Protein AF-0000000065777118 (afdb_homodimer)

Sequence (782 aa):
MFEVKHMDGIDVFFFMWAASLIFFMKAGFIALEIGQFRAKNVSYHCVLKLLDLAAVFIAYLFIGYGISYGFENIMPLITGTFDADLGAWWMKMVMFAAAAVTIITGGVAERIKILPYFIGALIVGGILYPIVEHLVWGGGFANLGINFHDYAGSGAVHLFGGLVGLMAAYVLGPRIDKYINGKPQAIPGHNIPIAVLGAFILAFGWYGFNIGSASGIANGVELASVAMATTMALAGGIIGGALSSRNDPLYTANGMCAGLVAVCSGVDLFTPIGAFIVGLLAGIQQPFTYKFIEEKLKIDDVCAIGPVHAMSGLIGVICAGIPFLLKADAVSKVSITGQIIGAIVIALIAIVGGLIIYKGLDLTIGLRVSEEAEKVGLDTAILQTTAYSEEMFEVKHMDGIDVFFFMWAASLIFFMKAGFIALEIGQFRAKNVSYHCVLKLLDLAAVFIAYLFIGYGISYGFENIMPLITGTFDADLGAWWMKMVMFAAAAVTIITGGVAERIKILPYFIGALIVGGILYPIVEHLVWGGGFANLGINFHDYAGSGAVHLFGGLVGLMAAYVLGPRIDKYINGKPQAIPGHNIPIAVLGAFILAFGWYGFNIGSASGIANGVELASVAMATTMALAGGIIGGALSSRNDPLYTANGMCAGLVAVCSGVDLFTPIGAFIVGLLAGIQQPFTYKFIEEKLKIDDVCAIGPVHAMSGLIGVICAGIPFLLKADAVSKVSITGQIIGAIVIALIAIVGGLIIYKGLDLTIGLRVSEEAEKVGLDTAILQTTAYSEE

pLDDT: mean 95.53, std 7.37, range [27.62, 98.94]

Foldseek 3Di:
DPPQDDDDPQFLVLLVVLLVLLVLLLLLLLLQQQQFFDQLANVVLVLLSVLLLVLLLVLCLQALVCLQAHNVLNVCSVVVVDDSSSVSVSSNVSSLLSQQLSLLCLQQGLWWDSVLSSVLSNCCSNPLLSNLNNCAPNCNCVVVVQLFFFQQPLQSRQQLSLQLSLLLLLLQAAAPPQADPLDGDDGGGDHLVSSLVSLVSNLSSLLSRQLVSDSGCPPNPLSVQLNLLLVLLLVLLLVQQCVQVVHDSSLSSLSSLLSSSQQRRQSSWFGSVLSNVLSNVLSNCQVVQVCCCCRPVVGCSSSSSCSSGNVSSLSNLQSNQPQVRGDPVCNVSGHNVSSVVSNVVSSCSSNVVSNCSSVVSCVPVRTTDDPVCSVSGVCCSPVVHGPDDPD/DPPLPDDDPQFLVLLVVLLVLLVLLLLLLLLQQQQFADQLANVVLVVLSVLLLVLLLVLCLQALVCLQANNVLNVCSVVVVDDSSSVSVSSNVSSLLSQQLSLLCLQQGLWWDNVLSSVLSNCCSNPLLSNLNNCAPNCNCVVVVQLFFFQQPLQSRQQLSLQLSLLLLLLQAAADPQDDPLRGDDGGGDHLVSSLVSLVSNLSSLLSRQLVSDSGCPPPPLSVQLNLLLVLLLVLLLVQQCVQVVHDSSLSSLSSLLSSSQQRRQSSWFGSVLSNVLSNVLSNCQVVQVCCCCRPVVGRSSSSSCSSGNVSSLSNLQSNQPQVRGDPVCNVSGHSVSSVVSNVVSSCSSNVVSNCSSVVSCVPVRTTDDPVCSVSGVCCSPVVHGPDDPD

Radius of gyration: 25.87 Å; Cα contacts (8 Å, |Δi|>4): 1769; chains: 2; bounding box: 61×69×56 Å

Solvent-accessible surface area (backbone atoms only — not comparable to full-atom values): 35357 Å² total; per-residue (Å²): 122,89,73,75,66,84,63,51,72,66,36,42,49,48,32,52,55,14,26,53,28,37,52,49,22,54,60,9,52,51,30,29,43,51,12,38,29,46,50,50,28,38,53,44,49,53,51,52,57,54,46,35,48,54,27,18,58,52,27,23,58,75,40,7,50,22,64,20,74,38,61,82,56,29,60,31,60,75,72,64,70,50,54,71,55,58,52,36,50,49,54,36,50,52,36,50,42,39,54,20,51,59,42,25,53,32,16,38,62,75,42,56,34,68,65,49,50,38,53,48,27,26,46,40,25,20,44,57,48,16,52,44,40,12,30,71,75,48,45,40,33,58,75,73,71,38,54,55,65,56,60,49,22,3,41,66,26,28,21,24,17,15,35,24,12,48,31,38,11,49,68,60,48,60,60,90,72,34,56,57,95,84,38,79,47,90,72,65,29,18,27,42,62,48,18,47,46,8,40,41,40,32,56,42,11,42,52,21,44,49,40,41,50,49,96,51,55,72,66,13,40,65,44,25,45,20,46,47,12,45,53,29,4,27,28,18,0,26,53,16,7,22,66,63,50,74,47,30,48,63,47,20,38,43,6,25,50,3,1,49,33,10,32,23,10,25,26,82,36,31,9,29,54,30,18,19,50,47,1,23,53,23,6,37,44,29,67,58,45,43,46,44,38,41,70,71,68,62,34,45,51,61,54,43,29,48,23,33,22,20,49,8,2,48,51,9,24,48,52,46,27,41,56,90,34,32,21,82,85,40,45,82,76,46,33,46,66,23,20,50,52,47,48,51,52,45,46,47,51,18,42,53,50,21,39,52,54,43,47,49,38,37,75,72,76,40,40,58,54,53,71,66,34,46,73,71,12,39,11,46,63,71,68,67,46,71,72,72,76,89,122,121,89,70,75,68,84,56,51,17,68,36,32,50,49,31,51,55,15,26,43,28,36,51,39,22,54,48,8,51,50,31,29,46,51,13,40,30,58,62,51,27,40,40,44,52,52,36,52,57,52,46,35,48,27,27,18,60,53,26,23,57,75,40,8,50,22,63,21,73,38,59,81,54,28,61,32,52,47,53,51,71,50,55,32,55,59,36,27,50,49,50,36,50,52,36,50,41,39,54,20,50,59,44,26,53,33,17,38,62,75,42,57,33,67,66,48,49,38,52,48,26,27,45,41,25,19,45,58,48,16,53,44,42,12,31,70,76,47,45,42,34,58,76,71,70,40,54,56,66,56,59,49,23,3,41,66,27,27,22,22,17,15,34,25,11,49,31,37,12,48,67,59,48,60,58,90,71,34,54,57,94,84,38,78,46,91,70,69,44,67,34,62,69,48,18,49,50,9,40,50,40,33,55,60,11,40,53,22,45,49,37,43,49,48,95,52,58,85,92,40,60,66,45,53,47,20,48,47,12,48,52,29,4,27,52,18,0,30,51,16,6,23,64,62,48,76,58,34,67,63,47,18,37,44,6,27,50,4,2,47,33,10,32,23,8,23,26,80,35,32,31,50,66,30,18,20,50,48,0,23,54,24,5,37,45,29,65,57,46,42,48,44,37,41,70,71,67,63,34,47,50,62,56,42,29,49,24,32,21,19,50,8,3,48,51,10,23,48,51,45,28,40,57,91,34,34,32,81,86,39,45,82,76,46,31,46,68,23,19,49,51,46,50,51,53,45,45,48,51,18,42,54,48,21,39,51,55,43,46,49,39,38,74,73,75,40,40,60,53,53,70,66,34,47,73,72,12,40,11,48,65,70,53,69,45,65,32,67,42,97,80

InterPro domains:
  IPR001905 Ammonium transporter [TIGR00836] (11-388)
  IPR018047 Ammonium transporter, conserved site [PS01219] (150-175)
  IPR024041 Ammonium transporter AmtB-like domain [PF00909] (14-388)
  IPR029020 Ammonium/urea transporter [G3DSA:1.10.3430.10] (3-391)

Secondary structure (DSSP, 8-state):
----PPPPHHHHHHHHHHHHHHHHHHHHHHHHHHTTS-GGGHHHHHHHHHHHHHHHHHHIIIIIHHHHH-GGGHHHHHHT---HHHHHHHHHHHHHHHHHHHTTHHHHTTTB-HHHHHHHHHHIIIIIHHHHHHHHTSSHHHHTT-----SS-IIIIIIHHHHHHHHHHHHH-PPTTSEETTEE-----SBHHHHHHHHHHHHHHHHHHHHTTSS--TTSHHHHHHHHHHHHHHHHHHHHHHHHHTS-HHHHHHHHHHHHHHGGGGTTTB-HHHHHHHHHHHHHTHHHHHHIIIIIS----TT-HIIIIIIHHHHHHHHTT-GGGB-GGGGGG--HHHHHHHHHHHHHHHHHHHHHHHHHHHHHT-SBPPHHHHHH-HHHHTT---S----/----PPPPHHHHHHHHHHHHHHHHHHHHHHHHHHTTS-GGGHHHHHHHHHHHHHHHHHHIIIIIHHHHH-GGGHHHHHHT---HHHHHHHHHHHHHHHHHHHTTHHHHTTTB-HHHHHHHHHHIIIIIHHHHHHHHTSSHHHHTT-----SS-IIIIIIHHHHHHHHHHHHH-PPTTSEETTEE-----S-HHHHHHHHHHHHHHHHHHHHTTSS--TTSHHHHHHHHHHHHHHHHHHHHHHHHHTS-HHHHHHHHHHHHHHGGGGTTTB-HHHHHHHHHHHHHTHHHHHHIIIIIS----TT-HIIIIIIHHHHHHHHTT-GGGB-GGGGGG--HHHHHHHHHHHHHHHHHHHHHHHHHHHHHT-SBPPHHHHHH-HHHHTTS--SB---

Organism: Methanocaldococcus jannaschii (strain ATCC 43067 / DSM 2661 / JAL-1 / JCM 10045 / NBRC 100440) (NCBI:txid243232)

Nearest PDB structures (foldseek):
  5aez-assembly1_A  TM=8.636E-01  e=5.325E-15  Candida albicans
  5aex-assembly2_D  TM=8.416E-01  e=9.501E-15  Saccharomyces cerevisiae
  5ah3-assembly1_A  TM=8.411E-01  e=1.039E-14  Candida albicans
  6ejh-assembly1_A  TM=8.598E-01  e=3.779E-14  Candida albicans SC5314
  5aex-assembly3_I  TM=8.581E-01  e=4.722E-14  Saccharomyces cerevisiae

Structure (mmCIF, N/CA/C/O backbone):
data_AF-0000000065777118-model_v1
#
loop_
_entity.id
_entity.type
_entity.pdbx_description
1 polymer 'Ammonium transporter Amt1'
#
loop_
_atom_site.group_PDB
_atom_site.id
_atom_site.type_symbol
_atom_site.label_atom_id
_atom_site.label_alt_id
_atom_site.label_comp_id
_atom_site.label_asym_id
_atom_site.label_entity_id
_atom_site.label_seq_id
_atom_site.pdbx_PDB_ins_code
_atom_site.Cartn_x
_atom_site.Cartn_y
_atom_site.Cartn_z
_atom_site.occupancy
_atom_site.B_iso_or_equiv
_atom_site.auth_seq_id
_atom_site.auth_comp_id
_atom_site.auth_asym_id
_atom_site.auth_atom_id
_atom_site.pdbx_PDB_model_num
ATOM 1 N N . MET A 1 1 ? -24.031 -26.688 -6.555 1 27.62 1 MET A N 1
ATOM 2 C CA . MET A 1 1 ? -24.125 -25.781 -7.699 1 27.62 1 MET A CA 1
ATOM 3 C C . MET A 1 1 ? -23.922 -24.328 -7.27 1 27.62 1 MET A C 1
ATOM 5 O O . MET A 1 1 ? -24.438 -23.906 -6.238 1 27.62 1 MET A O 1
ATOM 9 N N . PHE A 1 2 ? -22.812 -23.812 -7.715 1 36.97 2 PHE A N 1
ATOM 10 C CA . PHE A 1 2 ? -22.562 -22.406 -7.445 1 36.97 2 PHE A CA 1
ATOM 11 C C . PHE A 1 2 ? -23.797 -21.578 -7.781 1 36.97 2 PHE A C 1
ATOM 13 O O . PHE A 1 2 ? -24.188 -21.469 -8.945 1 36.97 2 PHE A O 1
ATOM 20 N N . GLU A 1 3 ? -24.75 -21.703 -7.082 1 39.75 3 GLU A N 1
ATOM 21 C CA . GLU A 1 3 ? -25.938 -20.891 -7.348 1 39.75 3 GLU A CA 1
ATOM 22 C C . GLU A 1 3 ? -25.578 -19.406 -7.453 1 39.75 3 GLU A C 1
ATOM 24 O O . GLU A 1 3 ? -25.078 -18.812 -6.496 1 39.75 3 GLU A O 1
ATOM 29 N N . VAL A 1 4 ? -25.375 -19.016 -8.656 1 49.09 4 VAL A N 1
ATOM 30 C CA . VAL A 1 4 ? -25.141 -17.609 -8.93 1 49.09 4 VAL A CA 1
ATOM 31 C C . VAL A 1 4 ? -26.375 -16.797 -8.57 1 49.09 4 VAL A C 1
ATOM 33 O O . VAL A 1 4 ? -27.453 -16.984 -9.148 1 49.09 4 VAL A O 1
ATOM 36 N N . LYS A 1 5 ? -26.453 -16.484 -7.438 1 57.91 5 LYS A N 1
ATOM 37 C CA . LYS A 1 5 ? -27.5 -15.523 -7.086 1 57.91 5 LYS A CA 1
ATOM 38 C C . LYS A 1 5 ? -27.484 -14.328 -8.031 1 57.91 5 LYS A C 1
ATOM 40 O O . LYS A 1 5 ? -26.406 -13.859 -8.422 1 57.91 5 LYS A O 1
ATOM 45 N N . HIS A 1 6 ? -28.609 -14.055 -8.555 1 73.19 6 HIS A N 1
ATOM 46 C CA . HIS A 1 6 ? -28.75 -12.883 -9.414 1 73.19 6 HIS A CA 1
ATOM 47 C C . HIS A 1 6 ? -28.172 -11.641 -8.742 1 73.19 6 HIS A C 1
ATOM 49 O O . HIS A 1 6 ? -28.5 -11.344 -7.594 1 73.19 6 HIS A O 1
ATOM 55 N N . MET A 1 7 ? -27.203 -11.102 -9.414 1 84.81 7 MET A N 1
ATOM 56 C CA . MET A 1 7 ? -26.547 -9.914 -8.883 1 84.81 7 MET A CA 1
ATOM 57 C C . MET A 1 7 ? -27.375 -8.664 -9.148 1 84.81 7 MET A C 1
ATOM 59 O O . MET A 1 7 ? -27.953 -8.516 -10.227 1 84.81 7 MET A O 1
ATOM 63 N N . ASP A 1 8 ? -27.5 -7.805 -8.141 1 89.06 8 ASP A N 1
ATOM 64 C CA . ASP A 1 8 ? -28.047 -6.477 -8.391 1 89.06 8 ASP A CA 1
ATOM 65 C C . ASP A 1 8 ? -26.969 -5.527 -8.914 1 89.06 8 ASP A C 1
ATOM 67 O O . ASP A 1 8 ? -25.797 -5.891 -8.977 1 89.06 8 ASP A O 1
ATOM 71 N N . GLY A 1 9 ? -27.453 -4.465 -9.414 1 86.69 9 GLY A N 1
ATOM 72 C CA . GLY A 1 9 ? -26.578 -3.504 -10.047 1 86.69 9 GLY A CA 1
ATOM 73 C C . GLY A 1 9 ? -25.406 -3.098 -9.172 1 86.69 9 GLY A C 1
ATOM 74 O O . GLY A 1 9 ? -24.281 -2.939 -9.656 1 86.69 9 GLY A O 1
ATOM 75 N N . ILE A 1 10 ? -25.625 -2.996 -7.949 1 91.25 10 ILE A N 1
ATOM 76 C CA . ILE A 1 10 ? -24.578 -2.541 -7.031 1 91.25 10 ILE A CA 1
ATOM 77 C C . ILE A 1 10 ? -23.531 -3.639 -6.852 1 91.25 10 ILE A C 1
ATOM 79 O O . ILE A 1 10 ? -22.344 -3.35 -6.684 1 91.25 10 ILE A O 1
ATOM 83 N N . ASP A 1 11 ? -23.953 -4.82 -6.902 1 93.38 11 ASP A N 1
ATOM 84 C CA . ASP A 1 11 ? -23.016 -5.934 -6.828 1 93.38 11 ASP A CA 1
ATOM 85 C C . ASP A 1 11 ? -22.156 -6.008 -8.086 1 93.38 11 ASP A C 1
ATOM 87 O O . ASP A 1 11 ? -20.953 -6.316 -8.008 1 93.38 11 ASP A O 1
ATOM 91 N N . VAL A 1 12 ? -22.766 -5.789 -9.234 1 91.06 12 VAL A N 1
ATOM 92 C CA . VAL A 1 12 ? -22 -5.746 -10.469 1 91.06 12 VAL A CA 1
ATOM 93 C C . VAL A 1 12 ? -20.938 -4.652 -10.383 1 91.06 12 VAL A C 1
ATOM 95 O O . VAL A 1 12 ? -19.781 -4.883 -10.727 1 91.06 12 VAL A O 1
ATOM 98 N N . PHE A 1 13 ? -21.297 -3.477 -9.891 1 90.88 13 PHE A N 1
ATOM 99 C CA . PHE A 1 13 ? -20.344 -2.385 -9.727 1 90.88 13 PHE A CA 1
ATOM 100 C C . PHE A 1 13 ? -19.234 -2.775 -8.758 1 90.88 13 PHE A C 1
ATOM 102 O O . PHE A 1 13 ? -18.062 -2.467 -8.992 1 90.88 13 PHE A O 1
ATOM 109 N N . PHE A 1 14 ? -19.641 -3.395 -7.703 1 94.94 14 PHE A N 1
ATOM 110 C CA . PHE A 1 14 ? -18.688 -3.893 -6.719 1 94.94 14 PHE A CA 1
ATOM 111 C C . PHE A 1 14 ? -17.641 -4.793 -7.379 1 94.94 14 PHE A C 1
ATOM 113 O O . PHE A 1 14 ? -16.453 -4.652 -7.129 1 94.94 14 PHE A O 1
ATOM 120 N N . PHE A 1 15 ? -18.031 -5.656 -8.266 1 93.94 15 PHE A N 1
ATOM 121 C CA . PHE A 1 15 ? -17.125 -6.539 -8.992 1 93.94 15 PHE A CA 1
ATOM 122 C C . PHE A 1 15 ? -16.234 -5.742 -9.938 1 93.94 15 PHE A C 1
ATOM 124 O O . PHE A 1 15 ? -15.039 -6.043 -10.078 1 93.94 15 PHE A O 1
ATOM 131 N N . MET A 1 16 ? -16.75 -4.734 -10.617 1 90.19 16 MET A N 1
ATOM 132 C CA . MET A 1 16 ? -15.953 -3.902 -11.508 1 90.19 16 MET A CA 1
ATOM 133 C C . MET A 1 16 ? -14.875 -3.152 -10.734 1 90.19 16 MET A C 1
ATOM 135 O O . MET A 1 16 ? -13.75 -3.016 -11.203 1 90.19 16 MET A O 1
ATOM 139 N N . TRP A 1 17 ? -15.25 -2.658 -9.523 1 93.75 17 TRP A N 1
ATOM 140 C CA . TRP A 1 17 ? -14.273 -1.994 -8.664 1 93.75 17 TRP A CA 1
ATOM 141 C C . TRP A 1 17 ? -13.133 -2.938 -8.297 1 93.75 17 TRP A C 1
ATOM 143 O O . TRP A 1 17 ? -11.961 -2.586 -8.445 1 93.75 17 TRP A O 1
ATOM 153 N N . ALA A 1 18 ? -13.492 -4.09 -7.891 1 96.5 18 ALA A N 1
ATOM 154 C CA . ALA A 1 18 ? -12.492 -5.082 -7.508 1 96.5 18 ALA A CA 1
ATOM 155 C C . ALA A 1 18 ? -11.602 -5.453 -8.695 1 96.5 18 ALA A C 1
ATOM 157 O O . ALA A 1 18 ? -10.375 -5.445 -8.578 1 96.5 18 ALA A O 1
ATOM 158 N N . ALA A 1 19 ? -12.211 -5.73 -9.844 1 94.69 19 ALA A N 1
ATOM 159 C CA . ALA A 1 19 ? -11.469 -6.105 -11.055 1 94.69 19 ALA A CA 1
ATOM 160 C C . ALA A 1 19 ? -10.484 -5.012 -11.453 1 94.69 19 ALA A C 1
ATOM 162 O O . ALA A 1 19 ? -9.367 -5.301 -11.875 1 94.69 19 ALA A O 1
ATOM 163 N N . SER A 1 20 ? -10.906 -3.791 -11.32 1 93.25 20 SER A N 1
ATOM 164 C CA . SER A 1 20 ? -10.047 -2.672 -11.688 1 93.25 20 SER A CA 1
ATOM 165 C C . SER A 1 20 ? -8.82 -2.594 -10.781 1 93.25 20 SER A C 1
ATOM 167 O O . SER A 1 20 ? -7.715 -2.312 -11.25 1 93.25 20 SER A O 1
ATOM 169 N N . LEU A 1 21 ? -8.984 -2.779 -9.508 1 96.62 21 LEU A N 1
ATOM 170 C CA . LEU A 1 21 ? -7.859 -2.746 -8.578 1 96.62 21 LEU A CA 1
ATOM 171 C C . LEU A 1 21 ? -6.922 -3.924 -8.82 1 96.62 21 LEU A C 1
ATOM 173 O O . LEU A 1 21 ? -5.699 -3.764 -8.781 1 96.62 21 LEU A O 1
ATOM 177 N N . ILE A 1 22 ? -7.492 -5.105 -9.07 1 96.5 22 ILE A N 1
ATOM 178 C CA . ILE A 1 22 ? -6.664 -6.27 -9.367 1 96.5 22 ILE A CA 1
ATOM 179 C C . ILE A 1 22 ? -5.887 -6.035 -10.664 1 96.5 22 ILE A C 1
ATOM 181 O O . ILE A 1 22 ? -4.703 -6.363 -10.75 1 96.5 22 ILE A O 1
ATOM 185 N N . PHE A 1 23 ? -6.52 -5.449 -11.688 1 93.56 23 PHE A N 1
ATOM 186 C CA . PHE A 1 23 ? -5.84 -5.102 -12.93 1 93.56 23 PHE A CA 1
ATOM 187 C C . PHE A 1 23 ? -4.645 -4.191 -12.656 1 93.56 23 PHE A C 1
ATOM 189 O O . PHE A 1 23 ? -3.572 -4.379 -13.234 1 93.56 23 PHE A O 1
ATOM 196 N N . PHE A 1 24 ? -4.84 -3.262 -11.766 1 95.62 24 PHE A N 1
ATOM 197 C CA . PHE A 1 24 ? -3.816 -2.264 -11.477 1 95.62 24 PHE A CA 1
ATOM 198 C C . PHE A 1 24 ? -2.611 -2.9 -10.797 1 95.62 24 PHE A C 1
ATOM 200 O O . PHE A 1 24 ? -1.499 -2.375 -10.875 1 95.62 24 PHE A O 1
ATOM 207 N N . MET A 1 25 ? -2.754 -4.066 -10.211 1 96.5 25 MET A N 1
ATOM 208 C CA . MET A 1 25 ? -1.643 -4.809 -9.625 1 96.5 25 MET A CA 1
ATOM 209 C C . MET A 1 25 ? -0.584 -5.125 -10.672 1 96.5 25 MET A C 1
ATOM 211 O O . MET A 1 25 ? 0.591 -5.297 -10.344 1 96.5 25 MET A O 1
ATOM 215 N N . LYS A 1 26 ? -0.977 -5.164 -11.945 1 94.25 26 LYS A N 1
ATOM 216 C CA . LYS A 1 26 ? -0.004 -5.402 -13.008 1 94.25 26 LYS A CA 1
ATOM 217 C C . LYS A 1 26 ? 1.086 -4.336 -13.008 1 94.25 26 LYS A C 1
ATOM 219 O O . LYS A 1 26 ? 2.264 -4.641 -13.203 1 94.25 26 LYS A O 1
ATOM 224 N N . ALA A 1 27 ? 0.699 -3.066 -12.781 1 93.88 27 ALA A N 1
ATOM 225 C CA . ALA A 1 27 ? 1.677 -1.989 -12.641 1 93.88 27 ALA A CA 1
ATOM 226 C C . ALA A 1 27 ? 2.598 -2.238 -11.453 1 93.88 27 ALA A C 1
ATOM 228 O O . ALA A 1 27 ? 3.797 -1.954 -11.516 1 93.88 27 ALA A O 1
ATOM 229 N N . GLY A 1 28 ? 2.047 -2.75 -10.375 1 97 28 GLY A N 1
ATOM 230 C CA . GLY A 1 28 ? 2.838 -3.094 -9.203 1 97 28 GLY A CA 1
ATOM 231 C C . GLY A 1 28 ? 3.842 -4.199 -9.461 1 97 28 GLY A C 1
ATOM 232 O O . GLY A 1 28 ? 4.996 -4.113 -9.039 1 97 28 GLY A O 1
ATOM 233 N N . PHE A 1 29 ? 3.424 -5.234 -10.195 1 96.38 29 PHE A N 1
ATOM 234 C CA . PHE A 1 29 ? 4.316 -6.332 -10.555 1 96.38 29 PHE A CA 1
ATOM 235 C C . PHE A 1 29 ? 5.477 -5.828 -11.398 1 96.38 29 PHE A C 1
ATOM 237 O O . PHE A 1 29 ? 6.629 -6.203 -11.172 1 96.38 29 PHE A O 1
ATOM 244 N N . ILE A 1 30 ? 5.168 -4.984 -12.367 1 94.56 30 ILE A N 1
ATOM 245 C CA . ILE A 1 30 ? 6.211 -4.445 -13.234 1 94.56 30 ILE A CA 1
ATOM 246 C C . ILE A 1 30 ? 7.23 -3.672 -12.398 1 94.56 30 ILE A C 1
ATOM 248 O O . ILE A 1 30 ? 8.43 -3.961 -12.445 1 94.56 30 ILE A O 1
ATOM 252 N N . ALA A 1 31 ? 6.738 -2.781 -11.547 1 95.75 31 ALA A N 1
ATOM 253 C CA . ALA A 1 31 ? 7.621 -1.926 -10.758 1 95.75 31 ALA A CA 1
ATOM 254 C C . ALA A 1 31 ? 8.43 -2.748 -9.75 1 95.75 31 ALA A C 1
ATOM 256 O O . ALA A 1 31 ? 9.648 -2.594 -9.648 1 95.75 31 ALA A O 1
ATOM 257 N N . LEU A 1 32 ? 7.789 -3.637 -9.078 1 96.06 32 LEU A N 1
ATOM 258 C CA . LEU A 1 32 ? 8.453 -4.465 -8.078 1 96.06 32 LEU A CA 1
ATOM 259 C C . LEU A 1 32 ? 9.547 -5.32 -8.711 1 96.06 32 LEU A C 1
ATOM 261 O O . LEU A 1 32 ? 10.656 -5.406 -8.188 1 96.06 32 LEU A O 1
ATOM 265 N N . GLU A 1 33 ? 9.266 -5.898 -9.867 1 96 33 GLU A N 1
ATOM 266 C CA . GLU A 1 33 ? 10.195 -6.848 -10.492 1 96 33 GLU A CA 1
ATOM 267 C C . GLU A 1 33 ? 11.352 -6.121 -11.172 1 96 33 GLU A C 1
ATOM 269 O O . GLU A 1 33 ? 12.516 -6.469 -10.961 1 96 33 GLU A O 1
ATOM 274 N N . ILE A 1 34 ? 11.094 -5.055 -11.906 1 93.5 34 ILE A N 1
ATOM 275 C CA . ILE A 1 34 ? 12.172 -4.414 -12.648 1 93.5 34 ILE A CA 1
ATOM 276 C C . ILE A 1 34 ? 13.156 -3.766 -11.672 1 93.5 34 ILE A C 1
ATOM 278 O O . ILE A 1 34 ? 14.344 -3.648 -11.969 1 93.5 34 ILE A O 1
ATOM 282 N N . GLY A 1 35 ? 12.68 -3.379 -10.516 1 94.31 35 GLY A N 1
ATOM 283 C CA . GLY A 1 35 ? 13.586 -2.791 -9.539 1 94.31 35 GLY A CA 1
ATOM 284 C C . GLY A 1 35 ? 14.555 -3.795 -8.945 1 94.31 35 GLY A C 1
ATOM 285 O O . GLY A 1 35 ? 15.57 -3.414 -8.359 1 94.31 35 GLY A O 1
ATOM 286 N N . GLN A 1 36 ? 14.344 -5.09 -9.141 1 93.69 36 GLN A N 1
ATOM 287 C CA . GLN A 1 36 ? 15.07 -6.129 -8.422 1 93.69 36 GLN A CA 1
ATOM 288 C C . GLN A 1 36 ? 16.094 -6.801 -9.328 1 93.69 36 GLN A C 1
ATOM 290 O O . GLN A 1 36 ? 16.75 -7.773 -8.922 1 93.69 36 GLN A O 1
ATOM 295 N N . PHE A 1 37 ? 16.297 -6.32 -10.586 1 90.88 37 PHE A N 1
ATOM 296 C CA . PHE A 1 37 ? 17.312 -6.918 -11.43 1 90.88 37 PHE A CA 1
ATOM 297 C C . PHE A 1 37 ? 18.031 -5.848 -12.242 1 90.88 37 PHE A C 1
ATOM 299 O O . PHE A 1 37 ? 17.906 -4.656 -11.961 1 90.88 37 PHE A O 1
ATOM 306 N N . ARG A 1 38 ? 18.969 -6.297 -13.172 1 92.25 38 ARG A N 1
ATOM 307 C CA . ARG A 1 38 ? 19.922 -5.406 -13.82 1 92.25 38 ARG A CA 1
ATOM 308 C C . ARG A 1 38 ? 19.219 -4.449 -14.781 1 92.25 38 ARG A C 1
ATOM 310 O O . ARG A 1 38 ? 18.281 -4.84 -15.484 1 92.25 38 ARG A O 1
ATOM 317 N N . ALA A 1 39 ? 19.641 -3.301 -14.852 1 92.88 39 ALA A N 1
ATOM 318 C CA . ALA A 1 39 ? 19.031 -2.213 -15.625 1 92.88 39 ALA A CA 1
ATOM 319 C C . ALA A 1 39 ? 18.984 -2.553 -17.109 1 92.88 39 ALA A C 1
ATOM 321 O O . ALA A 1 39 ? 18.078 -2.129 -17.812 1 92.88 39 ALA A O 1
ATOM 322 N N . LYS A 1 40 ? 19.922 -3.354 -17.609 1 93.19 40 LYS A N 1
ATOM 323 C CA . LYS A 1 40 ? 20.062 -3.625 -19.031 1 93.19 40 LYS A CA 1
ATOM 324 C C . LYS A 1 40 ? 18.969 -4.551 -19.531 1 93.19 40 LYS A C 1
ATOM 326 O O . LYS A 1 40 ? 18.922 -4.891 -20.719 1 93.19 40 LYS A O 1
ATOM 331 N N . ASN A 1 41 ? 17.969 -4.949 -18.656 1 95.38 41 ASN A N 1
ATOM 332 C CA . ASN A 1 41 ? 16.906 -5.883 -19.031 1 95.38 41 ASN A CA 1
ATOM 333 C C . ASN A 1 41 ? 15.523 -5.301 -18.766 1 95.38 41 ASN A C 1
ATOM 335 O O . ASN A 1 41 ? 14.516 -5.996 -18.891 1 95.38 41 ASN A O 1
ATOM 339 N N . VAL A 1 42 ? 15.406 -4.047 -18.422 1 93.88 42 VAL A N 1
ATOM 340 C CA . VAL A 1 42 ? 14.188 -3.42 -17.922 1 93.88 42 VAL A CA 1
ATOM 341 C C . VAL A 1 42 ? 13.148 -3.334 -19.031 1 93.88 42 VAL A C 1
ATOM 343 O O . VAL A 1 42 ? 12.008 -3.768 -18.859 1 93.88 42 VAL A O 1
ATOM 346 N N . SER A 1 43 ? 13.531 -2.771 -20.188 1 90.88 43 SER A N 1
ATO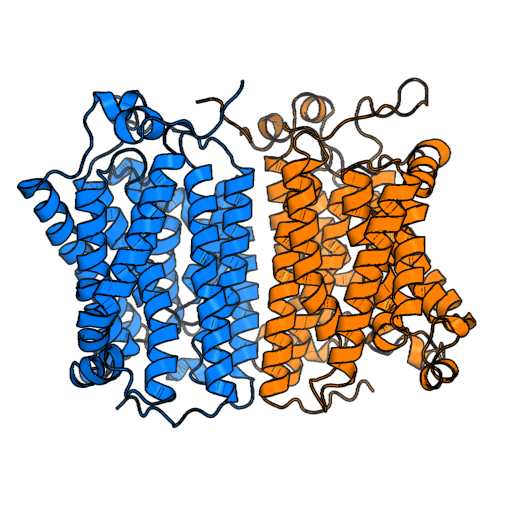M 347 C CA . SER A 1 43 ? 12.602 -2.613 -21.297 1 90.88 43 SER A CA 1
ATOM 348 C C . SER A 1 43 ? 12.062 -3.963 -21.766 1 90.88 43 SER A C 1
ATOM 350 O O . SER A 1 43 ? 10.875 -4.098 -22.078 1 90.88 43 SER A O 1
ATOM 352 N N . TYR A 1 44 ? 12.969 -4.91 -21.859 1 94.12 44 TYR A N 1
ATOM 353 C CA . TYR A 1 44 ? 12.602 -6.262 -22.266 1 94.12 44 TYR A CA 1
ATOM 354 C C . TYR A 1 44 ? 11.555 -6.848 -21.328 1 94.12 44 TYR A C 1
ATOM 356 O O . TYR A 1 44 ? 10.562 -7.422 -21.781 1 94.12 44 TYR A O 1
ATOM 364 N N . HIS A 1 45 ? 11.695 -6.703 -20.078 1 95.62 45 HIS A N 1
ATOM 365 C CA . HIS A 1 45 ? 10.766 -7.219 -19.078 1 95.62 45 HIS A CA 1
ATOM 366 C C . HIS A 1 45 ? 9.398 -6.551 -19.203 1 95.62 45 HIS A C 1
ATOM 368 O O . HIS A 1 45 ? 8.367 -7.191 -19 1 95.62 45 HIS A O 1
ATOM 374 N N . CYS A 1 46 ? 9.336 -5.254 -19.469 1 93.06 46 CYS A N 1
ATOM 375 C CA . CYS A 1 46 ? 8.078 -4.551 -19.703 1 93.06 46 CYS A CA 1
ATOM 376 C C . CYS A 1 46 ? 7.277 -5.195 -20.828 1 93.06 46 CYS A C 1
ATOM 378 O O . CYS A 1 46 ? 6.059 -5.352 -20.719 1 93.06 46 CYS A O 1
ATOM 380 N N . VAL A 1 47 ? 7.973 -5.602 -21.875 1 92.31 47 VAL A N 1
ATOM 381 C CA . VAL A 1 47 ? 7.32 -6.258 -23 1 92.31 47 VAL A CA 1
ATOM 382 C C . VAL A 1 47 ? 6.742 -7.598 -22.562 1 92.31 47 VAL A C 1
ATOM 384 O O . VAL A 1 47 ? 5.605 -7.934 -22.906 1 92.31 47 VAL A O 1
ATOM 387 N N . LEU A 1 48 ? 7.473 -8.43 -21.812 1 95.69 48 LEU A N 1
ATOM 388 C CA . LEU A 1 48 ? 6.977 -9.703 -21.312 1 95.69 48 LEU A CA 1
ATOM 389 C C . LEU A 1 48 ? 5.684 -9.508 -20.531 1 95.69 48 LEU A C 1
ATOM 391 O O . LEU A 1 48 ? 4.727 -10.266 -20.703 1 95.69 48 LEU A O 1
ATOM 395 N N . LYS A 1 49 ? 5.645 -8.477 -19.688 1 95.88 49 LYS A N 1
ATOM 396 C CA . LYS A 1 49 ? 4.496 -8.211 -18.828 1 95.88 49 LYS A CA 1
ATOM 397 C C . LYS A 1 49 ? 3.273 -7.812 -19.641 1 95.88 49 LYS A C 1
ATOM 399 O O . LYS A 1 49 ? 2.148 -8.203 -19.328 1 95.88 49 LYS A O 1
ATOM 404 N N . LEU A 1 50 ? 3.512 -7.059 -20.703 1 91.5 50 LEU A N 1
ATOM 405 C CA . LEU A 1 50 ? 2.418 -6.648 -21.578 1 91.5 50 LEU A CA 1
ATOM 406 C C . LEU A 1 50 ? 1.87 -7.836 -22.359 1 91.5 50 LEU A C 1
ATOM 408 O O . LEU A 1 50 ? 0.654 -8.016 -22.453 1 91.5 50 LEU A O 1
ATOM 412 N N . LEU A 1 51 ? 2.734 -8.688 -22.781 1 91.81 51 LEU A N 1
ATOM 413 C CA . LEU A 1 51 ? 2.334 -9.797 -23.641 1 91.81 51 LEU A CA 1
ATOM 414 C C . LEU A 1 51 ? 1.661 -10.898 -22.828 1 91.81 51 LEU A C 1
ATOM 416 O O . LEU A 1 51 ? 0.749 -11.57 -23.328 1 91.81 51 LEU A O 1
ATOM 420 N N . ASP A 1 52 ? 2.109 -11.156 -21.609 1 96.5 52 ASP A N 1
ATOM 421 C CA . ASP A 1 52 ? 1.453 -12.219 -20.859 1 96.5 52 ASP A CA 1
ATOM 422 C C . ASP A 1 52 ? 0.053 -11.805 -20.422 1 96.5 52 ASP A C 1
ATOM 424 O O . ASP A 1 52 ? -0.83 -12.648 -20.25 1 96.5 52 ASP A O 1
ATOM 428 N N . LEU A 1 53 ? -0.162 -10.484 -20.266 1 95 53 LEU A N 1
ATOM 429 C CA . LEU A 1 53 ? -1.502 -9.984 -19.969 1 95 53 LEU A CA 1
ATOM 430 C C . LEU A 1 53 ? -2.447 -10.258 -21.141 1 95 53 LEU A C 1
ATOM 432 O O . LEU A 1 53 ? -3.553 -10.766 -20.938 1 95 53 LEU A O 1
ATOM 436 N N . ALA A 1 54 ? -1.969 -9.945 -22.359 1 93.44 54 ALA A N 1
ATOM 437 C CA . ALA A 1 54 ? -2.758 -10.195 -23.562 1 93.44 54 ALA A CA 1
ATOM 438 C C . ALA A 1 54 ? -3.029 -11.688 -23.734 1 93.44 54 ALA A C 1
ATOM 440 O O . ALA A 1 54 ? -4.145 -12.086 -24.062 1 93.44 54 ALA A O 1
ATOM 441 N N . ALA A 1 55 ? -2.027 -12.492 -23.469 1 97 55 ALA A N 1
ATOM 442 C CA . ALA A 1 55 ? -2.152 -13.938 -23.609 1 97 55 ALA A CA 1
ATOM 443 C C . ALA A 1 55 ? -3.246 -14.492 -22.703 1 97 55 ALA A C 1
ATOM 445 O O . ALA A 1 55 ? -4.098 -15.266 -23.156 1 97 55 ALA A O 1
ATOM 446 N N . VAL A 1 56 ? -3.262 -14.086 -21.484 1 98 56 VAL A N 1
ATOM 447 C CA . VAL A 1 56 ? -4.199 -14.641 -20.516 1 98 56 VAL A CA 1
ATOM 448 C C . VAL A 1 56 ? -5.617 -14.195 -20.844 1 98 56 VAL A C 1
ATOM 450 O O . VAL A 1 56 ? -6.559 -14.992 -20.797 1 98 56 VAL A O 1
ATOM 453 N N . PHE A 1 57 ? -5.82 -12.867 -21.203 1 95.75 57 PHE A N 1
ATOM 454 C CA . PHE A 1 57 ? -7.148 -12.359 -21.531 1 95.75 57 PHE A CA 1
ATOM 455 C C . PHE A 1 57 ? -7.75 -13.125 -22.703 1 95.75 57 PHE A C 1
ATOM 457 O O . PHE A 1 57 ? -8.922 -13.508 -22.656 1 95.75 57 PHE A O 1
ATOM 464 N N . ILE A 1 58 ? -6.945 -13.445 -23.672 1 95 58 ILE A N 1
ATOM 465 C CA . ILE A 1 58 ? -7.402 -14.148 -24.875 1 95 58 ILE A CA 1
ATOM 466 C C . ILE A 1 58 ? -7.688 -15.609 -24.531 1 95 58 ILE A C 1
ATOM 468 O O . ILE A 1 58 ? -8.789 -16.109 -24.781 1 95 58 ILE A O 1
ATOM 472 N N . ALA A 1 59 ? -6.742 -16.281 -23.906 1 98.12 59 ALA A N 1
ATOM 473 C CA . ALA A 1 59 ? -6.852 -17.719 -23.641 1 98.12 59 ALA A CA 1
ATOM 474 C C . ALA A 1 59 ? -7.98 -18 -22.656 1 98.12 59 ALA A C 1
ATOM 476 O O . ALA A 1 59 ? -8.664 -19.016 -22.781 1 98.12 59 ALA A O 1
ATOM 477 N N . TYR A 1 60 ? -8.148 -17.125 -21.703 1 98.06 60 TYR A N 1
ATOM 478 C CA . TYR A 1 60 ? -9.18 -17.344 -20.688 1 98.06 60 TYR A CA 1
ATOM 479 C C . TYR A 1 60 ? -10.57 -17.172 -21.281 1 98.06 60 TYR A C 1
ATOM 481 O O . TYR A 1 60 ? -11.508 -17.875 -20.906 1 98.06 60 TYR A O 1
ATOM 489 N N . LEU A 1 61 ? -10.758 -16.219 -22.219 1 95.94 61 LEU A N 1
ATOM 490 C CA . LEU A 1 61 ? -12.039 -15.992 -22.859 1 95.94 61 LEU A CA 1
ATOM 491 C C . LEU A 1 61 ? -12.445 -17.188 -23.719 1 95.94 61 LEU A C 1
ATOM 493 O O . LEU A 1 61 ? -13.602 -17.625 -23.672 1 95.94 61 LEU A O 1
ATOM 497 N N . PHE A 1 62 ? -11.539 -17.781 -24.422 1 96.44 62 PHE A N 1
ATOM 498 C CA . PHE A 1 62 ? -11.891 -18.766 -25.422 1 96.44 62 PHE A CA 1
ATOM 499 C C . PHE A 1 62 ? -11.891 -20.172 -24.844 1 96.44 62 PHE A C 1
ATOM 501 O O . PHE A 1 62 ? -12.57 -21.062 -25.344 1 96.44 62 PHE A O 1
ATOM 508 N N . ILE A 1 63 ? -11.117 -20.406 -23.734 1 97.94 63 ILE A N 1
ATOM 509 C CA . ILE A 1 63 ? -10.984 -21.781 -23.25 1 97.94 63 ILE A CA 1
ATOM 510 C C . ILE A 1 63 ? -11.07 -21.797 -21.719 1 97.94 63 ILE A C 1
ATOM 512 O O . ILE A 1 63 ? -11.836 -22.562 -21.141 1 97.94 63 ILE A O 1
ATOM 516 N N . GLY A 1 64 ? -10.344 -20.984 -21.031 1 98.62 64 GLY A N 1
ATOM 517 C CA . GLY A 1 64 ? -10.078 -21.062 -19.609 1 98.62 64 GLY A CA 1
ATOM 518 C C . GLY A 1 64 ? -11.336 -20.984 -18.766 1 98.62 64 GLY A C 1
ATOM 519 O O . GLY A 1 64 ? -11.516 -21.797 -17.844 1 98.62 64 GLY A O 1
ATOM 520 N N . TYR A 1 65 ? -12.18 -19.984 -19.078 1 98.06 65 TYR A N 1
ATOM 521 C CA . TYR A 1 65 ? -13.406 -19.859 -18.297 1 98.06 65 TYR A CA 1
ATOM 522 C C . TYR A 1 65 ? -14.266 -21.109 -18.438 1 98.06 65 TYR A C 1
ATOM 524 O O . TYR A 1 65 ? -14.945 -21.516 -17.5 1 98.06 65 TYR A O 1
ATOM 532 N N . GLY A 1 66 ? -14.297 -21.75 -19.641 1 98.12 66 GLY A N 1
ATOM 533 C CA . GLY A 1 66 ? -15.023 -22.984 -19.875 1 98.12 66 GLY A CA 1
ATOM 534 C C . GLY A 1 66 ? -14.523 -24.141 -19.016 1 98.12 66 GLY A C 1
ATOM 535 O O . GLY A 1 66 ? -15.32 -24.891 -18.453 1 98.12 66 GLY A O 1
ATOM 536 N N . ILE A 1 67 ? -13.234 -24.203 -18.844 1 98.31 67 ILE A N 1
ATOM 537 C CA . ILE A 1 67 ? -12.648 -25.25 -18.016 1 98.31 67 ILE A CA 1
ATOM 538 C C . ILE A 1 67 ? -13 -25 -16.547 1 98.31 67 ILE A C 1
ATOM 540 O O . ILE A 1 67 ? -13.344 -25.938 -15.828 1 98.31 67 ILE A O 1
ATOM 544 N N . SER A 1 68 ? -12.969 -23.797 -16.125 1 98.44 68 SER A N 1
ATOM 545 C CA . SER A 1 68 ? -13.18 -23.438 -14.727 1 98.44 68 SER A CA 1
ATOM 546 C C . SER A 1 68 ? -14.648 -23.578 -14.328 1 98.44 68 SER A C 1
ATOM 548 O O . SER A 1 68 ? -14.961 -24.016 -13.227 1 98.44 68 SER A O 1
ATOM 550 N N . TYR A 1 69 ? -15.625 -23.188 -15.227 1 97.69 69 TYR A N 1
ATOM 551 C CA . TYR A 1 69 ? -17 -23 -14.781 1 97.69 69 TYR A CA 1
ATOM 552 C C . TYR A 1 69 ? -17.984 -23.594 -15.773 1 97.69 69 TYR A C 1
ATOM 554 O O . TYR A 1 69 ? -19.203 -23.531 -15.578 1 97.69 69 TYR A O 1
ATOM 562 N N . GLY A 1 70 ? -17.547 -24.156 -16.938 1 97.81 70 GLY A N 1
ATOM 563 C CA . GLY A 1 70 ? -18.406 -24.812 -17.906 1 97.81 70 GLY A CA 1
ATOM 564 C C . GLY A 1 70 ? -18.281 -24.219 -19.297 1 97.81 70 GLY A C 1
ATOM 565 O O . GLY A 1 70 ? -18.359 -23 -19.484 1 97.81 70 GLY A O 1
ATOM 566 N N . PHE A 1 71 ? -18.188 -25.078 -20.297 1 97.44 71 PHE A N 1
ATOM 567 C CA . PHE A 1 71 ? -17.922 -24.672 -21.672 1 97.44 71 PHE A CA 1
ATOM 568 C C . PHE A 1 71 ? -19.141 -24 -22.281 1 97.44 71 PHE A C 1
ATOM 570 O O . PHE A 1 71 ? -19.031 -23.281 -23.281 1 97.44 71 PHE A O 1
ATOM 577 N N . GLU A 1 72 ? -20.312 -24.188 -21.719 1 96.75 72 GLU A N 1
ATOM 578 C CA . GLU A 1 72 ? -21.547 -23.547 -22.188 1 96.75 72 GLU A CA 1
ATOM 579 C C . GLU A 1 72 ? -21.469 -22.031 -22.047 1 96.75 72 GLU A C 1
ATOM 581 O O . GLU A 1 72 ? -22.219 -21.297 -22.703 1 96.75 72 GLU A O 1
ATOM 586 N N . ASN A 1 73 ? -20.609 -21.547 -21.188 1 96.62 73 ASN A N 1
ATOM 587 C CA . ASN A 1 73 ? -20.5 -20.109 -20.938 1 96.62 73 ASN A CA 1
ATOM 588 C C . ASN A 1 73 ? -19.656 -19.422 -22 1 96.62 73 ASN A C 1
ATOM 590 O O . ASN A 1 73 ? -19.672 -18.188 -22.109 1 96.62 73 ASN A O 1
ATOM 594 N N . ILE A 1 74 ? -18.953 -20.125 -22.859 1 95.62 74 ILE A N 1
ATOM 595 C CA . ILE A 1 74 ? -17.953 -19.547 -23.766 1 95.62 74 ILE A CA 1
ATOM 596 C C . ILE A 1 74 ? -18.656 -18.797 -24.875 1 95.62 74 ILE A C 1
ATOM 598 O O . ILE A 1 74 ? -18.312 -17.641 -25.172 1 95.62 74 ILE A O 1
ATOM 602 N N . MET A 1 75 ? -19.672 -19.344 -25.516 1 94.06 75 MET A N 1
ATOM 603 C CA . MET A 1 75 ? -20.328 -18.719 -26.672 1 94.06 75 MET A CA 1
ATOM 604 C C . MET A 1 75 ? -21.016 -17.422 -26.266 1 94.06 75 MET A C 1
ATOM 606 O O . MET A 1 75 ? -20.875 -16.406 -26.953 1 94.06 75 MET A O 1
ATOM 610 N N . PRO A 1 76 ? -21.766 -17.453 -25.172 1 93.69 76 PRO A N 1
ATOM 611 C CA . PRO A 1 76 ? -22.344 -16.188 -24.734 1 93.69 76 PRO A CA 1
ATOM 612 C C . PRO A 1 76 ? -21.297 -15.109 -24.453 1 93.69 76 PRO A C 1
ATOM 614 O O . PRO A 1 76 ? -21.516 -13.93 -24.734 1 93.69 76 PRO A O 1
ATOM 617 N N . LEU A 1 77 ? -20.203 -15.477 -23.922 1 92.94 77 LEU A N 1
ATOM 618 C CA . LEU A 1 77 ? -19.141 -14.523 -23.625 1 92.94 77 LEU A CA 1
ATOM 619 C C . LEU A 1 77 ? -18.531 -13.969 -24.922 1 92.94 77 LEU A C 1
ATOM 621 O O . LEU A 1 77 ? -18.375 -12.758 -25.062 1 92.94 77 LEU A O 1
ATOM 625 N N . ILE A 1 78 ? -18.297 -14.844 -25.922 1 92.88 78 ILE A N 1
ATOM 626 C CA . ILE A 1 78 ? -17.641 -14.445 -27.156 1 92.88 78 ILE A CA 1
ATOM 627 C C . ILE A 1 78 ? -18.578 -13.594 -28 1 92.88 78 ILE A C 1
ATOM 629 O O . ILE A 1 78 ? -18.156 -12.641 -28.656 1 92.88 78 ILE A O 1
ATOM 633 N N . THR A 1 79 ? -19.938 -13.898 -27.953 1 93.19 79 THR A N 1
ATOM 634 C CA . THR A 1 79 ? -20.875 -13.227 -28.828 1 93.19 79 THR A CA 1
ATOM 635 C C . THR A 1 79 ? -21.516 -12.023 -28.125 1 93.19 79 THR A C 1
ATOM 637 O O . THR A 1 79 ? -22.25 -11.258 -28.75 1 93.19 79 THR A O 1
ATOM 640 N N . GLY A 1 80 ? -21.297 -11.922 -26.859 1 91.5 80 GLY A N 1
ATOM 641 C CA . GLY A 1 80 ? -21.828 -10.781 -26.125 1 91.5 80 GLY A CA 1
ATOM 642 C C . GLY A 1 80 ? -23.281 -10.969 -25.688 1 91.5 80 GLY A C 1
ATOM 643 O O . GLY A 1 80 ? -23.969 -9.992 -25.406 1 91.5 80 GLY A O 1
ATOM 644 N N . THR A 1 81 ? -23.797 -12.18 -25.656 1 91.88 81 THR A N 1
ATOM 645 C CA . THR A 1 81 ? -25.188 -12.445 -25.281 1 91.88 81 THR A CA 1
ATOM 646 C C . THR A 1 81 ? -25.266 -12.875 -23.812 1 91.88 81 THR A C 1
ATOM 648 O O . THR A 1 81 ? -26.281 -13.422 -23.391 1 91.88 81 THR A O 1
ATOM 651 N N . PHE A 1 82 ? -24.203 -12.672 -23.078 1 90.88 82 PHE A N 1
ATOM 652 C CA . PHE A 1 82 ? -24.141 -13.039 -21.656 1 90.88 82 PHE A CA 1
ATOM 653 C C . PHE A 1 82 ? -25.016 -12.117 -20.828 1 90.88 82 PHE A C 1
ATOM 655 O O . PHE A 1 82 ? -25.344 -11.008 -21.25 1 90.88 82 PHE A O 1
ATOM 662 N N . ASP A 1 83 ? -25.5 -12.523 -19.641 1 91.25 83 ASP A N 1
ATOM 663 C CA . ASP A 1 83 ? -26.219 -11.68 -18.688 1 91.25 83 ASP A CA 1
ATOM 664 C C . ASP A 1 83 ? -25.25 -11 -17.719 1 91.25 83 ASP A C 1
ATOM 666 O O . ASP A 1 83 ? -24.031 -11.156 -17.844 1 91.25 83 ASP A O 1
ATOM 670 N N . ALA A 1 84 ? -25.781 -10.203 -16.797 1 89.69 84 ALA A N 1
ATOM 671 C CA . ALA A 1 84 ? -24.969 -9.383 -15.891 1 89.69 84 ALA A CA 1
ATOM 672 C C . ALA A 1 84 ? -24.109 -10.25 -14.977 1 89.69 84 ALA A C 1
ATOM 674 O O . ALA A 1 84 ? -22.953 -9.938 -14.727 1 89.69 84 ALA A O 1
ATOM 675 N N . ASP A 1 85 ? -24.688 -11.328 -14.523 1 92.25 85 ASP A N 1
ATOM 676 C CA . ASP A 1 85 ? -23.953 -12.211 -13.617 1 92.25 85 ASP A CA 1
ATOM 677 C C . ASP A 1 85 ? -22.734 -12.812 -14.297 1 92.25 85 ASP A C 1
ATOM 679 O O . ASP A 1 85 ? -21.609 -12.727 -13.766 1 92.25 85 ASP A O 1
ATOM 683 N N . LEU A 1 86 ? -22.922 -13.398 -15.453 1 93.5 86 LEU A N 1
ATOM 684 C CA . LEU A 1 86 ? -21.844 -14.047 -16.188 1 93.5 86 LEU A CA 1
ATOM 685 C C . LEU A 1 86 ? -20.75 -13.039 -16.547 1 93.5 86 LEU A C 1
ATOM 687 O O . LEU A 1 86 ? -19.562 -13.32 -16.391 1 93.5 86 LEU A O 1
ATOM 691 N N . GLY A 1 87 ? -21.172 -11.914 -17.047 1 93.44 87 GLY A N 1
ATOM 692 C CA . GLY A 1 87 ? -20.203 -10.883 -17.406 1 93.44 87 GLY A CA 1
ATOM 693 C C . GLY A 1 87 ? -19.391 -10.398 -16.219 1 93.44 87 GLY A C 1
ATOM 694 O O . GLY A 1 87 ? -18.172 -10.234 -16.328 1 93.44 87 GLY A O 1
ATOM 695 N N . ALA A 1 88 ? -20.047 -10.148 -15.062 1 93.62 88 ALA A N 1
ATOM 696 C CA . ALA A 1 88 ? -19.359 -9.664 -13.859 1 93.62 88 ALA A CA 1
ATOM 697 C C . ALA A 1 88 ? -18.375 -10.703 -13.336 1 93.62 88 ALA A C 1
ATOM 699 O O . ALA A 1 88 ? -17.25 -10.367 -12.977 1 93.62 88 ALA A O 1
ATOM 700 N N . TRP A 1 89 ? -18.797 -11.906 -13.32 1 95.06 89 TRP A N 1
ATOM 701 C CA . TRP A 1 89 ? -17.938 -12.977 -12.828 1 95.06 89 TRP A CA 1
ATOM 702 C C . TRP A 1 89 ? -16.734 -13.172 -13.742 1 95.06 89 TRP A C 1
ATOM 704 O O . TRP A 1 89 ? -15.609 -13.359 -13.266 1 95.06 89 TRP A O 1
ATOM 714 N N . TRP A 1 90 ? -16.953 -13.156 -15.031 1 95.12 90 TRP A N 1
ATOM 715 C CA . TRP A 1 90 ? -15.836 -13.289 -15.969 1 95.12 90 TRP A CA 1
ATOM 716 C C . TRP A 1 90 ? -14.797 -12.195 -15.742 1 95.12 90 TRP A C 1
ATOM 718 O O . TRP A 1 90 ? -13.594 -12.461 -15.703 1 95.12 90 TRP A O 1
ATOM 728 N N . MET A 1 91 ? -15.242 -10.945 -15.586 1 94.38 91 MET A N 1
ATOM 729 C CA . MET A 1 91 ? -14.344 -9.805 -15.406 1 94.38 91 MET A CA 1
ATOM 730 C C . MET A 1 91 ? -13.492 -9.977 -14.156 1 94.38 91 MET A C 1
ATOM 732 O O . MET A 1 91 ? -12.289 -9.688 -14.172 1 94.38 91 MET A O 1
ATOM 736 N N . LYS A 1 92 ? -14.094 -10.406 -13.148 1 94.5 92 LYS A N 1
ATOM 737 C CA . LYS A 1 92 ? -13.367 -10.602 -11.891 1 94.5 92 LYS A CA 1
ATOM 738 C C . LYS A 1 92 ? -12.375 -11.75 -12 1 94.5 92 LYS A C 1
ATOM 740 O O . LYS A 1 92 ? -11.195 -11.594 -11.672 1 94.5 92 LYS A O 1
ATOM 745 N N . MET A 1 93 ? -12.828 -12.859 -12.523 1 97.38 93 MET A N 1
ATOM 746 C CA . MET A 1 93 ? -12.039 -14.094 -12.469 1 97.38 93 MET A CA 1
ATOM 747 C C . MET A 1 93 ? -10.883 -14.039 -13.453 1 97.38 93 MET A C 1
ATOM 749 O O . MET A 1 93 ? -9.82 -14.609 -13.203 1 97.38 93 MET A O 1
ATOM 753 N N . VAL A 1 94 ? -11.031 -13.312 -14.578 1 97.31 94 VAL A N 1
ATOM 754 C CA . VAL A 1 94 ? -9.93 -13.203 -15.531 1 97.31 94 VAL A CA 1
ATOM 755 C C . VAL A 1 94 ? -8.766 -12.438 -14.906 1 97.31 94 VAL A C 1
ATOM 757 O O . VAL A 1 94 ? -7.605 -12.695 -15.219 1 97.31 94 VAL A O 1
ATOM 760 N N . MET A 1 95 ? -9.094 -11.531 -13.984 1 97.81 95 MET A N 1
ATOM 761 C CA . MET A 1 95 ? -8.039 -10.781 -13.297 1 97.81 95 MET A CA 1
ATOM 762 C C . MET A 1 95 ? -7.246 -11.695 -12.367 1 97.81 95 MET A C 1
ATOM 764 O O . MET A 1 95 ? -6.031 -11.531 -12.227 1 97.81 95 MET A O 1
ATOM 768 N N . PHE A 1 96 ? -7.898 -12.664 -11.758 1 98.06 96 PHE A N 1
ATOM 769 C CA . PHE A 1 96 ? -7.199 -13.648 -10.93 1 98.06 96 PHE A CA 1
ATOM 770 C C . PHE A 1 96 ? -6.289 -14.516 -11.789 1 98.06 96 PHE A C 1
ATOM 772 O O . PHE A 1 96 ? -5.164 -14.836 -11.391 1 98.06 96 PHE A O 1
ATOM 779 N N . ALA A 1 97 ? -6.785 -14.883 -12.914 1 98.31 97 ALA A N 1
ATOM 780 C CA . ALA A 1 97 ? -5.965 -15.656 -13.836 1 98.31 97 ALA A CA 1
ATOM 781 C C . ALA A 1 97 ? -4.715 -14.883 -14.242 1 98.31 97 ALA A C 1
ATOM 783 O O . ALA A 1 97 ? -3.611 -15.438 -14.258 1 98.31 97 ALA A O 1
ATOM 784 N N . ALA A 1 98 ? -4.93 -13.633 -14.586 1 97.94 98 ALA A N 1
ATOM 785 C CA . ALA A 1 98 ? -3.805 -12.781 -14.969 1 97.94 98 ALA A CA 1
ATOM 786 C C . ALA A 1 98 ? -2.797 -12.656 -13.828 1 97.94 98 ALA A C 1
ATOM 788 O O . ALA A 1 98 ? -1.586 -12.656 -14.062 1 97.94 98 ALA A O 1
ATOM 789 N N . ALA A 1 99 ? -3.32 -12.57 -12.641 1 97.38 99 ALA A N 1
ATOM 790 C CA . ALA A 1 99 ? -2.451 -12.453 -11.477 1 97.38 99 ALA A CA 1
ATOM 791 C C . ALA A 1 99 ? -1.638 -13.727 -11.273 1 97.38 99 ALA A C 1
ATOM 793 O O . ALA A 1 99 ? -0.456 -13.672 -10.922 1 97.38 99 ALA A O 1
ATOM 794 N N . ALA A 1 100 ? -2.191 -14.812 -11.484 1 98.31 100 ALA A N 1
ATOM 795 C CA . ALA A 1 100 ? -1.497 -16.078 -11.312 1 98.31 100 ALA A CA 1
ATOM 796 C C . ALA A 1 100 ? -0.372 -16.234 -12.336 1 98.31 100 ALA A C 1
ATOM 798 O O . ALA A 1 100 ? 0.747 -16.609 -11.984 1 98.31 100 ALA A O 1
ATOM 799 N N . VAL A 1 101 ? -0.641 -15.906 -13.539 1 98.38 101 VAL A N 1
ATOM 800 C CA . VAL A 1 101 ? 0.299 -16.141 -14.633 1 98.38 101 VAL A CA 1
ATOM 801 C C . VAL A 1 101 ? 1.452 -15.141 -14.539 1 98.38 101 VAL A C 1
ATOM 803 O O . VAL A 1 101 ? 2.605 -15.484 -14.805 1 98.38 101 VAL A O 1
ATOM 806 N N . THR A 1 102 ? 1.118 -13.922 -14.172 1 97.69 102 THR A N 1
ATOM 807 C CA . THR A 1 102 ? 2.121 -12.867 -14.195 1 97.69 102 THR A CA 1
ATOM 808 C C . THR A 1 102 ? 3.219 -13.133 -13.172 1 97.69 102 THR A C 1
ATOM 810 O O . THR A 1 102 ? 4.316 -12.578 -13.266 1 97.69 102 THR A O 1
ATOM 813 N N . ILE A 1 103 ? 2.996 -13.984 -12.172 1 98.25 103 ILE A N 1
ATOM 814 C CA . ILE A 1 103 ? 3.971 -14.344 -11.148 1 98.25 103 ILE A CA 1
ATOM 815 C C . ILE A 1 103 ? 5.172 -15.023 -11.797 1 98.25 103 ILE A C 1
ATOM 817 O O . ILE A 1 103 ? 6.309 -14.852 -11.359 1 98.25 103 ILE A O 1
ATOM 821 N N . ILE A 1 104 ? 5.012 -15.664 -12.898 1 98.19 104 ILE A N 1
ATOM 822 C CA . ILE A 1 104 ? 6 -16.531 -13.531 1 98.19 104 ILE A CA 1
ATOM 823 C C . ILE A 1 104 ? 7.191 -15.703 -14 1 98.19 104 ILE A C 1
ATOM 825 O O . ILE A 1 104 ? 8.336 -16.141 -13.906 1 98.19 104 ILE A O 1
ATOM 829 N N . THR A 1 105 ? 6.945 -14.484 -14.477 1 96.56 105 THR A N 1
ATOM 830 C CA . THR A 1 105 ? 8.016 -13.648 -15.016 1 96.56 105 THR A CA 1
ATOM 831 C C . THR A 1 105 ? 9.047 -13.32 -13.945 1 96.56 105 THR A C 1
ATOM 833 O O . THR A 1 105 ? 10.227 -13.133 -14.242 1 96.56 105 THR A O 1
ATOM 836 N N . GLY A 1 106 ? 8.672 -13.312 -12.719 1 96.12 106 GLY A N 1
ATOM 837 C CA . GLY A 1 106 ? 9.602 -13.047 -11.641 1 96.12 106 GLY A CA 1
ATOM 838 C C . GLY A 1 106 ? 10.672 -14.117 -11.492 1 96.12 106 GLY A C 1
ATOM 839 O O . GLY A 1 106 ? 11.742 -13.852 -10.945 1 96.12 106 GLY A O 1
ATOM 840 N N . GLY A 1 107 ? 10.383 -15.273 -11.922 1 97.19 107 GLY A N 1
ATOM 841 C CA . GLY A 1 107 ? 11.336 -16.375 -11.867 1 97.19 107 GLY A CA 1
ATOM 842 C C . GLY A 1 107 ? 12.227 -16.438 -13.094 1 97.19 107 GLY A C 1
ATOM 843 O O . GLY A 1 107 ? 13.391 -16.844 -13 1 97.19 107 GLY A O 1
ATOM 844 N N . VAL A 1 108 ? 11.789 -15.977 -14.227 1 97.5 108 VAL A N 1
ATOM 845 C CA . VAL A 1 108 ? 12.477 -16.281 -15.484 1 97.5 108 VAL A CA 1
ATOM 846 C C . VAL A 1 108 ? 13.07 -15.008 -16.078 1 97.5 108 VAL A C 1
ATOM 848 O O . VAL A 1 108 ? 13.648 -15.031 -17.156 1 97.5 108 VAL A O 1
ATOM 851 N N . ALA A 1 109 ? 13.055 -13.953 -15.367 1 96.69 109 ALA A N 1
ATOM 852 C CA . ALA A 1 109 ? 13.5 -12.648 -15.859 1 96.69 109 ALA A CA 1
ATOM 853 C C . ALA A 1 109 ? 14.953 -12.695 -16.312 1 96.69 109 ALA A C 1
ATOM 855 O O . ALA A 1 109 ? 15.734 -13.523 -15.836 1 96.69 109 ALA A O 1
ATOM 856 N N . GLU A 1 110 ? 15.328 -11.82 -17.266 1 96.56 110 GLU A N 1
ATOM 857 C CA . GLU A 1 110 ? 16.672 -11.445 -17.719 1 96.56 110 GLU A CA 1
ATOM 858 C C . GLU A 1 110 ? 17.219 -12.461 -18.703 1 96.56 110 GLU A C 1
ATOM 860 O O . GLU A 1 110 ? 18.281 -12.242 -19.297 1 96.56 110 GLU A O 1
ATOM 865 N N . ARG A 1 111 ? 16.469 -13.625 -18.938 1 97.56 111 ARG A N 1
ATOM 866 C CA . ARG A 1 111 ? 17.156 -14.562 -19.828 1 97.56 111 ARG A CA 1
ATOM 867 C C . ARG A 1 111 ? 16.172 -15.398 -20.625 1 97.56 111 ARG A C 1
ATOM 869 O O . ARG A 1 111 ? 16.562 -16.219 -21.453 1 97.56 111 ARG A O 1
ATOM 876 N N . ILE A 1 112 ? 14.859 -15.266 -20.484 1 98.31 112 ILE A N 1
ATOM 877 C CA . ILE A 1 112 ? 13.883 -16.062 -21.219 1 98.31 112 ILE A CA 1
ATOM 878 C C . ILE A 1 112 ? 13.578 -15.398 -22.547 1 98.31 112 ILE A C 1
ATOM 880 O O . ILE A 1 112 ? 13.539 -14.164 -22.641 1 98.31 112 ILE A O 1
ATOM 884 N N . LYS A 1 113 ? 13.266 -16.219 -23.562 1 98.31 113 LYS A N 1
ATOM 885 C CA . LYS A 1 113 ? 12.82 -15.711 -24.859 1 98.31 113 LYS A CA 1
ATOM 886 C C . LYS A 1 113 ? 11.359 -15.258 -24.797 1 98.31 113 LYS A C 1
ATOM 888 O O . LYS A 1 113 ? 10.555 -15.852 -24.062 1 98.31 113 LYS A O 1
ATOM 893 N N . ILE A 1 114 ? 10.961 -14.289 -25.641 1 97.19 114 ILE A N 1
ATOM 894 C CA . ILE A 1 114 ? 9.625 -13.703 -25.641 1 97.19 114 ILE A CA 1
ATOM 895 C C . ILE A 1 114 ? 8.609 -14.75 -26.109 1 97.19 114 ILE A C 1
ATOM 897 O O . ILE A 1 114 ? 7.582 -14.953 -25.453 1 97.19 114 ILE A O 1
ATOM 901 N N . LEU A 1 115 ? 8.898 -15.461 -27.188 1 96.88 115 LEU A N 1
ATOM 902 C CA . LEU A 1 115 ? 7.91 -16.328 -27.812 1 96.88 115 LEU A CA 1
ATOM 903 C C . LEU A 1 115 ? 7.551 -17.484 -26.891 1 96.88 115 LEU A C 1
ATOM 905 O O . LEU A 1 115 ? 6.367 -17.734 -26.641 1 96.88 115 LEU A O 1
ATOM 909 N N . PRO A 1 116 ? 8.531 -18.25 -26.453 1 98 116 PRO A N 1
ATOM 910 C CA . PRO A 1 116 ? 8.141 -19.359 -25.562 1 98 116 PRO A CA 1
ATOM 911 C C . PRO A 1 116 ? 7.465 -18.859 -24.281 1 98 116 PRO A C 1
ATOM 913 O O . PRO A 1 116 ? 6.598 -19.547 -23.734 1 98 116 PRO A O 1
ATOM 916 N N . TYR A 1 117 ? 7.844 -17.734 -23.766 1 97.81 117 TYR A N 1
ATOM 917 C CA . TYR A 1 117 ? 7.156 -17.188 -22.594 1 97.81 117 TYR A CA 1
ATOM 918 C C . TYR A 1 117 ? 5.695 -16.891 -22.922 1 97.81 117 TYR A C 1
ATOM 920 O O . TYR A 1 117 ? 4.805 -17.188 -22.125 1 97.81 117 TYR A O 1
ATOM 928 N N . PHE A 1 118 ? 5.449 -16.25 -24.031 1 97.62 118 PHE A N 1
ATOM 929 C CA . PHE A 1 118 ? 4.094 -15.914 -24.469 1 97.62 118 PHE A CA 1
ATOM 930 C C . PHE A 1 118 ? 3.246 -17.172 -24.609 1 97.62 118 PHE A C 1
ATOM 932 O O . PHE A 1 118 ? 2.115 -17.219 -24.109 1 97.62 118 PHE A O 1
ATOM 939 N N . ILE A 1 119 ? 3.779 -18.188 -25.234 1 98.44 119 ILE A N 1
ATOM 940 C CA . ILE A 1 119 ? 3.062 -19.453 -25.422 1 98.44 119 ILE A CA 1
ATOM 941 C C . ILE A 1 119 ? 2.811 -20.109 -24.062 1 98.44 119 ILE A C 1
ATOM 943 O O . ILE A 1 119 ? 1.726 -20.641 -23.812 1 98.44 119 ILE A O 1
ATOM 947 N N . GLY A 1 120 ? 3.832 -20.125 -23.219 1 98.62 120 GLY A N 1
ATOM 948 C CA . GLY A 1 120 ? 3.639 -20.609 -21.875 1 98.62 120 GLY A CA 1
ATOM 949 C C . GLY A 1 120 ? 2.512 -19.922 -21.141 1 98.62 120 GLY A C 1
ATOM 950 O O . GLY A 1 120 ? 1.701 -20.562 -20.469 1 98.62 120 GLY A O 1
ATOM 951 N N . ALA A 1 121 ? 2.449 -18.594 -21.266 1 98.44 121 ALA A N 1
ATOM 952 C CA . ALA A 1 121 ? 1.396 -17.812 -20.625 1 98.44 121 ALA A CA 1
ATOM 953 C C . ALA A 1 121 ? 0.021 -18.203 -21.156 1 98.44 121 ALA A C 1
ATOM 955 O O . ALA A 1 121 ? -0.95 -18.281 -20.406 1 98.44 121 ALA A O 1
ATOM 956 N N . LEU A 1 122 ? -0.077 -18.438 -22.469 1 98.38 122 LEU A N 1
ATOM 957 C CA . LEU A 1 122 ? -1.318 -18.891 -23.094 1 98.38 122 LEU A CA 1
ATOM 958 C C . LEU A 1 122 ? -1.769 -20.219 -22.484 1 98.38 122 LEU A C 1
ATOM 960 O O . LEU A 1 122 ? -2.936 -20.375 -22.125 1 98.38 122 LEU A O 1
ATOM 964 N N . ILE A 1 123 ? -0.857 -21.109 -22.328 1 98.81 123 ILE A N 1
ATOM 965 C CA . ILE A 1 123 ? -1.186 -22.453 -21.891 1 98.81 123 ILE A CA 1
ATOM 966 C C . ILE A 1 123 ? -1.495 -22.453 -20.391 1 98.81 123 ILE A C 1
ATOM 968 O O . ILE A 1 123 ? -2.471 -23.062 -19.953 1 98.81 123 ILE A O 1
ATOM 972 N N . VAL A 1 124 ? -0.677 -21.797 -19.656 1 98.88 124 VAL A N 1
ATOM 973 C CA . VAL A 1 124 ? -0.902 -21.75 -18.203 1 98.88 124 VAL A CA 1
ATOM 974 C C . VAL A 1 124 ? -2.199 -21 -17.906 1 98.88 124 VAL A C 1
ATOM 976 O O . VAL A 1 124 ? -3.012 -21.453 -17.094 1 98.88 124 VAL A O 1
ATOM 979 N N . GLY A 1 125 ? -2.457 -19.875 -18.562 1 98.62 125 GLY A N 1
ATOM 980 C CA . GLY A 1 125 ? -3.629 -19.062 -18.312 1 98.62 125 GLY A CA 1
ATOM 981 C C . GLY A 1 125 ? -4.902 -19.625 -18.906 1 98.62 125 GLY A C 1
ATOM 982 O O . GLY A 1 125 ? -5.996 -19.359 -18.406 1 98.62 125 GLY A O 1
ATOM 983 N N . GLY A 1 126 ? -4.738 -20.453 -19.953 1 98.44 126 GLY A N 1
ATOM 984 C CA . GLY A 1 126 ? -5.91 -20.953 -20.656 1 98.44 126 GLY A CA 1
ATOM 985 C C . GLY A 1 126 ? -6.281 -22.375 -20.266 1 98.44 126 GLY A C 1
ATOM 986 O O . GLY A 1 126 ? -7.41 -22.812 -20.5 1 98.44 126 GLY A O 1
ATOM 987 N N . ILE A 1 127 ? -5.336 -23.078 -19.641 1 98.75 127 ILE A N 1
ATOM 988 C CA . ILE A 1 127 ? -5.613 -24.484 -19.391 1 98.75 127 ILE A CA 1
ATOM 989 C C . ILE A 1 127 ? -5.203 -24.859 -17.969 1 98.75 127 ILE A C 1
ATOM 991 O O . ILE A 1 127 ? -6.051 -25.203 -17.141 1 98.75 127 ILE A O 1
ATOM 995 N N . LEU A 1 128 ? -3.951 -24.688 -17.609 1 98.88 128 LEU A N 1
ATOM 996 C CA . LEU A 1 128 ? -3.434 -25.234 -16.359 1 98.88 128 LEU A CA 1
ATOM 997 C C . LEU A 1 128 ? -4.062 -24.531 -15.164 1 98.88 128 LEU A C 1
ATOM 999 O O . LEU A 1 128 ? -4.527 -25.188 -14.234 1 98.88 128 LEU A O 1
ATOM 1003 N N . TYR A 1 129 ? -4.051 -23.203 -15.156 1 98.81 129 TYR A N 1
ATOM 1004 C CA . TYR A 1 129 ? -4.641 -22.453 -14.055 1 98.81 129 TYR A CA 1
ATOM 1005 C C . TYR A 1 129 ? -6.137 -22.719 -13.945 1 98.81 129 TYR A C 1
ATOM 1007 O O . TYR A 1 129 ? -6.656 -22.938 -12.852 1 98.81 129 TYR A O 1
ATOM 1015 N N . PRO A 1 130 ? -6.891 -22.734 -15.055 1 98.81 130 PRO A N 1
ATOM 1016 C CA . PRO A 1 130 ? -8.336 -22.984 -14.984 1 98.81 130 PRO A CA 1
ATOM 1017 C C . PRO A 1 130 ? -8.672 -24.328 -14.367 1 98.81 130 PRO A C 1
ATOM 1019 O O . PRO A 1 130 ? -9.719 -24.484 -13.734 1 98.81 130 PRO A O 1
ATOM 1022 N N . ILE A 1 131 ? -7.754 -25.297 -14.5 1 98.81 131 ILE A N 1
ATOM 1023 C CA . ILE A 1 131 ? -7.957 -26.594 -13.852 1 98.81 131 ILE A CA 1
ATOM 1024 C C . ILE A 1 131 ? -7.965 -26.422 -12.336 1 98.81 131 ILE A C 1
ATOM 1026 O O . ILE A 1 131 ? -8.852 -26.922 -11.648 1 98.81 131 ILE A O 1
ATOM 1030 N N . VAL A 1 132 ? -7.023 -25.688 -11.828 1 98.88 132 VAL A N 1
ATOM 1031 C CA . VAL A 1 132 ? -6.926 -25.422 -10.398 1 98.88 132 VAL A CA 1
ATOM 1032 C C . VAL A 1 132 ? -8.094 -24.547 -9.945 1 98.88 132 VAL A C 1
ATOM 1034 O O . VAL A 1 132 ? -8.68 -24.781 -8.891 1 98.88 132 VAL A O 1
ATOM 1037 N N . GLU A 1 133 ? -8.383 -23.531 -10.789 1 98.75 133 GLU A N 1
ATOM 1038 C CA . GLU A 1 133 ? -9.516 -22.656 -10.492 1 98.75 133 GLU A CA 1
ATOM 1039 C C . GLU A 1 133 ? -10.812 -23.453 -10.383 1 98.75 133 GLU A C 1
ATOM 1041 O O . GLU A 1 133 ? -11.641 -23.172 -9.508 1 98.75 133 GLU A O 1
ATOM 1046 N N . HIS A 1 134 ? -11.062 -24.438 -11.234 1 98.62 134 HIS A N 1
ATOM 1047 C CA . HIS A 1 134 ? -12.234 -25.297 -11.164 1 98.62 134 HIS A CA 1
ATOM 1048 C C . HIS A 1 134 ? -12.25 -26.094 -9.867 1 98.62 134 HIS A C 1
ATOM 1050 O O . HIS A 1 134 ? -13.297 -26.234 -9.227 1 98.62 134 HIS A O 1
ATOM 1056 N N . LEU A 1 135 ? -11.148 -26.625 -9.523 1 98.5 135 LEU A N 1
ATOM 1057 C CA . LEU A 1 135 ? -11.062 -27.422 -8.305 1 98.5 135 LEU A CA 1
ATOM 1058 C C . LEU A 1 135 ? -11.422 -26.578 -7.086 1 98.5 135 LEU A C 1
ATOM 1060 O O . LEU A 1 135 ? -12.172 -27.016 -6.215 1 98.5 135 LEU A O 1
ATOM 1064 N N . VAL A 1 136 ? -10.938 -25.391 -7.016 1 98.5 136 VAL A N 1
ATOM 1065 C CA . VAL A 1 136 ? -11.016 -24.562 -5.809 1 98.5 136 VAL A CA 1
ATOM 1066 C C . VAL A 1 136 ? -12.344 -23.828 -5.777 1 98.5 136 VAL A C 1
ATOM 1068 O O . VAL A 1 136 ? -13.055 -23.844 -4.77 1 98.5 136 VAL A O 1
ATOM 1071 N N . TRP A 1 137 ? -12.719 -23.188 -6.926 1 97.94 137 TRP A N 1
ATOM 1072 C CA . TRP A 1 137 ? -13.852 -22.281 -6.875 1 97.94 137 TRP A CA 1
ATOM 1073 C C . TRP A 1 137 ? -14.969 -22.734 -7.816 1 97.94 137 TRP A C 1
ATOM 1075 O O . TRP A 1 137 ? -16.094 -22.266 -7.723 1 97.94 137 TRP A O 1
ATOM 1085 N N . GLY A 1 138 ? -14.656 -23.656 -8.711 1 97.31 138 GLY A N 1
ATOM 1086 C CA . GLY A 1 138 ? -15.648 -24.141 -9.656 1 97.31 138 GLY A CA 1
ATOM 1087 C C . GLY A 1 138 ? -16.375 -25.375 -9.156 1 97.31 138 GLY A C 1
ATOM 1088 O O . GLY A 1 138 ? -17.141 -26 -9.906 1 97.31 138 GLY A O 1
ATOM 1089 N N . GLY A 1 139 ? -16.125 -25.812 -7.926 1 96.44 139 GLY A N 1
ATOM 1090 C CA . GLY A 1 139 ? -16.859 -26.922 -7.316 1 96.44 139 GLY A CA 1
ATOM 1091 C C . GLY A 1 139 ? -16.094 -28.234 -7.352 1 96.44 139 GLY A C 1
ATOM 1092 O O . GLY A 1 139 ? -16.578 -29.25 -6.844 1 96.44 139 GLY A O 1
ATOM 1093 N N . GLY A 1 140 ? -14.883 -28.219 -7.844 1 95.81 140 GLY A N 1
ATOM 1094 C CA . GLY A 1 140 ? -14.125 -29.453 -8 1 95.81 140 GLY A CA 1
ATOM 1095 C C . GLY A 1 140 ? -13.852 -30.156 -6.691 1 95.81 140 GLY A C 1
ATOM 1096 O O . GLY A 1 140 ? -14.289 -31.297 -6.492 1 95.81 140 GLY A O 1
ATOM 1097 N N . PHE A 1 141 ? -13.211 -29.516 -5.723 1 97.38 141 PHE A N 1
ATOM 1098 C CA . PHE A 1 141 ? -12.891 -30.109 -4.43 1 97.38 141 PHE A CA 1
ATOM 1099 C C . PHE A 1 141 ? -14.164 -30.5 -3.684 1 97.38 141 PHE A C 1
ATOM 1101 O O . PHE A 1 141 ? -14.242 -31.562 -3.082 1 97.38 141 PHE A O 1
ATOM 1108 N N . ALA A 1 142 ? -15.156 -29.641 -3.762 1 95.5 142 ALA A N 1
ATOM 1109 C CA . ALA A 1 142 ? -16.422 -29.922 -3.094 1 95.5 142 ALA A CA 1
ATOM 1110 C C . ALA A 1 142 ? -17.047 -31.203 -3.627 1 95.5 142 ALA A C 1
ATOM 1112 O O . ALA A 1 142 ? -17.531 -32.031 -2.854 1 95.5 142 ALA A O 1
ATOM 1113 N N . ASN A 1 143 ? -17.078 -31.359 -4.949 1 96.81 143 ASN A N 1
ATOM 1114 C CA . ASN A 1 143 ? -17.656 -32.531 -5.586 1 96.81 143 ASN A CA 1
ATOM 1115 C C . ASN A 1 143 ? -16.891 -33.812 -5.23 1 96.81 143 ASN A C 1
ATOM 1117 O O . ASN A 1 143 ? -17.453 -34.906 -5.242 1 96.81 143 ASN A O 1
ATOM 1121 N N . LEU A 1 144 ? -15.664 -33.656 -4.895 1 96.75 144 LEU A N 1
ATOM 1122 C CA . LEU A 1 144 ? -14.836 -34.812 -4.523 1 96.75 144 LEU A CA 1
ATOM 1123 C C . LEU A 1 144 ? -14.906 -35.062 -3.023 1 96.75 144 LEU A C 1
ATOM 1125 O O . LEU A 1 144 ? -14.211 -35.938 -2.508 1 96.75 144 LEU A O 1
ATOM 1129 N N . GLY A 1 145 ? -15.695 -34.25 -2.266 1 96.06 145 GLY A N 1
ATOM 1130 C CA . GLY A 1 145 ? -15.867 -34.406 -0.831 1 96.06 145 GLY A CA 1
ATOM 1131 C C . GLY A 1 145 ? -14.703 -33.844 -0.026 1 96.06 145 GLY A C 1
ATOM 1132 O O . GLY A 1 145 ? -14.516 -34.219 1.134 1 96.06 145 GLY A O 1
ATOM 1133 N N . ILE A 1 146 ? -13.875 -33.062 -0.594 1 96.25 146 ILE A N 1
ATOM 1134 C CA . ILE A 1 146 ? -12.734 -32.469 0.088 1 96.25 146 ILE A CA 1
ATOM 1135 C C . ILE A 1 146 ? -13.133 -31.078 0.606 1 96.25 146 ILE A C 1
ATOM 1137 O O . ILE A 1 146 ? -13.492 -30.188 -0.175 1 96.25 146 ILE A O 1
ATOM 1141 N N . ASN A 1 147 ? -13.102 -30.906 1.943 1 96.94 147 ASN A N 1
ATOM 1142 C CA . ASN A 1 147 ? -13.422 -29.625 2.559 1 96.94 147 ASN A CA 1
ATOM 1143 C C . ASN A 1 147 ? -12.234 -28.672 2.502 1 96.94 147 ASN A C 1
ATOM 1145 O O . ASN A 1 147 ? -11.508 -28.516 3.486 1 96.94 147 ASN A O 1
ATOM 1149 N N . PHE A 1 148 ? -12.094 -28.047 1.384 1 97.69 148 PHE A N 1
ATOM 1150 C CA . PHE A 1 148 ? -11 -27.109 1.119 1 97.69 148 PHE A CA 1
ATOM 1151 C C . PHE A 1 148 ? -11.508 -25.688 1.022 1 97.69 148 PHE A C 1
ATOM 1153 O O . PHE A 1 148 ? -12.508 -25.422 0.344 1 97.69 148 PHE A O 1
ATOM 1160 N N . HIS A 1 149 ? -10.875 -24.781 1.779 1 98.06 149 HIS A N 1
ATOM 1161 C CA . HIS A 1 149 ? -11.25 -23.375 1.775 1 98.06 149 HIS A CA 1
ATOM 1162 C C . HIS A 1 149 ? -10.102 -22.484 1.311 1 98.06 149 HIS A C 1
ATOM 1164 O O . HIS A 1 149 ? -9.016 -22.516 1.894 1 98.06 149 HIS A O 1
ATOM 1170 N N . ASP A 1 150 ? -10.289 -21.781 0.283 1 98.38 150 ASP A N 1
ATOM 1171 C CA . ASP A 1 150 ? -9.391 -20.781 -0.27 1 98.38 150 ASP A CA 1
ATOM 1172 C C . ASP A 1 150 ? -10.164 -19.578 -0.796 1 98.38 150 ASP A C 1
ATOM 1174 O O . ASP A 1 150 ? -10.523 -19.531 -1.975 1 98.38 150 ASP A O 1
ATOM 1178 N N . TYR A 1 151 ? -10.328 -18.641 0.083 1 98.25 151 TYR A N 1
ATOM 1179 C CA . TYR A 1 151 ? -11.266 -17.547 -0.132 1 98.25 151 TYR A CA 1
ATOM 1180 C C . TYR A 1 151 ? -10.828 -16.672 -1.301 1 98.25 151 TYR A C 1
ATOM 1182 O O . TYR A 1 151 ? -11.648 -16.312 -2.152 1 98.25 151 TYR A O 1
ATOM 1190 N N . ALA A 1 152 ? -9.508 -16.312 -1.296 1 98.38 152 ALA A N 1
ATOM 1191 C CA . ALA A 1 152 ? -9.062 -15.344 -2.285 1 98.38 152 ALA A CA 1
ATOM 1192 C C . ALA A 1 152 ? -7.82 -15.844 -3.021 1 98.38 152 ALA A C 1
ATOM 1194 O O . ALA A 1 152 ? -7.301 -15.156 -3.908 1 98.38 152 ALA A O 1
ATOM 1195 N N . GLY A 1 153 ? -7.254 -17 -2.668 1 98.62 153 GLY A N 1
ATOM 1196 C CA . GLY A 1 153 ? -6.34 -17.562 -3.648 1 98.62 153 GLY A CA 1
ATOM 1197 C C . GLY A 1 153 ? -4.93 -17.734 -3.115 1 98.62 153 GLY A C 1
ATOM 1198 O O . GLY A 1 153 ? -3.965 -17.719 -3.883 1 98.62 153 GLY A O 1
ATOM 1199 N N . SER A 1 154 ? -4.707 -17.875 -1.748 1 98.81 154 SER A N 1
ATOM 1200 C CA . SER A 1 154 ? -3.383 -18.328 -1.316 1 98.81 154 SER A CA 1
ATOM 1201 C 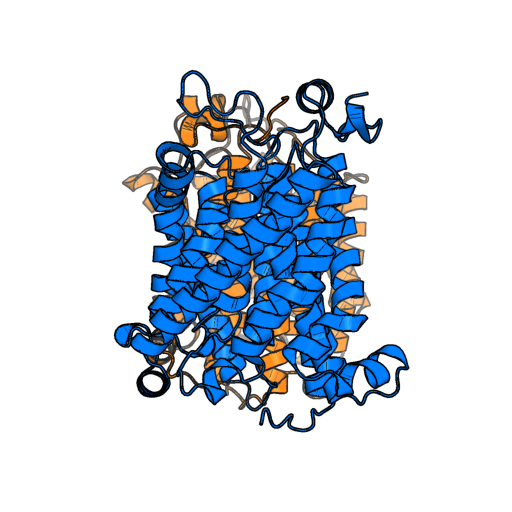C . SER A 1 154 ? -2.939 -19.562 -2.078 1 98.81 154 SER A C 1
ATOM 1203 O O . SER A 1 154 ? -1.773 -19.688 -2.461 1 98.81 154 SER A O 1
ATOM 1205 N N . GLY A 1 155 ? -3.848 -20.453 -2.229 1 98.81 155 GLY A N 1
ATOM 1206 C CA . GLY A 1 155 ? -3.58 -21.703 -2.932 1 98.81 155 GLY A CA 1
ATOM 1207 C C . GLY A 1 155 ? -3.736 -21.578 -4.438 1 98.81 155 GLY A C 1
ATOM 1208 O O . GLY A 1 155 ? -2.758 -21.688 -5.176 1 98.81 155 GLY A O 1
ATOM 1209 N N . ALA A 1 156 ? -4.93 -21.25 -4.883 1 98.81 156 ALA A N 1
ATOM 1210 C CA . ALA A 1 156 ? -5.297 -21.281 -6.297 1 98.81 156 ALA A CA 1
ATOM 1211 C C . ALA A 1 156 ? -4.41 -20.344 -7.109 1 98.81 156 ALA A C 1
ATOM 1213 O O . ALA A 1 156 ? -4.062 -20.641 -8.25 1 98.81 156 ALA A O 1
ATOM 1214 N N . VAL A 1 157 ? -4.047 -19.203 -6.555 1 98.81 157 VAL A N 1
ATOM 1215 C CA . VAL A 1 157 ? -3.326 -18.203 -7.324 1 98.81 157 VAL A CA 1
ATOM 1216 C C . VAL A 1 157 ? -1.843 -18.234 -6.961 1 98.81 157 VAL A C 1
ATOM 1218 O O . VAL A 1 157 ? -0.992 -18.484 -7.816 1 98.81 157 VAL A O 1
ATOM 1221 N N . HIS A 1 158 ? -1.531 -18.094 -5.66 1 98.94 158 HIS A N 1
ATOM 1222 C CA . HIS A 1 158 ? -0.164 -17.781 -5.262 1 98.94 158 HIS A CA 1
ATOM 1223 C C . HIS A 1 158 ? 0.675 -19.047 -5.125 1 98.94 158 HIS A C 1
ATOM 1225 O O . HIS A 1 158 ? 1.798 -19.125 -5.629 1 98.94 158 HIS A O 1
ATOM 1231 N N . LEU A 1 159 ? 0.197 -20.047 -4.406 1 98.94 159 LEU A N 1
ATOM 1232 C CA . LEU A 1 159 ? 0.904 -21.312 -4.367 1 98.94 159 LEU A CA 1
ATOM 1233 C C . LEU A 1 159 ? 1.095 -21.875 -5.773 1 98.94 159 LEU A C 1
ATOM 1235 O O . LEU A 1 159 ? 2.207 -22.25 -6.148 1 98.94 159 LEU A O 1
ATOM 1239 N N . PHE A 1 160 ? 0.045 -21.891 -6.531 1 98.88 160 PHE A N 1
ATOM 1240 C CA . PHE A 1 160 ? 0.065 -22.375 -7.91 1 98.88 160 PHE A CA 1
ATOM 1241 C C . PHE A 1 160 ? 1.04 -21.562 -8.75 1 98.88 160 PHE A C 1
ATOM 1243 O O . PHE A 1 160 ? 1.972 -22.109 -9.344 1 98.88 160 PHE A O 1
ATOM 1250 N N . GLY A 1 161 ? 0.832 -20.25 -8.82 1 98.81 161 GLY A N 1
ATOM 1251 C CA . GLY A 1 161 ? 1.654 -19.391 -9.656 1 98.81 161 GLY A CA 1
ATOM 1252 C C . GLY A 1 161 ? 3.123 -19.422 -9.273 1 98.81 161 GLY A C 1
ATOM 1253 O O . GLY A 1 161 ? 3.994 -19.422 -10.148 1 98.81 161 GLY A O 1
ATOM 1254 N N . GLY A 1 162 ? 3.398 -19.375 -7.957 1 98.88 162 GLY A N 1
ATOM 1255 C CA . GLY A 1 162 ? 4.77 -19.438 -7.477 1 98.88 162 GLY A CA 1
ATOM 1256 C C . GLY A 1 162 ? 5.477 -20.719 -7.879 1 98.88 162 GLY A C 1
ATOM 1257 O O . GLY A 1 162 ? 6.621 -20.688 -8.336 1 98.88 162 GLY A O 1
ATOM 1258 N N . LEU A 1 163 ? 4.797 -21.812 -7.746 1 98.88 163 LEU A N 1
ATOM 1259 C CA . LEU A 1 163 ? 5.41 -23.094 -8.062 1 98.88 163 LEU A CA 1
ATOM 1260 C C . LEU A 1 163 ? 5.586 -23.266 -9.562 1 98.88 163 LEU A C 1
ATOM 1262 O O . LEU A 1 163 ? 6.605 -23.781 -10.023 1 98.88 163 LEU A O 1
ATOM 1266 N N . VAL A 1 164 ? 4.602 -22.875 -10.375 1 98.88 164 VAL A N 1
ATOM 1267 C CA . VAL A 1 164 ? 4.762 -22.922 -11.82 1 98.88 164 VAL A CA 1
ATOM 1268 C C . VAL A 1 164 ? 5.961 -22.062 -12.234 1 98.88 164 VAL A C 1
ATOM 1270 O O . VAL A 1 164 ? 6.766 -22.469 -13.07 1 98.88 164 VAL A O 1
ATOM 1273 N N . GLY A 1 165 ? 6.062 -20.859 -11.648 1 98.81 165 GLY A N 1
ATOM 1274 C CA . GLY A 1 165 ? 7.191 -19.984 -11.93 1 98.81 165 GLY A CA 1
ATOM 1275 C C . GLY A 1 165 ? 8.523 -20.594 -11.555 1 98.81 165 GLY A C 1
ATOM 1276 O O . GLY A 1 165 ? 9.508 -20.453 -12.281 1 98.81 165 GLY A O 1
ATOM 1277 N N . LEU A 1 166 ? 8.594 -21.266 -10.414 1 98.81 166 LEU A N 1
ATOM 1278 C CA . LEU A 1 166 ? 9.82 -21.906 -9.984 1 98.81 166 LEU A CA 1
ATOM 1279 C C . LEU A 1 166 ? 10.195 -23.047 -10.93 1 98.81 166 LEU A C 1
ATOM 1281 O O . LEU A 1 166 ? 11.383 -23.266 -11.195 1 98.81 166 LEU A O 1
ATOM 1285 N N . MET A 1 167 ? 9.195 -23.797 -11.391 1 98.81 167 MET A N 1
ATOM 1286 C CA . MET A 1 167 ? 9.477 -24.844 -12.359 1 98.81 167 MET A CA 1
ATOM 1287 C C . MET A 1 167 ? 9.992 -24.266 -13.672 1 98.81 167 MET A C 1
ATOM 1289 O O . MET A 1 167 ? 10.914 -24.812 -14.281 1 98.81 167 MET A O 1
ATOM 1293 N N . ALA A 1 168 ? 9.367 -23.203 -14.109 1 98.81 168 ALA A N 1
ATOM 1294 C CA . ALA A 1 168 ? 9.867 -22.516 -15.305 1 98.81 168 ALA A CA 1
ATOM 1295 C C . ALA A 1 168 ? 11.312 -22.078 -15.125 1 98.81 168 ALA A C 1
ATOM 1297 O O . ALA A 1 168 ? 12.141 -22.281 -16.016 1 98.81 168 ALA A O 1
ATOM 1298 N N . ALA A 1 169 ? 11.641 -21.516 -13.977 1 98.75 169 ALA A N 1
ATOM 1299 C CA . ALA A 1 169 ? 12.992 -21.078 -13.664 1 98.75 169 ALA A CA 1
ATOM 1300 C C . ALA A 1 169 ? 13.961 -22.25 -13.609 1 98.75 169 ALA A C 1
ATOM 1302 O O . ALA A 1 169 ? 15.102 -22.156 -14.062 1 98.75 169 ALA A O 1
ATOM 1303 N N . TYR A 1 170 ? 13.5 -23.297 -13.023 1 98.56 170 TYR A N 1
ATOM 1304 C CA . TYR A 1 170 ? 14.305 -24.516 -12.922 1 98.56 170 TYR A CA 1
ATOM 1305 C C . TYR A 1 170 ? 14.688 -25.031 -14.297 1 98.56 170 TYR A C 1
ATOM 1307 O O . TYR A 1 170 ? 15.867 -25.312 -14.555 1 98.56 170 TYR A O 1
ATOM 1315 N N . VAL A 1 171 ? 13.727 -25.156 -15.188 1 98.56 171 VAL A N 1
ATOM 1316 C CA . VAL A 1 171 ? 13.969 -25.656 -16.531 1 98.56 171 VAL A CA 1
ATOM 1317 C C . VAL A 1 171 ? 14.852 -24.688 -17.312 1 98.56 171 VAL A C 1
ATOM 1319 O O . VAL A 1 171 ? 15.734 -25.109 -18.062 1 98.56 171 VAL A O 1
ATOM 1322 N N . LEU A 1 172 ? 14.656 -23.406 -17.094 1 98.25 172 LEU A N 1
ATOM 1323 C CA . LEU A 1 172 ? 15.359 -22.344 -17.797 1 98.25 172 LEU A CA 1
ATOM 1324 C C . LEU A 1 172 ? 16.828 -22.297 -17.375 1 98.25 172 LEU A C 1
ATOM 1326 O O . LEU A 1 172 ? 17.688 -21.922 -18.172 1 98.25 172 LEU A O 1
ATOM 1330 N N . GLY A 1 173 ? 17.109 -22.688 -16.141 1 98 173 GLY A N 1
ATOM 1331 C CA . GLY A 1 173 ? 18.453 -22.594 -15.602 1 98 173 GLY A CA 1
ATOM 1332 C C . GLY A 1 173 ? 18.797 -21.219 -15.062 1 98 173 GLY A C 1
ATOM 1333 O O . GLY A 1 173 ? 18.078 -20.25 -15.328 1 98 173 GLY A O 1
ATOM 1334 N N . PRO A 1 174 ? 19.875 -21.125 -14.336 1 98.12 174 PRO A N 1
ATOM 1335 C CA . PRO A 1 174 ? 20.25 -19.875 -13.664 1 98.12 174 PRO A CA 1
ATOM 1336 C C . PRO A 1 174 ? 20.859 -18.859 -14.617 1 98.12 174 PRO A C 1
ATOM 1338 O O . PRO A 1 174 ? 21.422 -19.234 -15.656 1 98.12 174 PRO A O 1
ATOM 1341 N N . ARG A 1 175 ? 20.797 -17.547 -14.336 1 97.5 175 ARG A N 1
ATOM 1342 C CA . ARG A 1 175 ? 21.5 -16.469 -15.047 1 97.5 175 ARG A CA 1
ATOM 1343 C C . ARG A 1 175 ? 23 -16.703 -15.023 1 97.5 175 ARG A C 1
ATOM 1345 O O . ARG A 1 175 ? 23.531 -17.281 -14.078 1 97.5 175 ARG A O 1
ATOM 1352 N N . ILE A 1 176 ? 23.531 -16.109 -16.016 1 95.75 176 ILE A N 1
ATOM 1353 C CA . ILE A 1 176 ? 25 -16.172 -16.078 1 95.75 176 ILE A CA 1
ATOM 1354 C C . ILE A 1 176 ? 25.594 -15.516 -14.836 1 95.75 176 ILE A C 1
ATOM 1356 O O . ILE A 1 176 ? 25.141 -14.445 -14.406 1 95.75 176 ILE A O 1
ATOM 1360 N N . ASP A 1 177 ? 26.531 -16.172 -14.117 1 93.06 177 ASP A N 1
ATOM 1361 C CA . ASP A 1 177 ? 27.312 -15.688 -12.992 1 93.06 177 ASP A CA 1
ATOM 1362 C C . ASP A 1 177 ? 26.531 -15.805 -11.68 1 93.06 177 ASP A C 1
ATOM 1364 O O . ASP A 1 177 ? 27.031 -15.406 -10.625 1 93.06 177 ASP A O 1
ATOM 1368 N N . LYS A 1 178 ? 25.328 -16.359 -11.758 1 96.12 178 LYS A N 1
ATOM 1369 C CA . LYS A 1 178 ? 24.562 -16.547 -10.531 1 96.12 178 LYS A CA 1
ATOM 1370 C C . LYS A 1 178 ? 25.234 -17.562 -9.609 1 96.12 178 LYS A C 1
ATOM 1372 O O . LYS A 1 178 ? 25.172 -17.422 -8.383 1 96.12 178 LYS A O 1
ATOM 1377 N N . TYR A 1 179 ? 25.828 -18.516 -10.195 1 96.44 179 TYR A N 1
ATOM 1378 C CA . TYR A 1 179 ? 26.578 -19.531 -9.445 1 96.44 179 TYR A CA 1
ATOM 1379 C C . TYR A 1 179 ? 28.016 -19.625 -9.953 1 96.44 179 TYR A C 1
ATOM 1381 O O . TYR A 1 179 ? 28.25 -19.844 -11.141 1 96.44 179 TYR A O 1
ATOM 1389 N N . ILE A 1 180 ? 28.953 -19.422 -9.086 1 96.12 180 ILE A N 1
ATOM 1390 C CA . ILE A 1 180 ? 30.375 -19.609 -9.367 1 96.12 180 ILE A CA 1
ATOM 1391 C C . ILE A 1 180 ? 30.938 -20.703 -8.469 1 96.12 180 ILE A C 1
ATOM 1393 O O . ILE A 1 180 ? 30.938 -20.562 -7.242 1 96.12 180 ILE A O 1
ATOM 1397 N N . ASN A 1 181 ? 31.406 -21.781 -9.047 1 94.94 181 ASN A N 1
ATOM 1398 C CA . ASN A 1 181 ? 31.875 -22.938 -8.312 1 94.94 181 ASN A CA 1
ATOM 1399 C C . ASN A 1 181 ? 30.828 -23.469 -7.336 1 94.94 181 ASN A C 1
ATOM 1401 O O . ASN A 1 181 ? 31.125 -23.719 -6.168 1 94.94 181 ASN A O 1
ATOM 1405 N N . GLY A 1 182 ? 29.625 -23.406 -7.723 1 92.56 182 GLY A N 1
ATOM 1406 C CA . GLY A 1 182 ? 28.516 -23.953 -6.961 1 92.56 182 GLY A CA 1
ATOM 1407 C C . GLY A 1 182 ? 28.016 -23.016 -5.875 1 92.56 182 GLY A C 1
ATOM 1408 O O . GLY A 1 182 ? 27.047 -23.328 -5.172 1 92.56 182 GLY A O 1
ATOM 1409 N N . LYS A 1 183 ? 28.547 -21.938 -5.762 1 95.5 183 LYS A N 1
ATOM 1410 C CA . LYS A 1 183 ? 28.172 -20.969 -4.734 1 95.5 183 LYS A CA 1
ATOM 1411 C C . LYS A 1 183 ? 27.359 -19.828 -5.328 1 95.5 183 LYS A C 1
ATOM 1413 O O . LYS A 1 183 ? 27.75 -19.266 -6.352 1 95.5 183 LYS A O 1
ATOM 1418 N N . PRO A 1 184 ? 26.281 -19.484 -4.711 1 96.19 184 PRO A N 1
ATOM 1419 C CA . PRO A 1 184 ? 25.453 -18.406 -5.246 1 96.19 184 PRO A CA 1
ATOM 1420 C C . PRO A 1 184 ? 26.109 -17.031 -5.094 1 96.19 184 PRO A C 1
ATOM 1422 O O . PRO A 1 184 ? 26.75 -16.75 -4.078 1 96.19 184 PRO A O 1
ATOM 1425 N N . GLN A 1 185 ? 25.953 -16.219 -6.145 1 94.69 185 GLN A N 1
ATOM 1426 C CA . GLN A 1 185 ? 26.406 -14.836 -6.141 1 94.69 185 GLN A CA 1
ATOM 1427 C C . GLN A 1 185 ? 25.219 -13.875 -6.102 1 94.69 185 GLN A C 1
ATOM 1429 O O . GLN A 1 185 ? 24.188 -14.125 -6.719 1 94.69 185 GLN A O 1
ATOM 1434 N N . ALA A 1 186 ? 25.438 -12.742 -5.387 1 90.44 186 ALA A N 1
ATOM 1435 C CA . ALA A 1 186 ? 24.391 -11.719 -5.367 1 90.44 186 ALA A CA 1
ATOM 1436 C C . ALA A 1 186 ? 24.375 -10.922 -6.672 1 90.44 186 ALA A C 1
ATOM 1438 O O . ALA A 1 186 ? 25.438 -10.531 -7.176 1 90.44 186 ALA A O 1
ATOM 1439 N N . ILE A 1 187 ? 23.25 -10.82 -7.277 1 91.88 187 ILE A N 1
ATOM 1440 C CA . ILE A 1 187 ? 23 -9.914 -8.391 1 91.88 187 ILE A CA 1
ATOM 1441 C C . ILE A 1 187 ? 22.016 -8.828 -7.957 1 91.88 187 ILE A C 1
ATOM 1443 O O . ILE A 1 187 ? 20.812 -9.055 -7.941 1 91.88 187 ILE A O 1
ATOM 1447 N N . PRO A 1 188 ? 22.484 -7.672 -7.602 1 88.56 188 PRO A N 1
ATOM 1448 C CA . PRO A 1 188 ? 21.625 -6.66 -6.984 1 88.56 188 PRO A CA 1
ATOM 1449 C C . PRO A 1 188 ? 20.656 -6.02 -7.977 1 88.56 188 PRO A C 1
ATOM 1451 O O . PRO A 1 188 ? 20.984 -5.895 -9.164 1 88.56 188 PRO A O 1
ATOM 1454 N N . GLY A 1 189 ? 19.578 -5.605 -7.465 1 90.62 189 GLY A N 1
ATOM 1455 C CA . GLY A 1 189 ? 18.656 -4.805 -8.25 1 90.62 189 GLY A CA 1
ATOM 1456 C C . GLY A 1 189 ? 19.156 -3.395 -8.508 1 90.62 189 GLY A C 1
ATOM 1457 O O . GLY A 1 189 ? 19.891 -2.836 -7.691 1 90.62 189 GLY A O 1
ATOM 1458 N N . HIS A 1 190 ? 18.656 -2.814 -9.57 1 92.38 190 HIS A N 1
ATOM 1459 C CA . HIS A 1 190 ? 19.234 -1.537 -9.984 1 92.38 190 HIS A CA 1
ATOM 1460 C C . HIS A 1 190 ? 18.484 -0.368 -9.359 1 92.38 190 HIS A C 1
ATOM 1462 O O . HIS A 1 190 ? 18.969 0.761 -9.352 1 92.38 190 HIS A O 1
ATOM 1468 N N . ASN A 1 191 ? 17.25 -0.63 -8.805 1 94.56 191 ASN A N 1
ATOM 1469 C CA . ASN A 1 191 ? 16.406 0.487 -8.383 1 94.56 191 ASN A CA 1
ATOM 1470 C C . ASN A 1 191 ? 15.477 0.088 -7.246 1 94.56 191 ASN A C 1
ATOM 1472 O O . ASN A 1 191 ? 14.305 -0.233 -7.477 1 94.56 191 ASN A O 1
ATOM 1476 N N . ILE A 1 192 ? 15.859 0.211 -6.031 1 93.5 192 ILE A N 1
ATOM 1477 C CA . ILE A 1 192 ? 15.148 -0.266 -4.848 1 93.5 192 ILE A CA 1
ATOM 1478 C C . ILE A 1 192 ? 13.883 0.562 -4.637 1 93.5 192 ILE A C 1
ATOM 1480 O O . ILE A 1 192 ? 12.805 0.012 -4.398 1 93.5 192 ILE A O 1
ATOM 1484 N N . PRO A 1 193 ? 13.906 1.873 -4.777 1 92.94 193 PRO A N 1
ATOM 1485 C CA . PRO A 1 193 ? 12.688 2.65 -4.547 1 92.94 193 PRO A CA 1
ATOM 1486 C C . PRO A 1 193 ? 11.562 2.273 -5.504 1 92.94 193 PRO A C 1
ATOM 1488 O O . PRO A 1 193 ? 10.391 2.252 -5.109 1 92.94 193 PRO A O 1
ATOM 1491 N N . ILE A 1 194 ? 11.859 1.993 -6.758 1 93.25 194 ILE A N 1
ATOM 1492 C CA . ILE A 1 194 ? 10.828 1.573 -7.699 1 93.25 194 ILE A CA 1
ATOM 1493 C C . ILE A 1 194 ? 10.234 0.237 -7.254 1 93.25 194 ILE A C 1
ATOM 1495 O O . ILE A 1 194 ? 9.031 0.019 -7.363 1 93.25 194 ILE A O 1
ATOM 1499 N N . ALA A 1 195 ? 11.078 -0.631 -6.762 1 96.19 195 ALA A N 1
ATOM 1500 C CA . ALA A 1 195 ? 10.594 -1.913 -6.254 1 96.19 195 ALA A CA 1
ATOM 1501 C C . ALA A 1 195 ? 9.648 -1.713 -5.07 1 96.19 195 ALA A C 1
ATOM 1503 O O . ALA A 1 195 ? 8.586 -2.33 -5.004 1 96.19 195 ALA A O 1
ATOM 1504 N N . VAL A 1 196 ? 10.039 -0.856 -4.156 1 96.31 196 VAL A N 1
ATOM 1505 C CA . VAL A 1 196 ? 9.219 -0.615 -2.971 1 96.31 196 VAL A CA 1
ATOM 1506 C C . VAL A 1 196 ? 7.906 0.052 -3.373 1 96.31 196 VAL A C 1
ATOM 1508 O O . VAL A 1 196 ? 6.844 -0.294 -2.852 1 96.31 196 VAL A O 1
ATOM 1511 N N . LEU A 1 197 ? 7.918 0.961 -4.297 1 95.44 197 LEU A N 1
ATOM 1512 C CA . LEU A 1 197 ? 6.691 1.562 -4.816 1 95.44 197 LEU A CA 1
ATOM 1513 C C . LEU A 1 197 ? 5.797 0.505 -5.457 1 95.44 197 LEU A C 1
ATOM 1515 O O . LEU A 1 197 ? 4.578 0.529 -5.281 1 95.44 197 LEU A O 1
ATOM 1519 N N . GLY A 1 198 ? 6.441 -0.388 -6.227 1 97.56 198 GLY A N 1
ATOM 1520 C CA . GLY A 1 198 ? 5.688 -1.499 -6.785 1 97.56 198 GLY A CA 1
ATOM 1521 C C . GLY A 1 198 ? 4.973 -2.324 -5.734 1 97.56 198 GLY A C 1
ATOM 1522 O O . GLY A 1 198 ? 3.812 -2.701 -5.914 1 97.56 198 GLY A O 1
ATOM 1523 N N . ALA A 1 199 ? 5.633 -2.588 -4.648 1 97.88 199 ALA A N 1
ATOM 1524 C CA . ALA A 1 199 ? 5.027 -3.336 -3.549 1 97.88 199 ALA A CA 1
ATOM 1525 C C . ALA A 1 199 ? 3.805 -2.609 -2.998 1 97.88 199 ALA A C 1
ATOM 1527 O O . ALA A 1 199 ? 2.799 -3.238 -2.664 1 97.88 199 ALA A O 1
ATOM 1528 N N . PHE A 1 200 ? 3.822 -1.336 -2.908 1 97.06 200 PHE A N 1
ATOM 1529 C CA . PHE A 1 200 ? 2.693 -0.574 -2.391 1 97.06 200 PHE A CA 1
ATOM 1530 C C . PHE A 1 200 ? 1.545 -0.558 -3.393 1 97.06 200 PHE A C 1
ATOM 1532 O O . PHE A 1 200 ? 0.375 -0.559 -3.006 1 97.06 200 PHE A O 1
ATOM 1539 N N . ILE A 1 201 ? 1.861 -0.459 -4.668 1 96.06 201 ILE A N 1
ATOM 1540 C CA . ILE A 1 201 ? 0.821 -0.557 -5.684 1 96.06 201 ILE A CA 1
ATOM 1541 C C . ILE A 1 201 ? 0.129 -1.915 -5.586 1 96.06 201 ILE A C 1
ATOM 1543 O O . ILE A 1 201 ? -1.099 -2 -5.664 1 96.06 201 ILE A O 1
ATOM 1547 N N . LEU A 1 202 ? 0.923 -2.945 -5.395 1 97.94 202 LEU A N 1
ATOM 1548 C CA . LEU A 1 202 ? 0.351 -4.273 -5.191 1 97.94 202 LEU A CA 1
ATOM 1549 C C . LEU A 1 202 ? -0.548 -4.297 -3.961 1 97.94 202 LEU A C 1
ATOM 1551 O O . LEU A 1 202 ? -1.667 -4.812 -4.016 1 97.94 202 LEU A O 1
ATOM 1555 N N . ALA A 1 203 ? -0.048 -3.746 -2.883 1 98.12 203 ALA A N 1
ATOM 1556 C CA . ALA A 1 203 ? -0.816 -3.73 -1.642 1 98.12 203 ALA A CA 1
ATOM 1557 C C . ALA A 1 203 ? -2.143 -2.998 -1.827 1 98.12 203 ALA A C 1
ATOM 1559 O O . ALA A 1 203 ? -3.174 -3.428 -1.305 1 98.12 203 ALA A O 1
ATOM 1560 N N . PHE A 1 204 ? -2.146 -1.884 -2.543 1 97.38 204 PHE A N 1
ATOM 1561 C CA . PHE A 1 204 ? -3.363 -1.149 -2.871 1 97.38 204 PHE A CA 1
ATOM 1562 C C . PHE A 1 204 ? -4.336 -2.033 -3.641 1 97.38 204 PHE A C 1
ATOM 1564 O O . PHE A 1 204 ? -5.527 -2.082 -3.318 1 97.38 204 PHE A O 1
ATOM 1571 N N . GLY A 1 205 ? -3.857 -2.73 -4.625 1 98.12 205 GLY A N 1
ATOM 1572 C CA . GLY A 1 205 ? -4.68 -3.639 -5.406 1 98.12 205 GLY A CA 1
ATOM 1573 C C . GLY A 1 205 ? -5.223 -4.801 -4.598 1 98.12 205 GLY A C 1
ATOM 1574 O O . GLY A 1 205 ? -6.305 -5.316 -4.895 1 98.12 205 GLY A O 1
ATOM 1575 N N . TRP A 1 206 ? -4.551 -5.168 -3.523 1 98.06 206 TRP A N 1
ATOM 1576 C CA . TRP A 1 206 ? -4.934 -6.328 -2.729 1 98.06 206 TRP A CA 1
ATOM 1577 C C . TRP A 1 206 ? -6.246 -6.078 -1.991 1 98.06 206 TRP A C 1
ATOM 1579 O O . TRP A 1 206 ? -6.949 -7.023 -1.623 1 98.06 206 TRP A O 1
ATOM 1589 N N . TYR A 1 207 ? -6.586 -4.84 -1.725 1 97.5 207 TYR A N 1
ATOM 1590 C CA . TYR A 1 207 ? -7.895 -4.562 -1.144 1 97.5 207 TYR A CA 1
ATOM 1591 C C . TYR A 1 207 ? -9.016 -4.953 -2.102 1 97.5 207 TYR A C 1
ATOM 1593 O O . TYR A 1 207 ? -10.07 -5.426 -1.675 1 97.5 207 TYR A O 1
ATOM 1601 N N . GLY A 1 208 ? -8.812 -4.75 -3.406 1 96.5 208 GLY A N 1
ATOM 1602 C CA . GLY A 1 208 ? -9.75 -5.285 -4.375 1 96.5 208 GLY A CA 1
ATOM 1603 C C . GLY A 1 208 ? -9.711 -6.801 -4.477 1 96.5 208 GLY A C 1
ATOM 1604 O O . GLY A 1 208 ? -10.75 -7.449 -4.598 1 96.5 208 GLY A O 1
ATOM 1605 N N . PHE A 1 209 ? -8.5 -7.324 -4.371 1 97.31 209 PHE A N 1
ATOM 1606 C CA . PHE A 1 209 ? -8.258 -8.758 -4.5 1 97.31 209 PHE A CA 1
ATOM 1607 C C . PHE A 1 209 ? -8.977 -9.531 -3.404 1 97.31 209 PHE A C 1
ATOM 1609 O O . PHE A 1 209 ? -9.719 -10.469 -3.691 1 97.31 209 PHE A O 1
ATOM 1616 N N . ASN A 1 210 ? -8.844 -9.094 -2.156 1 98.5 210 ASN A N 1
ATOM 1617 C CA . ASN A 1 210 ? -9.414 -9.812 -1.021 1 98.5 210 ASN A CA 1
ATOM 1618 C C . ASN A 1 210 ? -10.867 -9.406 -0.781 1 98.5 210 ASN A C 1
ATOM 1620 O O . ASN A 1 210 ? -11.75 -10.266 -0.697 1 98.5 210 ASN A O 1
ATOM 1624 N N . ILE A 1 211 ? -11.203 -8.086 -0.659 1 97.94 211 ILE A N 1
ATOM 1625 C CA . ILE A 1 211 ? -12.562 -7.633 -0.416 1 97.94 211 ILE A CA 1
ATOM 1626 C C . ILE A 1 211 ? -13.461 -8.047 -1.581 1 97.94 211 ILE A C 1
ATOM 1628 O O . ILE A 1 211 ? -14.594 -8.484 -1.375 1 97.94 211 ILE A O 1
ATOM 1632 N N . GLY A 1 212 ? -12.906 -8.016 -2.748 1 96.56 212 GLY A N 1
ATOM 1633 C CA . GLY A 1 212 ? -13.656 -8.312 -3.955 1 96.56 212 GLY A CA 1
ATOM 1634 C C . GLY A 1 212 ? -13.953 -9.789 -4.129 1 96.56 212 GLY A C 1
ATOM 1635 O O . GLY A 1 212 ? -14.727 -10.18 -5.004 1 96.56 212 GLY A O 1
ATOM 1636 N N . SER A 1 213 ? -13.359 -10.586 -3.338 1 97.12 213 SER A N 1
ATOM 1637 C CA . SER A 1 213 ? -13.602 -12.023 -3.434 1 97.12 213 SER A CA 1
ATOM 1638 C C . SER A 1 213 ? -14.914 -12.414 -2.76 1 97.12 213 SER A C 1
ATOM 1640 O O . SER A 1 213 ? -15.344 -13.562 -2.854 1 97.12 213 SER A O 1
ATOM 1642 N N . ALA A 1 214 ? -15.594 -11.461 -2.082 1 95.38 214 ALA A N 1
ATOM 1643 C CA . ALA A 1 214 ? -16.969 -11.68 -1.621 1 95.38 214 ALA A CA 1
ATOM 1644 C C . ALA A 1 214 ? -17.922 -11.867 -2.799 1 95.38 214 ALA A C 1
ATOM 1646 O O . ALA A 1 214 ? -17.688 -11.328 -3.885 1 95.38 214 ALA A O 1
ATOM 1647 N N . SER A 1 215 ? -19 -12.602 -2.582 1 92.44 215 SER A N 1
ATOM 1648 C CA . SER A 1 215 ? -19.984 -12.859 -3.637 1 92.44 215 SER A CA 1
ATOM 1649 C C . SER A 1 215 ? -20.875 -11.641 -3.863 1 92.44 215 SER A C 1
ATOM 1651 O O . SER A 1 215 ? -21.594 -11.578 -4.859 1 92.44 215 SER A O 1
ATOM 1653 N N . GLY A 1 216 ? -20.859 -10.773 -3.004 1 93 216 GLY A N 1
ATOM 1654 C CA . GLY A 1 216 ? -21.641 -9.539 -3.049 1 93 216 GLY A CA 1
ATOM 1655 C C . GLY A 1 216 ? -21.453 -8.68 -1.811 1 93 216 GLY A C 1
ATOM 1656 O O . GLY A 1 216 ? -20.75 -9.07 -0.874 1 93 216 GLY A O 1
ATOM 1657 N N . ILE A 1 217 ? -22.094 -7.578 -1.842 1 93.31 217 ILE A N 1
ATOM 1658 C CA . ILE A 1 217 ? -21.906 -6.613 -0.764 1 93.31 217 ILE A CA 1
ATOM 1659 C C . ILE A 1 217 ? -22.656 -7.082 0.483 1 93.31 217 ILE A C 1
ATOM 1661 O O . ILE A 1 217 ? -22.141 -6.977 1.599 1 93.31 217 ILE A O 1
ATOM 1665 N N . ALA A 1 218 ? -23.922 -7.621 0.326 1 93.81 218 ALA A N 1
ATOM 1666 C CA . ALA A 1 218 ? -24.781 -8.07 1.418 1 93.81 218 ALA A CA 1
ATOM 1667 C C . ALA A 1 218 ? -24.859 -7.016 2.521 1 93.81 218 ALA A C 1
ATOM 1669 O O . ALA A 1 218 ? -25.094 -5.836 2.25 1 93.81 218 ALA A O 1
ATOM 1670 N N . ASN A 1 219 ? -24.766 -7.398 3.832 1 91.56 219 ASN A N 1
ATOM 1671 C CA . ASN A 1 219 ? -24.859 -6.441 4.93 1 91.56 219 ASN A CA 1
ATOM 1672 C C . ASN A 1 219 ? -23.531 -5.766 5.203 1 91.56 219 ASN A C 1
ATOM 1674 O O . ASN A 1 219 ? -23.422 -4.906 6.078 1 91.56 219 ASN A O 1
ATOM 1678 N N . GLY A 1 220 ? -22.453 -6.188 4.578 1 94.31 220 GLY A N 1
ATOM 1679 C CA . GLY A 1 220 ? -21.172 -5.492 4.609 1 94.31 220 GLY A CA 1
ATOM 1680 C C . GLY A 1 220 ? -20.234 -6.023 5.676 1 94.31 220 GLY A C 1
ATOM 1681 O O . GLY A 1 220 ? -19.062 -5.641 5.723 1 94.31 220 GLY A O 1
ATOM 1682 N N . VAL A 1 221 ? -20.688 -6.895 6.531 1 93.81 221 VAL A N 1
ATOM 1683 C CA . VAL A 1 221 ? -19.844 -7.375 7.629 1 93.81 221 VAL A CA 1
ATOM 1684 C C . VAL A 1 221 ? -18.672 -8.18 7.078 1 93.81 221 VAL A C 1
ATOM 1686 O O . VAL A 1 221 ? -17.547 -8.055 7.559 1 93.81 221 VAL A O 1
ATOM 1689 N N . GLU A 1 222 ? -18.953 -9 6.109 1 95.31 222 GLU A N 1
ATOM 1690 C CA . GLU A 1 222 ? -17.906 -9.773 5.469 1 95.31 222 GLU A CA 1
ATOM 1691 C C . GLU A 1 222 ? -16.844 -8.867 4.852 1 95.31 222 GLU A C 1
ATOM 1693 O O . GLU A 1 222 ? -15.641 -9.109 5.004 1 95.31 222 GLU A O 1
ATOM 1698 N N . LEU A 1 223 ? -17.312 -7.828 4.195 1 96.81 223 LEU A N 1
ATOM 1699 C CA . LEU A 1 223 ? -16.391 -6.887 3.568 1 96.81 223 LEU A CA 1
ATOM 1700 C C . LEU A 1 223 ? -15.477 -6.25 4.605 1 96.81 223 LEU A C 1
ATOM 1702 O O . LEU A 1 223 ? -14.258 -6.203 4.418 1 96.81 223 LEU A O 1
ATOM 1706 N N . ALA A 1 224 ? -16.016 -5.793 5.668 1 96.06 224 ALA A N 1
ATOM 1707 C CA . ALA A 1 224 ? -15.242 -5.148 6.73 1 96.06 224 ALA A CA 1
ATOM 1708 C C . ALA A 1 224 ? -14.266 -6.129 7.371 1 96.06 224 ALA A C 1
ATOM 1710 O O . ALA A 1 224 ? -13.117 -5.773 7.656 1 96.06 224 ALA A O 1
ATOM 1711 N N . SER A 1 225 ? -14.742 -7.324 7.602 1 96.56 225 SER A N 1
ATOM 1712 C CA . SER A 1 225 ? -13.914 -8.352 8.211 1 96.56 225 SER A CA 1
ATOM 1713 C C . SER A 1 225 ? -12.703 -8.68 7.336 1 96.56 225 SER A C 1
ATOM 1715 O O . SER A 1 225 ? -11.578 -8.766 7.828 1 96.56 225 SER A O 1
ATOM 1717 N N . VAL A 1 226 ? -12.922 -8.836 6.09 1 98.31 226 VAL A N 1
ATOM 1718 C CA . VAL A 1 226 ? -11.875 -9.164 5.133 1 98.31 226 VAL A CA 1
ATOM 1719 C C . VAL A 1 226 ? -10.883 -8.008 5.027 1 98.31 226 VAL A C 1
ATOM 1721 O O . VAL A 1 226 ? -9.672 -8.227 4.992 1 98.31 226 VAL A O 1
ATOM 1724 N N . ALA A 1 227 ? -11.375 -6.797 5.023 1 98.25 227 ALA A N 1
ATOM 1725 C CA . ALA A 1 227 ? -10.523 -5.613 4.941 1 98.25 227 ALA A CA 1
ATOM 1726 C C . ALA A 1 227 ? -9.602 -5.512 6.152 1 98.25 227 ALA A C 1
ATOM 1728 O O . ALA A 1 227 ? -8.406 -5.25 6.012 1 98.25 227 ALA A O 1
ATOM 1729 N N . MET A 1 228 ? -10.133 -5.707 7.324 1 97.19 228 MET A N 1
ATOM 1730 C CA . MET A 1 228 ? -9.352 -5.609 8.555 1 97.19 228 MET A CA 1
ATOM 1731 C C . MET A 1 228 ? -8.289 -6.707 8.609 1 97.19 228 MET A C 1
ATOM 1733 O O . MET A 1 228 ? -7.148 -6.449 8.984 1 97.19 228 MET A O 1
ATOM 1737 N N . ALA A 1 229 ? -8.711 -7.91 8.273 1 98.38 229 ALA A N 1
ATOM 1738 C CA . ALA A 1 229 ? -7.754 -9.016 8.25 1 98.38 229 ALA A CA 1
ATOM 1739 C C . ALA A 1 229 ? -6.637 -8.758 7.246 1 98.38 229 ALA A C 1
ATOM 1741 O O . ALA A 1 229 ? -5.465 -9.039 7.523 1 98.38 229 ALA A O 1
ATOM 1742 N N . THR A 1 230 ? -6.988 -8.266 6.059 1 98.62 230 THR A N 1
ATOM 1743 C CA . THR A 1 230 ? -6.012 -7.887 5.039 1 98.62 230 THR A CA 1
ATOM 1744 C C . THR A 1 230 ? -5.008 -6.879 5.598 1 98.62 230 THR A C 1
ATOM 1746 O O . THR A 1 230 ? -3.799 -7.047 5.438 1 98.62 230 THR A O 1
ATOM 1749 N N . THR A 1 231 ? -5.52 -5.895 6.285 1 98.5 231 THR A N 1
ATOM 1750 C CA . THR A 1 231 ? -4.711 -4.812 6.84 1 98.5 231 THR A CA 1
ATOM 1751 C C . THR A 1 231 ? -3.76 -5.344 7.91 1 98.5 231 THR A C 1
ATOM 1753 O O . THR A 1 231 ? -2.576 -5 7.922 1 98.5 231 THR A O 1
ATOM 1756 N N . MET A 1 232 ? -4.227 -6.164 8.742 1 98.5 232 MET A N 1
ATOM 1757 C CA . MET A 1 232 ? -3.402 -6.688 9.828 1 98.5 232 MET A CA 1
ATOM 1758 C C . MET A 1 232 ? -2.363 -7.668 9.297 1 98.5 232 MET A C 1
ATOM 1760 O O . MET A 1 232 ? -1.25 -7.742 9.82 1 98.5 232 MET A O 1
ATOM 1764 N N . ALA A 1 233 ? -2.736 -8.477 8.312 1 98.81 233 ALA A N 1
ATOM 1765 C CA . ALA A 1 233 ? -1.76 -9.367 7.688 1 98.81 233 ALA A CA 1
ATOM 1766 C C . ALA A 1 233 ? -0.641 -8.57 7.02 1 98.81 233 ALA A C 1
ATOM 1768 O O . ALA A 1 233 ? 0.525 -8.961 7.066 1 98.81 233 ALA A O 1
ATOM 1769 N N . LEU A 1 234 ? -1.071 -7.508 6.371 1 98.69 234 LEU A N 1
ATOM 1770 C CA . LEU A 1 234 ? -0.113 -6.578 5.785 1 98.69 234 LEU A CA 1
ATOM 1771 C C . LEU A 1 234 ? 0.881 -6.09 6.832 1 98.69 234 LEU A C 1
ATOM 1773 O O . LEU A 1 234 ? 2.094 -6.125 6.609 1 98.69 234 LEU A O 1
ATOM 1777 N N . ALA A 1 235 ? 0.437 -5.664 7.949 1 98.62 235 ALA A N 1
ATOM 1778 C CA . ALA A 1 235 ? 1.277 -5.176 9.039 1 98.62 235 ALA A CA 1
ATOM 1779 C C . ALA A 1 235 ? 2.189 -6.281 9.57 1 98.62 235 ALA A C 1
ATOM 1781 O O . ALA A 1 235 ? 3.383 -6.059 9.781 1 98.62 235 ALA A O 1
ATOM 1782 N N . GLY A 1 236 ? 1.628 -7.453 9.781 1 98.75 236 GLY A N 1
ATOM 1783 C CA . GLY A 1 236 ? 2.428 -8.594 10.219 1 98.75 236 GLY A CA 1
ATOM 1784 C C . GLY A 1 236 ? 3.543 -8.938 9.25 1 98.75 236 GLY A C 1
ATOM 1785 O O . GLY A 1 236 ? 4.66 -9.242 9.664 1 98.75 236 GLY A O 1
ATOM 1786 N N . GLY A 1 237 ? 3.18 -8.953 7.988 1 98.88 237 GLY A N 1
ATOM 1787 C CA . GLY A 1 237 ? 4.172 -9.242 6.965 1 98.88 237 GLY A CA 1
ATOM 1788 C C . GLY A 1 237 ? 5.328 -8.25 6.965 1 98.88 237 GLY A C 1
ATOM 1789 O O . GLY A 1 237 ? 6.484 -8.648 6.809 1 98.88 237 GLY A O 1
ATOM 1790 N N . ILE A 1 238 ? 5.039 -6.969 7.098 1 98.75 238 ILE A N 1
ATOM 1791 C CA . ILE A 1 238 ? 6.066 -5.938 7.172 1 98.75 238 ILE A CA 1
ATOM 1792 C C . ILE A 1 238 ? 6.992 -6.211 8.352 1 98.75 238 ILE A C 1
ATOM 1794 O O . ILE A 1 238 ? 8.219 -6.246 8.195 1 98.75 238 ILE A O 1
ATOM 1798 N N . ILE A 1 239 ? 6.461 -6.445 9.531 1 98.62 239 ILE A N 1
ATOM 1799 C CA . ILE A 1 239 ? 7.234 -6.672 10.742 1 98.62 239 ILE A CA 1
ATOM 1800 C C . ILE A 1 239 ? 8.07 -7.941 10.594 1 98.62 239 ILE A C 1
ATOM 1802 O O . ILE A 1 239 ? 9.266 -7.949 10.922 1 98.62 239 ILE A O 1
ATOM 1806 N N . GLY A 1 240 ? 7.445 -9 10.109 1 98.75 240 GLY A N 1
ATOM 1807 C CA . GLY A 1 240 ? 8.164 -10.25 9.914 1 98.75 240 GLY A CA 1
ATOM 1808 C C . GLY A 1 240 ? 9.336 -10.117 8.953 1 98.75 240 GLY A C 1
ATOM 1809 O O . GLY A 1 240 ? 10.43 -10.609 9.234 1 98.75 240 GLY A O 1
ATOM 1810 N N . GLY A 1 241 ? 9.109 -9.531 7.797 1 98.44 241 GLY A N 1
ATOM 1811 C CA . GLY A 1 241 ? 10.172 -9.305 6.832 1 98.44 241 GLY A CA 1
ATOM 1812 C C . GLY A 1 241 ? 11.297 -8.445 7.379 1 98.44 241 GLY A C 1
ATOM 1813 O O . GLY A 1 241 ? 12.477 -8.734 7.145 1 98.44 241 GLY A O 1
ATOM 1814 N N . ALA A 1 242 ? 10.938 -7.348 8.102 1 98.12 242 ALA A N 1
ATOM 1815 C CA . ALA A 1 242 ? 11.938 -6.461 8.688 1 98.12 242 ALA A CA 1
ATOM 1816 C C . ALA A 1 242 ? 12.781 -7.191 9.734 1 98.12 242 ALA A C 1
ATOM 1818 O O . ALA A 1 242 ? 14.008 -7.09 9.727 1 98.12 242 ALA A O 1
ATOM 1819 N N . LEU A 1 243 ? 12.164 -7.945 10.586 1 97.94 243 LEU A N 1
ATOM 1820 C CA . LEU A 1 243 ? 12.844 -8.641 11.672 1 97.94 243 LEU A CA 1
ATOM 1821 C C . LEU A 1 243 ? 13.797 -9.703 11.117 1 97.94 243 LEU A C 1
ATOM 1823 O O . LEU A 1 243 ? 14.953 -9.773 11.531 1 97.94 243 LEU A O 1
ATOM 1827 N N . SER A 1 244 ? 13.375 -10.492 10.164 1 97.88 244 SER A N 1
ATOM 1828 C CA . SER A 1 244 ? 14.133 -11.641 9.695 1 97.88 244 SER A CA 1
ATOM 1829 C C . SER A 1 244 ? 15.273 -11.211 8.773 1 97.88 244 SER A C 1
ATOM 1831 O O . SER A 1 244 ? 16.203 -11.977 8.523 1 97.88 244 SER A O 1
ATOM 1833 N N . SER A 1 245 ? 15.25 -9.984 8.281 1 97.12 245 SER A N 1
ATOM 1834 C CA . SER A 1 245 ? 16.25 -9.531 7.32 1 97.12 245 SER A CA 1
ATOM 1835 C C . SER A 1 245 ? 17.062 -8.359 7.867 1 97.12 245 SER A C 1
ATOM 1837 O O . SER A 1 245 ? 17.859 -7.762 7.145 1 97.12 245 SER A O 1
ATOM 1839 N N . ARG A 1 246 ? 16.875 -8 9.156 1 95.31 246 ARG A N 1
ATOM 1840 C CA . ARG A 1 246 ? 17.531 -6.848 9.758 1 95.31 246 ARG A CA 1
ATOM 1841 C C . ARG A 1 246 ? 17.266 -5.578 8.953 1 95.31 246 ARG A C 1
ATOM 1843 O O . ARG A 1 246 ? 18.203 -4.871 8.578 1 95.31 246 ARG A O 1
ATOM 1850 N N . ASN A 1 247 ? 16 -5.441 8.469 1 95.69 247 ASN A N 1
ATOM 1851 C CA . ASN A 1 247 ? 15.461 -4.234 7.863 1 95.69 247 ASN A CA 1
ATOM 1852 C C . ASN A 1 247 ? 15.938 -4.066 6.422 1 95.69 247 ASN A C 1
ATOM 1854 O O . ASN A 1 247 ? 16.094 -2.941 5.941 1 95.69 247 ASN A O 1
ATOM 1858 N N . ASP A 1 248 ? 16.297 -5.16 5.746 1 96.06 248 ASP A N 1
ATOM 1859 C CA . ASP A 1 248 ? 16.5 -5.059 4.305 1 96.06 248 ASP A CA 1
ATOM 1860 C C . ASP A 1 248 ? 15.266 -4.508 3.602 1 96.06 248 ASP A C 1
ATOM 1862 O O . ASP A 1 248 ? 14.156 -5.008 3.801 1 96.06 248 ASP A O 1
ATOM 1866 N N . PRO A 1 249 ? 15.422 -3.449 2.836 1 95.62 249 PRO A N 1
ATOM 1867 C CA . PRO A 1 249 ? 14.234 -2.791 2.277 1 95.62 249 PRO A CA 1
ATOM 1868 C C . PRO A 1 249 ? 13.414 -3.713 1.377 1 95.62 249 PRO A C 1
ATOM 1870 O O . PRO A 1 249 ? 12.188 -3.652 1.384 1 95.62 249 PRO A O 1
ATOM 1873 N N . LEU A 1 250 ? 14.055 -4.539 0.641 1 95.19 250 LEU A N 1
ATOM 1874 C CA . LEU A 1 250 ? 13.344 -5.395 -0.297 1 95.19 250 LEU A CA 1
ATOM 1875 C C . LEU A 1 250 ? 12.633 -6.531 0.437 1 95.19 250 LEU A C 1
ATOM 1877 O O . LEU A 1 250 ? 11.477 -6.84 0.147 1 95.19 250 LEU A O 1
ATOM 1881 N N . TYR A 1 251 ? 13.328 -7.137 1.394 1 96 251 TYR A N 1
ATOM 1882 C CA . TYR A 1 251 ? 12.68 -8.188 2.172 1 96 251 TYR A CA 1
ATOM 1883 C C . TYR A 1 251 ? 11.547 -7.613 3.016 1 96 251 TYR A C 1
ATOM 1885 O O . TYR A 1 251 ? 10.539 -8.281 3.24 1 96 251 TYR A O 1
ATOM 1893 N N . THR A 1 252 ? 11.703 -6.402 3.486 1 97.94 252 THR A N 1
ATOM 1894 C CA . THR A 1 252 ? 10.633 -5.758 4.242 1 97.94 252 THR A CA 1
ATOM 1895 C C . THR A 1 252 ? 9.43 -5.484 3.346 1 97.94 252 THR A C 1
ATOM 1897 O O . THR A 1 252 ? 8.289 -5.766 3.725 1 97.94 252 THR A O 1
ATOM 1900 N N . ALA A 1 253 ? 9.672 -4.977 2.166 1 97.88 253 ALA A N 1
ATOM 1901 C CA . ALA A 1 253 ? 8.602 -4.711 1.207 1 97.88 253 ALA A CA 1
ATOM 1902 C C . ALA A 1 253 ? 7.969 -6.012 0.724 1 97.88 253 ALA A C 1
ATOM 1904 O O . ALA A 1 253 ? 6.742 -6.129 0.666 1 97.88 253 ALA A O 1
ATOM 1905 N N . ASN A 1 254 ? 8.781 -7.012 0.384 1 97.88 254 ASN A N 1
ATOM 1906 C CA . ASN A 1 254 ? 8.281 -8.328 0.002 1 97.88 254 ASN A CA 1
ATOM 1907 C C . ASN A 1 254 ? 7.535 -9 1.15 1 97.88 254 ASN A C 1
ATOM 1909 O O . ASN A 1 254 ? 6.605 -9.773 0.922 1 97.88 254 ASN A O 1
ATOM 1913 N N . GLY A 1 255 ? 8.016 -8.688 2.344 1 98.69 255 GLY A N 1
ATOM 1914 C CA . GLY A 1 255 ? 7.289 -9.188 3.504 1 98.69 255 GLY A CA 1
ATOM 1915 C C . GLY A 1 255 ? 5.852 -8.703 3.559 1 98.69 255 GLY A C 1
ATOM 1916 O O . GLY A 1 255 ? 4.949 -9.477 3.898 1 98.69 255 GLY A O 1
ATOM 1917 N N . MET A 1 256 ? 5.641 -7.438 3.27 1 98.62 256 MET A N 1
ATOM 1918 C CA . MET A 1 256 ? 4.285 -6.902 3.16 1 98.62 256 MET A CA 1
ATOM 1919 C C . MET A 1 256 ? 3.461 -7.707 2.162 1 98.62 256 MET A C 1
ATOM 1921 O O . MET A 1 256 ? 2.346 -8.133 2.471 1 98.62 256 MET A O 1
ATOM 1925 N N . CYS A 1 257 ? 4.027 -8.008 0.991 1 98.69 257 CYS A N 1
ATOM 1926 C CA . CYS A 1 257 ? 3.348 -8.766 -0.05 1 98.69 257 CYS A CA 1
ATOM 1927 C C . CYS A 1 257 ? 3.115 -10.211 0.393 1 98.69 257 CYS A C 1
ATOM 1929 O O . CYS A 1 257 ? 2.049 -10.773 0.149 1 98.69 257 CYS A O 1
ATOM 1931 N N . ALA A 1 258 ? 4.137 -10.727 1.077 1 98.88 258 ALA A N 1
ATOM 1932 C CA . ALA A 1 258 ? 4.02 -12.102 1.566 1 98.88 258 ALA A CA 1
ATOM 1933 C C . ALA A 1 258 ? 2.861 -12.234 2.549 1 98.88 258 ALA A C 1
ATOM 1935 O O . ALA A 1 258 ? 2.117 -13.219 2.51 1 98.88 258 ALA A O 1
ATOM 1936 N N . GLY A 1 259 ? 2.76 -11.312 3.447 1 98.88 259 GLY A N 1
ATOM 1937 C CA . GLY A 1 259 ? 1.626 -11.32 4.355 1 98.88 259 GLY A CA 1
ATOM 1938 C C . GLY A 1 259 ? 0.289 -11.258 3.643 1 98.88 259 GLY A C 1
ATOM 1939 O O . GLY A 1 259 ? -0.646 -11.977 4 1 98.88 259 GLY A O 1
ATOM 1940 N N . LEU A 1 260 ? 0.205 -10.414 2.643 1 98.88 260 LEU A N 1
ATOM 1941 C CA . LEU A 1 260 ? -1.015 -10.234 1.862 1 98.88 260 LEU A CA 1
ATOM 1942 C C . LEU A 1 260 ? -1.341 -11.492 1.067 1 98.88 260 LEU A C 1
ATOM 1944 O O . LEU A 1 260 ? -2.514 -11.82 0.87 1 98.88 260 LEU A O 1
ATOM 1948 N N . VAL A 1 261 ? -0.305 -12.227 0.59 1 98.88 261 VAL A N 1
ATOM 1949 C CA . VAL A 1 261 ? -0.467 -13.5 -0.103 1 98.88 261 VAL A CA 1
ATOM 1950 C C . VAL A 1 261 ? -1.002 -14.555 0.866 1 98.88 261 VAL A C 1
ATOM 1952 O O . VAL A 1 261 ? -1.973 -15.25 0.562 1 98.88 261 VAL A O 1
ATOM 1955 N N . ALA A 1 262 ? -0.469 -14.617 2.018 1 98.94 262 ALA A N 1
ATOM 1956 C CA . ALA A 1 262 ? -0.744 -15.695 2.957 1 98.94 262 ALA A CA 1
ATOM 1957 C C . ALA A 1 262 ? -2.158 -15.594 3.518 1 98.94 262 ALA A C 1
ATOM 1959 O O . ALA A 1 262 ? -2.816 -16.609 3.756 1 98.94 262 ALA A O 1
ATOM 1960 N N . VAL A 1 263 ? -2.615 -14.438 3.66 1 98.88 263 VAL A N 1
ATOM 1961 C CA . VAL A 1 263 ? -3.889 -14.281 4.355 1 98.88 263 VAL A CA 1
ATOM 1962 C C . VAL A 1 263 ? -5.039 -14.641 3.418 1 98.88 263 VAL A C 1
ATOM 1964 O O . VAL A 1 263 ? -6.16 -14.883 3.867 1 98.88 263 VAL A O 1
ATOM 1967 N N . CYS A 1 264 ? -4.859 -14.805 2.162 1 98.75 264 CYS A N 1
ATOM 1968 C CA . CYS A 1 264 ? -5.891 -14.891 1.137 1 98.75 264 CYS A CA 1
ATOM 1969 C C . CYS A 1 264 ? -6.789 -16.109 1.372 1 98.75 264 CYS A C 1
ATOM 1971 O O . CYS A 1 264 ? -8 -16.031 1.169 1 98.75 264 CYS A O 1
ATOM 1973 N N . SER A 1 265 ? -6.242 -17.188 1.843 1 98.62 265 SER A N 1
ATOM 1974 C CA . SER A 1 265 ? -7.012 -18.422 1.941 1 98.62 265 SER A CA 1
ATOM 1975 C C . SER A 1 265 ? -8.094 -18.312 3.01 1 98.62 265 SER A C 1
ATOM 1977 O O . SER A 1 265 ? -9.219 -18.797 2.818 1 98.62 265 SER A O 1
ATOM 1979 N N . GLY A 1 266 ? -7.77 -17.703 4.082 1 98.5 266 GLY A N 1
ATOM 1980 C CA . GLY A 1 266 ? -8.695 -17.625 5.203 1 98.5 266 GLY A CA 1
ATOM 1981 C C . GLY A 1 266 ? -9.031 -16.203 5.613 1 98.5 266 GLY A C 1
ATOM 1982 O O . GLY A 1 266 ? -9.383 -15.961 6.766 1 98.5 266 GLY A O 1
ATOM 1983 N N . VAL A 1 267 ? -8.883 -15.266 4.73 1 98.56 267 VAL A N 1
ATOM 1984 C CA . VAL A 1 267 ? -8.984 -13.859 5.086 1 98.56 267 VAL A CA 1
ATOM 1985 C C . VAL A 1 267 ? -10.391 -13.555 5.598 1 98.56 267 VAL A C 1
ATOM 1987 O O . VAL A 1 267 ? -10.57 -12.664 6.43 1 98.56 267 VAL A O 1
ATOM 1990 N N . ASP A 1 268 ? -11.391 -14.312 5.176 1 97.62 268 ASP A N 1
ATOM 1991 C CA . ASP A 1 268 ? -12.758 -14.156 5.648 1 97.62 268 ASP A CA 1
ATOM 1992 C C . ASP A 1 268 ? -12.969 -14.859 6.984 1 97.62 268 ASP A C 1
ATOM 1994 O O . ASP A 1 268 ? -13.961 -14.625 7.672 1 97.62 268 ASP A O 1
ATOM 1998 N N . LEU A 1 269 ? -12.008 -15.68 7.379 1 97.69 269 LEU A N 1
ATOM 1999 C CA . LEU A 1 269 ? -12.18 -16.547 8.539 1 97.69 269 LEU A CA 1
ATOM 2000 C C . LEU A 1 269 ? -11.312 -16.062 9.703 1 97.69 269 LEU A C 1
ATOM 2002 O O . LEU A 1 269 ? -11.672 -16.266 10.867 1 97.69 269 LEU A O 1
ATOM 2006 N N . PHE A 1 270 ? -10.227 -15.477 9.484 1 98.31 270 PHE A N 1
ATOM 2007 C CA . PHE A 1 270 ? -9.258 -15.125 10.508 1 98.31 270 PHE A CA 1
ATOM 2008 C C . PHE A 1 270 ? -9.789 -14 11.391 1 98.31 270 PHE A C 1
ATOM 2010 O O . PHE A 1 270 ? -10.477 -13.094 10.898 1 98.31 270 PHE A O 1
ATOM 2017 N N . THR A 1 271 ? -9.453 -14.055 12.695 1 97.25 271 THR A N 1
ATOM 2018 C CA . THR A 1 271 ? -9.523 -12.844 13.508 1 97.25 271 THR A CA 1
ATOM 2019 C C . THR A 1 271 ? -8.445 -11.852 13.086 1 97.25 271 THR A C 1
ATOM 2021 O O . THR A 1 271 ? -7.473 -12.219 12.422 1 97.25 271 THR A O 1
ATOM 2024 N N . PRO A 1 272 ? -8.609 -10.578 13.445 1 97 272 PRO A N 1
ATOM 2025 C CA . PRO A 1 272 ? -7.555 -9.625 13.109 1 97 272 PRO A CA 1
ATOM 2026 C C . PRO A 1 272 ? -6.195 -10.023 13.688 1 97 272 PRO A C 1
ATOM 2028 O O . PRO A 1 272 ? -5.172 -9.883 13.008 1 97 272 PRO A O 1
ATOM 2031 N N . ILE A 1 273 ? -6.133 -10.57 14.883 1 96.69 273 ILE A N 1
ATOM 2032 C CA . ILE A 1 273 ? -4.871 -11.008 15.469 1 96.69 273 ILE A CA 1
ATOM 2033 C C . ILE A 1 273 ? -4.371 -12.258 14.742 1 96.69 273 ILE A C 1
ATOM 2035 O O . ILE A 1 273 ? -3.168 -12.422 14.531 1 96.69 273 ILE A O 1
ATOM 2039 N N . GLY A 1 274 ? -5.324 -13.148 14.461 1 98.31 274 GLY A N 1
ATOM 2040 C CA . GLY A 1 274 ? -4.938 -14.297 13.656 1 98.31 274 GLY A CA 1
ATOM 2041 C C . GLY A 1 274 ? -4.324 -13.914 12.328 1 98.31 274 GLY A C 1
ATOM 2042 O O . GLY A 1 274 ? -3.311 -14.484 11.922 1 98.31 274 GLY A O 1
ATOM 2043 N N . ALA A 1 275 ? -4.969 -12.969 11.633 1 98.75 275 ALA A N 1
ATOM 2044 C CA . ALA A 1 275 ? -4.445 -12.477 10.359 1 98.75 275 ALA A CA 1
ATOM 2045 C C . ALA A 1 275 ? -3.057 -11.867 10.539 1 98.75 275 ALA A C 1
ATOM 2047 O O . ALA A 1 275 ? -2.174 -12.07 9.695 1 98.75 275 ALA A O 1
ATOM 2048 N N . PHE A 1 276 ? -2.838 -11.125 11.594 1 98.5 276 PHE A N 1
ATOM 2049 C CA . PHE A 1 276 ? -1.537 -10.539 11.898 1 98.5 276 PHE A CA 1
ATOM 2050 C C . PHE A 1 276 ? -0.478 -11.625 12.039 1 98.5 276 PHE A C 1
ATOM 2052 O O . PHE A 1 276 ? 0.622 -11.508 11.492 1 98.5 276 PHE A O 1
ATOM 2059 N N . ILE A 1 277 ? -0.761 -12.664 12.75 1 98.62 277 ILE A N 1
ATOM 2060 C CA . ILE A 1 277 ? 0.163 -13.773 12.984 1 98.62 277 ILE A CA 1
ATOM 2061 C C . ILE A 1 277 ? 0.502 -14.453 11.664 1 98.62 277 ILE A C 1
ATOM 2063 O O . ILE A 1 277 ? 1.668 -14.758 11.398 1 98.62 277 ILE A O 1
ATOM 2067 N N . VAL A 1 278 ? -0.529 -14.711 10.875 1 98.81 278 VAL A N 1
ATOM 2068 C CA . VAL A 1 278 ? -0.314 -15.344 9.57 1 98.81 278 VAL A CA 1
ATOM 2069 C C . VAL A 1 278 ? 0.632 -14.484 8.734 1 98.81 278 VAL A C 1
ATOM 2071 O O . VAL A 1 278 ? 1.567 -15 8.117 1 98.81 278 VAL A O 1
ATOM 2074 N N . GLY A 1 279 ? 0.382 -13.133 8.695 1 98.88 279 GLY A N 1
ATOM 2075 C CA . GLY A 1 279 ? 1.274 -12.227 7.996 1 98.88 279 GLY A CA 1
ATOM 2076 C C . GLY A 1 279 ? 2.688 -12.234 8.547 1 98.88 279 GLY A C 1
ATOM 2077 O O . GLY A 1 279 ? 3.656 -12.219 7.785 1 98.88 279 GLY A O 1
ATOM 2078 N N . LEU A 1 280 ? 2.791 -12.25 9.852 1 98.81 280 LEU A N 1
ATOM 2079 C CA . LEU A 1 280 ? 4.09 -12.266 10.516 1 98.81 280 LEU A CA 1
ATOM 2080 C C . LEU A 1 280 ? 4.898 -13.492 10.109 1 98.81 280 LEU A C 1
ATOM 2082 O O . LEU A 1 280 ? 6.086 -13.383 9.797 1 98.81 280 LEU A O 1
ATOM 2086 N N . LEU A 1 281 ? 4.266 -14.641 10.078 1 98.81 281 LEU A N 1
ATOM 2087 C CA . LEU A 1 281 ? 4.922 -15.883 9.68 1 98.81 281 LEU A CA 1
ATOM 2088 C C . LEU A 1 281 ? 5.383 -15.812 8.227 1 98.81 281 LEU A C 1
ATOM 2090 O O . LEU A 1 281 ? 6.496 -16.234 7.91 1 98.81 281 LEU A O 1
ATOM 2094 N N . ALA A 1 282 ? 4.492 -15.305 7.418 1 98.88 282 ALA A N 1
ATOM 2095 C CA . ALA A 1 282 ? 4.816 -15.18 6 1 98.88 282 ALA A CA 1
ATOM 2096 C C . ALA A 1 282 ? 6.012 -14.25 5.789 1 98.88 282 ALA A C 1
ATOM 2098 O O . ALA A 1 282 ? 6.859 -14.5 4.93 1 98.88 282 ALA A O 1
ATOM 2099 N N . GLY A 1 283 ? 6.09 -13.172 6.559 1 98.81 283 GLY A N 1
ATOM 2100 C CA . GLY A 1 283 ? 7.215 -12.25 6.465 1 98.81 283 GLY A CA 1
ATOM 2101 C C . GLY A 1 283 ? 8.516 -12.852 6.969 1 98.81 283 GLY A C 1
ATOM 2102 O O . GLY A 1 283 ? 9.562 -12.695 6.332 1 98.81 283 GLY A O 1
ATOM 2103 N N . ILE A 1 284 ? 8.5 -13.578 8.023 1 98.75 284 ILE A N 1
ATOM 2104 C CA . ILE A 1 284 ? 9.68 -14.117 8.695 1 98.75 284 ILE A CA 1
ATOM 2105 C C . ILE A 1 284 ? 10.352 -15.164 7.809 1 98.75 284 ILE A C 1
ATOM 2107 O O . ILE A 1 284 ? 11.578 -15.211 7.719 1 98.75 284 ILE A O 1
ATOM 2111 N N . GLN A 1 285 ? 9.617 -15.898 7.07 1 98.75 285 GLN A N 1
ATOM 2112 C CA . GLN A 1 285 ? 10.164 -17.062 6.387 1 98.75 285 GLN A CA 1
ATOM 2113 C C . GLN A 1 285 ? 10.938 -16.656 5.137 1 98.75 285 GLN A C 1
ATOM 2115 O O . GLN A 1 285 ? 11.727 -17.438 4.605 1 98.75 285 GLN A O 1
ATOM 2120 N N . GLN A 1 286 ? 10.883 -15.5 4.645 1 98.06 286 GLN A N 1
ATOM 2121 C CA . GLN A 1 286 ? 11.305 -15.109 3.303 1 98.06 286 GLN A CA 1
ATOM 2122 C C . GLN A 1 286 ? 12.789 -15.359 3.092 1 98.06 286 GLN A C 1
ATOM 2124 O O . GLN A 1 286 ? 13.18 -16.094 2.18 1 98.06 286 GLN A O 1
ATOM 2129 N N . PRO A 1 287 ? 13.672 -14.797 4.023 1 97.44 287 PRO A N 1
ATOM 2130 C CA . PRO A 1 287 ? 15.102 -15 3.768 1 97.44 287 PRO A CA 1
ATOM 2131 C C . PRO A 1 287 ? 15.516 -16.469 3.85 1 97.44 287 PRO A C 1
ATOM 2133 O O . PRO A 1 287 ? 16.438 -16.891 3.146 1 97.44 287 PRO A O 1
ATOM 2136 N N . PHE A 1 288 ? 14.797 -17.234 4.633 1 98.25 288 PHE A N 1
ATOM 2137 C CA . PHE A 1 288 ? 15.141 -18.641 4.82 1 98.25 288 PHE A CA 1
ATOM 2138 C C . PHE A 1 288 ? 14.719 -19.469 3.611 1 98.25 288 PHE A C 1
ATOM 2140 O O . PHE A 1 288 ? 15.477 -20.312 3.135 1 98.25 288 PHE A O 1
ATOM 2147 N N . THR A 1 289 ? 13.539 -19.219 3.17 1 98.56 289 THR A N 1
ATOM 2148 C CA . THR A 1 289 ? 13.055 -19.922 1.991 1 98.56 289 THR A CA 1
ATOM 2149 C C . THR A 1 289 ? 13.875 -19.562 0.76 1 98.56 289 THR A C 1
ATOM 2151 O O . THR A 1 289 ? 14.219 -20.438 -0.043 1 98.56 289 THR A O 1
ATOM 2154 N N . TYR A 1 290 ? 14.164 -18.297 0.627 1 97.94 290 TYR A N 1
ATOM 2155 C CA . TYR A 1 290 ? 14.984 -17.859 -0.497 1 97.94 290 TYR A CA 1
ATOM 2156 C C . TYR A 1 290 ? 16.328 -18.578 -0.504 1 97.94 290 TYR A C 1
ATOM 2158 O O . TYR A 1 290 ? 16.766 -19.078 -1.543 1 97.94 290 TYR A O 1
ATOM 2166 N N . LYS A 1 291 ? 16.969 -18.594 0.628 1 97.5 291 LYS A N 1
ATOM 2167 C CA . LYS A 1 291 ? 18.281 -19.234 0.774 1 97.5 291 LYS A CA 1
ATOM 2168 C C . LYS A 1 291 ? 18.203 -20.719 0.444 1 97.5 291 LYS A C 1
ATOM 2170 O O . LYS A 1 291 ? 19.094 -21.266 -0.206 1 97.5 291 LYS A O 1
ATOM 2175 N N . PHE A 1 292 ? 17.188 -21.359 0.894 1 98.19 292 PHE A N 1
ATOM 2176 C CA . PHE A 1 292 ? 17 -22.781 0.611 1 98.19 292 PHE A CA 1
ATOM 2177 C C . PHE A 1 292 ? 16.875 -23.016 -0.889 1 98.19 292 PHE A C 1
ATOM 2179 O O . PHE A 1 292 ? 17.531 -23.922 -1.436 1 98.19 292 PHE A O 1
ATOM 2186 N N . ILE A 1 293 ? 16.078 -22.25 -1.567 1 98.12 293 ILE A N 1
ATOM 2187 C CA . ILE A 1 293 ? 15.836 -22.391 -2.998 1 98.12 293 ILE A CA 1
ATOM 2188 C C . ILE A 1 293 ? 17.125 -22.141 -3.771 1 98.12 293 ILE A C 1
ATOM 2190 O O . ILE A 1 293 ? 17.469 -22.891 -4.691 1 98.12 293 ILE A O 1
ATOM 2194 N N . GLU A 1 294 ? 17.812 -21.141 -3.34 1 97 294 GLU A N 1
ATOM 2195 C CA . GLU A 1 294 ? 19.031 -20.719 -4.043 1 97 294 GLU A CA 1
ATOM 2196 C C . GLU A 1 294 ? 20.172 -21.688 -3.766 1 97 294 GLU A C 1
ATOM 2198 O O . GLU A 1 294 ? 20.891 -22.078 -4.684 1 97 294 GLU A O 1
ATOM 2203 N N . GLU A 1 295 ? 20.359 -22.125 -2.559 1 97.31 295 GLU A N 1
ATOM 2204 C CA . GLU A 1 295 ? 21.562 -22.859 -2.158 1 97.31 295 GLU A CA 1
ATOM 2205 C C . GLU A 1 295 ? 21.344 -24.375 -2.283 1 97.31 295 GLU A C 1
ATOM 2207 O O . GLU A 1 295 ? 22.266 -25.109 -2.613 1 97.31 295 GLU A O 1
ATOM 2212 N N . LYS A 1 296 ? 20.203 -24.797 -1.991 1 97.31 296 LYS A N 1
ATOM 2213 C CA . LYS A 1 296 ? 19.953 -26.234 -1.977 1 97.31 296 LYS A CA 1
ATOM 2214 C C . LYS A 1 296 ? 19.312 -26.703 -3.285 1 97.31 296 LYS A C 1
ATOM 2216 O O . LYS A 1 296 ? 19.766 -27.672 -3.893 1 97.31 296 LYS A O 1
ATOM 2221 N N . LEU A 1 297 ? 18.281 -26 -3.736 1 97.62 297 LEU A N 1
ATOM 2222 C CA . LEU A 1 297 ? 17.578 -26.406 -4.949 1 97.62 297 LEU A CA 1
ATOM 2223 C C . LEU A 1 297 ? 18.297 -25.891 -6.191 1 97.62 297 LEU A C 1
ATOM 2225 O O . LEU A 1 297 ? 18.047 -26.359 -7.305 1 97.62 297 LEU A O 1
ATOM 2229 N N . LYS A 1 298 ? 19.156 -24.891 -5.973 1 97.44 298 LYS A N 1
ATOM 2230 C CA . LYS A 1 298 ? 19.953 -24.281 -7.039 1 97.44 298 LYS A CA 1
ATOM 2231 C C . LYS A 1 298 ? 19.062 -23.719 -8.141 1 97.44 298 LYS A C 1
ATOM 2233 O O . LYS A 1 298 ? 19.328 -23.938 -9.328 1 97.44 298 LYS A O 1
ATOM 2238 N N . ILE A 1 299 ? 17.969 -23.109 -7.746 1 98.38 299 ILE A N 1
ATOM 2239 C CA . ILE A 1 299 ? 17.078 -22.391 -8.648 1 98.38 299 ILE A CA 1
ATOM 2240 C C . ILE A 1 299 ? 17.297 -20.891 -8.508 1 98.38 299 ILE A C 1
ATOM 2242 O O . ILE A 1 299 ? 17.312 -20.359 -7.398 1 98.38 299 ILE A O 1
ATOM 2246 N N . ASP A 1 300 ? 17.578 -20.203 -9.625 1 98.12 300 ASP A N 1
ATOM 2247 C CA . ASP A 1 300 ? 17.719 -18.75 -9.656 1 98.12 300 ASP A CA 1
ATOM 2248 C C . ASP A 1 300 ? 16.359 -18.062 -9.688 1 98.12 300 ASP A C 1
ATOM 2250 O O . ASP A 1 300 ? 15.852 -17.734 -10.758 1 98.12 300 ASP A O 1
ATOM 2254 N N . ASP A 1 301 ? 15.875 -17.812 -8.555 1 97.19 301 ASP A N 1
ATOM 2255 C CA . ASP A 1 301 ? 14.594 -17.156 -8.336 1 97.19 301 ASP A CA 1
ATOM 2256 C C . ASP A 1 301 ? 14.766 -15.633 -8.312 1 97.19 301 ASP A C 1
ATOM 2258 O O . ASP A 1 301 ? 14.836 -15.031 -7.238 1 97.19 301 ASP A O 1
ATOM 2262 N N . VAL A 1 302 ? 14.695 -15 -9.453 1 96.38 302 VAL A N 1
ATOM 2263 C CA . VAL A 1 302 ? 15.188 -13.648 -9.688 1 96.38 302 VAL A CA 1
ATOM 2264 C C . VAL A 1 302 ? 14.492 -12.672 -8.734 1 96.38 302 VAL A C 1
ATOM 2266 O O . VAL A 1 302 ? 15.148 -11.852 -8.094 1 96.38 302 VAL A O 1
ATOM 2269 N N . CYS A 1 303 ? 13.156 -12.758 -8.609 1 96.25 303 CYS A N 1
ATOM 2270 C CA . CYS A 1 303 ? 12.422 -11.766 -7.844 1 96.25 303 CYS A CA 1
ATOM 2271 C C . CYS A 1 303 ? 11.805 -12.391 -6.598 1 96.25 303 CYS A C 1
ATOM 2273 O O . CYS A 1 303 ? 10.789 -11.898 -6.09 1 96.25 303 CYS A O 1
ATOM 2275 N N . ALA A 1 304 ? 12.281 -13.539 -6.156 1 97.5 304 ALA A N 1
ATOM 2276 C CA . ALA A 1 304 ? 11.875 -14.195 -4.918 1 97.5 304 ALA A CA 1
ATOM 2277 C C . ALA A 1 304 ? 10.414 -14.625 -4.977 1 97.5 304 ALA A C 1
ATOM 2279 O O . ALA A 1 304 ? 9.672 -14.469 -4 1 97.5 304 ALA A O 1
ATOM 2280 N N . ILE A 1 305 ? 9.969 -15.18 -6.07 1 98.19 305 ILE A N 1
ATOM 2281 C CA . ILE A 1 305 ? 8.578 -15.617 -6.176 1 98.19 305 ILE A CA 1
ATOM 2282 C C . ILE A 1 305 ? 8.359 -16.859 -5.312 1 98.19 305 ILE A C 1
ATOM 2284 O O . ILE A 1 305 ? 7.234 -17.125 -4.883 1 98.19 305 ILE A O 1
ATOM 2288 N N . GLY A 1 306 ? 9.398 -17.641 -5.027 1 98.56 306 GLY A N 1
ATOM 2289 C CA . GLY A 1 306 ? 9.312 -18.781 -4.121 1 98.56 306 GLY A CA 1
ATOM 2290 C C . GLY A 1 306 ? 8.852 -18.391 -2.729 1 98.56 306 GLY A C 1
ATOM 2291 O O . GLY A 1 306 ? 7.766 -18.797 -2.295 1 98.56 306 GLY A O 1
ATOM 2292 N N . PRO A 1 307 ? 9.641 -17.562 -2.061 1 98.69 307 PRO A N 1
ATOM 2293 C CA . PRO A 1 307 ? 9.242 -17.172 -0.703 1 98.69 307 PRO A CA 1
ATOM 2294 C C . PRO A 1 307 ? 7.977 -16.328 -0.676 1 98.69 307 PRO A C 1
ATOM 2296 O O . PRO A 1 307 ? 7.129 -16.5 0.204 1 98.69 307 PRO A O 1
ATOM 2299 N N . VAL A 1 308 ? 7.777 -15.422 -1.624 1 98.75 308 VAL A N 1
ATOM 2300 C CA . VAL A 1 308 ? 6.699 -14.445 -1.563 1 98.75 308 VAL A CA 1
ATOM 2301 C C . VAL A 1 308 ? 5.379 -15.109 -1.951 1 98.75 308 VAL A C 1
ATOM 2303 O O . VAL A 1 308 ? 4.336 -14.836 -1.348 1 98.75 308 VAL A O 1
ATOM 2306 N N . HIS A 1 309 ? 5.414 -15.984 -2.986 1 98.88 309 HIS A N 1
ATOM 2307 C CA . HIS A 1 309 ? 4.16 -16.547 -3.48 1 98.88 309 HIS A CA 1
ATOM 2308 C C . HIS A 1 309 ? 4.023 -18.016 -3.096 1 98.88 309 HIS A C 1
ATOM 2310 O O . HIS A 1 309 ? 3.105 -18.391 -2.363 1 98.88 309 HIS A O 1
ATOM 2316 N N . ALA A 1 310 ? 4.945 -18.875 -3.48 1 98.88 310 ALA A N 1
ATOM 2317 C CA . ALA A 1 310 ? 4.801 -20.312 -3.273 1 98.88 310 ALA A CA 1
ATOM 2318 C C . ALA A 1 310 ? 4.734 -20.641 -1.785 1 98.88 310 ALA A C 1
ATOM 2320 O O . ALA A 1 310 ? 3.734 -21.188 -1.31 1 98.88 310 ALA A O 1
ATOM 2321 N N . MET A 1 311 ? 5.734 -20.281 -1.066 1 98.88 311 MET A N 1
ATOM 2322 C CA . MET A 1 311 ? 5.789 -20.641 0.349 1 98.88 311 MET A CA 1
ATOM 2323 C C . MET A 1 311 ? 4.734 -19.875 1.144 1 98.88 311 MET A C 1
ATOM 2325 O O . MET A 1 311 ? 4.078 -20.438 2.018 1 98.88 311 MET A O 1
ATOM 2329 N N . SER A 1 312 ? 4.602 -18.594 0.943 1 98.94 312 SER A N 1
ATOM 2330 C CA . SER A 1 312 ? 3.572 -17.828 1.631 1 98.94 312 SER A CA 1
ATOM 2331 C C . SER A 1 312 ? 2.178 -18.344 1.301 1 98.94 312 SER A C 1
ATOM 2333 O O . SER A 1 312 ? 1.296 -18.359 2.162 1 98.94 312 SER A O 1
ATOM 2335 N N . GLY A 1 313 ? 1.957 -18.703 -0 1 98.88 313 GLY A N 1
ATOM 2336 C CA . GLY A 1 313 ? 0.703 -19.344 -0.365 1 98.88 313 GLY A CA 1
ATOM 2337 C C . GLY A 1 313 ? 0.439 -20.625 0.406 1 98.88 313 GLY A C 1
ATOM 2338 O O . GLY A 1 313 ? -0.675 -20.859 0.885 1 98.88 313 GLY A O 1
ATOM 2339 N N . LEU A 1 314 ? 1.469 -21.406 0.53 1 98.88 314 LEU A N 1
ATOM 2340 C CA . LEU A 1 314 ? 1.354 -22.641 1.295 1 98.88 314 LEU A CA 1
ATOM 2341 C C . LEU A 1 314 ? 1.029 -22.359 2.756 1 98.88 314 LEU A C 1
ATOM 2343 O O . LEU A 1 314 ? 0.144 -22.984 3.338 1 98.88 314 LEU A O 1
ATOM 2347 N N . ILE A 1 315 ? 1.719 -21.422 3.346 1 98.81 315 ILE A N 1
ATOM 2348 C CA . ILE A 1 315 ? 1.469 -21 4.723 1 98.81 315 ILE A CA 1
ATOM 2349 C C . ILE A 1 315 ? 0.013 -20.578 4.875 1 98.81 315 ILE A C 1
ATOM 2351 O O . ILE A 1 315 ? -0.665 -20.969 5.824 1 98.81 315 ILE A O 1
ATOM 2355 N N . GLY A 1 316 ? -0.468 -19.781 3.971 1 98.81 316 GLY A N 1
ATOM 2356 C CA . GLY A 1 316 ? -1.838 -19.297 4.016 1 98.81 316 GLY A CA 1
ATOM 2357 C C . GLY A 1 316 ? -2.867 -20.422 3.994 1 98.81 316 GLY A C 1
ATOM 2358 O O . GLY A 1 316 ? -3.799 -20.422 4.801 1 98.81 316 GLY A O 1
ATOM 2359 N N . VAL A 1 317 ? -2.664 -21.375 3.074 1 98.75 317 VAL A N 1
ATOM 2360 C CA . VAL A 1 317 ? -3.602 -22.484 2.926 1 98.75 317 VAL A CA 1
ATOM 2361 C C . VAL A 1 317 ? -3.631 -23.312 4.207 1 98.75 317 VAL A C 1
ATOM 2363 O O . VAL A 1 317 ? -4.703 -23.656 4.707 1 98.75 317 VAL A O 1
ATOM 2366 N N . ILE A 1 318 ? -2.48 -23.594 4.781 1 98.75 318 ILE A N 1
ATOM 2367 C CA . ILE A 1 318 ? -2.408 -24.422 5.984 1 98.75 318 ILE A CA 1
ATOM 2368 C C . ILE A 1 318 ? -3.002 -23.672 7.168 1 98.75 318 ILE A C 1
ATOM 2370 O O . ILE A 1 318 ? -3.787 -24.219 7.938 1 98.75 318 ILE A O 1
ATOM 2374 N N . CYS A 1 319 ? -2.686 -22.422 7.309 1 98.62 319 CYS A N 1
ATOM 2375 C CA . CYS A 1 319 ? -3.139 -21.609 8.438 1 98.62 319 CYS A CA 1
ATOM 2376 C C . CYS A 1 319 ? -4.656 -21.453 8.422 1 98.62 319 CYS A C 1
ATOM 2378 O O . CYS A 1 319 ? -5.281 -21.312 9.477 1 98.62 319 CYS A O 1
ATOM 2380 N N . ALA A 1 320 ? -5.273 -21.531 7.277 1 98.12 320 ALA A N 1
ATOM 2381 C CA . ALA A 1 320 ? -6.727 -21.406 7.172 1 98.12 320 ALA A CA 1
ATOM 2382 C C . ALA A 1 320 ? -7.43 -22.594 7.824 1 98.12 320 ALA A C 1
ATOM 2384 O O . ALA A 1 320 ? -8.633 -22.547 8.078 1 98.12 320 ALA A O 1
ATOM 2385 N N . GLY A 1 321 ? -6.664 -23.656 8.125 1 97.62 321 GLY A N 1
ATOM 2386 C CA . GLY A 1 321 ? -7.23 -24.812 8.789 1 97.62 321 GLY A CA 1
ATOM 2387 C C . GLY A 1 321 ? -6.875 -24.891 10.266 1 97.62 321 GLY A C 1
ATOM 2388 O O . GLY A 1 321 ? -7.227 -25.875 10.938 1 97.62 321 GLY A O 1
ATOM 2389 N N . ILE A 1 322 ? -6.203 -23.891 10.828 1 97.75 322 ILE A N 1
ATOM 2390 C CA . ILE A 1 322 ? -5.758 -23.906 12.219 1 97.75 322 ILE A CA 1
ATOM 2391 C C . ILE A 1 322 ? -6.746 -23.125 13.086 1 97.75 322 ILE A C 1
ATOM 2393 O O . ILE A 1 322 ? -6.848 -21.906 12.969 1 97.75 322 ILE A O 1
ATOM 2397 N N . PRO A 1 323 ? -7.371 -23.703 14.125 1 96.25 323 PRO A N 1
ATOM 2398 C CA . PRO A 1 323 ? -8.531 -23.141 14.828 1 96.25 323 PRO A CA 1
ATOM 2399 C C . PRO A 1 323 ? -8.195 -21.875 15.617 1 96.25 323 PRO A C 1
ATOM 2401 O O . PRO A 1 323 ? -8.977 -20.922 15.633 1 96.25 323 PRO A O 1
ATOM 2404 N N . PHE A 1 324 ? -7.055 -21.766 16.281 1 95.5 324 PHE A N 1
ATOM 2405 C CA . PHE A 1 324 ? -6.82 -20.641 17.188 1 95.5 324 PHE A CA 1
ATOM 2406 C C . PHE A 1 324 ? -6.605 -19.359 16.422 1 95.5 324 PHE A C 1
ATOM 2408 O O . PHE A 1 324 ? -6.637 -18.266 17 1 95.5 324 PHE A O 1
ATOM 2415 N N . LEU A 1 325 ? -6.41 -19.422 15.109 1 97.44 325 LEU A N 1
ATOM 2416 C CA . LEU A 1 325 ? -6.227 -18.25 14.266 1 97.44 325 LEU A CA 1
ATOM 2417 C C . LEU A 1 325 ? -7.57 -17.719 13.766 1 97.44 325 LEU A C 1
ATOM 2419 O O . LEU A 1 325 ? -7.648 -16.609 13.227 1 97.44 325 LEU A O 1
ATOM 2423 N N . LEU A 1 326 ? -8.594 -18.531 13.938 1 97.31 326 LEU A N 1
ATOM 2424 C CA . LEU A 1 326 ? -9.883 -18.281 13.297 1 97.31 326 LEU A CA 1
ATOM 2425 C C . LEU A 1 326 ? -10.891 -17.719 14.289 1 97.31 326 LEU A C 1
ATOM 2427 O O . LEU A 1 326 ? -10.742 -17.906 15.5 1 97.31 326 LEU A O 1
ATOM 2431 N N . LYS A 1 327 ? -11.875 -17 13.711 1 95.62 327 LYS A N 1
ATOM 2432 C CA . LYS A 1 327 ? -13.047 -16.656 14.508 1 95.62 327 LYS A CA 1
ATOM 2433 C C . LYS A 1 327 ? -13.734 -17.906 15.039 1 95.62 327 LYS A C 1
ATOM 2435 O O . LYS A 1 327 ? -13.719 -18.953 14.391 1 95.62 327 LYS A O 1
ATOM 2440 N N . ALA A 1 328 ? -14.461 -17.75 16.125 1 91.56 328 ALA A N 1
ATOM 2441 C CA . ALA A 1 328 ? -15.062 -18.891 16.797 1 91.56 328 ALA A CA 1
ATOM 2442 C C . ALA A 1 328 ? -16.062 -19.594 15.898 1 91.56 328 ALA A C 1
ATOM 2444 O O . ALA A 1 328 ? -16.141 -20.828 15.883 1 91.56 328 ALA A O 1
ATOM 2445 N N . ASP A 1 329 ? -16.812 -18.891 15.133 1 91.56 329 ASP A N 1
ATOM 2446 C CA . ASP A 1 329 ? -17.875 -19.484 14.32 1 91.56 329 ASP A CA 1
ATOM 2447 C C . ASP A 1 329 ? -17.328 -20.047 13.023 1 91.56 329 ASP A C 1
ATOM 2449 O O . ASP A 1 329 ? -18.047 -20.703 12.273 1 91.56 329 ASP A O 1
ATOM 2453 N N . ALA A 1 330 ? -16.047 -19.812 12.766 1 93.06 330 ALA A N 1
ATOM 2454 C CA . ALA A 1 330 ? -15.438 -20.266 11.523 1 93.06 330 ALA A CA 1
ATOM 2455 C C . ALA A 1 330 ? -14.758 -21.625 11.703 1 93.06 330 ALA A C 1
ATOM 2457 O O . ALA A 1 330 ? -14.484 -22.328 10.727 1 93.06 330 ALA A O 1
ATOM 2458 N N . VAL A 1 331 ? -14.5 -22.062 12.891 1 91.5 331 VAL A N 1
ATOM 2459 C CA . VAL A 1 331 ? -13.711 -23.234 13.203 1 91.5 331 VAL A CA 1
ATOM 2460 C C . VAL A 1 331 ? -14.383 -24.484 12.609 1 91.5 331 VAL A C 1
ATOM 2462 O O . VAL A 1 331 ? -13.711 -25.344 12.039 1 91.5 331 VAL A O 1
ATOM 2465 N N . SER A 1 332 ? -15.703 -24.516 12.625 1 90.12 332 SER A N 1
ATOM 2466 C CA . SER A 1 332 ? -16.438 -25.703 12.172 1 90.12 332 SER A CA 1
ATOM 2467 C C . SER A 1 332 ? -16.516 -25.75 10.648 1 90.12 332 SER A C 1
ATOM 2469 O O . SER A 1 332 ? -16.875 -26.781 10.07 1 90.12 332 SER A O 1
ATOM 2471 N N . LYS A 1 333 ? -16.141 -24.672 9.992 1 90.44 333 LYS A N 1
ATOM 2472 C CA . LYS A 1 333 ? -16.344 -24.547 8.547 1 90.44 333 LYS A CA 1
ATOM 2473 C C . LYS A 1 333 ? -15.109 -25.031 7.781 1 90.44 333 LYS A C 1
ATOM 2475 O O . LYS A 1 333 ? -15.156 -25.188 6.559 1 90.44 333 LYS A O 1
ATOM 2480 N N . VAL A 1 334 ? -14.133 -25.266 8.461 1 91.5 334 VAL A N 1
ATOM 2481 C CA . VAL A 1 334 ? -12.898 -25.594 7.766 1 91.5 334 VAL A CA 1
ATOM 2482 C C . VAL A 1 334 ? -12.336 -26.906 8.32 1 91.5 334 VAL A C 1
ATOM 2484 O O . VAL A 1 334 ? -12.828 -27.422 9.32 1 91.5 334 VAL A O 1
ATOM 2487 N N . SER A 1 335 ? -11.383 -27.531 7.59 1 94.25 335 SER A N 1
ATOM 2488 C CA . SER A 1 335 ? -10.703 -28.781 7.941 1 94.25 335 SER A CA 1
ATOM 2489 C C . SER A 1 335 ? -9.211 -28.703 7.633 1 94.25 335 SER A C 1
ATOM 2491 O O . SER A 1 335 ? -8.82 -28.469 6.488 1 94.25 335 SER A O 1
ATOM 2493 N N . ILE A 1 336 ? -8.406 -28.922 8.688 1 97 336 ILE A N 1
ATOM 2494 C CA . ILE A 1 336 ? -6.961 -28.922 8.477 1 97 336 ILE A CA 1
ATOM 2495 C C . ILE A 1 336 ? -6.59 -30 7.465 1 97 336 ILE A C 1
ATOM 2497 O O . ILE A 1 336 ? -5.688 -29.812 6.645 1 97 336 ILE A O 1
ATOM 2501 N N . THR A 1 337 ? -7.25 -31.141 7.535 1 97.38 337 THR A N 1
ATOM 2502 C CA . THR A 1 337 ? -7.004 -32.219 6.582 1 97.38 337 THR A CA 1
ATOM 2503 C C . THR A 1 337 ? -7.371 -31.781 5.168 1 97.38 337 THR A C 1
ATOM 2505 O O . THR A 1 337 ? -6.633 -32.062 4.219 1 97.38 337 THR A O 1
ATOM 2508 N N . GLY A 1 338 ? -8.555 -31.156 5.012 1 97.69 338 GLY A N 1
ATOM 2509 C CA . GLY A 1 338 ? -8.93 -30.625 3.713 1 97.69 338 GLY A CA 1
ATOM 2510 C C . GLY A 1 338 ? -7.926 -29.641 3.158 1 97.69 338 GLY A C 1
ATOM 2511 O O . GLY A 1 338 ? -7.617 -29.672 1.964 1 97.69 338 GLY A O 1
ATOM 2512 N N . GLN A 1 339 ? -7.465 -28.781 4.035 1 98.56 339 GLN A N 1
ATOM 2513 C CA . GLN A 1 339 ? -6.473 -27.781 3.631 1 98.56 339 GLN A CA 1
ATOM 2514 C C . GLN A 1 339 ? -5.184 -28.453 3.162 1 98.56 339 GLN A C 1
ATOM 2516 O O . GLN A 1 339 ? -4.609 -28.062 2.146 1 98.56 339 GLN A O 1
ATOM 2521 N N . ILE A 1 340 ? -4.703 -29.422 3.854 1 98.56 340 ILE A N 1
ATOM 2522 C CA . ILE A 1 340 ? -3.475 -30.141 3.502 1 98.56 340 ILE A CA 1
ATOM 2523 C C . ILE A 1 340 ? -3.656 -30.844 2.164 1 98.56 340 ILE A C 1
ATOM 2525 O O . ILE A 1 340 ? -2.801 -30.75 1.281 1 98.56 340 ILE A O 1
ATOM 2529 N N . ILE A 1 341 ? -4.77 -31.516 1.968 1 98.38 341 ILE A N 1
ATOM 2530 C CA . ILE A 1 341 ? -5.035 -32.25 0.729 1 98.38 341 ILE A CA 1
ATOM 2531 C C . ILE A 1 341 ? -5.102 -31.266 -0.438 1 98.38 341 ILE A C 1
ATOM 2533 O O . ILE A 1 341 ? -4.484 -31.484 -1.482 1 98.38 341 ILE A O 1
ATOM 2537 N N . GLY A 1 342 ? -5.887 -30.188 -0.221 1 98.56 342 GLY A N 1
ATOM 2538 C CA . GLY A 1 342 ? -5.969 -29.172 -1.267 1 98.56 342 GLY A CA 1
ATOM 2539 C C . GLY A 1 342 ? -4.613 -28.609 -1.65 1 98.56 342 GLY A C 1
ATOM 2540 O O . GLY A 1 342 ? -4.316 -28.453 -2.836 1 98.56 342 GLY A O 1
ATOM 2541 N N . ALA A 1 343 ? -3.811 -28.328 -0.643 1 98.75 343 ALA A N 1
ATOM 2542 C CA . ALA A 1 343 ? -2.473 -27.797 -0.889 1 98.75 343 ALA A CA 1
ATOM 2543 C C . ALA A 1 343 ? -1.634 -28.766 -1.706 1 98.75 343 ALA A C 1
ATOM 2545 O O . ALA A 1 343 ? -0.937 -28.375 -2.641 1 98.75 343 ALA A O 1
ATOM 2546 N N . ILE A 1 344 ? -1.646 -30 -1.381 1 98.81 344 ILE A N 1
ATOM 2547 C CA . ILE A 1 344 ? -0.865 -31.031 -2.059 1 98.81 344 ILE A CA 1
ATOM 2548 C C . ILE A 1 344 ? -1.319 -31.141 -3.512 1 98.81 344 ILE A C 1
ATOM 2550 O O . ILE A 1 344 ? -0.493 -31.203 -4.426 1 98.81 344 ILE A O 1
ATOM 2554 N N . VAL A 1 345 ? -2.611 -31.188 -3.727 1 98.75 345 VAL A N 1
ATOM 2555 C CA . VAL A 1 345 ? -3.156 -31.359 -5.07 1 98.75 345 VAL A CA 1
ATOM 2556 C C . VAL A 1 345 ? -2.762 -30.156 -5.938 1 98.75 345 VAL A C 1
ATOM 2558 O O . VAL A 1 345 ? -2.297 -30.328 -7.066 1 98.75 345 VAL A O 1
ATOM 2561 N N . ILE A 1 346 ? -2.973 -28.969 -5.402 1 98.88 346 ILE A N 1
ATOM 2562 C CA . ILE A 1 346 ? -2.629 -27.75 -6.137 1 98.88 346 ILE A CA 1
ATOM 2563 C C . ILE A 1 346 ? -1.134 -27.75 -6.449 1 98.88 346 ILE A C 1
ATOM 2565 O O . ILE A 1 346 ? -0.728 -27.438 -7.57 1 98.88 346 ILE A O 1
ATOM 2569 N N . ALA A 1 347 ? -0.301 -28.078 -5.465 1 98.88 347 ALA A N 1
ATOM 2570 C CA . ALA A 1 347 ? 1.148 -28.109 -5.648 1 98.88 347 ALA A CA 1
ATOM 2571 C C . ALA A 1 347 ? 1.542 -29.109 -6.73 1 98.88 347 ALA A C 1
ATOM 2573 O O . ALA A 1 347 ? 2.396 -28.812 -7.57 1 98.88 347 ALA A O 1
ATOM 2574 N N . LEU A 1 348 ? 0.937 -30.219 -6.719 1 98.88 348 LEU A N 1
ATOM 2575 C CA . LEU A 1 348 ? 1.26 -31.266 -7.695 1 98.88 348 LEU A CA 1
ATOM 2576 C C . LEU A 1 348 ? 0.899 -30.812 -9.102 1 98.88 348 LEU A C 1
ATOM 2578 O O . LEU A 1 348 ? 1.671 -31.016 -10.047 1 98.88 348 LEU A O 1
ATOM 2582 N N . ILE A 1 349 ? -0.284 -30.266 -9.25 1 98.81 349 ILE A N 1
ATOM 2583 C CA . ILE A 1 349 ? -0.688 -29.766 -10.562 1 98.81 349 ILE A CA 1
ATOM 2584 C C . ILE A 1 349 ? 0.297 -28.688 -11.031 1 98.81 349 ILE A C 1
ATOM 2586 O O . ILE A 1 349 ? 0.707 -28.688 -12.195 1 98.81 349 ILE A O 1
ATOM 2590 N N . ALA A 1 350 ? 0.672 -27.766 -10.148 1 98.94 350 ALA A N 1
ATOM 2591 C CA . ALA A 1 350 ? 1.569 -26.672 -10.492 1 98.94 350 ALA A CA 1
ATOM 2592 C C . ALA A 1 350 ? 2.953 -27.188 -10.875 1 98.94 350 ALA A C 1
ATOM 2594 O O . ALA A 1 350 ? 3.52 -26.781 -11.891 1 98.94 350 ALA A O 1
ATOM 2595 N N . ILE A 1 351 ? 3.535 -28.109 -10.039 1 98.88 351 ILE A N 1
ATOM 2596 C CA . ILE A 1 351 ? 4.887 -28.609 -10.242 1 98.88 351 ILE A CA 1
ATOM 2597 C C . ILE A 1 351 ? 4.934 -29.469 -11.5 1 98.88 351 ILE A C 1
ATOM 2599 O O . ILE A 1 351 ? 5.746 -29.234 -12.398 1 98.88 351 ILE A O 1
ATOM 2603 N N . VAL A 1 352 ? 4.043 -30.438 -11.641 1 98.88 352 VAL A N 1
ATOM 2604 C CA . VAL A 1 352 ? 4.039 -31.359 -12.773 1 98.88 352 VAL A CA 1
ATOM 2605 C C . VAL A 1 352 ? 3.643 -30.609 -14.047 1 98.88 352 VAL A C 1
ATOM 2607 O O . VAL A 1 352 ? 4.289 -30.75 -15.086 1 98.88 352 VAL A O 1
ATOM 2610 N N . GLY A 1 353 ? 2.553 -29.859 -13.961 1 98.81 353 GLY A N 1
ATOM 2611 C CA . GLY A 1 353 ? 2.135 -29.078 -15.109 1 98.81 353 GLY A CA 1
ATOM 2612 C C . GLY A 1 353 ? 3.186 -28.094 -15.57 1 98.81 353 GLY A C 1
ATOM 2613 O O . GLY A 1 353 ? 3.43 -27.953 -16.766 1 98.81 353 GLY A O 1
ATOM 2614 N N . GLY A 1 354 ? 3.787 -27.328 -14.602 1 98.75 354 GLY A N 1
ATOM 2615 C CA . GLY A 1 354 ? 4.848 -26.391 -14.938 1 98.75 354 GLY A CA 1
ATOM 2616 C C . GLY A 1 354 ? 6.027 -27.062 -15.625 1 98.75 354 GLY A C 1
ATOM 2617 O O . GLY A 1 354 ? 6.543 -26.547 -16.625 1 98.75 354 GLY A O 1
ATOM 2618 N N . LEU A 1 355 ? 6.43 -28.234 -15.102 1 98.69 355 LEU A N 1
ATOM 2619 C CA . LEU A 1 355 ? 7.539 -28.969 -15.695 1 98.69 355 LEU A CA 1
ATOM 2620 C C . LEU A 1 355 ? 7.199 -29.406 -17.109 1 98.69 355 LEU A C 1
ATOM 2622 O O . LEU A 1 355 ? 8.016 -29.266 -18.031 1 98.69 355 LEU A O 1
ATOM 2626 N N . ILE A 1 356 ? 6.027 -29.938 -17.297 1 98.81 356 ILE A N 1
ATOM 2627 C CA . ILE A 1 356 ? 5.617 -30.453 -18.609 1 98.81 356 ILE A CA 1
ATOM 2628 C C . ILE A 1 356 ? 5.594 -29.312 -19.609 1 98.81 356 ILE A C 1
ATOM 2630 O O . ILE A 1 356 ? 6.133 -29.438 -20.719 1 98.81 356 ILE A O 1
ATOM 2634 N N . ILE A 1 357 ? 4.988 -28.203 -19.281 1 98.75 357 ILE A N 1
ATOM 2635 C CA . ILE A 1 357 ? 4.809 -27.078 -20.203 1 98.75 357 ILE A CA 1
ATOM 2636 C C . ILE A 1 357 ? 6.168 -26.484 -20.562 1 98.75 357 ILE A C 1
ATOM 2638 O O . ILE A 1 357 ? 6.508 -26.359 -21.734 1 98.75 357 ILE A O 1
ATOM 2642 N N . TYR A 1 358 ? 7.016 -26.141 -19.578 1 98.69 358 TYR A N 1
ATOM 2643 C CA . TYR A 1 358 ? 8.227 -25.375 -19.859 1 98.69 358 TYR A CA 1
ATOM 2644 C C . TYR A 1 358 ? 9.344 -26.297 -20.344 1 98.69 358 TYR A C 1
ATOM 2646 O O . TYR A 1 358 ? 10.195 -25.875 -21.141 1 98.69 358 TYR A O 1
ATOM 2654 N N . LYS A 1 359 ? 9.375 -27.609 -19.938 1 98.69 359 LYS A N 1
ATOM 2655 C CA . LYS A 1 359 ? 10.289 -28.547 -20.562 1 98.69 359 LYS A CA 1
ATOM 2656 C C . LYS A 1 359 ? 9.898 -28.812 -22.016 1 98.69 359 LYS A C 1
ATOM 2658 O O . LYS A 1 359 ? 10.766 -28.938 -22.875 1 98.69 359 LYS A O 1
ATOM 2663 N N . GLY A 1 360 ? 8.609 -28.953 -22.219 1 98.62 360 GLY A N 1
ATOM 2664 C CA . GLY A 1 360 ? 8.141 -29.094 -23.578 1 98.62 360 GLY A CA 1
ATOM 2665 C C . GLY A 1 360 ? 8.539 -27.938 -24.484 1 98.62 360 GLY A C 1
ATOM 2666 O O . GLY A 1 360 ? 8.992 -28.141 -25.609 1 98.62 360 GLY A O 1
ATOM 2667 N N . LEU A 1 361 ? 8.359 -26.719 -24.031 1 98.5 361 LEU A N 1
ATOM 2668 C CA . LEU A 1 361 ? 8.734 -25.531 -24.781 1 98.5 361 LEU A CA 1
ATOM 2669 C C . LEU A 1 361 ? 10.242 -25.469 -25 1 98.5 361 LEU A C 1
ATOM 2671 O O . LEU A 1 361 ? 10.711 -25.062 -26.062 1 98.5 361 LEU A O 1
ATOM 2675 N N . ASP A 1 362 ? 10.977 -25.891 -23.984 1 98.31 362 ASP A N 1
ATOM 2676 C CA . ASP A 1 362 ? 12.43 -25.906 -24.094 1 98.31 362 ASP A CA 1
ATOM 2677 C C . ASP A 1 362 ? 12.891 -26.891 -25.172 1 98.31 362 ASP A C 1
ATOM 2679 O O . ASP A 1 362 ? 13.797 -26.578 -25.953 1 98.31 362 ASP A O 1
ATOM 2683 N N . LEU A 1 363 ? 12.297 -28.047 -25.203 1 97.94 363 LEU A N 1
ATOM 2684 C CA . LEU A 1 363 ? 12.68 -29.125 -26.125 1 97.94 363 LEU A CA 1
ATOM 2685 C C . LEU A 1 363 ? 12.281 -28.781 -27.547 1 97.94 363 LEU A C 1
ATOM 2687 O O . LEU A 1 363 ? 12.883 -29.281 -28.5 1 97.94 363 LEU A O 1
ATOM 2691 N N . THR A 1 364 ? 11.328 -27.938 -27.75 1 97.75 364 THR A N 1
ATOM 2692 C CA . THR A 1 364 ? 10.797 -27.703 -29.078 1 97.75 364 THR A CA 1
ATOM 2693 C C . THR A 1 364 ? 11.352 -26.406 -29.672 1 97.75 364 THR A C 1
ATOM 2695 O O . THR A 1 364 ? 11.977 -26.422 -30.734 1 97.75 364 THR A O 1
ATOM 2698 N N . ILE A 1 365 ? 11.211 -25.25 -28.922 1 97.12 365 ILE A N 1
ATOM 2699 C CA . ILE A 1 365 ? 11.57 -23.969 -29.531 1 97.12 365 ILE A CA 1
ATOM 2700 C C . ILE A 1 365 ? 12.641 -23.281 -28.688 1 97.12 365 ILE A C 1
ATOM 2702 O O . ILE A 1 365 ? 13.164 -22.234 -29.078 1 97.12 365 ILE A O 1
ATOM 2706 N N . GLY A 1 366 ? 13 -23.922 -27.625 1 97.81 366 GLY A N 1
ATOM 2707 C CA . GLY A 1 366 ? 14.023 -23.328 -26.781 1 97.81 366 GLY A CA 1
ATOM 2708 C C . GLY A 1 366 ? 13.5 -22.203 -25.906 1 97.81 366 GLY A C 1
ATOM 2709 O O . GLY A 1 366 ? 12.75 -21.344 -26.375 1 97.81 366 GLY A O 1
ATOM 2710 N N . LEU A 1 367 ? 13.961 -22.125 -24.625 1 98.06 367 LEU A N 1
ATOM 2711 C CA . LEU A 1 367 ? 13.438 -21.172 -23.656 1 98.06 367 LEU A CA 1
ATOM 2712 C C . LEU A 1 367 ? 14.375 -19.984 -23.516 1 98.06 367 LEU A C 1
ATOM 2714 O O . LEU A 1 367 ? 13.93 -18.875 -23.203 1 98.06 367 LEU A O 1
ATOM 2718 N N . ARG A 1 368 ? 15.648 -20.234 -23.656 1 98.38 368 ARG A N 1
ATOM 2719 C CA . ARG A 1 368 ? 16.672 -19.297 -23.203 1 98.38 368 ARG A CA 1
ATOM 2720 C C . ARG A 1 368 ? 17.25 -18.516 -24.375 1 98.38 368 ARG A C 1
ATOM 2722 O O . ARG A 1 368 ? 17.422 -19.047 -25.469 1 98.38 368 ARG A O 1
ATOM 2729 N N . VAL A 1 369 ? 17.562 -17.266 -24.109 1 98.06 369 VAL A N 1
ATOM 2730 C CA . VAL A 1 369 ? 18.25 -16.438 -25.094 1 98.06 369 VAL A CA 1
ATOM 2731 C C . VAL A 1 369 ? 19.703 -16.891 -25.234 1 98.06 369 VAL A C 1
ATOM 2733 O O . VAL A 1 369 ? 20.172 -17.703 -24.438 1 98.06 369 VAL A O 1
ATOM 2736 N N . SER A 1 370 ? 20.344 -16.359 -26.25 1 97.75 370 SER A N 1
ATOM 2737 C CA . SER A 1 370 ? 21.75 -16.719 -26.438 1 97.75 370 SER A CA 1
ATOM 2738 C C . SER A 1 370 ? 22.625 -16.156 -25.312 1 97.75 370 SER A C 1
ATOM 2740 O O . SER A 1 370 ? 22.25 -15.164 -24.672 1 97.75 370 SER A O 1
ATOM 2742 N N . GLU A 1 371 ? 23.734 -16.828 -25.078 1 97.31 371 GLU A N 1
ATOM 2743 C CA . GLU A 1 371 ? 24.672 -16.359 -24.062 1 97.31 371 GLU A CA 1
ATOM 2744 C C . GLU A 1 371 ? 25.109 -14.93 -24.328 1 97.31 371 GLU A C 1
ATOM 2746 O O . GLU A 1 371 ? 25.234 -14.133 -23.391 1 97.31 371 GLU A O 1
ATOM 2751 N N . GLU A 1 372 ? 25.328 -14.609 -25.547 1 97.19 372 GLU A N 1
ATOM 2752 C CA . GLU A 1 372 ? 25.766 -13.273 -25.938 1 97.19 372 GLU A CA 1
ATOM 2753 C C . GLU A 1 372 ? 24.688 -12.234 -25.609 1 97.19 372 GLU A C 1
ATOM 2755 O O . GLU A 1 372 ? 25 -11.164 -25.078 1 97.19 372 GLU A O 1
ATOM 2760 N N . ALA A 1 373 ? 23.516 -12.547 -25.938 1 96.81 373 ALA A N 1
ATOM 2761 C CA . ALA A 1 373 ? 22.406 -11.633 -25.672 1 96.81 373 ALA A CA 1
ATOM 2762 C C . ALA A 1 373 ? 22.219 -11.398 -24.188 1 96.81 373 ALA A C 1
ATOM 2764 O O . ALA A 1 373 ? 21.969 -10.273 -23.75 1 96.81 373 ALA A O 1
ATOM 2765 N N . GLU A 1 374 ? 22.344 -12.461 -23.438 1 97.12 374 GLU A N 1
ATOM 2766 C CA . GLU A 1 374 ? 22.188 -12.367 -22 1 97.12 374 GLU A CA 1
ATOM 2767 C C . GLU A 1 374 ? 23.281 -11.492 -21.391 1 97.12 374 GLU A C 1
ATOM 2769 O O . GLU A 1 374 ? 23.016 -10.695 -20.484 1 97.12 374 GLU A O 1
ATOM 2774 N N . LYS A 1 375 ? 24.5 -11.602 -21.859 1 95.75 375 LYS A N 1
ATOM 2775 C CA . LYS A 1 375 ? 25.641 -10.836 -21.344 1 95.75 375 LYS A CA 1
ATOM 2776 C C . LYS A 1 375 ? 25.5 -9.352 -21.672 1 95.75 375 LYS A C 1
ATOM 2778 O O . LYS A 1 375 ? 25.781 -8.492 -20.844 1 95.75 375 LYS A O 1
ATOM 2783 N N . VAL A 1 376 ? 25.047 -9.078 -22.828 1 94.31 376 VAL A N 1
ATOM 2784 C CA . VAL A 1 376 ? 24.906 -7.699 -23.297 1 94.31 376 VAL A CA 1
ATOM 2785 C C . VAL A 1 376 ? 23.719 -7.031 -22.625 1 94.31 376 VAL A C 1
ATOM 2787 O O . VAL A 1 376 ? 23.766 -5.836 -22.328 1 94.31 376 VAL A O 1
ATOM 2790 N N . GLY A 1 377 ? 22.703 -7.832 -22.406 1 95.06 377 GLY A N 1
ATOM 2791 C CA . GLY A 1 377 ? 21.406 -7.316 -21.953 1 95.06 377 GLY A CA 1
ATOM 2792 C C . GLY A 1 377 ? 20.344 -7.387 -23.031 1 95.06 377 GLY A C 1
ATOM 2793 O O . GLY A 1 377 ? 20.578 -7.062 -24.188 1 95.06 377 GLY A O 1
ATOM 2794 N N . LEU A 1 378 ? 19.219 -7.707 -22.656 1 95.88 378 LEU A N 1
ATOM 2795 C CA . LEU A 1 378 ? 18.172 -8.039 -23.609 1 95.88 378 LEU A CA 1
ATOM 2796 C C . LEU A 1 378 ? 17.562 -6.773 -24.219 1 95.88 378 LEU A C 1
ATOM 2798 O O . LEU A 1 378 ? 17.016 -6.809 -25.328 1 95.88 378 LEU A O 1
ATOM 2802 N N . ASP A 1 379 ? 17.625 -5.645 -23.5 1 94.31 379 ASP A N 1
ATOM 2803 C CA . ASP A 1 379 ? 17.141 -4.383 -24.062 1 94.31 379 ASP A CA 1
ATOM 2804 C C . ASP A 1 379 ? 17.859 -4.043 -25.359 1 94.31 379 ASP A C 1
ATOM 2806 O O . ASP A 1 379 ? 17.219 -3.781 -26.375 1 94.31 379 ASP A O 1
ATOM 2810 N N . THR A 1 380 ? 19.125 -4.168 -25.281 1 93.06 380 THR A N 1
ATOM 2811 C CA . THR A 1 380 ? 19.922 -3.811 -26.438 1 93.06 380 THR A CA 1
ATOM 2812 C C . THR A 1 380 ? 20 -4.973 -27.422 1 93.06 380 THR A C 1
ATOM 2814 O O . THR A 1 380 ? 19.781 -4.789 -28.625 1 93.06 380 THR A O 1
ATOM 2817 N N . ALA A 1 381 ? 20.266 -6.145 -26.953 1 94.62 381 ALA A N 1
ATOM 2818 C CA . ALA A 1 381 ? 20.547 -7.297 -27.812 1 94.62 381 ALA A CA 1
ATOM 2819 C C . ALA A 1 381 ? 19.312 -7.723 -28.594 1 94.62 381 ALA A C 1
ATOM 2821 O O . ALA A 1 381 ? 19.422 -8.195 -29.734 1 94.62 381 ALA A O 1
ATOM 2822 N N . ILE A 1 382 ? 18.141 -7.543 -28.047 1 94.25 382 ILE A N 1
ATOM 2823 C CA . ILE A 1 382 ? 16.938 -8.078 -28.672 1 94.25 382 ILE A CA 1
ATOM 2824 C C . ILE A 1 382 ? 16.031 -6.934 -29.109 1 94.25 382 ILE A C 1
ATOM 2826 O O . ILE A 1 382 ? 15.617 -6.867 -30.281 1 94.25 382 ILE A O 1
ATOM 2830 N N . LEU A 1 383 ? 15.758 -5.934 -28.219 1 93.75 383 LEU A N 1
ATOM 2831 C CA . LEU A 1 383 ? 14.797 -4.875 -28.516 1 93.75 383 LEU A CA 1
ATOM 2832 C C . LEU A 1 383 ? 15.477 -3.709 -29.234 1 93.75 383 LEU A C 1
ATOM 2834 O O . LEU A 1 383 ? 14.805 -2.838 -29.781 1 93.75 383 LEU A O 1
ATOM 2838 N N . GLN A 1 384 ? 16.828 -3.672 -29.188 1 90.81 384 GLN A N 1
ATOM 2839 C CA . GLN A 1 384 ? 17.594 -2.6 -29.797 1 90.81 384 GLN A CA 1
ATOM 2840 C C . GLN A 1 384 ? 17.234 -1.243 -29.203 1 90.81 384 GLN A C 1
ATOM 2842 O O . GLN A 1 384 ? 17 -0.281 -29.938 1 90.81 384 GLN A O 1
ATOM 2847 N N . THR A 1 385 ? 17.156 -1.218 -27.812 1 88.31 385 THR A N 1
ATOM 2848 C CA . THR A 1 385 ? 16.859 -0.002 -27.062 1 88.31 385 THR A CA 1
ATOM 2849 C C . THR A 1 385 ? 17.516 -0.039 -25.688 1 88.31 385 THR A C 1
ATOM 2851 O O . THR A 1 385 ? 18.219 -1.002 -25.344 1 88.31 385 THR A O 1
ATOM 2854 N N . THR A 1 386 ? 17.516 1.172 -24.953 1 83.19 386 THR A N 1
ATOM 2855 C CA . THR A 1 386 ? 17.969 1.263 -23.578 1 83.19 386 THR A CA 1
ATOM 2856 C C . THR A 1 386 ? 16.859 1.812 -22.672 1 83.19 386 THR A C 1
ATOM 2858 O O . THR A 1 386 ? 16.078 2.662 -23.109 1 83.19 386 THR A O 1
ATOM 2861 N N . ALA A 1 387 ? 16.891 1.318 -21.516 1 83.19 387 ALA A N 1
ATOM 2862 C CA . ALA A 1 387 ? 15.844 1.768 -20.594 1 83.19 387 ALA A CA 1
ATOM 2863 C C . ALA A 1 387 ? 16.125 3.18 -20.078 1 83.19 387 ALA A C 1
ATOM 2865 O O . ALA A 1 387 ? 15.203 3.945 -19.812 1 83.19 387 ALA A O 1
ATOM 2866 N N . TYR A 1 388 ? 17.359 3.457 -19.844 1 79.31 388 TYR A N 1
ATOM 2867 C CA . TYR A 1 388 ? 17.797 4.734 -19.297 1 79.31 388 TYR A CA 1
ATOM 2868 C C . TYR A 1 388 ? 18.812 5.402 -20.203 1 79.31 388 TYR A C 1
ATOM 2870 O O . TYR A 1 388 ? 19.781 4.77 -20.625 1 79.31 388 TYR A O 1
ATOM 2878 N N . SER A 1 389 ? 18.531 6.523 -20.719 1 66.94 389 SER A N 1
ATOM 2879 C CA . SER A 1 389 ? 19.484 7.234 -21.562 1 66.94 389 SER A CA 1
ATOM 2880 C C . SER A 1 389 ? 20.156 8.375 -20.812 1 66.94 389 SER A C 1
ATOM 2882 O O . SER A 1 389 ? 19.5 9.102 -20.047 1 66.94 389 SER A O 1
ATOM 2884 N N . GLU A 1 390 ? 21.516 8.172 -20.438 1 59.84 390 GLU A N 1
ATOM 2885 C CA . GLU A 1 390 ? 22.297 9.203 -19.766 1 59.84 390 GLU A CA 1
ATOM 2886 C C . GLU A 1 390 ? 22.438 10.445 -20.641 1 59.84 390 GLU A C 1
ATOM 2888 O O . GLU A 1 390 ? 22.797 11.523 -20.156 1 59.84 390 GLU A O 1
ATOM 2893 N N . GLU A 1 391 ? 22.344 10.383 -22.031 1 45.56 391 GLU A N 1
ATOM 2894 C CA . GLU A 1 391 ? 22.625 11.594 -22.812 1 45.56 391 GLU A CA 1
ATOM 2895 C C . GLU A 1 391 ? 21.5 12.625 -22.656 1 45.56 391 GLU A C 1
ATOM 2897 O O . GLU A 1 391 ? 20.328 12.258 -22.516 1 45.56 391 GLU A O 1
ATOM 2902 N N . MET B 1 1 ? -23.719 11.617 21.516 1 28.52 1 MET B N 1
ATOM 2903 C CA . MET B 1 1 ? -23.297 10.25 21.234 1 28.52 1 MET B CA 1
ATOM 2904 C C . MET B 1 1 ? -23.188 10.016 19.734 1 28.52 1 MET B C 1
ATOM 2906 O O . MET B 1 1 ? -24.062 10.414 18.953 1 28.52 1 MET B O 1
ATOM 2910 N N . PHE B 1 2 ? -21.984 9.984 19.281 1 37.56 2 PHE B N 1
ATOM 2911 C CA . PHE B 1 2 ? -21.828 9.656 17.875 1 37.56 2 PHE B CA 1
ATOM 2912 C C . PHE B 1 2 ? -22.781 8.523 17.484 1 37.56 2 PHE B C 1
ATOM 2914 O O . PHE B 1 2 ? -22.672 7.406 17.984 1 37.56 2 PHE B O 1
ATOM 2921 N N . GLU B 1 3 ? -23.984 8.867 17.391 1 41.41 3 GLU B N 1
ATOM 2922 C CA . GLU B 1 3 ? -24.953 7.848 16.969 1 41.41 3 GLU B CA 1
ATOM 2923 C C . GLU B 1 3 ? -24.484 7.121 15.711 1 41.41 3 GLU B C 1
ATOM 2925 O O . GLU B 1 3 ? -24.328 7.742 14.656 1 41.41 3 GLU B O 1
ATOM 2930 N N . VAL B 1 4 ? -23.875 6.113 15.938 1 49.69 4 VAL B N 1
ATOM 2931 C CA . VAL B 1 4 ? -23.469 5.301 14.797 1 49.69 4 VAL B CA 1
ATOM 2932 C C . VAL B 1 4 ? -24.703 4.746 14.094 1 49.69 4 VAL B C 1
ATOM 2934 O O . VAL B 1 4 ? -25.438 3.949 14.664 1 49.69 4 VAL B O 1
ATOM 2937 N N . LYS B 1 5 ? -25.312 5.594 13.227 1 59.41 5 LYS B N 1
ATOM 2938 C CA . LYS B 1 5 ? -26.391 5.086 12.391 1 59.41 5 LYS B CA 1
ATOM 2939 C C . LYS B 1 5 ? -26.016 3.762 11.734 1 59.41 5 LYS B C 1
ATOM 2941 O O . LYS B 1 5 ? -24.859 3.572 11.328 1 59.41 5 LYS B O 1
ATOM 2946 N N . HIS B 1 6 ? -26.891 2.84 11.82 1 77.75 6 HIS B N 1
ATOM 2947 C CA . HIS B 1 6 ? -26.672 1.528 11.227 1 77.75 6 HIS B CA 1
ATOM 2948 C C . HIS B 1 6 ? -26.391 1.645 9.734 1 77.75 6 HIS B C 1
ATOM 2950 O O . HIS B 1 6 ? -27.156 2.258 8.992 1 77.75 6 HIS B O 1
ATOM 2956 N N . MET B 1 7 ? -25.219 1.232 9.398 1 87.75 7 MET B N 1
ATOM 2957 C CA . MET B 1 7 ? -24.797 1.288 8 1 87.75 7 MET B CA 1
ATOM 2958 C C . MET B 1 7 ? -25.391 0.135 7.203 1 87.75 7 MET B C 1
ATOM 2960 O O . MET B 1 7 ? -25.484 -0.988 7.703 1 87.75 7 MET B O 1
ATOM 2964 N N . ASP B 1 8 ? -25.891 0.522 5.98 1 91.19 8 ASP B N 1
ATOM 2965 C CA . ASP B 1 8 ? -26.219 -0.544 5.039 1 91.19 8 ASP B CA 1
ATOM 2966 C C . ASP B 1 8 ? -24.984 -1.023 4.297 1 91.19 8 ASP B C 1
ATOM 2968 O O . ASP B 1 8 ? -23.906 -0.426 4.418 1 91.19 8 ASP B O 1
ATOM 2972 N N . GLY B 1 9 ? -25.172 -2.109 3.594 1 92.88 9 GLY B N 1
ATOM 2973 C CA . GLY B 1 9 ? -24.031 -2.721 2.908 1 92.88 9 GLY B CA 1
ATOM 2974 C C . GLY B 1 9 ? -23.328 -1.772 1.957 1 92.88 9 GLY B C 1
ATOM 2975 O O . GLY B 1 9 ? -22.109 -1.796 1.846 1 92.88 9 GLY B O 1
ATOM 2976 N N . ILE B 1 10 ? -24.062 -0.938 1.322 1 93.19 10 ILE B N 1
ATOM 2977 C CA . ILE B 1 10 ? -23.5 -0.037 0.328 1 93.19 10 ILE B CA 1
ATOM 2978 C C . ILE B 1 10 ? -22.656 1.029 1.023 1 93.19 10 ILE B C 1
ATOM 2980 O O . ILE B 1 10 ? -21.625 1.471 0.486 1 93.19 10 ILE B O 1
ATOM 2984 N N . ASP B 1 11 ? -23.016 1.429 2.189 1 95.38 11 ASP B N 1
ATOM 2985 C CA . ASP B 1 11 ? -22.219 2.373 2.961 1 95.38 11 ASP B CA 1
ATOM 2986 C C . ASP B 1 11 ? -20.906 1.734 3.422 1 95.38 11 ASP B C 1
ATOM 2988 O O . ASP B 1 11 ? -19.859 2.391 3.445 1 95.38 11 ASP B O 1
ATOM 2992 N N . VAL B 1 12 ? -21.031 0.469 3.846 1 95.56 12 VAL B N 1
ATOM 2993 C CA . VAL B 1 12 ? -19.812 -0.25 4.227 1 95.56 12 VAL B CA 1
ATOM 2994 C C . VAL B 1 12 ? -18.844 -0.301 3.043 1 95.56 12 VAL B C 1
ATOM 2996 O O . VAL B 1 12 ? -17.672 0.001 3.189 1 95.56 12 VAL B O 1
ATOM 2999 N N . PHE B 1 13 ? -19.344 -0.637 1.854 1 95.25 13 PHE B N 1
ATOM 3000 C CA . PHE B 1 13 ? -18.516 -0.675 0.648 1 95.25 13 PHE B CA 1
ATOM 3001 C C . PHE B 1 13 ? -17.922 0.694 0.362 1 95.25 13 PHE B C 1
ATOM 3003 O O . PHE B 1 13 ? -16.75 0.795 -0.03 1 95.25 13 PHE B O 1
ATOM 3010 N N . PHE B 1 14 ? -18.75 1.724 0.501 1 95.31 14 PHE B N 1
ATOM 3011 C CA . PHE B 1 14 ? -18.297 3.1 0.328 1 95.31 14 PHE B CA 1
ATOM 3012 C C . PHE B 1 14 ? -17.094 3.391 1.218 1 95.31 14 PHE B C 1
ATOM 3014 O O . PHE B 1 14 ? -16.125 3.984 0.768 1 95.31 14 PHE B O 1
ATOM 3021 N N . PHE B 1 15 ? -17.062 2.928 2.461 1 96 15 PHE B N 1
ATOM 3022 C CA . PHE B 1 15 ? -15.945 3.121 3.381 1 96 15 PHE B CA 1
ATOM 3023 C C . PHE B 1 15 ? -14.734 2.311 2.941 1 96 15 PHE B C 1
ATOM 3025 O O . PHE B 1 15 ? -13.594 2.766 3.07 1 96 15 PHE B O 1
ATOM 3032 N N . MET B 1 16 ? -14.922 1.097 2.4 1 96.38 16 MET B N 1
ATOM 3033 C CA . MET B 1 16 ? -13.812 0.296 1.902 1 96.38 16 MET B CA 1
ATOM 3034 C C . MET B 1 16 ? -13.125 0.987 0.726 1 96.38 16 MET B C 1
ATOM 3036 O O . MET B 1 16 ? -11.898 0.991 0.631 1 96.38 16 MET B O 1
ATOM 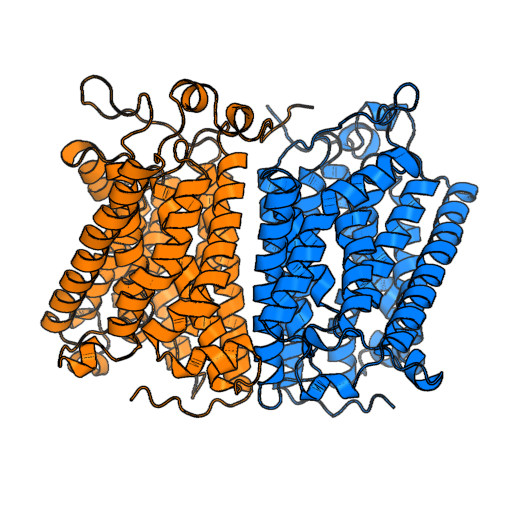3040 N N . TRP B 1 17 ? -13.93 1.52 -0.149 1 94.62 17 TRP B N 1
ATOM 3041 C CA . TRP B 1 17 ? -13.406 2.285 -1.277 1 94.62 17 TRP B CA 1
ATOM 3042 C C . TRP B 1 17 ? -12.531 3.439 -0.795 1 94.62 17 TRP B C 1
ATOM 3044 O O . TRP B 1 17 ? -11.391 3.584 -1.229 1 94.62 17 TRP B O 1
ATOM 3054 N N . ALA B 1 18 ? -13.07 4.215 0.105 1 97.19 18 ALA B N 1
ATOM 3055 C CA . ALA B 1 18 ? -12.352 5.371 0.625 1 97.19 18 ALA B CA 1
ATOM 3056 C C . ALA B 1 18 ? -11.062 4.949 1.324 1 97.19 18 ALA B C 1
ATOM 3058 O O . ALA B 1 18 ? -10 5.512 1.068 1 97.19 18 ALA B O 1
ATOM 3059 N N . ALA B 1 19 ? -11.164 3.939 2.189 1 97.5 19 ALA B N 1
ATOM 3060 C CA . ALA B 1 19 ? -10.008 3.455 2.947 1 97.5 19 ALA B CA 1
ATOM 3061 C C . ALA B 1 19 ? -8.898 2.98 2.014 1 97.5 19 ALA B C 1
ATOM 3063 O O . ALA B 1 19 ? -7.719 3.217 2.273 1 97.5 19 ALA B O 1
ATOM 3064 N N . SER B 1 20 ? -9.234 2.332 0.952 1 96.75 20 SER B N 1
ATOM 3065 C CA . SER B 1 20 ? -8.234 1.84 0.009 1 96.75 20 SER B CA 1
ATOM 3066 C C . SER B 1 20 ? -7.496 2.99 -0.66 1 96.75 20 SER B C 1
ATOM 3068 O O . SER B 1 20 ? -6.281 2.916 -0.868 1 96.75 20 SER B O 1
ATOM 3070 N N . LEU B 1 21 ? -8.18 4.043 -1.02 1 96.44 21 LEU B N 1
ATOM 3071 C CA . LEU B 1 21 ? -7.543 5.199 -1.64 1 96.44 21 LEU B CA 1
ATOM 3072 C C . LEU B 1 21 ? -6.633 5.914 -0.647 1 96.44 21 LEU B C 1
ATOM 3074 O O . LEU B 1 21 ? -5.535 6.352 -1.007 1 96.44 21 LEU B O 1
ATOM 3078 N N . ILE B 1 22 ? -7.102 6.035 0.598 1 97.69 22 ILE B N 1
ATOM 3079 C CA . ILE B 1 22 ? -6.27 6.672 1.615 1 97.69 22 ILE B CA 1
ATOM 3080 C C . ILE B 1 22 ? -5.023 5.828 1.865 1 97.69 22 ILE B C 1
ATOM 3082 O O . ILE B 1 22 ? -3.924 6.367 2.027 1 97.69 22 ILE B O 1
ATOM 3086 N N . PHE B 1 23 ? -5.141 4.516 1.916 1 97.81 23 PHE B N 1
ATOM 3087 C CA . PHE B 1 23 ? -3.982 3.639 2.025 1 97.81 23 PHE B CA 1
ATOM 3088 C C . PHE B 1 23 ? -2.973 3.936 0.924 1 97.81 23 PHE B C 1
ATOM 3090 O O . PHE B 1 23 ? -1.768 3.99 1.179 1 97.81 23 PHE B O 1
ATOM 3097 N N . PHE B 1 24 ? -3.428 4.098 -0.299 1 97.12 24 PHE B N 1
ATOM 3098 C CA . PHE B 1 24 ? -2.568 4.262 -1.467 1 97.12 24 PHE B CA 1
ATOM 3099 C C . PHE B 1 24 ? -1.768 5.555 -1.37 1 97.12 24 PHE B C 1
ATOM 3101 O O . PHE B 1 24 ? -0.718 5.691 -2.004 1 97.12 24 PHE B O 1
ATOM 3108 N N . MET B 1 25 ? -2.225 6.504 -0.572 1 97.44 25 MET B N 1
ATOM 3109 C CA . MET B 1 25 ? -1.488 7.742 -0.346 1 97.44 25 MET B CA 1
ATOM 3110 C C . MET B 1 25 ? -0.102 7.457 0.221 1 97.44 25 MET B C 1
ATOM 3112 O O . MET B 1 25 ? 0.823 8.25 0.044 1 97.44 25 MET B O 1
ATOM 3116 N N . LYS B 1 26 ? 0.034 6.301 0.901 1 97.12 26 LYS B N 1
ATOM 3117 C CA . LYS B 1 26 ? 1.346 5.949 1.436 1 97.12 26 LYS B CA 1
ATOM 3118 C C . LYS B 1 26 ? 2.389 5.871 0.325 1 97.12 26 LYS B C 1
ATOM 3120 O O . LYS B 1 26 ? 3.529 6.301 0.506 1 97.12 26 LYS B O 1
ATOM 3125 N N . ALA B 1 27 ? 2.012 5.312 -0.828 1 96.62 27 ALA B N 1
ATOM 3126 C CA . ALA B 1 27 ? 2.904 5.293 -1.984 1 96.62 27 ALA B CA 1
ATOM 3127 C C . ALA B 1 27 ? 3.246 6.711 -2.436 1 96.62 27 ALA B C 1
ATOM 3129 O O . ALA B 1 27 ? 4.371 6.98 -2.859 1 96.62 27 ALA B O 1
ATOM 3130 N N . GLY B 1 28 ? 2.297 7.582 -2.369 1 97.44 28 GLY B N 1
ATOM 3131 C CA . GLY B 1 28 ? 2.527 8.977 -2.713 1 97.44 28 GLY B CA 1
ATOM 3132 C C . GLY B 1 28 ? 3.502 9.672 -1.777 1 97.44 28 GLY B C 1
ATOM 3133 O O . GLY B 1 28 ? 4.383 10.406 -2.225 1 97.44 28 GLY B O 1
ATOM 3134 N N . PHE B 1 29 ? 3.342 9.406 -0.484 1 97.31 29 PHE B N 1
ATOM 3135 C CA . PHE B 1 29 ? 4.258 9.977 0.497 1 97.31 29 PHE B CA 1
ATOM 3136 C C . PHE B 1 29 ? 5.688 9.508 0.237 1 97.31 29 PHE B C 1
ATOM 3138 O O . PHE B 1 29 ? 6.625 10.305 0.287 1 97.31 29 PHE B O 1
ATOM 3145 N N . ILE B 1 30 ? 5.848 8.234 -0.021 1 96.62 30 ILE B N 1
ATOM 3146 C CA . ILE B 1 30 ? 7.176 7.691 -0.281 1 96.62 30 ILE B CA 1
ATOM 3147 C C . ILE B 1 30 ? 7.789 8.383 -1.493 1 96.62 30 ILE B C 1
ATOM 3149 O O . ILE B 1 30 ? 8.883 8.945 -1.406 1 96.62 30 ILE B O 1
ATOM 3153 N N . ALA B 1 31 ? 7.051 8.422 -2.604 1 96 31 ALA B N 1
ATOM 3154 C CA . ALA B 1 31 ? 7.566 8.977 -3.852 1 96 31 ALA B CA 1
ATOM 3155 C C . ALA B 1 31 ? 7.863 10.469 -3.707 1 96 31 ALA B C 1
ATOM 3157 O O . ALA B 1 31 ? 8.938 10.938 -4.094 1 96 31 ALA B O 1
ATOM 3158 N N . LEU B 1 32 ? 6.961 11.188 -3.08 1 95.5 32 LEU B N 1
ATOM 3159 C CA . LEU B 1 32 ? 7.133 12.625 -2.902 1 95.5 32 LEU B CA 1
ATOM 3160 C C . LEU B 1 32 ? 8.359 12.93 -2.045 1 95.5 32 LEU B C 1
ATOM 3162 O O . LEU B 1 32 ? 9.172 13.781 -2.395 1 95.5 32 LEU B O 1
ATOM 3166 N N . GLU B 1 33 ? 8.555 12.203 -0.987 1 96.06 33 GLU B N 1
ATOM 3167 C CA . GLU B 1 33 ? 9.609 12.5 -0.024 1 96.06 33 GLU B CA 1
ATOM 3168 C C . GLU B 1 33 ? 10.977 12.055 -0.547 1 96.06 33 GLU B C 1
ATOM 3170 O O . GLU B 1 33 ? 11.945 12.82 -0.509 1 96.06 33 GLU B O 1
ATOM 3175 N N . ILE B 1 34 ? 11.062 10.852 -1.094 1 94.25 34 ILE B N 1
ATOM 3176 C CA . ILE B 1 34 ? 12.375 10.367 -1.496 1 94.25 34 ILE B CA 1
ATOM 3177 C C . ILE B 1 34 ? 12.906 11.219 -2.648 1 94.25 34 ILE B C 1
ATOM 3179 O O . ILE B 1 34 ? 14.125 11.367 -2.809 1 94.25 34 ILE B O 1
ATOM 3183 N N . GLY B 1 35 ? 12.039 11.812 -3.439 1 93.5 35 GLY B N 1
ATOM 3184 C CA . GLY B 1 35 ? 12.492 12.656 -4.531 1 93.5 35 GLY B CA 1
ATOM 3185 C C . GLY B 1 35 ? 13.094 13.969 -4.059 1 93.5 35 GLY B C 1
ATOM 3186 O O . GLY B 1 35 ? 13.781 14.648 -4.816 1 93.5 35 GLY B O 1
ATOM 3187 N N . GLN B 1 36 ? 12.938 14.289 -2.766 1 92.19 36 GLN B N 1
ATOM 3188 C CA . GLN B 1 36 ? 13.258 15.625 -2.279 1 92.19 36 GLN B CA 1
ATOM 3189 C C . GLN B 1 36 ? 14.539 15.617 -1.453 1 92.19 36 GLN B C 1
ATOM 3191 O O . GLN B 1 36 ? 14.906 16.641 -0.864 1 92.19 36 GLN B O 1
ATOM 3196 N N . PHE B 1 37 ? 15.305 14.453 -1.342 1 90.25 37 PHE B N 1
ATOM 3197 C CA . PHE B 1 37 ? 16.562 14.453 -0.597 1 90.25 37 PHE B CA 1
ATOM 3198 C C . PHE B 1 37 ? 17.594 13.57 -1.278 1 90.25 37 PHE B C 1
ATOM 3200 O O . PHE B 1 37 ? 17.422 13.188 -2.438 1 90.25 37 PHE B O 1
ATOM 3207 N N . ARG B 1 38 ? 18.766 13.477 -0.617 1 91.62 38 ARG B N 1
ATOM 3208 C CA . ARG B 1 38 ? 19.938 12.898 -1.252 1 91.62 38 ARG B CA 1
ATOM 3209 C C . ARG B 1 38 ? 19.734 11.414 -1.536 1 91.62 38 ARG B C 1
ATOM 3211 O O . ARG B 1 38 ? 19.172 10.688 -0.711 1 91.62 38 ARG B O 1
ATOM 3218 N N . ALA B 1 39 ? 20.172 10.93 -2.592 1 93.69 39 ALA B N 1
ATOM 3219 C CA . ALA B 1 39 ? 19.969 9.578 -3.107 1 93.69 39 ALA B CA 1
ATOM 3220 C C . ALA B 1 39 ? 20.516 8.531 -2.139 1 93.69 39 ALA B C 1
ATOM 3222 O O . ALA B 1 39 ? 20 7.422 -2.051 1 93.69 39 ALA B O 1
ATOM 3223 N N . LYS B 1 40 ? 21.516 8.836 -1.368 1 94.62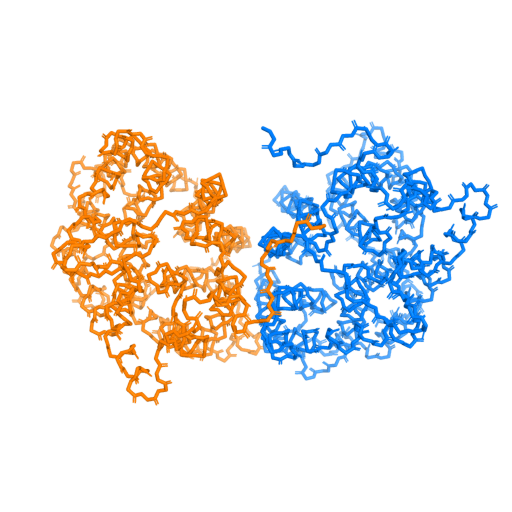 40 LYS B N 1
ATOM 3224 C CA . LYS B 1 40 ? 22.234 7.883 -0.525 1 94.62 40 LYS B CA 1
ATOM 3225 C C . LYS B 1 40 ? 21.406 7.488 0.689 1 94.62 40 LYS B C 1
ATOM 3227 O O . LYS B 1 40 ? 21.844 6.695 1.524 1 94.62 40 LYS B O 1
ATOM 3232 N N . ASN B 1 41 ? 20.109 8.023 0.792 1 96.38 41 ASN B N 1
ATOM 3233 C CA . ASN B 1 41 ? 19.266 7.762 1.95 1 96.38 41 ASN B CA 1
ATOM 3234 C C . ASN B 1 41 ? 17.922 7.18 1.537 1 96.38 41 ASN B C 1
ATOM 3236 O O . ASN B 1 41 ? 17.031 7.016 2.371 1 96.38 41 ASN B O 1
ATOM 3240 N N . VAL B 1 42 ? 17.766 6.84 0.309 1 95.5 42 VAL B N 1
ATOM 3241 C CA . VAL B 1 42 ? 16.469 6.531 -0.274 1 95.5 42 VAL B CA 1
ATOM 3242 C C . VAL B 1 42 ? 15.969 5.188 0.257 1 95.5 42 VAL B C 1
ATOM 3244 O O . VAL B 1 42 ? 14.82 5.074 0.698 1 95.5 42 VAL B O 1
ATOM 3247 N N . SER B 1 43 ? 16.766 4.156 0.234 1 95.56 43 SER B N 1
ATOM 3248 C CA . SER B 1 43 ? 16.359 2.836 0.709 1 95.56 43 SER B CA 1
ATOM 3249 C C . SER B 1 43 ? 16 2.867 2.191 1 95.56 43 SER B C 1
ATOM 3251 O O . SER B 1 43 ? 15.047 2.219 2.615 1 95.56 43 SER B O 1
ATOM 3253 N N . TYR B 1 44 ? 16.812 3.588 2.9 1 96.88 44 TYR B N 1
ATOM 3254 C CA . TYR B 1 44 ? 16.578 3.746 4.332 1 96.88 44 TYR B CA 1
ATOM 3255 C C . TYR B 1 44 ? 15.211 4.359 4.602 1 96.88 44 TYR B C 1
ATOM 3257 O O . TYR B 1 44 ? 14.469 3.887 5.469 1 96.88 44 TYR B O 1
ATOM 3265 N N . HIS B 1 45 ? 14.844 5.359 3.863 1 96.88 45 HIS B N 1
ATOM 3266 C CA . HIS B 1 45 ? 13.562 6.039 4.016 1 96.88 45 HIS B CA 1
ATOM 3267 C C . HIS B 1 45 ? 12.398 5.105 3.688 1 96.88 45 HIS B C 1
ATOM 3269 O O . HIS B 1 45 ? 11.344 5.164 4.328 1 96.88 45 HIS B O 1
ATOM 3275 N N . CYS B 1 46 ? 12.531 4.262 2.719 1 96.56 46 CYS B N 1
ATOM 3276 C CA . CYS B 1 46 ? 11.516 3.266 2.377 1 96.56 46 CYS B CA 1
ATOM 3277 C C . CYS B 1 46 ? 11.219 2.363 3.566 1 96.56 46 CYS B C 1
ATOM 3279 O O . CYS B 1 46 ? 10.055 2.064 3.848 1 96.56 46 CYS B O 1
ATOM 3281 N N . VAL B 1 47 ? 12.234 1.941 4.242 1 97.31 47 VAL B N 1
ATOM 3282 C CA . VAL B 1 47 ? 12.078 1.085 5.414 1 97.31 47 VAL B CA 1
ATOM 3283 C C . VAL B 1 47 ? 11.305 1.832 6.5 1 97.31 47 VAL B C 1
ATOM 3285 O O . VAL B 1 47 ? 10.391 1.274 7.117 1 97.31 47 VAL B O 1
ATOM 3288 N N . LEU B 1 48 ? 11.656 3.104 6.754 1 97.88 48 LEU B N 1
ATOM 3289 C CA . LEU B 1 48 ? 10.945 3.902 7.742 1 97.88 48 LEU B CA 1
ATOM 3290 C C . LEU B 1 48 ? 9.453 3.951 7.43 1 97.88 48 LEU B C 1
ATOM 3292 O O . LEU B 1 48 ? 8.617 3.809 8.328 1 97.88 48 LEU B O 1
ATOM 3296 N N . LYS B 1 49 ? 9.125 4.129 6.141 1 97.69 49 LYS B N 1
ATOM 3297 C CA . LYS B 1 49 ? 7.738 4.266 5.711 1 97.69 49 LYS B CA 1
ATOM 3298 C C . LYS B 1 49 ? 6.977 2.955 5.891 1 97.69 49 LYS B C 1
ATOM 3300 O O . LYS B 1 49 ? 5.805 2.961 6.277 1 97.69 49 LYS B O 1
ATOM 3305 N N . LEU B 1 50 ? 7.629 1.891 5.617 1 97.75 50 LEU B N 1
ATOM 3306 C CA . LEU B 1 50 ? 7.016 0.586 5.832 1 97.75 50 LEU B CA 1
ATOM 3307 C C . LEU B 1 50 ? 6.781 0.332 7.316 1 97.75 50 LEU B C 1
ATOM 3309 O O . LEU B 1 50 ? 5.688 -0.081 7.715 1 97.75 50 LEU B O 1
ATOM 3313 N N . LEU B 1 51 ? 7.699 0.656 8.117 1 97.38 51 LEU B N 1
ATOM 3314 C CA . LEU B 1 51 ? 7.652 0.323 9.531 1 97.38 51 LEU B CA 1
ATOM 3315 C C . LEU B 1 51 ? 6.66 1.22 10.273 1 97.38 51 LEU B C 1
ATOM 3317 O O . LEU B 1 51 ? 6.004 0.78 11.219 1 97.38 51 LEU B O 1
ATOM 3321 N N . ASP B 1 52 ? 6.59 2.467 9.883 1 97.88 52 ASP B N 1
ATOM 3322 C CA . ASP B 1 52 ? 5.641 3.309 10.602 1 97.88 52 ASP B CA 1
ATOM 3323 C C . ASP B 1 52 ? 4.199 2.941 10.25 1 97.88 52 ASP B C 1
ATOM 3325 O O . ASP B 1 52 ? 3.291 3.105 11.062 1 97.88 52 ASP B O 1
ATOM 3329 N N . LEU B 1 53 ? 3.996 2.424 9.023 1 97.94 53 LEU B N 1
ATOM 3330 C CA . LEU B 1 53 ? 2.68 1.919 8.648 1 97.94 53 LEU B CA 1
ATOM 3331 C C . LEU B 1 53 ? 2.268 0.755 9.539 1 97.94 53 LEU B C 1
ATOM 3333 O O . LEU B 1 53 ? 1.163 0.75 10.094 1 97.94 53 LEU B O 1
ATOM 3337 N N . ALA B 1 54 ? 3.15 -0.19 9.68 1 98.25 54 ALA B N 1
ATOM 3338 C CA . ALA B 1 54 ? 2.889 -1.348 10.531 1 98.25 54 ALA B CA 1
ATOM 3339 C C . ALA B 1 54 ? 2.672 -0.923 11.984 1 98.25 54 ALA B C 1
ATOM 3341 O O . ALA B 1 54 ? 1.771 -1.431 12.656 1 98.25 54 ALA B O 1
ATOM 3342 N N . ALA B 1 55 ? 3.467 0.007 12.461 1 98.31 55 ALA B N 1
ATOM 3343 C CA . ALA B 1 55 ? 3.363 0.492 13.836 1 98.31 55 ALA B CA 1
ATOM 3344 C C . ALA B 1 55 ? 1.974 1.058 14.117 1 98.31 55 ALA B C 1
ATOM 3346 O O . ALA B 1 55 ? 1.353 0.725 15.125 1 98.31 55 ALA B O 1
ATOM 3347 N N . VAL B 1 56 ? 1.507 1.865 13.211 1 98.56 56 VAL B N 1
ATOM 3348 C CA . VAL B 1 56 ? 0.231 2.539 13.438 1 98.56 56 VAL B CA 1
ATOM 3349 C C . VAL B 1 56 ? -0.905 1.52 13.398 1 98.56 56 VAL B C 1
ATOM 3351 O O . VAL B 1 56 ? -1.817 1.562 14.227 1 98.56 56 VAL B O 1
ATOM 3354 N N . PHE B 1 57 ? -0.9 0.59 12.375 1 98.38 57 PHE B N 1
ATOM 3355 C CA . PHE B 1 57 ? -1.959 -0.406 12.258 1 98.38 57 PHE B CA 1
ATOM 3356 C C . PHE B 1 57 ? -2.053 -1.245 13.523 1 98.38 57 PHE B C 1
ATOM 3358 O O . PHE B 1 57 ? -3.148 -1.503 14.023 1 98.38 57 PHE B O 1
ATOM 3365 N N . ILE B 1 58 ? -0.922 -1.586 14.125 1 97.56 58 ILE B N 1
ATOM 3366 C CA . ILE B 1 58 ? -0.878 -2.41 15.328 1 97.56 58 ILE B CA 1
ATOM 3367 C C . ILE B 1 58 ? -1.338 -1.589 16.531 1 97.56 58 ILE B C 1
ATOM 3369 O O . ILE B 1 58 ? -2.256 -1.99 17.25 1 97.56 58 ILE B O 1
ATOM 3373 N N . ALA B 1 59 ? -0.765 -0.399 16.734 1 98.5 59 ALA B N 1
ATOM 3374 C CA . ALA B 1 59 ? -1.034 0.421 17.906 1 98.5 59 ALA B CA 1
ATOM 3375 C C . ALA B 1 59 ? -2.484 0.899 17.922 1 98.5 59 ALA B C 1
ATOM 3377 O O . ALA B 1 59 ? -3.1 0.999 18.984 1 98.5 59 ALA B O 1
ATOM 3378 N N . TYR B 1 60 ? -3 1.217 16.75 1 98.44 60 TYR B N 1
ATOM 3379 C CA . TYR B 1 60 ? -4.363 1.733 16.672 1 98.44 60 TYR B CA 1
ATOM 3380 C C . TYR B 1 60 ? -5.379 0.64 16.969 1 98.44 60 TYR B C 1
ATOM 3382 O O . TYR B 1 60 ? -6.43 0.905 17.562 1 98.44 60 TYR B O 1
ATOM 3390 N N . LEU B 1 61 ? -5.117 -0.608 16.547 1 97.69 61 LEU B N 1
ATOM 3391 C CA . LEU B 1 61 ? -6.012 -1.731 16.812 1 97.69 61 LEU B CA 1
ATOM 3392 C C . LEU B 1 61 ? -6.086 -2.021 18.312 1 97.69 61 LEU B C 1
ATOM 3394 O O . LEU B 1 61 ? -7.176 -2.23 18.859 1 97.69 61 LEU B O 1
ATOM 3398 N N . PHE B 1 62 ? -4.965 -1.964 19.016 1 97.25 62 PHE B N 1
ATOM 3399 C CA . PHE B 1 62 ? -4.906 -2.449 20.391 1 97.25 62 PHE B CA 1
ATOM 3400 C C . PHE B 1 62 ? -5.238 -1.332 21.375 1 97.25 62 PHE B C 1
ATOM 3402 O O . PHE B 1 62 ? -5.699 -1.594 22.484 1 97.25 62 PHE B O 1
ATOM 3409 N N . ILE B 1 63 ? -4.969 -0.033 20.984 1 97.94 63 ILE B N 1
ATOM 3410 C CA . ILE B 1 63 ? -5.113 1.029 21.969 1 97.94 63 ILE B CA 1
ATOM 3411 C C . ILE B 1 63 ? -5.82 2.229 21.344 1 97.94 63 ILE B C 1
ATOM 3413 O O . ILE B 1 63 ? -6.793 2.746 21.906 1 97.94 63 ILE B O 1
ATOM 3417 N N . GLY B 1 64 ? -5.406 2.709 20.219 1 98.62 64 GLY B N 1
ATOM 3418 C CA . GLY B 1 64 ? -5.75 4.004 19.656 1 98.62 64 GLY B CA 1
ATOM 3419 C C . GLY B 1 64 ? -7.242 4.176 19.422 1 98.62 64 GLY B C 1
ATOM 3420 O O . GLY B 1 64 ? -7.816 5.211 19.781 1 98.62 64 GLY B O 1
ATOM 3421 N N . TYR B 1 65 ? -7.859 3.113 18.812 1 98.5 65 TYR B N 1
ATOM 3422 C CA . TYR B 1 65 ? -9.297 3.223 18.562 1 98.5 65 TYR B CA 1
ATOM 3423 C C . TYR B 1 65 ? -10.062 3.359 19.875 1 98.5 65 TYR B C 1
ATOM 3425 O O . TYR B 1 65 ? -11.086 4.051 19.922 1 98.5 65 TYR B O 1
ATOM 3433 N N . GLY B 1 66 ? -9.617 2.678 20.953 1 98.44 66 GLY B N 1
ATOM 3434 C CA . GLY B 1 66 ? -10.234 2.781 22.266 1 98.44 66 GLY B CA 1
ATOM 3435 C C . GLY B 1 66 ? -10.188 4.184 22.844 1 98.44 66 GLY B C 1
ATOM 3436 O O . GLY B 1 66 ? -11.172 4.664 23.406 1 98.44 66 GLY B O 1
ATOM 3437 N N . ILE B 1 67 ? -9.078 4.844 22.641 1 98.38 67 ILE B N 1
ATOM 3438 C CA . ILE B 1 67 ? -8.922 6.215 23.125 1 98.38 67 ILE B CA 1
ATOM 3439 C C . ILE B 1 67 ? -9.836 7.145 22.328 1 98.38 67 ILE B C 1
ATOM 3441 O O . ILE B 1 67 ? -10.492 8.023 22.906 1 98.38 67 ILE B O 1
ATOM 3445 N N . SER B 1 68 ? -9.938 6.945 21.078 1 98.5 68 SER B N 1
ATOM 3446 C CA . SER B 1 68 ? -10.688 7.832 20.188 1 98.5 68 SER B CA 1
ATOM 3447 C C . SER B 1 68 ? -12.195 7.652 20.375 1 98.5 68 SER B C 1
ATOM 3449 O O . SER B 1 68 ? -12.945 8.625 20.344 1 98.5 68 SER B O 1
ATOM 3451 N N . TYR B 1 69 ? -12.695 6.371 20.562 1 97.81 69 TYR B N 1
ATOM 3452 C CA . TYR B 1 69 ? -14.125 6.121 20.422 1 97.81 69 TYR B CA 1
ATOM 3453 C C . TYR B 1 69 ? -14.633 5.211 21.531 1 97.81 69 TYR B C 1
ATOM 3455 O O . TYR B 1 69 ? -15.82 4.867 21.578 1 97.81 69 TYR B O 1
ATOM 3463 N N . GLY B 1 70 ? -13.781 4.723 22.469 1 97.88 70 GLY B N 1
ATOM 3464 C CA . GLY B 1 70 ? -14.195 3.9 23.594 1 97.88 70 GLY B CA 1
ATOM 3465 C C . GLY B 1 70 ? -13.477 2.566 23.656 1 97.88 70 GLY B C 1
ATOM 3466 O O . GLY B 1 70 ? -13.43 1.834 22.656 1 97.88 70 GLY B O 1
ATOM 3467 N N . PHE B 1 71 ? -12.961 2.152 24.797 1 97.5 71 PHE B N 1
ATOM 3468 C CA . PHE B 1 71 ? -12.133 0.967 24.984 1 97.5 71 PHE B CA 1
ATOM 3469 C C . PHE B 1 71 ? -12.969 -0.301 24.844 1 97.5 71 PHE B C 1
ATOM 3471 O O . PHE B 1 71 ? -12.422 -1.39 24.641 1 97.5 71 PHE B O 1
ATOM 3478 N N . GLU B 1 72 ? -14.297 -0.201 24.953 1 97.06 72 GLU B N 1
ATOM 3479 C CA . GLU B 1 72 ? -15.18 -1.35 24.797 1 97.06 72 GLU B CA 1
ATOM 3480 C C . GLU B 1 72 ? -15.109 -1.912 23.375 1 97.06 72 GLU B C 1
ATOM 3482 O O . GLU B 1 72 ? -15.484 -3.061 23.141 1 97.06 72 GLU B O 1
ATOM 3487 N N . ASN B 1 73 ? -14.672 -1.095 22.453 1 96.94 73 ASN B N 1
ATOM 3488 C CA . ASN B 1 73 ? -14.617 -1.509 21.047 1 96.94 73 ASN B CA 1
ATOM 3489 C C . ASN B 1 73 ? -13.383 -2.365 20.766 1 96.94 73 ASN B C 1
ATOM 3491 O O . ASN B 1 73 ? -13.312 -3.023 19.734 1 96.94 73 ASN B O 1
ATOM 3495 N N . ILE B 1 74 ? -12.414 -2.43 21.641 1 96.75 74 ILE B N 1
ATOM 3496 C CA . ILE B 1 74 ? -11.109 -3.02 21.359 1 96.75 74 ILE B CA 1
ATOM 3497 C C . ILE B 1 74 ? -11.234 -4.539 21.281 1 96.75 74 ILE B C 1
ATOM 3499 O O . ILE B 1 74 ? -10.75 -5.164 20.344 1 96.75 74 ILE B O 1
ATOM 3503 N N . MET B 1 75 ? -11.914 -5.195 22.25 1 95.44 75 MET B N 1
ATOM 3504 C CA . MET B 1 75 ? -11.984 -6.656 22.297 1 95.44 75 MET B CA 1
ATOM 3505 C C . MET B 1 75 ? -12.711 -7.199 21.062 1 95.44 75 MET B C 1
ATOM 3507 O O . MET B 1 75 ? -12.242 -8.141 20.422 1 95.44 75 MET B O 1
ATOM 3511 N N . PRO B 1 76 ? -13.906 -6.57 20.734 1 95.62 76 PRO B N 1
ATOM 3512 C CA . PRO B 1 76 ? -14.555 -7.031 19.5 1 95.62 76 PRO B CA 1
ATOM 3513 C C . PRO B 1 76 ? -13.656 -6.887 18.281 1 95.62 76 PRO B C 1
ATOM 3515 O O . PRO B 1 76 ? -13.672 -7.746 17.391 1 95.62 76 PRO B O 1
ATOM 3518 N N . LEU B 1 77 ? -12.914 -5.855 18.172 1 95.88 77 LEU B N 1
ATOM 3519 C CA . LEU B 1 77 ? -12.023 -5.625 17.047 1 95.88 77 LEU B CA 1
ATOM 3520 C C . LEU B 1 77 ? -10.922 -6.676 17 1 95.88 77 LEU B C 1
ATOM 3522 O O . LEU B 1 77 ? -10.664 -7.266 15.945 1 95.88 77 LEU B O 1
ATOM 3526 N N . ILE B 1 78 ? -10.32 -6.984 18.125 1 94.62 78 ILE B N 1
ATOM 3527 C CA . ILE B 1 78 ? -9.18 -7.891 18.188 1 94.62 78 ILE B CA 1
ATOM 3528 C C . ILE B 1 78 ? -9.641 -9.32 17.906 1 94.62 78 ILE B C 1
ATOM 3530 O O . ILE B 1 78 ? -8.945 -10.094 17.25 1 94.62 78 ILE B O 1
ATOM 3534 N N . THR B 1 79 ? -10.891 -9.695 18.391 1 92.56 79 THR B N 1
ATOM 3535 C CA . THR B 1 79 ? -11.352 -11.078 18.312 1 92.56 79 THR B CA 1
ATOM 3536 C C . THR B 1 79 ? -12.164 -11.312 17.047 1 92.56 79 THR B C 1
ATOM 3538 O O . THR B 1 79 ? -12.547 -12.445 16.75 1 92.56 79 THR B O 1
ATOM 3541 N N . GLY B 1 80 ? -12.547 -10.211 16.375 1 93.38 80 GLY B N 1
ATOM 3542 C CA . GLY B 1 80 ? -13.281 -10.359 15.133 1 93.38 80 GLY B CA 1
ATOM 3543 C C . GLY B 1 80 ? -14.781 -10.5 15.344 1 93.38 80 GLY B C 1
ATOM 3544 O O . GLY B 1 80 ? -15.484 -10.984 14.453 1 93.38 80 GLY B O 1
ATOM 3545 N N . THR B 1 81 ? -15.297 -10.172 16.5 1 93.81 81 THR B N 1
ATOM 3546 C CA . THR B 1 81 ? -16.719 -10.305 16.781 1 93.81 81 THR B CA 1
ATOM 3547 C C . THR B 1 81 ? -17.438 -8.977 16.578 1 93.81 81 THR B C 1
ATOM 3549 O O . THR B 1 81 ? -18.578 -8.812 17.016 1 93.81 81 THR B O 1
ATOM 3552 N N . PHE B 1 82 ? -16.828 -8.062 15.883 1 94.19 82 PHE B N 1
ATOM 3553 C CA . PHE B 1 82 ? -17.406 -6.742 15.633 1 94.19 82 PHE B CA 1
ATOM 3554 C C . PHE B 1 82 ? -18.516 -6.824 14.578 1 94.19 82 PHE B C 1
ATOM 3556 O O . PHE B 1 82 ? -18.578 -7.797 13.828 1 94.19 82 PHE B O 1
ATOM 3563 N N . ASP B 1 83 ? -19.453 -5.82 14.602 1 93.81 83 ASP B N 1
ATOM 3564 C CA . ASP B 1 83 ? -20.469 -5.695 13.547 1 93.81 83 ASP B CA 1
ATOM 3565 C C . ASP B 1 83 ? -19.938 -4.859 12.383 1 93.81 83 ASP B C 1
ATOM 3567 O O . ASP B 1 83 ? -18.781 -4.43 12.391 1 93.81 83 ASP B O 1
ATOM 3571 N N . ALA B 1 84 ? -20.781 -4.656 11.367 1 93.69 84 ALA B N 1
ATOM 3572 C CA . ALA B 1 84 ? -20.391 -4 10.125 1 93.69 84 ALA B CA 1
ATOM 3573 C C . ALA B 1 84 ? -20 -2.547 10.375 1 93.69 84 ALA B C 1
ATOM 3575 O O . ALA B 1 84 ? -19.016 -2.057 9.812 1 93.69 84 ALA B O 1
ATOM 3576 N N . ASP B 1 85 ? -20.734 -1.909 11.195 1 95.19 85 ASP B N 1
ATOM 3577 C CA . ASP B 1 85 ? -20.484 -0.5 11.477 1 95.19 85 ASP B CA 1
ATOM 3578 C C . ASP B 1 85 ? -19.094 -0.307 12.102 1 95.19 85 ASP B C 1
ATOM 3580 O O . ASP B 1 85 ? -18.297 0.501 11.617 1 95.19 85 ASP B O 1
ATOM 3584 N N . LEU B 1 86 ? -18.828 -1.063 13.133 1 96.12 86 LEU B N 1
ATOM 3585 C CA . LEU B 1 86 ? -17.578 -0.939 13.859 1 96.12 86 LEU B CA 1
ATOM 3586 C C . LEU B 1 86 ? -16.391 -1.285 12.961 1 96.12 86 LEU B C 1
ATOM 3588 O O . LEU B 1 86 ? -15.383 -0.575 12.953 1 96.12 86 LEU B O 1
ATOM 3592 N N . GLY B 1 87 ? -16.5 -2.338 12.227 1 96.56 87 GLY B N 1
ATOM 3593 C CA . GLY B 1 87 ? -15.43 -2.711 11.312 1 96.56 87 GLY B CA 1
ATOM 3594 C C . GLY B 1 87 ? -15.156 -1.668 10.25 1 96.56 87 GLY B C 1
ATOM 3595 O O . GLY B 1 87 ? -14 -1.356 9.953 1 96.56 87 GLY B O 1
ATOM 3596 N N . ALA B 1 88 ? -16.219 -1.159 9.68 1 96.12 88 ALA B N 1
ATOM 3597 C CA . ALA B 1 88 ? -16.094 -0.159 8.625 1 96.12 88 ALA B CA 1
ATOM 3598 C C . ALA B 1 88 ? -15.453 1.123 9.156 1 96.12 88 ALA B C 1
ATOM 3600 O O . ALA B 1 88 ? -14.562 1.694 8.523 1 96.12 88 ALA B O 1
ATOM 3601 N N . TRP B 1 89 ? -15.875 1.542 10.258 1 96.19 89 TRP B N 1
ATOM 3602 C CA . TRP B 1 89 ? -15.336 2.762 10.852 1 96.19 89 TRP B CA 1
ATOM 3603 C C . TRP B 1 89 ? -13.867 2.582 11.234 1 96.19 89 TRP B C 1
ATOM 3605 O O . TRP B 1 89 ? -13.047 3.479 11.016 1 96.19 89 TRP B O 1
ATOM 3615 N N . TRP B 1 90 ? -13.547 1.465 11.797 1 97.44 90 TRP B N 1
ATOM 3616 C CA . TRP B 1 90 ? -12.148 1.214 12.141 1 97.44 90 TRP B CA 1
ATOM 3617 C C . TRP B 1 90 ? -11.266 1.302 10.898 1 97.44 90 TRP B C 1
ATOM 3619 O O . TRP B 1 90 ? -10.203 1.928 10.938 1 97.44 90 TRP B O 1
ATOM 3629 N N . MET B 1 91 ? -11.672 0.691 9.812 1 97.25 91 MET B N 1
ATOM 3630 C CA . MET B 1 91 ? -10.898 0.668 8.578 1 97.25 91 MET B CA 1
ATOM 3631 C C . MET B 1 91 ? -10.641 2.082 8.07 1 97.25 91 MET B C 1
ATOM 3633 O O . MET B 1 91 ? -9.539 2.4 7.625 1 97.25 91 MET B O 1
ATOM 3637 N N . LYS B 1 92 ? -11.641 2.844 8.109 1 96.06 92 LYS B N 1
ATOM 3638 C CA . LYS B 1 92 ? -11.5 4.219 7.633 1 96.06 92 LYS B CA 1
ATOM 3639 C C . LYS B 1 92 ? -10.586 5.023 8.547 1 96.06 92 LYS B C 1
ATOM 3641 O O . LYS B 1 92 ? -9.633 5.652 8.086 1 96.06 92 LYS B O 1
ATOM 3646 N N . MET B 1 93 ? -10.836 4.934 9.812 1 97.94 93 MET B N 1
ATOM 3647 C CA . MET B 1 93 ? -10.18 5.832 10.766 1 97.94 93 MET B CA 1
ATOM 3648 C C . MET B 1 93 ? -8.719 5.441 10.953 1 97.94 93 MET B C 1
ATOM 3650 O O . MET B 1 93 ? -7.867 6.301 11.188 1 97.94 93 MET B O 1
ATOM 3654 N N . VAL B 1 94 ? -8.383 4.172 10.828 1 98.38 94 VAL B N 1
ATOM 3655 C CA . VAL B 1 94 ? -6.988 3.762 10.969 1 98.38 94 VAL B CA 1
ATOM 3656 C C . VAL B 1 94 ? -6.152 4.359 9.844 1 98.38 94 VAL B C 1
ATOM 3658 O O . VAL B 1 94 ? -4.973 4.664 10.031 1 98.38 94 VAL B O 1
ATOM 3661 N N . MET B 1 95 ? -6.77 4.527 8.688 1 98.44 95 MET B N 1
ATOM 3662 C CA . MET B 1 95 ? -6.051 5.133 7.566 1 98.44 95 MET B CA 1
ATOM 3663 C C . MET B 1 95 ? -5.742 6.598 7.848 1 98.44 95 MET B C 1
ATOM 3665 O O . MET B 1 95 ? -4.688 7.105 7.453 1 98.44 95 MET B O 1
ATOM 3669 N N . PHE B 1 96 ? -6.66 7.301 8.523 1 98.31 96 PHE B N 1
ATOM 3670 C CA . PHE B 1 96 ? -6.395 8.672 8.938 1 98.31 96 PHE B CA 1
ATOM 3671 C C . PHE B 1 96 ? -5.246 8.727 9.938 1 98.31 96 PHE B C 1
ATOM 3673 O O . PHE B 1 96 ? -4.395 9.617 9.867 1 98.31 96 PHE B O 1
ATOM 3680 N N . ALA B 1 97 ? -5.246 7.793 10.828 1 98.62 97 ALA B N 1
ATOM 3681 C CA . ALA B 1 97 ? -4.145 7.711 11.781 1 98.62 97 ALA B CA 1
ATOM 3682 C C . ALA B 1 97 ? -2.812 7.504 11.07 1 98.62 97 ALA B C 1
ATOM 3684 O O . ALA B 1 97 ? -1.816 8.148 11.398 1 98.62 97 ALA B O 1
ATOM 3685 N N . ALA B 1 98 ? -2.816 6.582 10.133 1 98.56 98 ALA B N 1
ATOM 3686 C CA . ALA B 1 98 ? -1.604 6.312 9.367 1 98.56 98 ALA B CA 1
ATOM 3687 C C . ALA B 1 98 ? -1.143 7.555 8.609 1 98.56 98 ALA B C 1
ATOM 3689 O O . ALA B 1 98 ? 0.058 7.824 8.523 1 98.56 98 ALA B O 1
ATOM 3690 N N . ALA B 1 99 ? -2.094 8.305 8.102 1 97.88 99 ALA B N 1
ATOM 3691 C CA . ALA B 1 99 ? -1.774 9.523 7.363 1 97.88 99 ALA B CA 1
ATOM 3692 C C . ALA B 1 99 ? -1.158 10.578 8.281 1 97.88 99 ALA B C 1
ATOM 3694 O O . ALA B 1 99 ? -0.211 11.266 7.898 1 97.88 99 ALA B O 1
ATOM 3695 N N . ALA B 1 100 ? -1.64 10.672 9.438 1 98.5 100 ALA B N 1
ATOM 3696 C CA . ALA B 1 100 ? -1.122 11.664 10.383 1 98.5 100 ALA B CA 1
ATOM 3697 C C . ALA B 1 100 ? 0.313 11.336 10.781 1 98.5 100 ALA B C 1
ATOM 3699 O O . ALA B 1 100 ? 1.178 12.211 10.789 1 98.5 100 ALA B O 1
ATOM 3700 N N . VAL B 1 101 ? 0.563 10.102 11.062 1 98.56 101 VAL B N 1
ATOM 3701 C CA . VAL B 1 101 ? 1.856 9.68 11.594 1 98.56 101 VAL B CA 1
ATOM 3702 C C . VAL B 1 101 ? 2.91 9.734 10.492 1 98.56 101 VAL B C 1
ATOM 3704 O O . VAL B 1 101 ? 4.059 10.109 10.734 1 98.56 101 VAL B O 1
ATOM 3707 N N . THR B 1 102 ? 2.527 9.375 9.312 1 98 102 THR B N 1
ATOM 3708 C CA . THR B 1 102 ? 3.502 9.242 8.234 1 98 102 THR B CA 1
ATOM 3709 C C . THR B 1 102 ? 4.066 10.609 7.844 1 98 102 THR B C 1
ATOM 3711 O O . THR B 1 102 ? 5.125 10.695 7.215 1 98 102 THR B O 1
ATOM 3714 N N . ILE B 1 103 ? 3.412 11.727 8.195 1 98.38 103 ILE B N 1
ATOM 3715 C CA . ILE B 1 103 ? 3.873 13.086 7.918 1 98.38 103 ILE B CA 1
ATOM 3716 C C . ILE B 1 103 ? 5.207 13.328 8.617 1 98.38 103 ILE B C 1
ATOM 3718 O O . ILE B 1 103 ? 6.07 14.039 8.086 1 98.38 103 ILE B O 1
ATOM 3722 N N . ILE B 1 104 ? 5.469 12.672 9.695 1 98.25 104 ILE B N 1
ATOM 3723 C CA . ILE B 1 104 ? 6.59 12.938 10.586 1 98.25 104 ILE B CA 1
ATOM 3724 C C . ILE B 1 104 ? 7.906 12.633 9.867 1 98.25 104 ILE B C 1
ATOM 3726 O O . ILE B 1 104 ? 8.891 13.352 10.039 1 98.25 104 ILE B O 1
ATOM 3730 N N . THR B 1 105 ? 7.926 11.602 9.031 1 96.75 105 THR B N 1
ATOM 3731 C CA . THR B 1 105 ? 9.164 11.188 8.375 1 96.75 105 THR B CA 1
ATOM 3732 C C . THR B 1 105 ? 9.68 12.297 7.457 1 96.75 105 THR B C 1
ATOM 3734 O O . THR B 1 105 ? 10.891 12.422 7.25 1 96.75 105 THR B O 1
ATOM 3737 N N . GLY B 1 106 ? 8.852 13.148 6.98 1 96.19 106 GLY B N 1
ATOM 3738 C CA . GLY B 1 106 ? 9.266 14.25 6.125 1 96.19 106 GLY B CA 1
ATOM 3739 C C . GLY B 1 106 ? 10.125 15.273 6.844 1 96.19 106 GLY B C 1
ATOM 3740 O O . GLY B 1 106 ? 10.891 16 6.211 1 96.19 106 GLY B O 1
ATOM 3741 N N . GLY B 1 107 ? 9.984 15.336 8.094 1 97 107 GLY B N 1
ATOM 3742 C CA . GLY B 1 107 ? 10.789 16.266 8.883 1 97 107 GLY B CA 1
ATOM 3743 C C . GLY B 1 107 ? 12.094 15.656 9.359 1 97 107 GLY B C 1
ATOM 3744 O O . GLY B 1 107 ? 13.094 16.359 9.5 1 97 107 GLY B O 1
ATOM 3745 N N . VAL B 1 108 ? 12.164 14.328 9.508 1 97.31 108 VAL B N 1
ATOM 3746 C CA . VAL B 1 108 ? 13.289 13.734 10.227 1 97.31 108 VAL B CA 1
ATOM 3747 C C . VAL B 1 108 ? 14.133 12.898 9.266 1 97.31 108 VAL B C 1
ATOM 3749 O O . VAL B 1 108 ? 15.086 12.242 9.68 1 97.31 108 VAL B O 1
ATOM 3752 N N . ALA B 1 109 ? 13.883 13 8.062 1 96.75 109 ALA B N 1
ATOM 3753 C CA . ALA B 1 109 ? 14.555 12.172 7.055 1 96.75 109 ALA B CA 1
ATOM 3754 C C . ALA B 1 109 ? 16.062 12.383 7.09 1 96.75 109 ALA B C 1
ATOM 3756 O O . ALA B 1 109 ? 16.547 13.445 7.5 1 96.75 109 ALA B O 1
ATOM 3757 N N . GLU B 1 110 ? 16.844 11.383 6.656 1 96.69 110 GLU B N 1
ATOM 3758 C CA . GLU B 1 110 ? 18.266 11.359 6.332 1 96.69 110 GLU B CA 1
ATOM 3759 C C . GLU B 1 110 ? 19.109 11.25 7.594 1 96.69 110 GLU B C 1
ATOM 3761 O O . GLU B 1 110 ? 20.328 11.086 7.512 1 96.69 110 GLU B O 1
ATOM 3766 N N . ARG B 1 111 ? 18.453 11.289 8.844 1 97.44 111 ARG B N 1
ATOM 3767 C CA . ARG B 1 111 ? 19.391 11.281 9.953 1 97.44 111 ARG B CA 1
ATOM 3768 C C . ARG B 1 111 ? 18.766 10.648 11.195 1 97.44 111 ARG B C 1
ATOM 3770 O O . ARG B 1 111 ? 19.438 10.508 12.227 1 97.44 111 ARG B O 1
ATOM 3777 N N . ILE B 1 112 ? 17.547 10.156 11.164 1 98.38 112 ILE B N 1
ATOM 3778 C CA . ILE B 1 112 ? 16.922 9.555 12.336 1 98.38 112 ILE B CA 1
ATOM 3779 C C . ILE B 1 112 ? 17.219 8.055 12.367 1 98.38 112 ILE B C 1
ATOM 3781 O O . ILE B 1 112 ? 17.281 7.41 11.32 1 98.38 112 ILE B O 1
ATOM 3785 N N . LYS B 1 113 ? 17.297 7.504 13.594 1 98.56 113 LYS B N 1
ATOM 3786 C CA . LYS B 1 113 ? 17.438 6.062 13.773 1 98.56 113 LYS B CA 1
ATOM 3787 C C . LYS B 1 113 ? 16.109 5.344 13.57 1 98.56 113 LYS B C 1
ATOM 3789 O O . LYS B 1 113 ? 15.055 5.879 13.906 1 98.56 113 LYS B O 1
ATOM 3794 N N . ILE B 1 114 ? 16.172 4.082 13.133 1 97.94 114 ILE B N 1
ATOM 3795 C CA . ILE B 1 114 ? 14.977 3.291 12.82 1 97.94 114 ILE B CA 1
ATOM 3796 C C . ILE B 1 114 ? 14.195 3.008 14.102 1 97.94 114 ILE B C 1
ATOM 3798 O O . ILE B 1 114 ? 12.984 3.236 14.156 1 97.94 114 ILE B O 1
ATOM 3802 N N . LEU B 1 115 ? 14.828 2.551 15.148 1 97.81 115 LEU B N 1
ATOM 3803 C CA . LEU B 1 115 ? 14.141 2.061 16.328 1 97.81 115 LEU B CA 1
ATOM 3804 C C . LEU B 1 115 ? 13.383 3.188 17.031 1 97.81 115 LEU B C 1
ATOM 3806 O O . LEU B 1 115 ? 12.195 3.055 17.328 1 97.81 115 LEU B O 1
ATOM 3810 N N . PRO B 1 116 ? 14.062 4.293 17.344 1 98.25 116 PRO B N 1
ATOM 3811 C CA . PRO B 1 116 ? 13.289 5.355 18 1 98.25 116 PRO B CA 1
ATOM 3812 C C . PRO B 1 116 ? 12.18 5.902 17.109 1 98.25 116 PRO B C 1
ATOM 3814 O O . PRO B 1 116 ? 11.133 6.32 17.609 1 98.25 116 PRO B O 1
ATOM 3817 N N . TYR B 1 117 ? 12.406 5.984 15.805 1 98.12 117 TYR B N 1
ATOM 3818 C CA . TYR B 1 117 ? 11.32 6.406 14.93 1 98.12 117 TYR B CA 1
ATOM 3819 C C . TYR B 1 117 ? 10.141 5.445 15.016 1 98.12 117 TYR B C 1
ATOM 3821 O O . TYR B 1 117 ? 8.984 5.871 15.078 1 98.12 117 TYR B O 1
ATOM 3829 N N . PHE B 1 118 ? 10.398 4.145 14.945 1 98.5 118 PHE B N 1
ATOM 3830 C CA . PHE B 1 118 ? 9.359 3.125 15.047 1 98.5 118 PHE B CA 1
ATOM 3831 C C . PHE B 1 118 ? 8.586 3.264 16.344 1 98.5 118 PHE B C 1
ATOM 3833 O O . PHE B 1 118 ? 7.352 3.236 16.344 1 98.5 118 PHE B O 1
ATOM 3840 N N . ILE B 1 119 ? 9.25 3.41 17.453 1 98.56 119 ILE B N 1
ATOM 3841 C CA . ILE B 1 119 ? 8.617 3.559 18.766 1 98.56 119 ILE B CA 1
ATOM 3842 C C . ILE B 1 119 ? 7.801 4.852 18.797 1 98.56 119 ILE B C 1
ATOM 3844 O O . ILE B 1 119 ? 6.684 4.875 19.328 1 98.56 119 ILE B O 1
ATOM 3848 N N . GLY B 1 120 ? 8.398 5.957 18.312 1 98.75 120 GLY B N 1
ATOM 3849 C CA . GLY B 1 120 ? 7.641 7.191 18.188 1 98.75 120 GLY B CA 1
ATOM 3850 C C . GLY B 1 120 ? 6.348 7.027 17.406 1 98.75 120 GLY B C 1
ATOM 3851 O O . GLY B 1 120 ? 5.305 7.551 17.812 1 98.75 120 GLY B O 1
ATOM 3852 N N . ALA B 1 121 ? 6.426 6.305 16.281 1 98.69 121 ALA B N 1
ATOM 3853 C CA . ALA B 1 121 ? 5.238 6.055 15.477 1 98.69 121 ALA B CA 1
ATOM 3854 C C . ALA B 1 121 ? 4.188 5.277 16.266 1 98.69 121 ALA B C 1
ATOM 3856 O O . ALA B 1 121 ? 2.99 5.551 16.156 1 98.69 121 ALA B O 1
ATOM 3857 N N . LEU B 1 122 ? 4.605 4.281 17.047 1 98.69 122 LEU B N 1
ATOM 3858 C CA . LEU B 1 122 ? 3.709 3.521 17.922 1 98.69 122 LEU B CA 1
ATOM 3859 C C . LEU B 1 122 ? 2.998 4.438 18.906 1 98.69 122 LEU B C 1
ATOM 3861 O O . LEU B 1 122 ? 1.778 4.355 19.062 1 98.69 122 LEU B O 1
ATOM 3865 N N . ILE B 1 123 ? 3.711 5.324 19.484 1 98.88 123 ILE B N 1
ATOM 3866 C CA . ILE B 1 123 ? 3.176 6.172 20.547 1 98.88 123 ILE B CA 1
ATOM 3867 C C . ILE B 1 123 ? 2.289 7.258 19.938 1 98.88 123 ILE B C 1
ATOM 3869 O O . ILE B 1 123 ? 1.19 7.516 20.438 1 98.88 123 ILE B O 1
ATOM 3873 N N . VAL B 1 124 ? 2.777 7.887 18.922 1 98.88 124 VAL B N 1
ATOM 3874 C CA . VAL B 1 124 ? 1.983 8.938 18.297 1 98.88 124 VAL B CA 1
ATOM 3875 C C . VAL B 1 124 ? 0.712 8.344 17.703 1 98.88 124 VAL B C 1
ATOM 3877 O O . VAL B 1 124 ? -0.379 8.891 17.875 1 98.88 124 VAL B O 1
ATOM 3880 N N . GLY B 1 125 ? 0.798 7.219 17.016 1 98.69 125 GLY B N 1
ATOM 3881 C CA . GLY B 1 125 ? -0.337 6.594 16.359 1 98.69 125 GLY B CA 1
ATOM 3882 C C . GLY B 1 125 ? -1.278 5.898 17.312 1 98.69 125 GLY B C 1
ATOM 3883 O O . GLY B 1 125 ? -2.473 5.762 17.031 1 98.69 125 GLY B O 1
ATOM 3884 N N . GLY B 1 126 ? -0.757 5.48 18.484 1 98.69 126 GLY B N 1
ATOM 3885 C CA . GLY B 1 126 ? -1.555 4.691 19.406 1 98.69 126 GLY B CA 1
ATOM 3886 C C . GLY B 1 126 ? -2.113 5.512 20.562 1 98.69 126 GLY B C 1
ATOM 3887 O O . GLY B 1 126 ? -3.061 5.09 21.234 1 98.69 126 GLY B O 1
ATOM 3888 N N . ILE B 1 127 ? -1.522 6.695 20.781 1 98.75 127 ILE B N 1
ATOM 3889 C CA . ILE B 1 127 ? -1.932 7.434 21.969 1 98.75 127 ILE B CA 1
ATOM 3890 C C . ILE B 1 127 ? -2.158 8.898 21.609 1 98.75 127 ILE B C 1
ATOM 3892 O O . ILE B 1 127 ? -3.281 9.398 21.703 1 98.75 127 ILE B O 1
ATOM 3896 N N . LEU B 1 128 ? -1.16 9.594 21.109 1 98.88 128 LEU B N 1
ATOM 3897 C CA . LEU B 1 128 ? -1.227 11.047 20.969 1 98.88 128 LEU B CA 1
ATOM 3898 C C . LEU B 1 128 ? -2.266 11.445 19.922 1 98.88 128 LEU B C 1
ATOM 3900 O O . LEU B 1 128 ? -3.111 12.305 20.188 1 98.88 128 LEU B O 1
ATOM 3904 N N . TYR B 1 129 ? -2.203 10.867 18.75 1 98.81 129 TYR B N 1
ATOM 3905 C CA . TYR B 1 129 ? -3.164 11.172 17.703 1 98.81 129 TYR B CA 1
ATOM 3906 C C . TYR B 1 129 ? -4.582 10.82 18.125 1 98.81 129 TYR B C 1
ATOM 3908 O O . TYR B 1 129 ? -5.512 11.602 17.938 1 98.81 129 TYR B O 1
ATOM 3916 N N . PRO B 1 130 ? -4.781 9.664 18.75 1 98.88 130 PRO B N 1
ATOM 3917 C CA . PRO B 1 130 ? -6.133 9.281 19.156 1 98.88 130 PRO B CA 1
ATOM 3918 C C . PRO B 1 130 ? -6.758 10.266 20.141 1 98.88 130 PRO B C 1
ATOM 3920 O O . PRO B 1 130 ? -7.977 10.445 20.156 1 98.88 130 PRO B O 1
ATOM 3923 N N . ILE B 1 131 ? -5.922 10.945 20.906 1 98.81 131 ILE B N 1
ATOM 3924 C CA . ILE B 1 131 ? -6.426 11.977 21.797 1 98.81 131 ILE B CA 1
ATOM 3925 C C . ILE B 1 131 ? -7.047 13.109 20.984 1 98.81 131 ILE B C 1
ATOM 3927 O O . ILE B 1 131 ? -8.156 13.555 21.281 1 98.81 131 ILE B O 1
ATOM 3931 N N . VAL B 1 132 ? -6.367 13.531 19.969 1 98.88 132 VAL B N 1
ATOM 3932 C CA . VAL B 1 132 ? -6.855 14.594 19.094 1 98.88 132 VAL B CA 1
ATOM 3933 C C . VAL B 1 132 ? -8.062 14.109 18.312 1 98.88 132 VAL B C 1
ATOM 3935 O O . VAL B 1 132 ? -9.047 14.836 18.156 1 98.88 132 VAL B O 1
ATOM 3938 N N . GLU B 1 133 ? -7.949 12.867 17.812 1 98.69 133 GLU B N 1
ATOM 3939 C CA . GLU B 1 133 ? -9.062 12.266 17.094 1 98.69 133 GLU B CA 1
ATOM 3940 C C . GLU B 1 133 ? -10.328 12.227 17.938 1 98.69 133 GLU B C 1
ATOM 3942 O O . GLU B 1 133 ? -11.422 12.492 17.453 1 98.69 133 GLU B O 1
ATOM 3947 N N . HIS B 1 134 ? -10.234 11.906 19.219 1 98.62 134 HIS B N 1
ATOM 3948 C CA . HIS B 1 134 ? -11.367 11.906 20.141 1 98.62 134 HIS B CA 1
ATOM 3949 C C . HIS B 1 134 ? -11.953 13.305 20.281 1 98.62 134 HIS B C 1
ATOM 3951 O O . HIS B 1 134 ? -13.18 13.469 20.281 1 98.62 134 HIS B O 1
ATOM 3957 N N . LEU B 1 135 ? -11.125 14.273 20.422 1 98.5 135 LEU B N 1
ATOM 3958 C CA . LEU B 1 135 ? -11.594 15.648 20.594 1 98.5 135 LEU B CA 1
ATOM 3959 C C . LEU B 1 135 ? -12.383 16.094 19.359 1 98.5 135 LEU B C 1
ATOM 3961 O O . LEU B 1 135 ? -13.445 16.703 19.5 1 98.5 135 LEU B O 1
ATOM 3965 N N . VAL B 1 136 ? -11.914 15.781 18.219 1 98.44 136 VAL B N 1
ATOM 3966 C CA . VAL B 1 136 ? -12.453 16.328 16.969 1 98.44 136 VAL B CA 1
ATOM 3967 C C . VAL B 1 136 ? -13.648 15.508 16.516 1 98.44 136 VAL B C 1
ATOM 3969 O O . VAL B 1 136 ? -14.711 16.062 16.203 1 98.44 136 VAL B O 1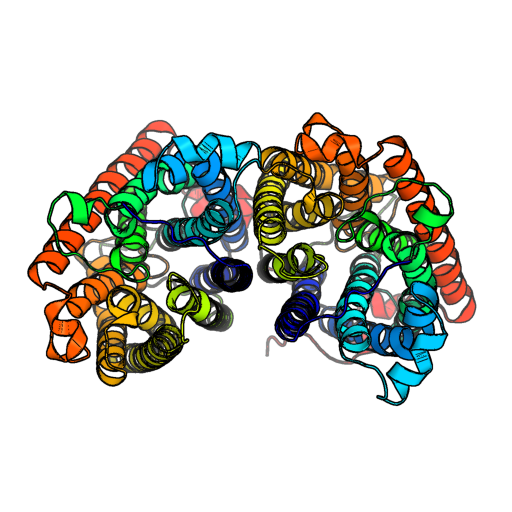
ATOM 3972 N N . TRP B 1 137 ? -13.492 14.172 16.5 1 97.88 137 TRP B N 1
ATOM 3973 C CA . TRP B 1 137 ? -14.508 13.352 15.852 1 97.88 137 TRP B CA 1
ATOM 3974 C C . TRP B 1 137 ? -15.156 12.391 16.844 1 97.88 137 TRP B C 1
ATOM 3976 O O . TRP B 1 137 ? -16.203 11.812 16.562 1 97.88 137 TRP B O 1
ATOM 3986 N N . GLY B 1 138 ? -14.547 12.211 17.984 1 97.44 138 GLY B N 1
ATOM 3987 C CA . GLY B 1 138 ? -15.086 11.305 19 1 97.44 138 GLY B CA 1
ATOM 3988 C C . GLY B 1 138 ? -16 11.992 19.984 1 97.44 138 GLY B C 1
ATOM 3989 O O . GLY B 1 138 ? -16.406 11.391 20.984 1 97.44 138 GLY B O 1
ATOM 3990 N N . GLY B 1 139 ? -16.281 13.312 19.812 1 96.38 139 GLY B N 1
ATOM 3991 C CA . GLY B 1 139 ? -17.234 14.031 20.641 1 96.38 139 GLY B CA 1
ATOM 3992 C C . GLY B 1 139 ? -16.578 14.898 21.688 1 96.38 139 GLY B C 1
ATOM 3993 O O . GLY B 1 139 ? -17.266 15.586 22.453 1 96.38 139 GLY B O 1
ATOM 3994 N N . GLY B 1 140 ? -15.266 14.953 21.703 1 96.19 140 GLY B N 1
ATOM 3995 C CA . GLY B 1 140 ? -14.562 15.68 22.75 1 96.19 140 GLY B CA 1
ATOM 3996 C C . GLY B 1 140 ? -14.883 17.156 22.766 1 96.19 140 GLY B C 1
ATOM 3997 O O . GLY B 1 140 ? -15.398 17.688 23.766 1 96.19 140 GLY B O 1
ATOM 3998 N N . PHE B 1 141 ? -14.688 17.859 21.688 1 97.25 141 PHE B N 1
ATOM 3999 C CA . PHE B 1 141 ? -14.961 19.297 21.594 1 97.25 141 PHE B CA 1
ATOM 4000 C C . PHE B 1 141 ? -16.438 19.578 21.797 1 97.25 141 PHE B C 1
ATOM 4002 O O . PHE B 1 141 ? -16.797 20.531 22.516 1 97.25 141 PHE B O 1
ATOM 4009 N N . ALA B 1 142 ? -17.297 18.75 21.234 1 95.38 142 ALA B N 1
ATOM 4010 C CA . ALA B 1 142 ? -18.734 18.922 21.406 1 95.38 142 ALA B CA 1
ATOM 4011 C C . ALA B 1 142 ? -19.125 18.859 22.875 1 95.38 142 ALA B C 1
ATOM 4013 O O . ALA B 1 142 ? -19.922 19.672 23.359 1 95.38 142 ALA B O 1
ATOM 4014 N N . ASN B 1 143 ? -18.609 17.859 23.594 1 96.88 143 ASN B N 1
ATOM 4015 C CA . ASN B 1 143 ? -18.922 17.672 25 1 96.88 143 ASN B CA 1
ATOM 4016 C C . ASN B 1 143 ? -18.422 18.828 25.844 1 96.88 143 ASN B C 1
ATOM 4018 O O . ASN B 1 143 ? -18.969 19.094 26.922 1 96.88 143 ASN B O 1
ATOM 4022 N N . LEU B 1 144 ? -17.438 19.516 25.375 1 96.69 144 LEU B N 1
ATOM 4023 C CA . LEU B 1 144 ? -16.875 20.656 26.094 1 96.69 144 LEU B CA 1
ATOM 4024 C C . LEU B 1 144 ? -17.578 21.953 25.688 1 96.69 144 LEU B C 1
ATOM 4026 O O . LEU B 1 144 ? -17.203 23.031 26.125 1 96.69 144 LEU B O 1
ATOM 4030 N N . GLY B 1 145 ? -18.547 21.844 24.719 1 95.81 145 GLY B N 1
ATOM 4031 C CA . GLY B 1 145 ? -19.312 22.984 24.266 1 95.81 145 GLY B CA 1
ATOM 4032 C C . GLY B 1 145 ? -18.562 23.828 23.25 1 95.81 145 GLY B C 1
ATOM 4033 O O . GLY B 1 145 ? -18.875 25.016 23.062 1 95.81 145 GLY B O 1
ATOM 4034 N N . ILE B 1 146 ? -17.562 23.344 22.703 1 96.06 146 ILE B N 1
ATOM 4035 C CA . ILE B 1 146 ? -16.781 24.031 21.672 1 96.06 146 ILE B CA 1
ATOM 4036 C C . ILE B 1 146 ? -17.297 23.672 20.297 1 96.06 146 ILE B C 1
ATOM 4038 O O . ILE B 1 146 ? -17.266 22.5 19.906 1 96.06 146 ILE B O 1
ATOM 4042 N N . ASN B 1 147 ? -17.812 24.688 19.562 1 96.81 147 ASN B N 1
ATOM 4043 C CA . ASN B 1 147 ? -18.297 24.469 18.203 1 96.81 147 ASN B CA 1
ATOM 4044 C C . ASN B 1 147 ? -17.141 24.422 17.203 1 96.81 147 ASN B C 1
ATOM 4046 O O . ASN B 1 147 ? -16.859 25.422 16.547 1 96.81 147 ASN B O 1
ATOM 4050 N N . PHE B 1 148 ? -16.531 23.297 17.078 1 97.69 148 PHE B N 1
ATOM 4051 C CA . PHE B 1 148 ? -15.383 23.062 16.203 1 97.69 148 PHE B CA 1
ATOM 4052 C C . PHE B 1 148 ? -15.758 22.125 15.062 1 97.69 148 PHE B C 1
ATOM 4054 O O . PHE B 1 148 ? -16.375 21.078 15.289 1 97.69 148 PHE B O 1
ATOM 4061 N N . HIS B 1 149 ? -15.438 22.562 13.836 1 98 149 HIS B N 1
ATOM 4062 C CA . HIS B 1 149 ? -15.727 21.75 12.656 1 98 149 HIS B CA 1
ATOM 4063 C C . HIS B 1 149 ? -14.453 21.406 11.898 1 98 149 HIS B C 1
ATOM 4065 O O . HIS B 1 149 ? -13.703 22.312 11.492 1 98 149 HIS B O 1
ATOM 4071 N N . ASP B 1 150 ? -14.172 20.203 11.727 1 98.44 150 ASP B N 1
ATOM 4072 C CA . ASP B 1 150 ? -13.078 19.641 10.938 1 98.44 150 ASP B CA 1
ATOM 4073 C C . ASP B 1 150 ? -13.523 18.359 10.227 1 98.44 150 ASP B C 1
ATOM 4075 O O . ASP B 1 150 ? -13.352 17.266 10.758 1 98.44 150 ASP B O 1
ATOM 4079 N N . TYR B 1 151 ? -13.984 18.562 9.039 1 98.19 151 TYR B N 1
ATOM 4080 C CA . TYR B 1 151 ? -14.703 17.516 8.312 1 98.19 151 TYR B CA 1
ATOM 4081 C C . TYR B 1 151 ? -13.781 16.359 7.98 1 98.19 151 TYR B C 1
ATOM 4083 O O . TYR B 1 151 ? -14.156 15.195 8.156 1 98.19 151 TYR B O 1
ATOM 4091 N N . ALA B 1 152 ? -12.57 16.688 7.457 1 98.25 152 ALA B N 1
ATOM 4092 C CA . ALA B 1 152 ? -11.711 15.617 6.949 1 98.25 152 ALA B CA 1
ATOM 4093 C C . ALA B 1 152 ? -10.297 15.734 7.508 1 98.25 152 ALA B C 1
ATOM 4095 O O . ALA B 1 152 ? -9.422 14.922 7.191 1 98.25 152 ALA B O 1
ATOM 4096 N N . GLY B 1 153 ? -9.969 16.781 8.297 1 98.62 153 GLY B N 1
ATOM 4097 C CA . GLY B 1 153 ? -8.758 16.594 9.078 1 98.62 153 GLY B CA 1
ATOM 4098 C C . GLY B 1 153 ? -7.703 17.641 8.781 1 98.62 153 GLY B C 1
ATOM 4099 O O . GLY B 1 153 ? -6.508 17.406 8.961 1 98.62 153 GLY B O 1
ATOM 4100 N N . SER B 1 154 ? -8.055 18.906 8.312 1 98.88 154 SER B N 1
ATOM 4101 C CA . SER B 1 154 ? -7.051 19.969 8.312 1 98.88 154 SER B CA 1
ATOM 4102 C C . SER B 1 154 ? -6.391 20.109 9.68 1 98.88 154 SER B C 1
ATOM 4104 O O . SER B 1 154 ? -5.18 20.312 9.773 1 98.88 154 SER B O 1
ATOM 4106 N N . GLY B 1 155 ? -7.223 20.062 10.648 1 98.81 155 GLY B N 1
ATOM 4107 C CA . GLY B 1 155 ? -6.746 20.172 12.016 1 98.81 155 GLY B CA 1
ATOM 4108 C C . GLY B 1 155 ? -6.262 18.859 12.594 1 98.81 155 GLY B C 1
ATOM 4109 O O . GLY B 1 155 ? -5.074 18.688 12.867 1 98.81 155 GLY B O 1
ATOM 4110 N N . ALA B 1 156 ? -7.133 17.859 12.68 1 98.81 156 ALA B N 1
ATOM 4111 C CA . ALA B 1 156 ? -6.883 16.594 13.375 1 98.81 156 ALA B CA 1
ATOM 4112 C C . ALA B 1 156 ? -5.699 15.859 12.766 1 98.81 156 ALA B C 1
ATOM 4114 O O . ALA B 1 156 ? -4.918 15.219 13.477 1 98.81 156 ALA B O 1
ATOM 4115 N N . VAL B 1 157 ? -5.555 15.938 11.477 1 98.81 157 VAL B N 1
ATOM 4116 C CA . VAL B 1 157 ? -4.535 15.133 10.812 1 98.81 157 VAL B CA 1
ATOM 4117 C C . VAL B 1 157 ? -3.338 16.016 10.461 1 98.81 157 VAL B C 1
ATOM 4119 O O . VAL B 1 157 ? -2.223 15.766 10.922 1 98.81 157 VAL B O 1
ATOM 4122 N N . HIS B 1 158 ? -3.578 17.109 9.703 1 98.94 158 HIS B N 1
ATOM 4123 C CA . HIS B 1 158 ? -2.482 17.812 9.039 1 98.94 158 HIS B CA 1
ATOM 4124 C C . HIS B 1 158 ? -1.834 18.828 9.969 1 9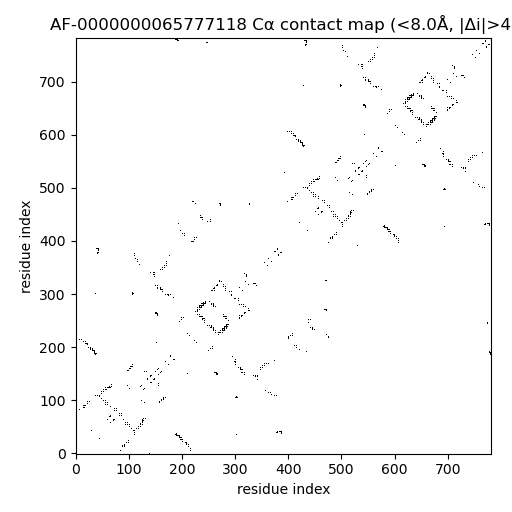8.94 158 HIS B C 1
ATOM 4126 O O . HIS B 1 158 ? -0.606 18.891 10.062 1 98.94 158 HIS B O 1
ATOM 4132 N N . LEU B 1 159 ? -2.625 19.656 10.609 1 98.94 159 LEU B N 1
ATOM 4133 C CA . LEU B 1 159 ? -2.053 20.547 11.609 1 98.94 159 LEU B CA 1
ATOM 4134 C C . LEU B 1 159 ? -1.322 19.75 12.688 1 98.94 159 LEU B C 1
ATOM 4136 O O . LEU B 1 159 ? -0.172 20.062 13.016 1 98.94 159 LEU B O 1
ATOM 4140 N N . PHE B 1 160 ? -1.98 18.75 13.18 1 98.94 160 PHE B N 1
ATOM 4141 C CA . PHE B 1 160 ? -1.419 17.875 14.203 1 98.94 160 PHE B CA 1
ATOM 4142 C C . PHE B 1 160 ? -0.148 17.188 13.703 1 98.94 160 PHE B C 1
ATOM 4144 O O . PHE B 1 160 ? 0.917 17.344 14.305 1 98.94 160 PHE B O 1
ATOM 4151 N N . GLY B 1 161 ? -0.243 16.469 12.633 1 98.88 161 GLY B N 1
ATOM 4152 C CA . GLY B 1 161 ? 0.889 15.711 12.117 1 98.88 161 GLY B CA 1
ATOM 4153 C C . GLY B 1 161 ? 2.072 16.594 11.742 1 98.88 161 GLY B C 1
ATOM 4154 O O . GLY B 1 161 ? 3.223 16.219 12 1 98.88 161 GLY B O 1
ATOM 4155 N N . GLY B 1 162 ? 1.792 17.734 11.078 1 98.88 162 GLY B N 1
ATOM 4156 C CA . GLY B 1 162 ? 2.844 18.672 10.727 1 98.88 162 GLY B CA 1
ATOM 4157 C C . GLY B 1 162 ? 3.6 19.203 11.93 1 98.88 162 GLY B C 1
ATOM 4158 O O . GLY B 1 162 ? 4.832 19.266 11.922 1 98.88 162 GLY B O 1
ATOM 4159 N N . LEU B 1 163 ? 2.854 19.547 12.914 1 98.88 163 LEU B N 1
ATOM 4160 C CA . LEU B 1 163 ? 3.484 20.125 14.094 1 98.88 163 LEU B CA 1
ATOM 4161 C C . LEU B 1 163 ? 4.254 19.062 14.875 1 98.88 163 LEU B C 1
ATOM 4163 O O . LEU B 1 163 ? 5.34 19.328 15.391 1 98.88 163 LEU B O 1
ATOM 4167 N N . VAL B 1 164 ? 3.715 17.844 15.031 1 98.88 164 VAL B N 1
ATOM 4168 C CA . VAL B 1 164 ? 4.453 16.766 15.68 1 98.88 164 VAL B CA 1
ATOM 4169 C C . VAL B 1 164 ? 5.75 16.5 14.922 1 98.88 164 VAL B C 1
ATOM 4171 O O . VAL B 1 164 ? 6.809 16.328 15.531 1 98.88 164 VAL B O 1
ATOM 4174 N N . GLY B 1 165 ? 5.672 16.469 13.602 1 98.81 165 GLY B N 1
ATOM 4175 C CA . GLY B 1 165 ? 6.859 16.266 12.781 1 98.81 165 GLY B CA 1
ATOM 4176 C C . GLY B 1 165 ? 7.895 17.375 12.961 1 98.81 165 GLY B C 1
ATOM 4177 O O . GLY B 1 165 ? 9.094 17.094 12.992 1 98.81 165 GLY B O 1
ATOM 4178 N N . LEU B 1 166 ? 7.461 18.641 13.031 1 98.75 166 LEU B N 1
ATOM 4179 C CA . LEU B 1 166 ? 8.375 19.75 13.227 1 98.75 166 LEU B CA 1
ATOM 4180 C C . LEU B 1 166 ? 9.047 19.672 14.594 1 98.75 166 LEU B C 1
ATOM 4182 O O . LEU B 1 166 ? 10.227 20 14.734 1 98.75 166 LEU B O 1
ATOM 4186 N N . MET B 1 167 ? 8.281 19.219 15.617 1 98.81 167 MET B N 1
ATOM 4187 C CA . MET B 1 167 ? 8.883 19.031 16.938 1 98.81 167 MET B CA 1
ATOM 4188 C C . MET B 1 167 ? 9.922 17.906 16.906 1 98.81 167 MET B C 1
ATOM 4190 O O . MET B 1 167 ? 10.977 18.031 17.531 1 98.81 167 MET B O 1
ATOM 4194 N N . ALA B 1 168 ? 9.586 16.844 16.25 1 98.81 168 ALA B N 1
ATOM 4195 C CA . ALA B 1 168 ? 10.562 15.773 16.094 1 98.81 168 ALA B CA 1
ATOM 4196 C C . ALA B 1 168 ? 11.828 16.266 15.414 1 98.81 168 ALA B C 1
ATOM 4198 O O . ALA B 1 168 ? 12.938 15.961 15.844 1 98.81 168 ALA B O 1
ATOM 4199 N N . ALA B 1 169 ? 11.688 17.062 14.359 1 98.69 169 ALA B N 1
ATOM 4200 C CA . ALA B 1 169 ? 12.82 17.625 13.625 1 98.69 169 ALA B CA 1
ATOM 4201 C C . ALA B 1 169 ? 13.617 18.578 14.508 1 98.69 169 ALA B C 1
ATOM 4203 O O . ALA B 1 169 ? 14.852 18.609 14.445 1 98.69 169 ALA B O 1
ATOM 4204 N N . TYR B 1 170 ? 12.906 19.344 15.242 1 98.56 170 TYR B N 1
ATOM 4205 C CA . TYR B 1 170 ? 13.539 20.297 16.141 1 98.56 170 TYR B CA 1
ATOM 4206 C C . TYR B 1 170 ? 14.43 19.594 17.156 1 98.56 170 TYR B C 1
ATOM 4208 O O . TYR B 1 170 ? 15.594 19.953 17.344 1 98.56 170 TYR B O 1
ATOM 4216 N N . VAL B 1 171 ? 13.906 18.547 17.781 1 98.56 171 VAL B N 1
ATOM 4217 C CA . VAL B 1 171 ? 14.648 17.797 18.797 1 98.56 171 VAL B CA 1
ATOM 4218 C C . VAL B 1 171 ? 15.812 17.078 18.141 1 98.56 171 VAL B C 1
ATOM 4220 O O . VAL B 1 171 ? 16.906 17 18.703 1 98.56 171 VAL B O 1
ATOM 4223 N N . LEU B 1 172 ? 15.617 16.578 16.953 1 98.25 172 LEU B N 1
ATOM 4224 C CA . LEU B 1 172 ? 16.594 15.789 16.203 1 98.25 172 LEU B CA 1
ATOM 4225 C C . LEU B 1 172 ? 17.766 16.672 15.75 1 98.25 172 LEU B C 1
ATOM 4227 O O . LEU B 1 172 ? 18.891 16.188 15.648 1 98.25 172 LEU B O 1
ATOM 4231 N N . GLY B 1 173 ? 17.516 17.953 15.492 1 98 173 GLY B N 1
ATOM 4232 C CA . GLY B 1 173 ? 18.516 18.859 14.969 1 98 173 GLY B CA 1
ATOM 4233 C C . GLY B 1 173 ? 18.656 18.781 13.461 1 98 173 GLY B C 1
ATOM 4234 O O . GLY B 1 173 ? 18.172 17.844 12.828 1 98 173 GLY B O 1
ATOM 4235 N N . PRO B 1 174 ? 19.391 19.75 12.906 1 98 174 PRO B N 1
ATOM 4236 C CA . PRO B 1 174 ? 19.516 19.844 11.453 1 98 174 PRO B CA 1
ATOM 4237 C C . PRO B 1 174 ? 20.516 18.844 10.875 1 98 174 PRO B C 1
ATOM 4239 O O . PRO B 1 174 ? 21.422 18.406 11.578 1 98 174 PRO B O 1
ATOM 4242 N N . ARG B 1 175 ? 20.344 18.531 9.609 1 97.5 175 ARG B N 1
ATOM 4243 C CA . ARG B 1 175 ? 21.328 17.734 8.875 1 97.5 175 ARG B CA 1
ATOM 4244 C C . ARG B 1 175 ? 22.672 18.422 8.844 1 97.5 175 ARG B C 1
ATOM 4246 O O . ARG B 1 175 ? 22.75 19.656 8.883 1 97.5 175 ARG B O 1
ATOM 4253 N N . ILE B 1 176 ? 23.625 17.516 8.703 1 95.75 176 ILE B N 1
ATOM 4254 C CA . ILE B 1 176 ? 24.969 18.031 8.555 1 95.75 176 ILE B CA 1
ATOM 4255 C C . ILE B 1 176 ? 25.047 18.953 7.336 1 95.75 176 ILE B C 1
ATOM 4257 O O . ILE B 1 176 ? 24.516 18.625 6.27 1 95.75 176 ILE B O 1
ATOM 4261 N N . ASP B 1 177 ? 25.562 20.172 7.473 1 93.19 177 ASP B N 1
ATOM 4262 C CA . ASP B 1 177 ? 25.844 21.141 6.422 1 93.19 177 ASP B CA 1
ATOM 4263 C C . ASP B 1 177 ? 24.594 21.953 6.066 1 93.19 177 ASP B C 1
ATOM 4265 O O . ASP B 1 177 ? 24.625 22.797 5.172 1 93.19 177 ASP B O 1
ATOM 4269 N N . LYS B 1 178 ? 23.516 21.688 6.777 1 96.19 178 LYS B N 1
ATOM 4270 C CA . LYS B 1 178 ? 22.312 22.469 6.508 1 96.19 178 LYS B CA 1
ATOM 4271 C C . LYS B 1 178 ? 22.5 23.922 6.902 1 96.19 178 LYS B C 1
ATOM 4273 O O . LYS B 1 178 ? 21.938 24.828 6.266 1 96.19 178 LYS B O 1
ATOM 4278 N N . TYR B 1 179 ? 23.203 24.125 7.906 1 96.38 179 TYR B N 1
ATOM 4279 C CA . TYR B 1 179 ? 23.531 25.484 8.352 1 96.38 179 TYR B CA 1
ATOM 4280 C C . TYR B 1 179 ? 25.047 25.672 8.445 1 96.38 179 TYR B C 1
ATOM 4282 O O . TYR B 1 179 ? 25.734 24.906 9.125 1 96.38 179 TYR B O 1
ATOM 4290 N N . ILE B 1 180 ? 25.531 26.609 7.773 1 95.44 180 ILE B N 1
ATOM 4291 C CA . ILE B 1 180 ? 26.922 27.016 7.844 1 95.44 180 ILE B CA 1
ATOM 4292 C C . ILE B 1 180 ? 27.016 28.453 8.344 1 95.44 180 ILE B C 1
ATOM 4294 O O . ILE B 1 180 ? 26.531 29.375 7.691 1 95.44 180 ILE B O 1
ATOM 4298 N N . ASN B 1 181 ? 27.625 28.641 9.469 1 94.56 181 ASN B N 1
ATOM 4299 C CA . ASN B 1 181 ? 27.719 29.953 10.102 1 94.56 181 ASN B CA 1
ATOM 4300 C C . ASN B 1 181 ? 26.328 30.562 10.297 1 94.56 181 ASN B C 1
ATOM 4302 O O . ASN B 1 181 ? 26.125 31.734 9.961 1 94.56 181 ASN B O 1
ATOM 4306 N N . GLY B 1 182 ? 25.391 29.734 10.57 1 92.25 182 GLY B N 1
ATOM 4307 C CA . GLY B 1 182 ? 24.047 30.188 10.898 1 92.25 182 GLY B CA 1
ATOM 4308 C C . GLY B 1 182 ? 23.188 30.438 9.672 1 92.25 182 GLY B C 1
ATOM 4309 O O . GLY B 1 182 ? 22.016 30.781 9.789 1 92.25 182 GLY B O 1
ATOM 4310 N N . LYS B 1 183 ? 23.719 30.281 8.594 1 94.88 183 LYS B N 1
ATOM 4311 C CA . LYS B 1 183 ? 23 30.516 7.348 1 94.88 183 LYS B CA 1
ATOM 4312 C C . LYS B 1 183 ? 22.562 29.203 6.715 1 94.88 183 LYS B C 1
ATOM 4314 O O . LYS B 1 183 ? 23.344 28.266 6.594 1 94.88 183 LYS B O 1
ATOM 4319 N N . PRO B 1 184 ? 21.328 29.109 6.324 1 95.88 184 PRO B N 1
ATOM 4320 C CA . PRO B 1 184 ? 20.828 27.859 5.73 1 95.88 184 PRO B CA 1
ATOM 4321 C C . PRO B 1 184 ? 21.438 27.578 4.352 1 95.88 184 PRO B C 1
ATOM 4323 O O . PRO B 1 184 ? 21.609 28.516 3.562 1 95.88 184 PRO B O 1
ATOM 4326 N N . GLN B 1 185 ? 21.734 26.328 4.098 1 94.31 185 GLN B N 1
ATOM 4327 C CA . GLN B 1 185 ? 22.219 25.844 2.801 1 94.31 185 GLN B CA 1
ATOM 4328 C C . GLN B 1 185 ? 21.156 24.984 2.115 1 94.31 185 GLN B C 1
ATOM 4330 O O . GLN B 1 185 ? 20.469 24.203 2.771 1 94.31 185 GLN B O 1
ATOM 4335 N N . ALA B 1 186 ? 21.094 25.109 0.778 1 90.12 186 ALA B N 1
ATOM 4336 C CA . ALA B 1 186 ? 20.188 24.266 0.017 1 90.12 186 ALA B CA 1
ATOM 4337 C C . ALA B 1 186 ? 20.75 22.844 -0.122 1 90.12 186 ALA B C 1
ATOM 4339 O O . ALA B 1 186 ? 21.938 22.672 -0.402 1 90.12 186 ALA B O 1
ATOM 4340 N N . ILE B 1 187 ? 20 21.906 0.196 1 92.56 187 ILE B N 1
ATOM 4341 C CA . ILE B 1 187 ? 20.281 20.5 -0.084 1 92.56 187 ILE B CA 1
ATOM 4342 C C . ILE B 1 187 ? 19.25 19.953 -1.086 1 92.56 187 ILE B C 1
ATOM 4344 O O . ILE B 1 187 ? 18.141 19.594 -0.709 1 92.56 187 ILE B O 1
ATOM 4348 N N . PRO B 1 188 ? 19.594 19.906 -2.316 1 87.44 188 PRO B N 1
ATOM 4349 C CA . PRO B 1 188 ? 18.609 19.594 -3.357 1 87.44 188 PRO B CA 1
ATOM 4350 C C . PRO B 1 188 ? 18.188 18.141 -3.357 1 87.44 188 PRO B C 1
ATOM 4352 O O . PRO B 1 188 ? 18.984 17.266 -2.994 1 87.44 188 PRO B O 1
ATOM 4355 N N . GLY B 1 189 ? 17 17.906 -3.85 1 89.25 189 GLY B N 1
ATOM 4356 C CA . GLY B 1 189 ? 16.516 16.547 -4.062 1 89.25 189 GLY B CA 1
ATOM 4357 C C . GLY B 1 189 ? 17.141 15.883 -5.277 1 89.25 189 GLY B C 1
ATOM 4358 O O . GLY B 1 189 ? 17.531 16.562 -6.234 1 89.25 189 GLY B O 1
ATOM 4359 N N . HIS B 1 190 ? 17.141 14.57 -5.297 1 91.12 190 HIS B N 1
ATOM 4360 C CA . HIS B 1 190 ? 17.875 13.859 -6.332 1 91.12 190 HIS B CA 1
ATOM 4361 C C . HIS B 1 190 ? 16.984 13.5 -7.512 1 91.12 190 HIS B C 1
ATOM 4363 O O . HIS B 1 190 ? 17.469 13.156 -8.586 1 91.12 190 HIS B O 1
ATOM 4369 N N . ASN B 1 191 ? 15.609 13.57 -7.371 1 92.38 191 ASN B N 1
ATOM 4370 C CA . ASN B 1 191 ? 14.719 13.055 -8.406 1 92.38 191 ASN B CA 1
ATOM 4371 C C . ASN B 1 191 ? 13.383 13.797 -8.422 1 92.38 191 ASN B C 1
ATOM 4373 O O . ASN B 1 191 ? 12.391 13.305 -7.895 1 92.38 191 ASN B O 1
ATOM 4377 N N . ILE B 1 192 ? 13.281 14.867 -9.133 1 86.44 192 ILE B N 1
ATOM 4378 C CA . ILE B 1 192 ? 12.133 15.773 -9.125 1 86.44 192 ILE B CA 1
ATOM 4379 C C . ILE B 1 192 ? 10.93 15.086 -9.773 1 86.44 192 ILE B C 1
ATOM 4381 O O . ILE B 1 192 ? 9.812 15.148 -9.25 1 86.44 192 ILE B O 1
ATOM 4385 N N . PRO B 1 193 ? 11.102 14.336 -10.859 1 85.69 193 PRO B N 1
ATOM 4386 C CA . PRO B 1 193 ? 9.945 13.672 -11.469 1 85.69 193 PRO B CA 1
ATOM 4387 C C . PRO B 1 193 ? 9.266 12.68 -10.523 1 85.69 193 PRO B C 1
ATOM 4389 O O . PRO B 1 193 ? 8.039 12.594 -10.5 1 85.69 193 PRO B O 1
ATOM 4392 N N . ILE B 1 194 ? 10.016 11.938 -9.727 1 91.44 194 ILE B N 1
ATOM 4393 C CA . ILE B 1 194 ? 9.43 10.992 -8.781 1 91.44 194 ILE B CA 1
ATOM 4394 C C . ILE B 1 194 ? 8.664 11.75 -7.703 1 91.44 194 ILE B C 1
ATOM 4396 O O . ILE B 1 194 ? 7.598 11.305 -7.266 1 91.44 194 ILE B O 1
ATOM 4400 N N . ALA B 1 195 ? 9.164 12.891 -7.281 1 93.69 195 ALA B N 1
ATOM 4401 C CA . ALA B 1 195 ? 8.469 13.719 -6.293 1 93.69 195 ALA B CA 1
ATOM 4402 C C . ALA B 1 195 ? 7.133 14.211 -6.836 1 93.69 195 ALA B C 1
ATOM 4404 O O . ALA B 1 195 ? 6.109 14.133 -6.148 1 93.69 195 ALA B O 1
ATOM 4405 N N . VAL B 1 196 ? 7.133 14.664 -8.062 1 90.5 196 VAL B N 1
ATOM 4406 C CA . VAL B 1 196 ? 5.914 15.188 -8.672 1 90.5 196 VAL B CA 1
ATOM 4407 C C . VAL B 1 196 ? 4.902 14.062 -8.867 1 90.5 196 VAL B C 1
ATOM 4409 O O . VAL B 1 196 ? 3.709 14.242 -8.625 1 90.5 196 VAL B O 1
ATOM 4412 N N . LEU B 1 197 ? 5.395 12.891 -9.242 1 89.88 197 LEU B N 1
ATOM 4413 C CA . LEU B 1 197 ? 4.52 11.727 -9.344 1 89.88 197 LEU B CA 1
ATOM 4414 C C . LEU B 1 197 ? 3.9 11.391 -7.988 1 89.88 197 LEU B C 1
ATOM 4416 O O . LEU B 1 197 ? 2.711 11.078 -7.906 1 89.88 197 LEU B O 1
ATOM 4420 N N . GLY B 1 198 ? 4.734 11.438 -6.984 1 96.25 198 GLY B N 1
ATOM 4421 C CA . GLY B 1 198 ? 4.234 11.219 -5.637 1 96.25 198 GLY B CA 1
ATOM 4422 C C . GLY B 1 198 ? 3.125 12.172 -5.246 1 96.25 198 GLY B C 1
ATOM 4423 O O . GLY B 1 198 ? 2.129 11.766 -4.645 1 96.25 198 GLY B O 1
ATOM 4424 N N . ALA B 1 199 ? 3.219 13.406 -5.613 1 95.31 199 ALA B N 1
ATOM 4425 C CA . ALA B 1 199 ? 2.188 14.406 -5.34 1 95.31 199 ALA B CA 1
ATOM 4426 C C . ALA B 1 199 ? 0.875 14.039 -6.027 1 95.31 199 ALA B C 1
ATOM 4428 O O . ALA B 1 199 ? -0.202 14.203 -5.445 1 95.31 199 ALA B O 1
ATOM 4429 N N . PHE B 1 200 ? 0.93 13.523 -7.215 1 91.5 200 PHE B N 1
ATOM 4430 C CA . PHE B 1 200 ? -0.276 13.141 -7.941 1 91.5 200 PHE B CA 1
ATOM 4431 C C . PHE B 1 200 ? -0.913 11.906 -7.316 1 91.5 200 PHE B C 1
ATOM 4433 O O . PHE B 1 200 ? -2.139 11.781 -7.281 1 91.5 200 PHE B O 1
ATOM 4440 N N . ILE B 1 201 ? -0.107 10.938 -6.871 1 95.88 201 ILE B N 1
ATOM 4441 C CA . ILE B 1 201 ? -0.652 9.781 -6.168 1 95.88 201 ILE B CA 1
ATOM 4442 C C . ILE B 1 201 ? -1.36 10.242 -4.895 1 95.88 201 ILE B C 1
ATOM 4444 O O . ILE B 1 201 ? -2.445 9.75 -4.57 1 95.88 201 ILE B O 1
ATOM 4448 N N . LEU B 1 202 ? -0.784 11.203 -4.195 1 97.25 202 LEU B N 1
ATOM 4449 C CA . LEU B 1 202 ? -1.429 11.773 -3.018 1 97.25 202 LEU B CA 1
ATOM 4450 C C . LEU B 1 202 ? -2.758 12.422 -3.389 1 97.25 202 LEU B C 1
ATOM 4452 O O . LEU B 1 202 ? -3.773 12.195 -2.729 1 97.25 202 LEU B O 1
ATOM 4456 N N . ALA B 1 203 ? -2.762 13.188 -4.461 1 95.56 203 ALA B N 1
ATOM 4457 C CA . ALA B 1 203 ? -3.975 13.875 -4.902 1 95.56 203 ALA B CA 1
ATOM 4458 C C . ALA B 1 203 ? -5.066 12.875 -5.266 1 95.56 203 ALA B C 1
ATOM 4460 O O . ALA B 1 203 ? -6.242 13.086 -4.945 1 95.56 203 ALA B O 1
ATOM 4461 N N . PHE B 1 204 ? -4.684 11.805 -5.918 1 94.31 204 PHE B N 1
ATOM 4462 C CA . PHE B 1 204 ? -5.621 10.742 -6.254 1 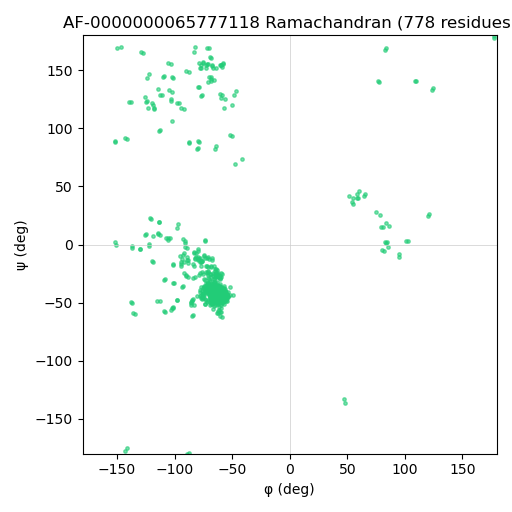94.31 204 PHE B CA 1
ATOM 4463 C C . PHE B 1 204 ? -6.258 10.164 -4.996 1 94.31 204 PHE B C 1
ATOM 4465 O O . PHE B 1 204 ? -7.48 10.016 -4.926 1 94.31 204 PHE B O 1
ATOM 4472 N N . GLY B 1 205 ? -5.441 9.852 -4 1 97.38 205 GLY B N 1
ATOM 4473 C CA . GLY B 1 205 ? -5.938 9.32 -2.74 1 97.38 205 GLY B CA 1
ATOM 4474 C C . GLY B 1 205 ? -6.805 10.297 -1.979 1 97.38 205 GLY B C 1
ATOM 4475 O O . GLY B 1 205 ? -7.691 9.898 -1.225 1 97.38 205 GLY B O 1
ATOM 4476 N N . TRP B 1 206 ? -6.672 11.633 -2.23 1 97.56 206 TRP B N 1
ATOM 4477 C CA . TRP B 1 206 ? -7.383 12.672 -1.487 1 97.56 206 TRP B CA 1
ATOM 4478 C C . TRP B 1 206 ? -8.875 12.641 -1.812 1 97.56 206 TRP B C 1
ATOM 4480 O O . TRP B 1 206 ? -9.695 13.094 -1.011 1 97.56 206 TRP B O 1
ATOM 4490 N N . TYR B 1 207 ? -9.242 12.141 -2.955 1 94.5 207 TYR B N 1
ATOM 4491 C CA . TYR B 1 207 ? -10.664 12.008 -3.256 1 94.5 207 TYR B CA 1
ATOM 4492 C C . TYR B 1 207 ? -11.32 11 -2.324 1 94.5 207 TYR B C 1
ATOM 4494 O O . TYR B 1 207 ? -12.469 11.18 -1.912 1 94.5 207 TYR B O 1
ATOM 4502 N N . GLY B 1 208 ? -10.617 9.914 -2 1 96.5 208 GLY B N 1
ATOM 4503 C CA . GLY B 1 208 ? -11.117 9.031 -0.958 1 96.5 208 GLY B CA 1
ATOM 4504 C C . GLY B 1 208 ? -11.086 9.664 0.422 1 96.5 208 GLY B C 1
ATOM 4505 O O . GLY B 1 208 ? -12.008 9.461 1.219 1 96.5 208 GLY B O 1
ATOM 4506 N N . PHE B 1 209 ? -10.055 10.453 0.685 1 97.12 209 PHE B N 1
ATOM 4507 C CA . PHE B 1 209 ? -9.836 11.109 1.967 1 97.12 209 PHE B CA 1
ATOM 4508 C C . PHE B 1 209 ? -10.977 12.07 2.293 1 97.12 209 PHE B C 1
ATOM 4510 O O . PHE B 1 209 ? -11.586 11.969 3.357 1 97.12 209 PHE B O 1
ATOM 4517 N N . ASN B 1 210 ? -11.32 12.945 1.334 1 98.31 210 ASN B N 1
ATOM 4518 C CA . ASN B 1 210 ? -12.344 13.961 1.56 1 98.31 210 ASN B CA 1
ATOM 4519 C C . ASN B 1 210 ? -13.75 13.406 1.336 1 98.31 210 ASN B C 1
ATOM 4521 O O . ASN B 1 210 ? -14.617 13.539 2.197 1 98.31 210 ASN B O 1
ATOM 4525 N N . ILE B 1 211 ? -14.039 12.758 0.167 1 96.56 211 ILE B N 1
ATOM 4526 C CA . ILE B 1 211 ? -15.367 12.227 -0.128 1 96.56 211 ILE B CA 1
ATOM 4527 C C . ILE B 1 211 ? -15.727 11.148 0.887 1 96.56 211 ILE B C 1
ATOM 4529 O O . ILE B 1 211 ? -16.859 11.102 1.376 1 96.56 211 ILE B O 1
ATOM 4533 N N . GLY B 1 212 ? -14.727 10.391 1.271 1 96.62 212 GLY B N 1
ATOM 4534 C CA . GLY B 1 212 ? -14.938 9.273 2.18 1 96.62 212 GLY B CA 1
ATOM 4535 C C . GLY B 1 212 ? -15.18 9.711 3.613 1 96.62 212 GLY B C 1
ATOM 4536 O O . GLY B 1 212 ? -15.539 8.891 4.465 1 96.62 212 GLY B O 1
ATOM 4537 N N . SER B 1 213 ? -15 10.984 3.898 1 97.25 213 SER B N 1
ATOM 4538 C CA . SER B 1 213 ? -15.227 11.484 5.25 1 97.25 213 SER B CA 1
ATOM 4539 C C . SER B 1 213 ? -16.719 11.703 5.516 1 97.25 213 SER B C 1
ATOM 4541 O O . SER B 1 213 ? -17.109 11.992 6.648 1 97.25 213 SER B O 1
ATOM 4543 N N . ALA B 1 214 ? -17.594 11.492 4.496 1 94.75 214 ALA B N 1
ATOM 4544 C CA . ALA B 1 214 ? -19.031 11.438 4.719 1 94.75 214 ALA B CA 1
ATOM 4545 C C . ALA B 1 214 ? -19.422 10.219 5.547 1 94.75 214 ALA B C 1
ATOM 4547 O O . ALA B 1 214 ? -18.719 9.195 5.512 1 94.75 214 ALA B O 1
ATOM 4548 N N . SER B 1 215 ? -20.516 10.32 6.285 1 91.56 215 SER B N 1
ATOM 4549 C CA . SER B 1 215 ? -20.969 9.219 7.129 1 91.56 215 SER B CA 1
ATOM 4550 C C . SER B 1 215 ? -21.641 8.125 6.297 1 91.56 215 SER B C 1
ATOM 4552 O O . SER B 1 215 ? -21.859 7.016 6.785 1 91.56 215 SER B O 1
ATOM 4554 N N . GLY B 1 216 ? -21.953 8.43 5.129 1 92.44 216 GLY B N 1
ATOM 4555 C CA . GLY B 1 216 ? -22.578 7.52 4.188 1 92.44 216 GLY B CA 1
ATOM 4556 C C . GLY B 1 216 ? -22.906 8.164 2.854 1 92.44 216 GLY B C 1
ATOM 4557 O O . GLY B 1 216 ? -22.656 9.352 2.658 1 92.44 216 GLY B O 1
ATOM 4558 N N . ILE B 1 217 ? -23.438 7.387 2.037 1 91.25 217 ILE B N 1
ATOM 4559 C CA . ILE B 1 217 ? -23.688 7.855 0.68 1 91.25 217 ILE B CA 1
ATOM 4560 C C . ILE B 1 217 ? -24.906 8.781 0.671 1 91.25 217 ILE B C 1
ATOM 4562 O O . ILE B 1 217 ? -24.906 9.805 -0.015 1 91.25 217 ILE B O 1
ATOM 4566 N N . ALA B 1 218 ? -25.969 8.406 1.486 1 91.88 218 ALA B N 1
ATOM 4567 C CA . ALA B 1 218 ? -27.219 9.156 1.546 1 91.88 218 ALA B CA 1
ATOM 4568 C C . ALA B 1 218 ? -27.734 9.484 0.146 1 91.88 218 ALA B C 1
ATOM 4570 O O . ALA B 1 218 ? -27.828 8.609 -0.712 1 91.88 218 ALA B O 1
ATOM 4571 N N . ASN B 1 219 ? -28.156 10.773 -0.152 1 86.12 219 ASN B N 1
ATOM 4572 C CA . ASN B 1 219 ? -28.672 11.117 -1.475 1 86.12 219 ASN B CA 1
ATOM 4573 C C . ASN B 1 219 ? -27.547 11.555 -2.414 1 86.12 219 ASN B C 1
ATOM 4575 O O . ASN B 1 219 ? -27.797 11.922 -3.562 1 86.12 219 ASN B O 1
ATOM 4579 N N . GLY B 1 220 ? -26.312 11.656 -2 1 91.19 220 GLY B N 1
ATOM 4580 C CA . GLY B 1 220 ? -25.141 11.852 -2.842 1 91.19 220 GLY B CA 1
ATOM 4581 C C . GLY B 1 220 ? -24.734 13.312 -2.979 1 91.19 220 GLY B C 1
ATOM 4582 O O . GLY B 1 220 ? -23.688 13.625 -3.529 1 91.19 220 GLY B O 1
ATOM 4583 N N . VAL B 1 221 ? -25.578 14.234 -2.527 1 88 221 VAL B N 1
ATOM 4584 C CA . VAL B 1 221 ? -25.312 15.656 -2.707 1 88 221 VAL B CA 1
ATOM 4585 C C . VAL B 1 221 ? -24.062 16.047 -1.934 1 88 221 VAL B C 1
ATOM 4587 O O . VAL B 1 221 ? -23.219 16.797 -2.443 1 88 221 VAL B O 1
ATOM 4590 N N . GLU B 1 222 ? -23.953 15.609 -0.718 1 93.44 222 GLU B N 1
ATOM 4591 C CA . GLU B 1 222 ? -22.766 15.875 0.084 1 93.44 222 GLU B CA 1
ATOM 4592 C C . GLU B 1 222 ? -21.5 15.359 -0.609 1 93.44 222 GLU B C 1
ATOM 4594 O O . GLU B 1 222 ? -20.5 16.062 -0.671 1 93.44 222 GLU B O 1
ATOM 4599 N N . LEU B 1 223 ? -21.609 14.18 -1.177 1 94.81 223 LEU B N 1
ATOM 4600 C CA . LEU B 1 223 ? -20.469 13.57 -1.85 1 94.81 223 LEU B CA 1
ATOM 4601 C C . LEU B 1 223 ? -20.031 14.414 -3.041 1 94.81 223 LEU B C 1
ATOM 4603 O O . LEU B 1 223 ? -18.828 14.688 -3.211 1 94.81 223 LEU B O 1
ATOM 4607 N N . ALA B 1 224 ? -20.984 14.883 -3.83 1 90.56 224 ALA B N 1
ATOM 4608 C CA . ALA B 1 224 ? -20.688 15.703 -5 1 90.56 224 ALA B CA 1
ATOM 4609 C C . ALA B 1 224 ? -20.094 17.062 -4.594 1 90.56 224 ALA B C 1
ATOM 4611 O O . ALA B 1 224 ? -19.156 17.547 -5.219 1 90.56 224 ALA B O 1
ATOM 4612 N N . SER B 1 225 ? -20.672 17.625 -3.578 1 93.88 225 SER B N 1
ATOM 4613 C CA . SER B 1 225 ? -20.188 18.906 -3.082 1 93.88 225 SER B CA 1
ATOM 4614 C C . SER B 1 225 ? -18.75 18.812 -2.598 1 93.88 225 SER B C 1
ATOM 4616 O O . SER B 1 225 ? -17.922 19.672 -2.928 1 93.88 225 SER B O 1
ATOM 4618 N N . VAL B 1 226 ? -18.406 17.844 -1.854 1 97.62 226 VAL B N 1
ATOM 4619 C CA . VAL B 1 226 ? -17.078 17.625 -1.303 1 97.62 226 VAL B CA 1
ATOM 4620 C C . VAL B 1 226 ? -16.094 17.359 -2.436 1 97.62 226 VAL B C 1
ATOM 4622 O O . VAL B 1 226 ? -14.977 17.906 -2.426 1 97.62 226 VAL B O 1
ATOM 4625 N N . ALA B 1 227 ? -16.484 16.609 -3.482 1 95.44 227 ALA B N 1
ATOM 4626 C CA . ALA B 1 227 ? -15.633 16.312 -4.633 1 95.44 227 ALA B CA 1
ATOM 4627 C C . ALA B 1 227 ? -15.289 17.594 -5.391 1 95.44 227 ALA B C 1
ATOM 4629 O O . ALA B 1 227 ? -14.125 17.812 -5.754 1 95.44 227 ALA B O 1
ATOM 4630 N N . MET B 1 228 ? -16.281 18.438 -5.598 1 92.75 228 MET B N 1
ATOM 4631 C CA . MET B 1 228 ? -16.078 19.688 -6.332 1 92.75 228 MET B CA 1
ATOM 4632 C C . MET B 1 228 ? -15.164 20.625 -5.555 1 92.75 228 MET B C 1
ATOM 4634 O O . MET B 1 228 ? -14.258 21.234 -6.129 1 92.75 228 MET B O 1
ATOM 4638 N N . ALA B 1 229 ? -15.445 20.766 -4.289 1 97.69 229 ALA B N 1
ATOM 4639 C CA . ALA B 1 229 ? -14.609 21.625 -3.453 1 97.69 229 ALA B CA 1
ATOM 4640 C C . ALA B 1 229 ? -13.172 21.125 -3.408 1 97.69 229 ALA B C 1
ATOM 4642 O O . ALA B 1 229 ? -12.227 21.922 -3.465 1 97.69 229 ALA B O 1
ATOM 4643 N N . THR B 1 230 ? -12.984 19.812 -3.279 1 98.19 230 THR B N 1
ATOM 4644 C CA . THR B 1 230 ? -11.664 19.203 -3.311 1 98.19 230 THR B CA 1
ATOM 4645 C C . THR B 1 230 ? -10.93 19.562 -4.598 1 98.19 230 THR B C 1
ATOM 4647 O O . THR B 1 230 ? -9.766 19.969 -4.562 1 98.19 230 THR B O 1
ATOM 4650 N N . THR B 1 231 ? -11.617 19.484 -5.715 1 97.12 231 THR B N 1
ATOM 4651 C CA . THR B 1 231 ? -11.039 19.734 -7.031 1 97.12 231 THR B CA 1
ATOM 4652 C C . THR B 1 231 ? -10.641 21.203 -7.172 1 97.12 231 THR B C 1
ATOM 4654 O O . THR B 1 231 ? -9.555 21.5 -7.672 1 97.12 231 THR B O 1
ATOM 4657 N N . MET B 1 232 ? -11.461 22.031 -6.691 1 97.12 232 MET B N 1
ATOM 4658 C CA . MET B 1 232 ? -11.172 23.469 -6.828 1 97.12 232 MET B CA 1
ATOM 4659 C C . MET B 1 232 ? -10.039 23.875 -5.898 1 97.12 232 MET B C 1
ATOM 4661 O O . MET B 1 232 ? -9.242 24.75 -6.242 1 97.12 232 MET B O 1
ATOM 4665 N N . ALA B 1 233 ? -9.992 23.359 -4.723 1 98.69 233 ALA B N 1
ATOM 4666 C CA . ALA B 1 233 ? -8.883 23.641 -3.816 1 98.69 233 ALA B CA 1
ATOM 4667 C C . ALA B 1 233 ? -7.559 23.156 -4.398 1 98.69 233 ALA B C 1
ATOM 4669 O O . ALA B 1 233 ? -6.523 23.812 -4.238 1 98.69 233 ALA B O 1
ATOM 4670 N N . LEU B 1 234 ? -7.625 21.953 -5.031 1 98.06 234 LEU B N 1
ATOM 4671 C CA . LEU B 1 234 ? -6.465 21.438 -5.742 1 98.06 234 LEU B CA 1
ATOM 4672 C C . LEU B 1 234 ? -5.961 22.438 -6.777 1 98.06 234 LEU B C 1
ATOM 4674 O O . LEU B 1 234 ? -4.77 22.75 -6.816 1 98.06 234 LEU B O 1
ATOM 4678 N N . ALA B 1 235 ? -6.801 22.984 -7.582 1 96.75 235 ALA B N 1
ATOM 4679 C CA . ALA B 1 235 ? -6.457 23.969 -8.609 1 96.75 235 ALA B CA 1
ATOM 4680 C C . ALA B 1 235 ? -5.891 25.234 -7.984 1 96.75 235 ALA B C 1
ATOM 4682 O O . ALA B 1 235 ? -4.875 25.766 -8.445 1 96.75 235 ALA B O 1
ATOM 4683 N N . GLY B 1 236 ? -6.512 25.719 -6.973 1 98.44 236 GLY B N 1
ATOM 4684 C CA . GLY B 1 236 ? -6.016 26.891 -6.27 1 98.44 236 GLY B CA 1
ATOM 4685 C C . GLY B 1 236 ? -4.625 26.703 -5.699 1 98.44 236 GLY B C 1
ATOM 4686 O O . GLY B 1 236 ? -3.785 27.594 -5.781 1 98.44 236 GLY B O 1
ATOM 4687 N N . GLY B 1 237 ? -4.445 25.547 -5.051 1 98.69 237 GLY B N 1
ATOM 4688 C CA . GLY B 1 237 ? -3.139 25.25 -4.488 1 98.69 237 GLY B CA 1
ATOM 4689 C C . GLY B 1 237 ? -2.031 25.234 -5.523 1 98.69 237 GLY B C 1
ATOM 4690 O O . GLY B 1 237 ? -0.935 25.734 -5.277 1 98.69 237 GLY B O 1
ATOM 4691 N N . ILE B 1 238 ? -2.293 24.609 -6.695 1 97.44 238 ILE B N 1
ATOM 4692 C CA . ILE B 1 238 ? -1.326 24.578 -7.789 1 97.44 238 ILE B CA 1
ATOM 4693 C C . ILE B 1 238 ? -0.983 26 -8.211 1 97.44 238 ILE B C 1
ATOM 4695 O O . ILE B 1 238 ? 0.193 26.359 -8.305 1 97.44 238 ILE B O 1
ATOM 4699 N N . ILE B 1 239 ? -1.947 26.844 -8.438 1 96.62 239 ILE B N 1
ATOM 4700 C CA . ILE B 1 239 ? -1.745 28.219 -8.891 1 96.62 239 ILE B CA 1
ATOM 4701 C C . ILE B 1 239 ? -0.994 29.016 -7.828 1 96.62 239 ILE B C 1
ATOM 4703 O O . ILE B 1 239 ? -0.038 29.719 -8.133 1 96.62 239 ILE B O 1
ATOM 4707 N N . GLY B 1 240 ? -1.408 28.891 -6.602 1 98.38 240 GLY B N 1
ATOM 4708 C CA . GLY B 1 240 ? -0.738 29.594 -5.516 1 98.38 240 GLY B CA 1
ATOM 4709 C C . GLY B 1 240 ? 0.727 29.234 -5.383 1 98.38 240 GLY B C 1
ATOM 4710 O O . GLY B 1 240 ? 1.582 30.109 -5.234 1 98.38 240 GLY B O 1
ATOM 4711 N N . GLY B 1 241 ? 1.004 27.938 -5.371 1 97.69 241 GLY B N 1
ATOM 4712 C CA . GLY B 1 241 ? 2.383 27.484 -5.301 1 97.69 241 GLY B CA 1
ATOM 4713 C C . GLY B 1 241 ? 3.229 27.953 -6.469 1 97.69 241 GLY B C 1
ATOM 4714 O O . GLY B 1 241 ? 4.379 28.359 -6.285 1 97.69 241 GLY B O 1
ATOM 4715 N N . ALA B 1 242 ? 2.648 27.891 -7.676 1 95.38 242 ALA B N 1
ATOM 4716 C CA . ALA B 1 242 ? 3.354 28.344 -8.875 1 95.38 242 ALA B CA 1
ATOM 4717 C C . ALA B 1 242 ? 3.652 29.828 -8.812 1 95.38 242 ALA B C 1
ATOM 4719 O O . ALA B 1 242 ? 4.777 30.266 -9.078 1 95.38 242 ALA B O 1
ATOM 4720 N N . LEU B 1 243 ? 2.76 30.594 -8.398 1 96.19 243 LEU B N 1
ATOM 4721 C CA . LEU B 1 243 ? 2.898 32.062 -8.359 1 96.19 243 LEU B CA 1
ATOM 4722 C C . LEU B 1 243 ? 3.939 32.469 -7.324 1 96.19 243 LEU B C 1
ATOM 4724 O O . LEU B 1 243 ? 4.82 33.281 -7.617 1 96.19 243 LEU B O 1
ATOM 4728 N N . SER B 1 244 ? 3.871 31.922 -6.184 1 97.44 244 SER B N 1
ATOM 4729 C CA . SER B 1 244 ? 4.703 32.375 -5.078 1 97.44 244 SER B CA 1
ATOM 4730 C C . SER B 1 244 ? 6.137 31.875 -5.215 1 97.44 244 SER B C 1
ATOM 4732 O O . SER B 1 244 ? 7.047 32.375 -4.566 1 97.44 244 SER B O 1
ATOM 4734 N N . SER B 1 245 ? 6.316 30.844 -6.035 1 96.38 245 SER B N 1
ATOM 4735 C CA . SER B 1 245 ? 7.641 30.234 -6.164 1 96.38 245 SER B CA 1
ATOM 4736 C C . SER B 1 245 ? 8.211 30.469 -7.559 1 96.38 245 SER B C 1
ATOM 4738 O O . SER B 1 245 ? 9.281 29.938 -7.891 1 96.38 245 SER B O 1
ATOM 4740 N N . ARG B 1 246 ? 7.66 31.266 -8.461 1 90.31 246 ARG B N 1
ATOM 4741 C CA . ARG B 1 246 ? 8.078 31.484 -9.836 1 90.31 246 ARG B CA 1
ATOM 4742 C C . ARG B 1 246 ? 8.242 30.156 -10.586 1 90.31 246 ARG B C 1
ATOM 4744 O O . ARG B 1 246 ? 9.297 29.906 -11.164 1 90.31 246 ARG B O 1
ATOM 4751 N N . ASN B 1 247 ? 7.207 29.266 -10.289 1 91.44 247 ASN B N 1
ATOM 4752 C CA . ASN B 1 247 ? 7.004 28.031 -11.039 1 91.44 247 ASN B CA 1
ATOM 4753 C C . ASN B 1 247 ? 8.031 26.969 -10.664 1 91.44 247 ASN B C 1
ATOM 4755 O O . ASN B 1 247 ? 8.445 26.172 -11.5 1 91.44 247 ASN B O 1
ATOM 4759 N N . ASP B 1 248 ? 8.531 27.016 -9.445 1 92.5 248 ASP B N 1
ATOM 4760 C CA . ASP B 1 248 ? 9.336 25.906 -8.938 1 92.5 248 ASP B CA 1
ATOM 4761 C C . ASP B 1 248 ? 8.531 24.609 -8.938 1 92.5 248 ASP B C 1
ATOM 4763 O O . ASP B 1 248 ? 7.414 24.562 -8.414 1 92.5 248 ASP B O 1
ATOM 4767 N N . PRO B 1 249 ? 9 23.547 -9.547 1 90.62 249 PRO B N 1
ATOM 4768 C CA . PRO B 1 249 ? 8.188 22.328 -9.711 1 90.62 249 PRO B CA 1
ATOM 4769 C C . PRO B 1 249 ? 7.793 21.703 -8.375 1 90.62 249 PRO B C 1
ATOM 4771 O O . PRO B 1 249 ? 6.684 21.188 -8.242 1 90.62 249 PRO B O 1
ATOM 4774 N N . LEU B 1 250 ? 8.68 21.797 -7.441 1 91.88 250 LEU B N 1
ATOM 4775 C CA . LEU B 1 250 ? 8.375 21.156 -6.168 1 91.88 250 LEU B CA 1
ATOM 4776 C C . LEU B 1 250 ? 7.387 21.984 -5.359 1 91.88 250 LEU B C 1
ATOM 4778 O O . LEU B 1 250 ? 6.438 21.438 -4.785 1 91.88 250 LEU B O 1
ATOM 4782 N N . TYR B 1 251 ? 7.605 23.297 -5.32 1 93.31 251 TYR B N 1
ATOM 4783 C CA . TYR B 1 251 ? 6.648 24.156 -4.633 1 93.31 251 TYR B CA 1
ATOM 4784 C C . TYR B 1 251 ? 5.289 24.125 -5.324 1 93.31 251 TYR B C 1
ATOM 4786 O O . TYR B 1 251 ? 4.25 24.219 -4.668 1 93.31 251 TYR B O 1
ATOM 4794 N N . THR B 1 252 ? 5.266 24 -6.641 1 93.81 252 THR B N 1
ATOM 4795 C CA . THR B 1 252 ? 4.012 23.906 -7.379 1 93.81 252 THR B CA 1
ATOM 4796 C C . THR B 1 252 ? 3.297 22.594 -7.051 1 93.81 252 THR B C 1
ATOM 4798 O O . THR B 1 252 ? 2.094 22.594 -6.781 1 93.81 252 THR B O 1
ATOM 4801 N N . ALA B 1 253 ? 4.066 21.484 -7.043 1 94.88 253 ALA B N 1
ATOM 4802 C CA . ALA B 1 253 ? 3.504 20.188 -6.68 1 94.88 253 ALA B CA 1
ATOM 4803 C C . ALA B 1 253 ? 3.057 20.172 -5.219 1 94.88 253 ALA B C 1
ATOM 4805 O O . ALA B 1 253 ? 1.959 19.719 -4.906 1 94.88 253 ALA B O 1
ATOM 4806 N N . ASN B 1 254 ? 3.863 20.719 -4.32 1 96.94 254 ASN B N 1
ATOM 4807 C CA . ASN B 1 254 ? 3.508 20.828 -2.91 1 96.94 254 ASN B CA 1
ATOM 4808 C C . ASN B 1 254 ? 2.324 21.766 -2.705 1 96.94 254 ASN B C 1
ATOM 4810 O O . ASN B 1 254 ? 1.545 21.594 -1.765 1 96.94 254 ASN B O 1
ATOM 4814 N N . GLY B 1 255 ? 2.262 22.75 -3.576 1 97.94 255 GLY B N 1
ATOM 4815 C CA . GLY B 1 255 ? 1.101 23.625 -3.537 1 97.94 255 GLY B CA 1
ATOM 4816 C C . GLY B 1 255 ? -0.207 22.891 -3.766 1 97.94 255 GLY B C 1
ATOM 4817 O O . GLY B 1 255 ? -1.206 23.172 -3.1 1 97.94 255 GLY B O 1
ATOM 4818 N N . MET B 1 256 ? -0.22 21.953 -4.719 1 97.75 256 MET B N 1
ATOM 4819 C CA . MET B 1 256 ? -1.375 21.094 -4.934 1 97.75 256 MET B CA 1
ATOM 4820 C C . MET B 1 256 ? -1.756 20.359 -3.646 1 97.75 256 MET B C 1
ATOM 4822 O O . MET B 1 256 ? -2.918 20.391 -3.236 1 97.75 256 MET B O 1
ATOM 4826 N N . CYS B 1 257 ? -0.76 19.797 -2.994 1 98.5 257 CYS B N 1
ATOM 4827 C CA . CYS B 1 257 ? -0.987 19.062 -1.752 1 98.5 257 CYS B CA 1
ATOM 4828 C C . CYS B 1 257 ? -1.441 20 -0.642 1 98.5 257 CYS B C 1
ATOM 4830 O O . CYS B 1 257 ? -2.328 19.656 0.142 1 98.5 257 CYS B O 1
ATOM 4832 N N . ALA B 1 258 ? -0.856 21.188 -0.616 1 98.81 258 ALA B N 1
ATOM 4833 C CA . ALA B 1 258 ? -1.219 22.172 0.395 1 98.81 258 ALA B CA 1
ATOM 4834 C C . ALA B 1 258 ? -2.684 22.578 0.263 1 98.81 258 ALA B C 1
ATOM 4836 O O . ALA B 1 258 ? -3.391 22.719 1.265 1 98.81 258 ALA B O 1
ATOM 4837 N N . GLY B 1 259 ? -3.105 22.859 -0.948 1 98.81 259 GLY B N 1
ATOM 4838 C CA . GLY B 1 259 ? -4.512 23.156 -1.17 1 98.81 259 GLY B CA 1
ATOM 4839 C C . GLY B 1 259 ? -5.438 22.047 -0.713 1 98.81 259 GLY B C 1
ATOM 4840 O O . GLY B 1 259 ? -6.469 22.312 -0.087 1 98.81 259 GLY B O 1
ATOM 4841 N N . LEU B 1 260 ? -5.07 20.828 -1.003 1 98.81 260 LEU B N 1
ATOM 4842 C CA . LEU B 1 260 ? -5.855 19.656 -0.625 1 98.81 260 LEU B CA 1
ATOM 4843 C C . LEU B 1 260 ? -5.879 19.484 0.89 1 98.81 260 LEU B C 1
ATOM 4845 O O . LEU B 1 260 ? -6.883 19.047 1.452 1 98.81 260 LEU B O 1
ATOM 4849 N N . VAL B 1 261 ? -4.781 19.812 1.594 1 98.81 261 VAL B N 1
ATOM 4850 C CA . VAL B 1 261 ? -4.695 19.781 3.051 1 98.81 261 VAL B CA 1
ATOM 4851 C C . VAL B 1 261 ? -5.621 20.844 3.641 1 98.81 261 VAL B C 1
ATOM 4853 O O . VAL B 1 261 ? -6.406 20.562 4.547 1 98.81 261 VAL B O 1
ATOM 4856 N N . ALA B 1 262 ? -5.617 22 3.115 1 98.94 262 ALA B N 1
ATOM 4857 C CA . ALA B 1 262 ? -6.297 23.141 3.705 1 98.94 262 ALA B CA 1
ATOM 4858 C C . ALA B 1 262 ? -7.812 23 3.586 1 98.94 262 ALA B C 1
ATOM 4860 O O . ALA B 1 262 ? -8.555 23.406 4.488 1 98.94 262 ALA B O 1
ATOM 4861 N N . VAL B 1 263 ? -8.25 22.438 2.574 1 98.81 263 VAL B N 1
ATOM 4862 C CA . VAL B 1 263 ? -9.688 22.438 2.32 1 98.81 263 VAL B CA 1
ATOM 4863 C C . VAL B 1 263 ? -10.375 21.422 3.225 1 98.81 263 VAL B C 1
ATOM 4865 O O . VAL B 1 263 ? -11.586 21.453 3.414 1 98.81 263 VAL B O 1
ATOM 4868 N N . CYS B 1 264 ? -9.695 20.531 3.857 1 98.69 264 CYS B N 1
ATOM 4869 C CA . CYS B 1 264 ? -10.227 19.359 4.543 1 98.69 264 CYS B CA 1
ATOM 4870 C C . CYS B 1 264 ? -11.195 19.766 5.648 1 98.69 264 CYS B C 1
ATOM 4872 O O . CYS B 1 264 ? -12.211 19.094 5.867 1 98.69 264 CYS B O 1
ATOM 4874 N N . SER B 1 265 ? -10.914 20.859 6.348 1 98.56 265 SER B N 1
ATOM 4875 C CA . SER B 1 265 ? -11.711 21.203 7.516 1 98.56 265 SER B CA 1
ATOM 4876 C C . SER B 1 265 ? -13.133 21.594 7.117 1 98.56 265 SER B C 1
ATOM 4878 O O . SER B 1 265 ? -14.094 21.234 7.801 1 98.56 265 SER B O 1
ATOM 4880 N N . GLY B 1 266 ? -13.281 22.312 6.074 1 98.38 266 GLY B N 1
ATOM 4881 C CA . GLY B 1 266 ? -14.578 22.812 5.672 1 98.38 266 GLY B CA 1
ATOM 4882 C C . GLY B 1 266 ? -15.008 22.359 4.293 1 98.38 266 GLY B C 1
ATOM 4883 O O . GLY B 1 266 ? -15.82 23.016 3.63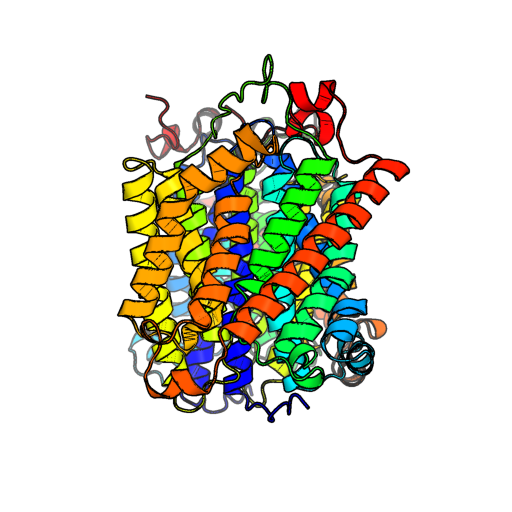5 1 98.38 266 GLY B O 1
ATOM 4884 N N . VAL B 1 267 ? -14.438 21.266 3.812 1 98.44 267 VAL B N 1
ATOM 4885 C CA . VAL B 1 267 ? -14.617 20.859 2.424 1 98.44 267 VAL B CA 1
ATOM 4886 C C . VAL B 1 267 ? -16.094 20.594 2.154 1 98.44 267 VAL B C 1
ATOM 4888 O O . VAL B 1 267 ? -16.578 20.781 1.03 1 98.44 267 VAL B O 1
ATOM 4891 N N . ASP B 1 268 ? -16.859 20.234 3.135 1 97.19 268 ASP B N 1
ATOM 4892 C CA . ASP B 1 268 ? -18.297 20.016 3.008 1 97.19 268 ASP B CA 1
ATOM 4893 C C . ASP B 1 268 ? -19.062 21.328 3.092 1 97.19 268 ASP B C 1
ATOM 4895 O O . ASP B 1 268 ? -20.234 21.391 2.729 1 97.19 268 ASP B O 1
ATOM 4899 N N . LEU B 1 269 ? -18.406 22.391 3.514 1 97.5 269 LEU B N 1
ATOM 4900 C CA . LEU B 1 269 ? -19.078 23.656 3.803 1 97.5 269 LEU B CA 1
ATOM 4901 C C . LEU B 1 269 ? -18.734 24.703 2.744 1 97.5 269 LEU B C 1
ATOM 4903 O O . LEU B 1 269 ? -19.547 25.578 2.461 1 97.5 269 LEU B O 1
ATOM 4907 N N . PHE B 1 270 ? -17.625 24.656 2.164 1 97.75 270 PHE B N 1
ATOM 4908 C CA . PHE B 1 270 ? -17.141 25.672 1.244 1 97.75 270 PHE B CA 1
ATOM 4909 C C . PHE B 1 270 ? -17.953 25.672 -0.048 1 97.75 270 PHE B C 1
ATOM 4911 O O . PHE B 1 270 ? -18.344 24.594 -0.527 1 97.75 270 PHE B O 1
ATOM 4918 N N . THR B 1 271 ? -18.188 26.875 -0.635 1 95.75 271 THR B N 1
ATOM 4919 C CA . THR B 1 271 ? -18.531 26.938 -2.051 1 95.75 271 THR B CA 1
ATOM 4920 C C . THR B 1 271 ? -17.328 26.547 -2.916 1 95.75 271 THR B C 1
ATOM 4922 O O . THR B 1 271 ? -16.188 26.547 -2.441 1 95.75 271 THR B O 1
ATOM 4925 N N . PRO B 1 272 ? -17.562 26.172 -4.176 1 94.5 272 PRO B N 1
ATOM 4926 C CA . PRO B 1 272 ? -16.422 25.875 -5.039 1 94.5 272 PRO B CA 1
ATOM 4927 C C . PRO B 1 272 ? -15.43 27.031 -5.137 1 94.5 272 PRO B C 1
ATOM 4929 O O . PRO B 1 272 ? -14.219 26.828 -5.125 1 94.5 272 PRO B O 1
ATOM 4932 N N . ILE B 1 273 ? -15.891 28.266 -5.188 1 96.31 273 ILE B N 1
ATOM 4933 C CA . ILE B 1 273 ? -15.008 29.422 -5.246 1 96.31 273 ILE B CA 1
ATOM 4934 C C . ILE B 1 273 ? -14.305 29.594 -3.9 1 96.31 273 ILE B C 1
ATOM 4936 O O . ILE B 1 273 ? -13.125 29.953 -3.85 1 96.31 273 ILE B O 1
ATOM 4940 N N . GLY B 1 274 ? -15.078 29.438 -2.807 1 98.31 274 GLY B N 1
ATOM 4941 C CA . GLY B 1 274 ? -14.453 29.469 -1.496 1 98.31 274 GLY B CA 1
ATOM 4942 C C . GLY B 1 274 ? -13.328 28.453 -1.35 1 98.31 274 GLY B C 1
ATOM 4943 O O . GLY B 1 274 ? -12.258 28.781 -0.828 1 98.31 274 GLY B O 1
ATOM 4944 N N . ALA B 1 275 ? -13.57 27.234 -1.831 1 98.69 275 ALA B N 1
ATOM 4945 C CA . ALA B 1 275 ? -12.547 26.188 -1.798 1 98.69 275 ALA B CA 1
ATOM 4946 C C . ALA B 1 275 ? -11.336 26.578 -2.631 1 98.69 275 ALA B C 1
ATOM 4948 O O . ALA B 1 275 ? -10.195 26.344 -2.23 1 98.69 275 ALA B O 1
ATOM 4949 N N . PHE B 1 276 ? -11.539 27.156 -3.781 1 97.81 276 PHE B N 1
ATOM 4950 C CA . PHE B 1 276 ? -10.461 27.625 -4.641 1 97.81 276 PHE B CA 1
ATOM 4951 C C . PHE B 1 276 ? -9.594 28.641 -3.91 1 97.81 276 PHE B C 1
ATOM 4953 O O . PHE B 1 276 ? -8.359 28.578 -3.953 1 97.81 276 PHE B O 1
ATOM 4960 N N . ILE B 1 277 ? -10.18 29.547 -3.225 1 98.69 277 ILE B N 1
ATOM 4961 C CA . ILE B 1 277 ? -9.477 30.609 -2.498 1 98.69 277 ILE B CA 1
ATOM 4962 C C . ILE B 1 277 ? -8.656 30 -1.368 1 98.69 277 ILE B C 1
ATOM 4964 O O . ILE B 1 277 ? -7.496 30.359 -1.165 1 98.69 277 ILE B O 1
ATOM 4968 N N . VAL B 1 278 ? -9.305 29.109 -0.631 1 98.75 278 VAL B N 1
ATOM 4969 C CA . VAL B 1 278 ? -8.602 28.438 0.457 1 98.75 278 VAL B CA 1
ATOM 4970 C C . VAL B 1 278 ? -7.367 27.734 -0.089 1 98.75 278 VAL B C 1
ATOM 4972 O O . VAL B 1 278 ? -6.281 27.828 0.489 1 98.75 278 VAL B O 1
ATOM 4975 N N . GLY B 1 279 ? -7.5 27 -1.229 1 98.81 279 GLY B N 1
ATOM 4976 C CA . GLY B 1 279 ? -6.363 26.359 -1.87 1 98.81 279 GLY B CA 1
ATOM 4977 C C . GLY B 1 279 ? -5.305 27.344 -2.324 1 98.81 279 GLY B C 1
ATOM 4978 O O . GLY B 1 279 ? -4.105 27.094 -2.152 1 98.81 279 GLY B O 1
ATOM 4979 N N . LEU B 1 280 ? -5.723 28.406 -2.908 1 98.5 280 LEU B N 1
ATOM 4980 C CA . LEU B 1 280 ? -4.812 29.453 -3.387 1 98.5 280 LEU B CA 1
ATOM 4981 C C . LEU B 1 280 ? -3.961 29.984 -2.244 1 98.5 280 LEU B C 1
ATOM 4983 O O . LEU B 1 280 ? -2.746 30.141 -2.387 1 98.5 280 LEU B O 1
ATOM 4987 N N . LEU B 1 281 ? -4.594 30.281 -1.124 1 98.81 281 LEU B N 1
ATOM 4988 C CA . LEU B 1 281 ? -3.889 30.781 0.046 1 98.81 281 LEU B CA 1
ATOM 4989 C C . LEU B 1 281 ? -2.867 29.781 0.552 1 98.81 281 LEU B C 1
ATOM 4991 O O . LEU B 1 281 ? -1.742 30.141 0.899 1 98.81 281 LEU B O 1
ATOM 4995 N N . ALA B 1 282 ? -3.311 28.547 0.598 1 98.88 282 ALA B N 1
ATOM 4996 C CA . ALA B 1 282 ? -2.428 27.469 1.061 1 98.88 282 ALA B CA 1
ATOM 4997 C C . ALA B 1 282 ? -1.211 27.328 0.151 1 98.88 282 ALA B C 1
ATOM 4999 O O . ALA B 1 282 ? -0.098 27.094 0.625 1 98.88 282 ALA B O 1
ATOM 5000 N N . GLY B 1 283 ? -1.411 27.453 -1.156 1 98.44 283 GLY B N 1
ATOM 5001 C CA . GLY B 1 283 ? -0.307 27.391 -2.1 1 98.44 283 GLY B CA 1
ATOM 5002 C C . GLY B 1 283 ? 0.643 28.562 -1.995 1 98.44 283 GLY B C 1
ATOM 5003 O O . GLY B 1 283 ? 1.863 28.391 -2.016 1 98.44 283 GLY B O 1
ATOM 5004 N N . ILE B 1 284 ? 0.184 29.75 -1.799 1 98.56 284 ILE B N 1
ATOM 5005 C CA . ILE B 1 284 ? 0.955 31 -1.805 1 98.56 284 ILE B CA 1
ATOM 5006 C C . ILE B 1 284 ? 1.885 31.031 -0.594 1 98.56 284 ILE B C 1
ATOM 5008 O O . ILE B 1 284 ? 3.035 31.453 -0.7 1 98.56 284 ILE B O 1
ATOM 5012 N N . GLN B 1 285 ? 1.462 30.516 0.498 1 98.69 285 GLN B N 1
ATOM 5013 C CA . GLN B 1 285 ? 2.184 30.719 1.749 1 98.69 285 GLN B CA 1
ATOM 5014 C C . GLN B 1 285 ? 3.426 29.844 1.819 1 98.69 285 GLN B C 1
ATOM 5016 O O . GLN B 1 285 ? 4.332 30.094 2.617 1 98.69 285 GLN B O 1
ATOM 5021 N N . GLN B 1 286 ? 3.619 28.875 1.029 1 97.94 286 GLN B N 1
ATOM 5022 C CA . GLN B 1 286 ? 4.57 27.781 1.201 1 97.94 286 GLN B CA 1
ATOM 5023 C C . GLN B 1 286 ? 6 28.312 1.289 1 97.94 286 GLN B C 1
ATOM 5025 O O . GLN B 1 286 ? 6.695 28.062 2.277 1 97.94 286 GLN B O 1
ATOM 5030 N N . PRO B 1 287 ? 6.457 29.141 0.24 1 96.44 287 PRO B N 1
ATOM 5031 C CA . PRO B 1 287 ? 7.852 29.578 0.317 1 96.44 287 PRO B CA 1
ATOM 5032 C C . PRO B 1 287 ? 8.117 30.484 1.52 1 96.44 287 PRO B C 1
ATOM 5034 O O . PRO B 1 287 ? 9.227 30.469 2.07 1 96.44 287 PRO B O 1
ATOM 5037 N N . PHE B 1 288 ? 7.129 31.203 1.965 1 98.06 288 PHE B N 1
ATOM 5038 C CA . PHE B 1 288 ? 7.293 32.125 3.076 1 98.06 288 PHE B CA 1
ATOM 5039 C C . PHE B 1 288 ? 7.371 31.375 4.402 1 98.06 288 PHE B C 1
ATOM 5041 O O . PHE B 1 288 ? 8.227 31.672 5.238 1 98.06 288 PHE B O 1
ATOM 5048 N N . THR B 1 289 ? 6.469 30.438 4.555 1 98.5 289 THR B N 1
ATOM 5049 C CA . THR B 1 289 ? 6.477 29.625 5.766 1 98.5 289 THR B CA 1
ATOM 5050 C C . THR B 1 289 ? 7.75 28.797 5.848 1 98.5 289 THR B C 1
ATOM 5052 O O . THR B 1 289 ? 8.359 28.672 6.914 1 98.5 289 THR B O 1
ATOM 5055 N N . TYR B 1 290 ? 8.109 28.234 4.758 1 97.75 290 TYR B N 1
ATOM 5056 C CA . TYR B 1 290 ? 9.336 27.438 4.727 1 97.75 290 TYR B CA 1
ATOM 5057 C C . TYR B 1 290 ? 10.531 28.281 5.152 1 97.75 290 TYR B C 1
ATOM 5059 O O . TYR B 1 290 ? 11.344 27.844 5.977 1 97.75 290 TYR B O 1
ATOM 5067 N N . LYS B 1 291 ? 10.664 29.453 4.559 1 97.06 291 LYS B N 1
ATOM 5068 C CA . LYS B 1 291 ? 11.758 30.359 4.867 1 97.06 291 LYS B CA 1
ATOM 5069 C C . LYS B 1 291 ? 11.758 30.75 6.344 1 97.06 291 LYS B C 1
ATOM 5071 O O . LYS B 1 291 ? 12.812 30.812 6.973 1 97.06 291 LYS B O 1
ATOM 5076 N N . PHE B 1 292 ? 10.609 31.031 6.836 1 98 292 PHE B N 1
ATOM 5077 C CA . PHE B 1 292 ? 10.5 31.391 8.242 1 98 292 PHE B CA 1
ATOM 5078 C C . PHE B 1 292 ? 10.984 30.25 9.133 1 98 292 PHE B C 1
ATOM 5080 O O . PHE B 1 292 ? 11.758 30.469 10.07 1 98 292 PHE B O 1
ATOM 5087 N N . ILE B 1 293 ? 10.586 29.031 8.898 1 98.19 293 ILE B N 1
ATOM 5088 C CA . ILE B 1 293 ? 10.945 27.844 9.68 1 98.19 293 ILE B CA 1
ATOM 5089 C C . ILE B 1 293 ? 12.445 27.609 9.594 1 98.19 293 ILE B C 1
ATOM 5091 O O . ILE B 1 293 ? 13.102 27.344 10.609 1 98.19 293 ILE B O 1
ATOM 5095 N N . GLU B 1 294 ? 12.945 27.766 8.422 1 96.88 294 GLU B N 1
ATOM 5096 C CA . GLU B 1 294 ? 14.359 27.484 8.18 1 96.88 294 GLU B CA 1
ATOM 5097 C C . GLU B 1 294 ? 15.25 28.594 8.734 1 96.88 294 GLU B C 1
ATOM 5099 O O . GLU B 1 294 ? 16.266 28.312 9.367 1 96.88 294 GLU B O 1
ATOM 5104 N N . GLU B 1 295 ? 14.898 29.828 8.555 1 97 295 GLU B N 1
ATOM 5105 C CA . GLU B 1 295 ? 15.789 30.938 8.859 1 97 295 GLU B CA 1
ATOM 5106 C C . GLU B 1 295 ? 15.57 31.453 10.281 1 97 295 GLU B C 1
ATOM 5108 O O . GLU B 1 295 ? 16.516 31.875 10.945 1 97 295 GLU B O 1
ATOM 5113 N N . LYS B 1 296 ? 14.391 31.438 10.695 1 97.12 296 LYS B N 1
ATOM 5114 C CA . LYS B 1 296 ? 14.102 32.031 12 1 97.12 296 LYS B CA 1
ATOM 5115 C C . LYS B 1 296 ? 14.047 30.938 13.078 1 97.12 296 LYS B C 1
ATOM 5117 O O . LYS B 1 296 ? 14.672 31.078 14.133 1 97.12 296 LYS B O 1
ATOM 5122 N N . LEU B 1 297 ? 13.328 29.859 12.82 1 97.56 297 LEU B N 1
ATOM 5123 C CA . LEU B 1 297 ? 13.18 28.812 13.828 1 97.56 297 LEU B CA 1
ATOM 5124 C C . LEU B 1 297 ? 14.359 27.844 13.789 1 97.56 297 LEU B C 1
ATOM 5126 O O . LEU B 1 297 ? 14.57 27.078 14.727 1 97.56 297 LEU B O 1
ATOM 5130 N N . LYS B 1 298 ? 15.094 27.875 12.695 1 97.44 298 LYS B N 1
ATOM 5131 C CA . LYS B 1 298 ? 16.281 27.047 12.508 1 97.44 298 LYS B CA 1
ATOM 5132 C C . LYS B 1 298 ? 15.945 25.562 12.617 1 97.44 298 LYS B C 1
ATOM 5134 O O . LYS B 1 298 ? 16.672 24.812 13.273 1 97.44 298 LYS B O 1
ATOM 5139 N N . ILE B 1 299 ? 14.82 25.188 12.07 1 98.31 299 ILE B N 1
ATOM 5140 C CA . ILE B 1 299 ? 14.398 23.797 11.977 1 98.31 299 ILE B CA 1
ATOM 5141 C C . ILE B 1 299 ? 14.625 23.281 10.547 1 98.31 299 ILE B C 1
ATOM 5143 O O . ILE B 1 299 ? 14.211 23.938 9.586 1 98.31 299 ILE B O 1
ATOM 5147 N N . ASP B 1 300 ? 15.375 22.219 10.383 1 98 300 ASP B N 1
ATOM 5148 C CA . ASP B 1 300 ? 15.594 21.578 9.094 1 98 300 ASP B CA 1
ATOM 5149 C C . ASP B 1 300 ? 14.398 20.703 8.703 1 98 300 ASP B C 1
ATOM 5151 O O . ASP B 1 300 ? 14.391 19.5 8.969 1 98 300 ASP B O 1
ATOM 5155 N N . ASP B 1 301 ? 13.477 21.297 8.062 1 97 301 ASP B N 1
ATOM 5156 C CA . ASP B 1 301 ? 12.258 20.672 7.574 1 97 301 ASP B CA 1
ATOM 5157 C C . ASP B 1 301 ? 12.461 20.062 6.191 1 97 301 ASP B C 1
ATOM 5159 O O . ASP B 1 301 ? 12.117 20.672 5.18 1 97 301 ASP B O 1
ATOM 5163 N N . VAL B 1 302 ? 12.898 18.844 6.129 1 95.81 302 VAL B N 1
ATOM 5164 C CA . VAL B 1 302 ? 13.5 18.219 4.953 1 95.81 302 VAL B CA 1
ATOM 5165 C C . VAL B 1 302 ? 12.523 18.266 3.783 1 95.81 302 VAL B C 1
ATOM 5167 O O . VAL B 1 302 ? 12.891 18.625 2.668 1 95.81 302 VAL B O 1
ATOM 5170 N N . CYS B 1 303 ? 11.258 17.891 4.051 1 95.62 303 CYS B N 1
ATOM 5171 C CA . CYS B 1 303 ? 10.312 17.766 2.945 1 95.62 303 CYS B CA 1
ATOM 5172 C C . CYS B 1 303 ? 9.211 18.812 3.045 1 95.62 303 CYS B C 1
ATOM 5174 O O . CYS B 1 303 ? 8.102 18.609 2.553 1 95.62 303 CYS B O 1
ATOM 5176 N N . ALA B 1 304 ? 9.43 19.891 3.799 1 97.06 304 ALA B N 1
ATOM 5177 C CA . ALA B 1 304 ? 8.523 21.031 3.9 1 97.06 304 ALA B CA 1
ATOM 5178 C C . ALA B 1 304 ? 7.191 20.625 4.52 1 97.06 304 ALA B C 1
ATOM 5180 O O . ALA B 1 304 ? 6.125 21.047 4.059 1 97.06 304 ALA B O 1
ATOM 5181 N N . ILE B 1 305 ? 7.211 19.812 5.551 1 98.06 305 ILE B N 1
ATOM 5182 C CA . ILE B 1 305 ? 5.969 19.391 6.188 1 98.06 305 ILE B CA 1
ATOM 5183 C C . ILE B 1 305 ? 5.355 20.578 6.945 1 98.06 305 ILE B C 1
ATOM 5185 O O . ILE B 1 305 ? 4.141 20.609 7.164 1 98.06 305 ILE B O 1
ATOM 5189 N N . GLY B 1 306 ? 6.125 21.594 7.336 1 98.56 306 GLY B N 1
ATOM 5190 C CA . GLY B 1 306 ? 5.621 22.797 7.961 1 98.56 306 GLY B CA 1
ATOM 5191 C C . GLY B 1 306 ? 4.645 23.562 7.082 1 98.56 306 GLY B C 1
ATOM 5192 O O . GLY B 1 306 ? 3.461 23.672 7.414 1 98.56 306 GLY B O 1
ATOM 5193 N N . PRO B 1 307 ? 5.145 24 5.953 1 98.62 307 PRO B N 1
ATOM 5194 C CA . PRO B 1 307 ? 4.238 24.75 5.082 1 98.62 307 PRO B CA 1
ATOM 5195 C C . PRO B 1 307 ? 3.119 23.891 4.508 1 98.62 307 PRO B C 1
ATOM 5197 O O . PRO B 1 307 ? 1.977 24.344 4.402 1 98.62 307 PRO B O 1
ATOM 5200 N N . VAL B 1 308 ? 3.367 22.625 4.141 1 98.69 308 VAL B N 1
ATOM 5201 C CA . VAL B 1 308 ? 2.404 21.812 3.412 1 98.69 308 VAL B CA 1
ATOM 5202 C C . VAL B 1 308 ? 1.331 21.297 4.371 1 98.69 308 VAL B C 1
ATOM 5204 O O . VAL B 1 308 ? 0.151 21.234 4.016 1 98.69 308 VAL B O 1
ATOM 5207 N N . HIS B 1 309 ? 1.743 20.906 5.594 1 98.88 309 HIS B N 1
ATOM 5208 C CA . HIS B 1 309 ? 0.78 20.297 6.5 1 98.88 309 HIS B CA 1
ATOM 5209 C C . HIS B 1 309 ? 0.429 21.219 7.652 1 98.88 309 HIS B C 1
ATOM 5211 O O . HIS B 1 309 ? -0.727 21.625 7.805 1 98.88 309 HIS B O 1
ATOM 5217 N N . ALA B 1 310 ? 1.382 21.672 8.438 1 98.88 310 ALA B N 1
ATOM 5218 C CA . ALA B 1 310 ? 1.103 22.438 9.641 1 98.88 310 ALA B CA 1
ATOM 5219 C C . ALA B 1 310 ? 0.407 23.766 9.305 1 98.88 310 ALA B C 1
ATOM 5221 O O . ALA B 1 310 ? -0.722 24 9.734 1 98.88 310 ALA B O 1
ATOM 5222 N N . MET B 1 311 ? 1.047 24.531 8.531 1 98.88 311 MET B N 1
ATOM 5223 C CA . MET B 1 311 ? 0.496 25.859 8.219 1 98.88 311 MET B CA 1
ATOM 5224 C C . MET B 1 311 ? -0.757 25.734 7.359 1 98.88 311 MET B C 1
ATOM 5226 O O . MET B 1 311 ? -1.742 26.438 7.586 1 98.88 311 MET B O 1
ATOM 5230 N N . SER B 1 312 ? -0.737 24.906 6.328 1 98.94 312 SER B N 1
ATOM 5231 C CA . SER B 1 312 ? -1.922 24.703 5.5 1 98.94 312 SER B CA 1
ATOM 5232 C C . SER B 1 312 ? -3.082 24.156 6.32 1 98.94 312 SER B C 1
ATOM 5234 O O . SER B 1 312 ? -4.238 24.516 6.09 1 98.94 312 SER B O 1
ATOM 5236 N N . GLY B 1 313 ? -2.768 23.219 7.242 1 98.94 313 GLY B N 1
ATOM 5237 C CA . GLY B 1 313 ? -3.789 22.734 8.164 1 98.94 313 GLY B CA 1
ATOM 5238 C C . GLY B 1 313 ? -4.406 23.844 8.992 1 98.94 313 GLY B C 1
ATOM 5239 O O . GLY B 1 313 ? -5.625 23.906 9.156 1 98.94 313 GLY B O 1
ATOM 5240 N N . LEU B 1 314 ? -3.557 24.703 9.477 1 98.88 314 LEU B N 1
ATOM 5241 C CA . LEU B 1 314 ? -4.027 25.844 10.258 1 98.88 314 LEU B CA 1
ATOM 5242 C C . LEU B 1 314 ? -4.914 26.75 9.414 1 98.88 314 LEU B C 1
ATOM 5244 O O . LEU B 1 314 ? -5.988 27.156 9.852 1 98.88 314 LEU B O 1
ATOM 5248 N N . ILE B 1 315 ? -4.477 27.062 8.234 1 98.81 315 ILE B N 1
ATOM 5249 C CA . ILE B 1 315 ? -5.25 27.875 7.309 1 98.81 315 ILE B CA 1
ATOM 5250 C C . ILE B 1 315 ? -6.617 27.25 7.078 1 98.81 315 ILE B C 1
ATOM 5252 O O . ILE B 1 315 ? -7.645 27.938 7.121 1 98.81 315 ILE B O 1
ATOM 5256 N N . GLY B 1 316 ? -6.637 25.953 6.836 1 98.81 316 GLY B N 1
ATOM 5257 C CA . GLY B 1 316 ? -7.883 25.25 6.602 1 98.81 316 GLY B CA 1
ATOM 5258 C C . GLY B 1 316 ? -8.859 25.344 7.758 1 98.81 316 GLY B C 1
ATOM 5259 O O . GLY B 1 316 ? -10.039 25.641 7.559 1 98.81 316 GLY B O 1
ATOM 5260 N N . VAL B 1 317 ? -8.367 25.141 8.961 1 98.75 317 VAL B N 1
ATOM 5261 C CA . VAL B 1 317 ? -9.211 25.172 10.148 1 98.75 317 VAL B CA 1
ATOM 5262 C C . VAL B 1 317 ? -9.797 26.578 10.336 1 98.75 317 VAL B C 1
ATOM 5264 O O . VAL B 1 317 ? -10.992 26.719 10.594 1 98.75 317 VAL B O 1
ATOM 5267 N N . ILE B 1 318 ? -8.992 27.594 10.195 1 98.69 318 ILE B N 1
ATOM 5268 C CA . ILE B 1 318 ? -9.453 28.969 10.391 1 98.69 318 ILE B CA 1
ATOM 5269 C C . ILE B 1 318 ? -10.445 29.328 9.297 1 98.69 318 ILE B C 1
ATOM 5271 O O . ILE B 1 318 ? -11.508 29.891 9.578 1 98.69 318 ILE B O 1
ATOM 5275 N N . CYS B 1 319 ? -10.164 29.016 8.062 1 98.56 319 CYS B N 1
ATOM 5276 C CA . CYS B 1 319 ? -11 29.375 6.93 1 98.56 319 CYS B CA 1
ATOM 5277 C C . CYS B 1 319 ? -12.367 28.719 7.027 1 98.56 319 CYS B C 1
ATOM 5279 O O . CYS B 1 319 ? -13.367 29.25 6.535 1 98.56 319 CYS B O 1
ATOM 5281 N N . ALA B 1 320 ? -12.477 27.594 7.691 1 98.12 320 ALA B N 1
ATOM 5282 C CA . ALA B 1 320 ? -13.742 26.891 7.848 1 98.12 320 ALA B CA 1
ATOM 5283 C C . ALA B 1 320 ? -14.703 27.688 8.727 1 98.12 320 ALA B C 1
ATOM 5285 O O . ALA B 1 320 ? -15.906 27.406 8.758 1 98.12 320 ALA B O 1
ATOM 5286 N N . GLY B 1 321 ? -14.195 28.734 9.391 1 97.44 321 GLY B N 1
ATOM 5287 C CA . GLY B 1 321 ? -15.031 29.578 10.227 1 97.44 321 GLY B CA 1
ATOM 5288 C C . GLY B 1 321 ? -15.32 30.922 9.609 1 97.44 321 GLY B C 1
ATOM 5289 O O . GLY B 1 321 ? -15.969 31.781 10.227 1 97.44 321 GLY B O 1
ATOM 5290 N N . ILE B 1 322 ? -14.875 31.156 8.406 1 97.56 322 ILE B N 1
ATOM 5291 C CA . ILE B 1 322 ? -15.039 32.438 7.75 1 97.56 322 ILE B CA 1
ATOM 5292 C C . ILE B 1 322 ? -16.266 32.406 6.84 1 97.56 322 ILE B C 1
ATOM 5294 O O . ILE B 1 322 ? -16.266 31.719 5.82 1 97.56 322 ILE B O 1
ATOM 5298 N N . PRO B 1 323 ? -17.297 33.281 6.988 1 95.88 323 PRO B N 1
ATOM 5299 C CA . PRO B 1 323 ? -18.625 33.156 6.379 1 95.88 323 PRO B CA 1
ATOM 5300 C C . PRO B 1 323 ? -18.594 33.312 4.863 1 95.88 323 PRO B C 1
ATOM 5302 O O . PRO B 1 323 ? -19.281 32.594 4.137 1 95.88 323 PRO B O 1
ATOM 5305 N N . PHE B 1 324 ? -17.812 34.219 4.309 1 95.19 324 PHE B N 1
ATOM 5306 C CA . PHE B 1 324 ? -17.922 34.531 2.887 1 95.19 324 PHE B CA 1
ATOM 5307 C C . PHE B 1 324 ? -17.344 33.406 2.041 1 95.19 324 PHE B C 1
ATOM 5309 O O . PHE B 1 324 ? -17.578 33.344 0.831 1 95.19 324 PHE B O 1
ATOM 5316 N N . LEU B 1 325 ? -16.609 32.406 2.621 1 97.25 325 LEU B N 1
ATOM 5317 C CA . LEU B 1 325 ? -16.047 31.266 1.919 1 97.25 325 LEU B CA 1
ATOM 5318 C C . LEU B 1 325 ? -17.047 30.109 1.89 1 97.25 325 LEU B C 1
ATOM 5320 O O . LEU B 1 325 ? -16.859 29.141 1.147 1 97.25 325 LEU B O 1
ATOM 5324 N N . LEU B 1 326 ? -18.109 30.25 2.658 1 97.12 326 LEU B N 1
ATOM 5325 C CA . LEU B 1 326 ? -19 29.141 2.932 1 97.12 326 LEU B CA 1
ATOM 5326 C C . LEU B 1 326 ? -20.312 29.281 2.162 1 97.12 326 LEU B C 1
ATOM 5328 O O . LEU B 1 326 ? -20.688 30.391 1.783 1 97.12 326 LEU B O 1
ATOM 5332 N N . LYS B 1 327 ? -20.938 28.094 1.968 1 94.88 327 LYS B N 1
ATOM 5333 C CA . LYS B 1 327 ? -22.328 28.125 1.517 1 94.88 327 LYS B CA 1
ATOM 5334 C C . LYS B 1 327 ? -23.219 28.859 2.518 1 94.88 327 LYS B C 1
ATOM 5336 O O . LYS B 1 327 ? -22.969 28.812 3.725 1 94.88 327 LYS B O 1
ATOM 5341 N N . ALA B 1 328 ? -24.312 29.391 2.025 1 91.56 328 ALA B N 1
ATOM 5342 C CA . ALA B 1 328 ? -25.188 30.234 2.85 1 91.56 328 ALA B CA 1
ATOM 5343 C C . ALA B 1 328 ? -25.75 29.438 4.023 1 91.56 328 ALA B C 1
ATOM 5345 O O . ALA B 1 328 ? -25.844 29.953 5.141 1 91.56 328 ALA B O 1
ATOM 5346 N N . ASP B 1 329 ? -26.094 28.25 3.836 1 91.5 329 ASP B N 1
ATOM 5347 C CA . ASP B 1 329 ? -26.75 27.438 4.867 1 91.5 329 ASP B CA 1
ATOM 5348 C C . ASP B 1 329 ? -25.734 26.859 5.844 1 91.5 329 ASP B C 1
ATOM 5350 O O . ASP B 1 329 ? -26.109 26.281 6.867 1 91.5 329 ASP B O 1
ATOM 5354 N N . ALA B 1 330 ? -24.469 27.047 5.543 1 92.06 330 ALA B N 1
ATOM 5355 C CA . ALA B 1 330 ? -23.406 26.484 6.383 1 92.06 330 ALA B CA 1
ATOM 5356 C C . ALA B 1 330 ? -22.922 27.5 7.402 1 92.06 330 ALA B C 1
ATOM 5358 O O . ALA B 1 330 ? -22.297 27.141 8.398 1 92.06 330 ALA B O 1
ATOM 5359 N N . VAL B 1 331 ? -23.188 28.75 7.195 1 90.38 331 VAL B N 1
ATOM 5360 C CA . VAL B 1 331 ? -22.641 29.844 8 1 90.38 331 VAL B CA 1
ATOM 5361 C C . VAL B 1 331 ? -23.078 29.688 9.453 1 90.38 331 VAL B C 1
ATOM 5363 O O . VAL B 1 331 ? -22.281 29.891 10.375 1 90.38 331 VAL B O 1
ATOM 5366 N N . SER B 1 332 ? -24.25 29.219 9.719 1 89.56 332 SER B N 1
ATOM 5367 C CA . SER B 1 332 ? -24.797 29.109 11.07 1 89.56 332 SER B CA 1
ATOM 5368 C C . SER B 1 332 ? -24.25 27.875 11.781 1 89.56 332 SER B C 1
ATOM 5370 O O . SER B 1 332 ? -24.375 27.75 13 1 89.56 332 SER B O 1
ATOM 5372 N N . LYS B 1 333 ? -23.594 26.969 11.062 1 90 333 LYS B N 1
ATOM 5373 C CA . LYS B 1 333 ? -23.172 25.688 11.602 1 90 333 LYS B CA 1
ATOM 5374 C C . LYS B 1 333 ? -21.75 25.766 12.164 1 90 333 LYS B C 1
ATOM 5376 O O . LYS B 1 333 ? -21.297 24.844 12.844 1 90 333 LYS B O 1
ATOM 5381 N N . VAL B 1 334 ? -21.141 26.844 11.938 1 91 334 VAL B N 1
ATOM 5382 C CA . VAL B 1 334 ? -19.734 26.938 12.344 1 91 334 VAL B CA 1
ATOM 5383 C C . VAL B 1 334 ? -19.516 28.203 13.172 1 91 334 VAL B C 1
ATOM 5385 O O . VAL B 1 334 ? -20.406 29.047 13.273 1 91 334 VAL B O 1
ATOM 5388 N N . SER B 1 335 ? -18.375 28.281 13.852 1 93.62 335 SER B N 1
ATOM 5389 C CA . SER B 1 335 ? -17.953 29.406 14.688 1 93.62 335 SER B CA 1
ATOM 5390 C C . SER B 1 335 ? -16.469 29.688 14.516 1 93.62 335 SER B C 1
ATOM 5392 O O . SER B 1 335 ? -15.641 28.812 14.758 1 93.62 335 SER B O 1
ATOM 5394 N N . ILE B 1 336 ? -16.188 30.938 14.109 1 96.62 336 ILE B N 1
ATOM 5395 C CA . ILE B 1 336 ? -14.789 31.312 13.977 1 96.62 336 ILE B CA 1
ATOM 5396 C C . ILE B 1 336 ? -14.078 31.141 15.32 1 96.62 336 ILE B C 1
ATOM 5398 O O . ILE B 1 336 ? -12.922 30.734 15.367 1 96.62 336 ILE B O 1
ATOM 5402 N N . THR B 1 337 ? -14.781 31.5 16.391 1 97.19 337 THR B N 1
ATOM 5403 C CA . THR B 1 337 ? -14.211 31.328 17.719 1 97.19 337 THR B CA 1
ATOM 5404 C C . THR B 1 337 ? -13.953 29.859 18.016 1 97.19 337 THR B C 1
ATOM 5406 O O . THR B 1 337 ? -12.906 29.5 18.578 1 97.19 337 THR B O 1
ATOM 5409 N N . GLY B 1 338 ? -14.922 29 17.719 1 97.62 338 GLY B N 1
ATOM 5410 C CA . GLY B 1 338 ? -14.727 27.562 17.891 1 97.62 338 GLY B CA 1
ATOM 5411 C C . GLY B 1 338 ? -13.539 27.031 17.094 1 97.62 338 GLY B C 1
ATOM 5412 O O . GLY B 1 338 ? -12.773 26.219 17.594 1 97.62 338 GLY B O 1
ATOM 5413 N N . GLN B 1 339 ? -13.445 27.5 15.867 1 98.56 339 GLN B N 1
ATOM 5414 C CA . GLN B 1 339 ? -12.336 27.094 15.008 1 98.56 339 GLN B CA 1
ATOM 5415 C C . GLN B 1 339 ? -11 27.5 15.609 1 98.56 339 GLN B C 1
ATOM 5417 O O . GLN B 1 339 ? -10.047 26.719 15.617 1 98.56 339 GLN B O 1
ATOM 5422 N N . ILE B 1 340 ? -10.891 28.719 16.078 1 98.56 340 ILE B N 1
ATOM 5423 C CA . ILE B 1 340 ? -9.656 29.219 16.672 1 98.56 340 ILE B CA 1
ATOM 5424 C C . ILE B 1 340 ? -9.297 28.422 17.922 1 98.56 340 ILE B C 1
ATOM 5426 O O . ILE B 1 340 ? -8.148 28 18.078 1 98.56 340 ILE B O 1
ATOM 5430 N N . ILE B 1 341 ? -10.258 28.156 18.766 1 98.31 341 ILE B N 1
ATOM 5431 C CA . ILE B 1 341 ? -10.031 27.406 20 1 98.31 341 ILE B CA 1
ATOM 5432 C C . ILE B 1 341 ? -9.562 25.984 19.641 1 98.31 341 ILE B C 1
ATOM 5434 O O . ILE B 1 341 ? -8.586 25.484 20.219 1 98.31 341 ILE B O 1
ATOM 5438 N N . GLY B 1 342 ? -10.312 25.359 18.734 1 98.5 342 GLY B N 1
ATOM 5439 C CA . GLY B 1 342 ? -9.914 24.031 18.312 1 98.5 342 GLY B CA 1
ATOM 5440 C C . GLY B 1 342 ? -8.5 23.969 17.766 1 98.5 342 GLY B C 1
ATOM 5441 O O . GLY B 1 342 ? -7.734 23.062 18.094 1 98.5 342 GLY B O 1
ATOM 5442 N N . ALA B 1 343 ? -8.172 24.938 16.938 1 98.75 343 ALA B N 1
ATOM 5443 C CA . ALA B 1 343 ? -6.832 25 16.359 1 98.75 343 ALA B CA 1
ATOM 5444 C C . ALA B 1 343 ? -5.773 25.125 17.453 1 98.75 343 ALA B C 1
ATOM 5446 O O . ALA B 1 343 ? -4.738 24.453 17.406 1 98.75 343 ALA B O 1
ATOM 5447 N N . ILE B 1 344 ? -5.988 25.953 18.406 1 98.81 344 ILE B N 1
ATOM 5448 C CA . ILE B 1 344 ? -5.043 26.188 19.484 1 98.81 344 ILE B CA 1
ATOM 5449 C C . ILE B 1 344 ? -4.863 24.906 20.297 1 98.81 344 ILE B C 1
ATOM 5451 O O . ILE B 1 344 ? -3.738 24.516 20.625 1 98.81 344 ILE B O 1
ATOM 5455 N N . VAL B 1 345 ? -5.934 24.234 20.641 1 98.81 345 VAL B N 1
ATOM 5456 C CA . VAL B 1 345 ? -5.887 23.016 21.453 1 98.81 345 VAL B CA 1
ATOM 5457 C C . VAL B 1 345 ? -5.117 21.922 20.719 1 98.81 345 VAL B C 1
ATOM 5459 O O . VAL B 1 345 ? -4.238 21.281 21.281 1 98.81 345 VAL B O 1
ATOM 5462 N N . ILE B 1 346 ? -5.484 21.734 19.453 1 98.88 346 ILE B N 1
ATOM 5463 C CA . ILE B 1 346 ? -4.812 20.719 18.656 1 98.88 346 ILE B CA 1
ATOM 5464 C C . ILE B 1 346 ? -3.324 21.031 18.547 1 98.88 346 ILE B C 1
ATOM 5466 O O . ILE B 1 346 ? -2.479 20.156 18.719 1 98.88 346 ILE B O 1
ATOM 5470 N N . ALA B 1 347 ? -2.988 22.312 18.281 1 98.88 347 ALA B N 1
ATOM 5471 C CA . ALA B 1 347 ? -1.595 22.734 18.172 1 98.88 347 ALA B CA 1
ATOM 5472 C C . ALA B 1 347 ? -0.838 22.484 19.469 1 98.88 347 ALA B C 1
ATOM 5474 O O . ALA B 1 347 ? 0.298 22 19.453 1 98.88 347 ALA B O 1
ATOM 5475 N N . LEU B 1 348 ? -1.442 22.766 20.531 1 98.88 348 LEU B N 1
ATOM 5476 C CA . LEU B 1 348 ? -0.795 22.594 21.828 1 98.88 348 LEU B CA 1
ATOM 5477 C C . LEU B 1 348 ? -0.522 21.109 22.109 1 98.88 348 LEU B C 1
ATOM 5479 O O . LEU B 1 348 ? 0.554 20.766 22.594 1 98.88 348 LEU B O 1
ATOM 5483 N N . ILE B 1 349 ? -1.496 20.281 21.844 1 98.88 349 ILE B N 1
ATOM 5484 C CA . ILE B 1 349 ? -1.302 18.844 22.031 1 98.88 349 ILE B CA 1
ATOM 5485 C C . ILE B 1 349 ? -0.164 18.359 21.141 1 98.88 349 ILE B C 1
ATOM 5487 O O . ILE B 1 349 ? 0.689 17.578 21.594 1 98.88 349 ILE B O 1
ATOM 5491 N N . ALA B 1 350 ? -0.16 18.781 19.906 1 98.94 350 ALA B N 1
ATOM 5492 C CA . ALA B 1 350 ? 0.85 18.344 18.938 1 98.94 350 ALA B CA 1
ATOM 5493 C C . ALA B 1 350 ? 2.242 18.812 19.359 1 98.94 350 ALA B C 1
ATOM 5495 O O . ALA B 1 350 ? 3.191 18.031 19.359 1 98.94 350 ALA B O 1
ATOM 5496 N N . ILE B 1 351 ? 2.396 20.141 19.703 1 98.88 351 ILE B N 1
ATOM 5497 C CA . ILE B 1 351 ? 3.691 20.734 20.047 1 98.88 351 ILE B CA 1
ATOM 5498 C C . ILE B 1 351 ? 4.203 20.141 21.359 1 98.88 351 ILE B C 1
ATOM 5500 O O . ILE B 1 351 ? 5.32 19.609 21.406 1 98.88 351 ILE B O 1
ATOM 5504 N N . VAL B 1 352 ? 3.406 20.109 22.406 1 98.88 352 VAL B N 1
ATOM 5505 C CA . VAL B 1 352 ? 3.826 19.625 23.719 1 98.88 352 VAL B CA 1
ATOM 5506 C C . VAL B 1 352 ? 4.016 18.109 23.672 1 98.88 352 VAL B C 1
ATOM 5508 O O . VAL B 1 352 ? 5.02 17.578 24.156 1 98.88 352 VAL B O 1
ATOM 5511 N N . GLY B 1 353 ? 3.025 17.422 23.125 1 98.81 353 GLY B N 1
ATOM 5512 C CA . GLY B 1 353 ? 3.148 15.977 23 1 98.81 353 GLY B CA 1
ATOM 5513 C C . GLY B 1 353 ? 4.336 15.547 22.156 1 98.81 353 GLY B C 1
ATOM 5514 O O . GLY B 1 353 ? 5.059 14.617 22.516 1 98.81 353 GLY B O 1
ATOM 5515 N N . GLY B 1 354 ? 4.508 16.219 20.984 1 98.75 354 GLY B N 1
ATOM 5516 C CA . GLY B 1 354 ? 5.656 15.922 20.141 1 98.75 354 GLY B CA 1
ATOM 5517 C C . GLY B 1 354 ? 6.984 16.125 20.844 1 98.75 354 GLY B C 1
ATOM 5518 O O . GLY B 1 354 ? 7.879 15.281 20.75 1 98.75 354 GLY B O 1
ATOM 5519 N N . LEU B 1 355 ? 7.09 17.266 21.594 1 98.69 355 LEU B N 1
ATOM 5520 C CA . LEU B 1 355 ? 8.312 17.547 22.328 1 98.69 355 LEU B CA 1
ATOM 5521 C C . LEU B 1 355 ? 8.555 16.469 23.391 1 98.69 355 LEU B C 1
ATOM 5523 O O . LEU B 1 355 ? 9.68 15.992 23.547 1 98.69 355 LEU B O 1
ATOM 5527 N N . ILE B 1 356 ? 7.539 16.062 24.125 1 98.81 356 ILE B N 1
ATOM 5528 C CA . ILE B 1 356 ? 7.668 15.086 25.203 1 98.81 356 ILE B CA 1
ATOM 5529 C C . ILE B 1 356 ? 8.117 13.742 24.625 1 98.81 356 ILE B C 1
ATOM 5531 O O . ILE B 1 356 ? 9.047 13.117 25.141 1 98.81 356 ILE B O 1
ATOM 5535 N N . ILE B 1 357 ? 7.473 13.289 23.594 1 98.75 357 ILE B N 1
ATOM 5536 C CA . ILE B 1 357 ? 7.738 11.969 23.031 1 98.75 357 ILE B CA 1
ATOM 5537 C C . ILE B 1 357 ? 9.148 11.938 22.438 1 98.75 357 ILE B C 1
ATOM 5539 O O . ILE B 1 357 ? 9.945 11.062 22.781 1 98.75 357 ILE B O 1
ATOM 5543 N N . TYR B 1 358 ? 9.531 12.906 21.609 1 98.69 358 TYR B N 1
ATOM 5544 C CA . TYR B 1 358 ? 10.781 12.789 20.875 1 98.69 358 TYR B CA 1
ATOM 5545 C C . TYR B 1 358 ? 11.961 13.25 21.719 1 98.69 358 TYR B C 1
ATOM 5547 O O . TYR B 1 358 ? 13.078 12.75 21.578 1 98.69 358 TYR B O 1
ATOM 5555 N N . LYS B 1 359 ? 11.766 14.211 22.688 1 98.69 359 LYS B N 1
ATOM 5556 C CA . LYS B 1 359 ? 12.812 14.492 23.672 1 98.69 359 LYS B CA 1
ATOM 5557 C C . LYS B 1 359 ? 13.031 13.297 24.578 1 98.69 359 LYS B C 1
ATOM 5559 O O . LYS B 1 359 ? 14.172 12.984 24.953 1 98.69 359 LYS B O 1
ATOM 5564 N N . GLY B 1 360 ? 11.93 12.664 24.984 1 98.69 360 GLY B N 1
ATOM 5565 C CA . GLY B 1 360 ? 12.055 11.453 25.781 1 98.69 360 GLY B CA 1
ATOM 5566 C C . GLY B 1 360 ? 12.828 10.359 25.078 1 98.69 360 GLY B C 1
ATOM 5567 O O . GLY B 1 360 ? 13.695 9.719 25.672 1 98.69 360 GLY B O 1
ATOM 5568 N N . LEU B 1 361 ? 12.539 10.094 23.844 1 98.56 361 LEU B N 1
ATOM 5569 C CA . LEU B 1 361 ? 13.25 9.086 23.062 1 98.56 361 LEU B CA 1
ATOM 5570 C C . LEU B 1 361 ? 14.719 9.469 22.891 1 98.56 361 LEU B C 1
ATOM 5572 O O . LEU B 1 361 ? 15.594 8.602 22.922 1 98.56 361 LEU B O 1
ATOM 5576 N N . ASP B 1 362 ? 14.961 10.766 22.688 1 98.31 362 ASP B N 1
ATOM 5577 C CA . ASP B 1 362 ? 16.328 11.242 22.547 1 98.31 362 ASP B CA 1
ATOM 5578 C C . ASP B 1 362 ? 17.141 10.992 23.812 1 98.31 362 ASP B C 1
ATOM 5580 O O . ASP B 1 362 ? 18.297 10.578 23.75 1 98.31 362 ASP B O 1
ATOM 5584 N N . LEU B 1 363 ? 16.547 11.242 24.953 1 98.06 363 LEU B N 1
ATOM 5585 C CA . LEU B 1 363 ? 17.219 11.133 26.25 1 98.06 363 LEU B CA 1
ATOM 5586 C C . LEU B 1 363 ? 17.453 9.68 26.625 1 98.06 363 LEU B C 1
ATOM 5588 O O . LEU B 1 363 ? 18.359 9.367 27.406 1 98.06 363 LEU B O 1
ATOM 5592 N N . THR B 1 364 ? 16.688 8.734 26.094 1 97.81 364 THR B N 1
ATOM 5593 C CA . THR B 1 364 ? 16.75 7.348 26.531 1 97.81 364 THR B CA 1
ATOM 5594 C C . THR B 1 364 ? 17.562 6.504 25.547 1 97.81 364 THR B C 1
ATOM 5596 O O . THR B 1 364 ? 18.562 5.891 25.922 1 97.81 364 THR B O 1
ATOM 5599 N N . ILE B 1 365 ? 17.172 6.531 24.234 1 97.19 365 ILE B N 1
ATOM 5600 C CA . ILE B 1 365 ? 17.812 5.602 23.297 1 97.19 365 ILE B CA 1
ATOM 5601 C C . ILE B 1 365 ? 18.469 6.379 22.172 1 97.19 365 ILE B C 1
ATOM 5603 O O . ILE B 1 365 ? 19.156 5.793 21.328 1 97.19 365 ILE B O 1
ATOM 5607 N N . GLY B 1 366 ? 18.359 7.68 22.234 1 97.94 366 GLY B N 1
ATOM 5608 C CA . GLY B 1 366 ? 18.969 8.484 21.188 1 97.94 366 GLY B CA 1
ATOM 5609 C C . GLY B 1 366 ? 18.172 8.484 19.891 1 97.94 366 GLY B C 1
ATOM 5610 O O . GLY B 1 366 ? 17.719 7.434 19.438 1 97.94 366 GLY B O 1
ATOM 5611 N N . LEU B 1 367 ? 18.078 9.648 19.203 1 98.06 367 LEU B N 1
ATOM 5612 C CA . LEU B 1 367 ? 17.25 9.797 18 1 98.06 367 LEU B CA 1
ATOM 5613 C C . LEU B 1 367 ? 18.109 9.742 16.734 1 98.06 367 LEU B C 1
ATOM 5615 O O . LEU B 1 367 ? 17.625 9.305 15.688 1 98.06 367 LEU B O 1
ATOM 5619 N N . ARG B 1 368 ? 19.312 10.25 16.875 1 98.31 368 ARG B N 1
ATOM 5620 C CA . ARG B 1 368 ? 20.094 10.578 15.68 1 98.31 368 ARG B CA 1
ATOM 5621 C C . ARG B 1 368 ? 21.141 9.5 15.398 1 98.31 368 ARG B C 1
ATOM 5623 O O . ARG B 1 368 ? 21.734 8.938 16.328 1 98.31 368 ARG B O 1
ATOM 5630 N N . VAL B 1 369 ? 21.375 9.219 14.156 1 98.19 369 VAL B N 1
ATOM 5631 C CA . VAL B 1 369 ? 22.438 8.312 13.734 1 98.19 369 VAL B CA 1
ATOM 5632 C C . VAL B 1 369 ? 23.797 8.961 13.984 1 98.19 369 VAL B C 1
ATOM 5634 O O . VAL B 1 369 ? 23.891 10.156 14.281 1 98.19 369 VAL B O 1
ATOM 5637 N N . SER B 1 370 ? 24.844 8.188 13.867 1 97.75 370 SER B N 1
ATOM 5638 C CA . SER B 1 370 ? 26.188 8.734 14.055 1 97.75 370 SER B CA 1
ATOM 5639 C C . SER B 1 370 ? 26.547 9.703 12.938 1 97.75 370 SER B C 1
ATOM 5641 O O . SER B 1 370 ? 26 9.609 11.828 1 97.75 370 SER B O 1
ATOM 5643 N N . GLU B 1 371 ? 27.438 10.617 13.242 1 97.25 371 GLU B N 1
ATOM 5644 C CA . GLU B 1 371 ? 27.906 11.57 12.242 1 97.25 371 GLU B CA 1
ATOM 5645 C C . GLU B 1 371 ? 28.484 10.859 11.023 1 97.25 371 GLU B C 1
ATOM 5647 O O . GLU B 1 371 ? 28.25 11.273 9.891 1 97.25 371 GLU B O 1
ATOM 5652 N N . GLU B 1 372 ? 29.188 9.836 11.242 1 97.5 372 GLU B N 1
ATOM 5653 C CA . GLU B 1 372 ? 29.797 9.062 10.164 1 97.5 372 GLU B CA 1
ATOM 5654 C C . GLU B 1 372 ? 28.734 8.422 9.273 1 97.5 372 GLU B C 1
ATOM 5656 O O . GLU B 1 372 ? 28.828 8.469 8.047 1 97.5 372 GLU B O 1
ATOM 5661 N N . ALA B 1 373 ? 27.797 7.879 9.883 1 97.5 373 ALA B N 1
ATOM 5662 C CA . ALA B 1 373 ? 26.703 7.246 9.133 1 97.5 373 ALA B CA 1
ATOM 5663 C C . ALA B 1 373 ? 25.953 8.273 8.289 1 97.5 373 ALA B C 1
ATOM 5665 O O . ALA B 1 373 ? 25.594 8 7.141 1 97.5 373 ALA B O 1
ATOM 5666 N N . GLU B 1 374 ? 25.703 9.406 8.914 1 97.38 374 GLU B N 1
ATOM 5667 C CA . GLU B 1 374 ? 25 10.469 8.203 1 97.38 374 GLU B CA 1
ATOM 5668 C C . GLU B 1 374 ? 25.781 10.953 6.996 1 97.38 374 GLU B C 1
ATOM 5670 O O . GLU B 1 374 ? 25.219 11.211 5.934 1 97.38 374 GLU B O 1
ATOM 5675 N N . LYS B 1 375 ? 27.094 11.07 7.07 1 96.25 375 LYS B N 1
ATOM 5676 C CA . LYS B 1 375 ? 27.938 11.547 5.988 1 96.25 375 LYS B CA 1
ATOM 5677 C C . LYS B 1 375 ? 28.016 10.523 4.855 1 96.25 375 LYS B C 1
ATOM 5679 O O . LYS B 1 375 ? 27.969 10.891 3.68 1 96.25 375 LYS B O 1
ATOM 5684 N N . VAL B 1 376 ? 28.094 9.312 5.188 1 95.62 376 VAL B N 1
ATOM 5685 C CA . VAL B 1 376 ? 28.219 8.242 4.211 1 95.62 376 VAL B CA 1
ATOM 5686 C C . VAL B 1 376 ? 26.891 8.016 3.508 1 95.62 376 VAL B C 1
ATOM 5688 O O . VAL B 1 376 ? 26.844 7.719 2.311 1 95.62 376 VAL B O 1
ATOM 5691 N N . GLY B 1 377 ? 25.828 8.172 4.246 1 96.12 377 GLY B N 1
ATOM 5692 C CA . GLY B 1 377 ? 24.5 7.805 3.799 1 96.12 377 GLY B CA 1
ATOM 5693 C C . GLY B 1 377 ? 23.938 6.59 4.516 1 96.12 377 GLY B C 1
ATOM 5694 O O . GLY B 1 377 ? 24.641 5.602 4.715 1 96.12 377 GLY B O 1
ATOM 5695 N N . LEU B 1 378 ? 22.75 6.613 4.812 1 96.75 378 LEU B N 1
ATOM 5696 C CA . LEU B 1 378 ? 22.156 5.609 5.688 1 96.75 378 LEU B CA 1
ATOM 5697 C C . LEU B 1 378 ? 21.906 4.305 4.938 1 96.75 378 LEU B C 1
ATOM 5699 O O . LEU B 1 378 ? 21.875 3.232 5.547 1 96.75 378 LEU B O 1
ATOM 5703 N N . ASP B 1 379 ? 21.766 4.379 3.635 1 95.81 379 ASP B N 1
ATOM 5704 C CA . ASP B 1 379 ? 21.594 3.168 2.838 1 95.81 379 ASP B CA 1
ATOM 5705 C C . ASP B 1 379 ? 22.797 2.23 3.016 1 95.81 379 ASP B C 1
ATOM 5707 O O . ASP B 1 379 ? 22.625 1.058 3.354 1 95.81 379 ASP B O 1
ATOM 5711 N N . THR B 1 380 ? 23.922 2.775 2.848 1 95.12 380 THR B N 1
ATOM 5712 C CA . THR B 1 380 ? 25.141 1.976 2.928 1 95.12 380 THR B CA 1
ATOM 5713 C C . THR B 1 380 ? 25.547 1.75 4.383 1 95.12 380 THR B C 1
ATOM 5715 O O . THR B 1 380 ? 25.844 0.623 4.781 1 95.12 380 THR B O 1
ATOM 5718 N N . ALA B 1 381 ? 25.5 2.768 5.18 1 95.88 381 ALA B N 1
ATOM 5719 C CA . ALA B 1 381 ? 26.062 2.738 6.527 1 95.88 381 ALA B CA 1
ATOM 5720 C C . ALA B 1 381 ? 25.219 1.854 7.449 1 95.88 381 ALA B C 1
ATOM 5722 O O . ALA B 1 381 ? 25.75 1.22 8.359 1 95.88 381 ALA B O 1
ATOM 5723 N N . ILE B 1 382 ? 23.938 1.807 7.234 1 95.88 382 ILE B N 1
ATOM 5724 C CA . ILE B 1 382 ? 23.047 1.121 8.172 1 95.88 382 ILE B CA 1
ATOM 5725 C C . ILE B 1 382 ? 22.453 -0.115 7.512 1 95.88 382 ILE B C 1
ATOM 5727 O O . ILE B 1 382 ? 22.547 -1.225 8.039 1 95.88 382 ILE B O 1
ATOM 5731 N N . LEU B 1 383 ? 21.906 0.011 6.281 1 94.88 383 LEU B N 1
ATOM 5732 C CA . LEU B 1 383 ? 21.188 -1.084 5.637 1 94.88 383 LEU B CA 1
ATOM 5733 C C . LEU B 1 383 ? 22.141 -1.953 4.824 1 94.88 383 LEU B C 1
ATOM 5735 O O . LEU B 1 383 ? 21.766 -3.039 4.375 1 94.88 383 LEU B O 1
ATOM 5739 N N . GLN B 1 384 ? 23.359 -1.489 4.582 1 93.44 384 GLN B N 1
ATOM 5740 C CA . GLN B 1 384 ? 24.359 -2.205 3.807 1 93.44 384 GLN B CA 1
ATOM 5741 C C . GLN B 1 384 ? 23.859 -2.51 2.398 1 93.44 384 GLN B C 1
ATOM 5743 O O . GLN B 1 384 ? 24 -3.637 1.916 1 93.44 384 GLN B O 1
ATOM 5748 N N . THR B 1 385 ? 23.219 -1.451 1.846 1 91.31 385 THR B N 1
ATOM 5749 C CA . THR B 1 385 ? 22.719 -1.544 0.477 1 91.31 385 THR B CA 1
ATOM 5750 C C . THR B 1 385 ? 22.797 -0.186 -0.217 1 91.31 385 THR B C 1
ATOM 5752 O O . THR B 1 385 ? 23.266 0.791 0.365 1 91.31 385 THR B O 1
ATOM 5755 N N . THR B 1 386 ? 22.547 -0.196 -1.595 1 89.19 386 THR B N 1
ATOM 5756 C CA . THR B 1 386 ? 22.422 1.032 -2.373 1 89.19 386 THR B CA 1
ATOM 5757 C C . THR B 1 386 ? 21.094 1.077 -3.107 1 89.19 386 THR B C 1
ATOM 5759 O O . THR B 1 386 ? 20.594 0.05 -3.584 1 89.19 386 THR B O 1
ATOM 5762 N N . ALA B 1 387 ? 20.609 2.229 -3.152 1 90.81 387 ALA B N 1
ATOM 5763 C CA . ALA B 1 387 ? 19.297 2.389 -3.775 1 90.81 387 ALA B CA 1
ATOM 5764 C C . ALA B 1 387 ? 19.375 2.17 -5.285 1 90.81 387 ALA B C 1
ATOM 5766 O O . ALA B 1 387 ? 18.422 1.686 -5.898 1 90.81 387 ALA B O 1
ATOM 5767 N N . TYR B 1 388 ? 20.453 2.645 -5.863 1 88.38 388 TYR B N 1
ATOM 5768 C CA . TYR B 1 388 ? 20.625 2.625 -7.309 1 88.38 388 TYR B CA 1
ATOM 5769 C C . TYR B 1 388 ? 21.938 1.937 -7.684 1 88.38 388 TYR B C 1
ATOM 5771 O O . TYR B 1 388 ? 22.984 2.18 -7.066 1 88.38 388 TYR B O 1
ATOM 5779 N N . SER B 1 389 ? 21.844 0.968 -8.555 1 82.94 389 SER B N 1
ATOM 5780 C CA . SER B 1 389 ? 23.047 0.32 -9.055 1 82.94 389 SER B CA 1
ATOM 5781 C C . SER B 1 389 ? 23.234 0.577 -10.547 1 82.94 389 SER B C 1
ATOM 5783 O O . SER B 1 389 ? 22.25 0.71 -11.289 1 82.94 389 SER B O 1
ATOM 5785 N N . GLU B 1 390 ? 24.516 0.955 -10.961 1 69.62 390 GLU B N 1
ATOM 5786 C CA . GLU B 1 390 ? 24.844 1.295 -12.344 1 69.62 390 GLU B CA 1
ATOM 5787 C C . GLU B 1 390 ? 24.828 0.056 -13.234 1 69.62 390 GLU B C 1
ATOM 5789 O O . GLU B 1 390 ? 24.734 0.165 -14.453 1 69.62 390 GLU B O 1
ATOM 5794 N N . GLU B 1 391 ? 24.922 -1.13 -12.633 1 66 391 GLU B N 1
ATOM 5795 C CA . GLU B 1 391 ? 25.062 -2.297 -13.5 1 66 391 GLU B CA 1
ATOM 5796 C C . GLU B 1 391 ? 23.703 -2.953 -13.758 1 66 391 GLU B C 1
ATOM 5798 O O . GLU B 1 391 ? 22.812 -2.898 -12.914 1 66 391 GLU B O 1
#